Protein 7YXM (pdb70)

Nearest PDB structures (foldseek):
  7pyt-assembly1_A  TM=9.995E-01  e=8.364E-24  Geobacter metallireducens GS-15
  6esq-assembly1_H  TM=8.486E-01  e=2.104E-08  Methanothermococcus thermolithotrophicus
  8cwo-assembly1_L  TM=6.822E-01  e=3.129E-03  Cutibacterium acnes
  8rdw-assembly1_L6  TM=6.693E-01  e=9.195E-03  Psychrobacter urativorans
  8ced-assembly1_L  TM=6.348E-01  e=5.364E-03  Bacillus subtilis subsp. subtilis str. 168

Solvent-accessible surface area: 36795 Å² total; per-residue (Å²): 187,208,144,97,26,71,69,61,20,63,84,57,17,1,48,68,31,213,133,67,34,129,26,42,0,20,0,33,80,2,119,149,55,32,45,22,13,28,85,33,133,23,3,14,82,24,24,16,128,118,42,71,85,29,78,8,31,95,107,4,99,0,25,0,17,1,4,0,66,63,23,31,174,55,23,92,70,72,23,4,0,0,20,0,26,5,102,56,83,2,21,6,13,0,11,8,63,55,128,36,116,65,16,149,7,56,14,77,0,62,14,23,60,7,71,4,30,82,9,123,52,115,95,56,0,60,0,2,26,0,75,66,76,137,34,159,44,97,69,73,0,19,0,0,2,19,0,1,1,132,7,5,146,41,128,61,15,2,18,43,1,0,28,63,0,0,24,67,0,1,83,45,0,79,13,134,148,43,98,37,1,73,3,0,9,0,0,1,3,38,4,19,34,3,0,0,1,4,0,0,29,10,4,43,22,16,3,48,97,4,37,0,3,1,1,7,0,5,16,0,0,0,3,0,0,0,6,13,0,0,14,1,0,3,11,38,37,6,54,1,0,0,0,0,0,0,0,0,4,52,86,50,199,45,103,41,75,52,68,65,39,55,70,101,10,55,16,16,8,0,0,14,31,109,20,0,40,23,0,0,9,0,16,25,2,36,90,88,41,47,4,57,23,81,16,0,0,69,0,0,25,12,0,20,118,2,0,51,121,0,72,52,5,75,99,84,10,109,22,72,39,118,95,0,27,116,26,157,51,12,0,76,0,0,0,97,62,0,22,29,39,87,0,0,0,0,0,0,0,0,0,0,1,132,93,24,8,168,157,15,51,22,90,82,16,0,64,0,17,2,0,4,9,1,0,1,31,48,30,26,111,44,38,65,4,2,3,3,38,0,0,68,57,0,2,87,67,0,19,109,49,23,65,23,19,30,129,95,1,55,0,0,0,0,8,0,7,10,0,0,0,0,0,0,0,0,16,10,1,27,1,18,159,121,39,58,0,15,128,10,17,142,78,24,62,1,34,81,80,25,63,0,6,0,0,1,1,0,0,0,5,0,0,4,18,0,10,0,0,0,0,0,0,1,0,0,1,1,0,25,1,1,28,39,110,4,58,62,14,44,7,50,127,66,3,114,19,0,0,2,0,0,1,2,34,36,40,5,12,13,32,4,6,0,0,1,0,1,0,0,23,66,29,45,62,184,250,172,113,44,80,67,60,25,67,78,59,15,2,52,64,23,211,131,62,27,115,34,40,2,20,0,21,88,2,120,142,52,39,50,32,16,26,100,38,104,7,3,24,95,57,50,16,107,96,55,66,83,22,74,6,33,101,101,6,105,0,23,0,9,0,2,0,61,42,4,14,104,80,28,93,64,78,26,5,0,0,15,0,25,7,102,54,80,4,22,5,13,0,11,8,61,50,125,38,113,66,18,144,6,56,15,61,0,51,18,26,60,5,70,10,54,101,6,104,69,117,93,57,6,58,0,2,24,0,85,79,60,160,36,148,28,82,78,77,0,10,0,0,2,15,0,2,1,124,8,7,145,45,115,68,32,19,30,47,1,0,57,84,0,0,34,61,0,0,92,46,0,89,2,97,123,21,110,28,8,70,1,0,9,0,0,1,4,104,33,48,32,13,0,0,8,8,0,0,55,18,1,24,10,13,6,47,117,5,36,0,2,0,1,8,0,2,17,0,0,0,3,0,0,0,7,14,0,0,14,1,0,3,11,40,43,11,56,3,0,0,0,0,0,0,0,2,6,32,103,104,74,131,88,62,8,12,41,41,7,13,179,37,7,66,10,18,47,0,0,0,0,42,15,0,15,13,0,0,1,0,11,26,18,35,89,90,83,58,8,60,27,80,15,0,0,57,0,0,42,15,0,14,89,1,0,53,122,0,72,47,6,66,71,83,12,110,27,70,32,111,99,0,24,120,23,141,60,7,0,64,0,0,0,68,44,0,17,23,14,40,0,0,0,0,0,0,0,0,0,0,2,63,119,19,2,138,168,14,54,25,87,72,8,0,67,2,21,3,0,5,9,2,0,1,31,47,29,26,117,49,40,73,1,21,12,3,42,0,0,75,54,0,2,86,67,0,19,109,72,22,62,24,21,29,124,94,0,53,0,0,0,0,6,0,5,10,0,0,0,0,2,7,0,0,43,16,1,30,0,16,161,171,64,47,1,21,120,10,10,141,78,22,66,0,23,88,80,27,56,0,6,0,0,0,1,0,0,0,1,0,0,0,11,0,6,0,0,0,0,0,0,1,0,0,0,1,0,23,1,3,22,38,104,2,60,62,14,47,7,52,123,52,4,100,19,0,0,2,1,0,0,1,15,6,5,9,13,8,22,4,0,0,0,1,0,1,0,0,22,69,20,43,72,166

Sequence (1051 aa):
EKEPDITFFHPDILEVPKDGGLPYLKGYRCKKCGQLDFKTTEMCTNCWSEEFEMVPLSRRGKVYSFSDIYIGQQGLATPYIFAYVDLPENLRVFAQLEGEVDTYRCDEEVELTLGPIRMNNDNLPIISYKFKKIAMKLLQREVYIAGVGETKFGKHTVDFDVLGREEAALQAMMNGSNIDDRPDMMIQSAYVGNGMNDMTTGQAVFRGLGMCGPNLPIINVQSACSAGAMAVFCAIKDVATGVTDLSIGVGTENHTMHRQSGAAFSAARSDIETMHGAVMTGKYAMRATRYMHETGATIEDLAMMITVKNRKHATHNPYAWFKGAITVEEVVNSRMVAYPMTLQQCCGIADGAAAVVVGSKEMMKKLGIAKKPVKVAGVVVESGPYHNRPRDITGDDITETTSSEKLYEESGIGPKEVNILELHDAFTIAELLYYECMGLCKKGDGLKFLRDGQSTYGGQCVVSPRGGLLSYGHPIGASGAAQIAQNVKQLRGECGGYQVGPTPKVAMSHVTGGGLSGTEHAACTMHMLVKGWGSKEPDITFFHPDILEVPKDGGLPYLKGYRCKKCGQLDFKTEMMCTNCWSEEFEMVPLSRRRGKVYSFSDIYIGQQGLATPYIFAYVDLPENLRVFAQLEGEVDTYRCDEEVELTLGPIRMNNDNLPIISYKFKKIAMKLQREVYIAGVGETKFGKHTVDFDVLGREAALQAMNNGSNIDRPDMIQSAYVGNGMNDMTTGQAVFRGLGMCGPNLPIINVQSACSAGAMAVFCAIKDVATGVTDLSIGVGTENHTMMHRQSGAAFSAARSDIETMHGAVMTGKYAMRATRYMHETGATIEDLAMITVKNRKHATHNPYAWFKGAITVEEVVNSRMVAYPMTLQQCCGIADGAAAVVVGSKEMMKKLGIAKPVKVAGVVVESGPYHNRPRDITGDDITETTSSEKLYEESGIGPKEVNILELHDAFTIAELLYYECMGLCKKGDGLKFLRDGQSTYGGQCVVSPRGGLLSYGHPIGASGAAQIAQNVKQLRGECGGYQVGPTPKVAMSHVTGGGLSGTEHAACTMHMLVKGWGS

B-factor: mean 40.81, std 16.47, range [21.39, 157.94]

Organism: Geobacter metallireducens (strain ATCC 53774 / DSM 7210 / GS-15) (NCBI:txid269799)

Radius of gyration: 28.87 Å; Cα contacts (8 Å, |Δi|>4): 2932; chains: 4; bounding box: 86×63×68 Å

Secondary structure (DSSP, 8-state):
--SPPP-B--TTTEE--TT-PPPEEEEEEETTT--EESS-SS-TTT----EEEEE--SEEEEEEEEEESS-STTS-SSEEEEEEEETTTEEEEEEB-S-TT---TT-EEEEEEEEEEE-TTS-EEEEEEEEE--/---SS--EEEEEEE---B--SS-HHHHHHHHHHHHHHTTT-SSGGG---EEEE-SSS-S-HHHHHHHTTT--BTTB-EEEEEBTBTHHHHHHHHHHHHHHHTS-SEEEEEEEE--TTS---SSTTS--TTSHHHHTT--HHHHHHHHHHHHHHHH---HHHHHHHHHHHHHHTTT-TT-SS-S---HHHHHTSPEEETTEEGGGB----BEEEEEEEE-HHHHHHHT-SSPEEEEEEEEEE-----S---TTS-HHHHHHHHHHHHHHS--GGG--EEE---SBHHHHHHHHHHTTSS-TT-HHHHHHTTTTSTTSS-EESTT-HHHHH---TTTHHHHHHHHHHHHHTT--GGG--SSPPSEEEEEE-----TT-S-SEEEEEEEEE----/--PPPSB--TTTEE--TT-PPPEEEEEEETTT--EES--SS-TTT----EEEEEPPSEEEEEEEEEESS-STT--S-EEEEEEE-TTS-EEEEEE-S-TT---TT-EEEEEEEEEEE-TTS-EEEEEEEEE--/---SS--EEEEEEE---B--SS-HHHHHHHHHHHHHHHTT--STT---EEEEE-SSS-TTHHHHHHHTTT--BTTB-EEEEEBTBTHHHHHHHHHHHHHHHTS-SEEEEEEEE--GGGS-SSS--BS-TT-HHHHTT-BHHHHHHHHHHHHHHHH---HHHHHHHHHHHHHHHTT-TT-SS-S---HHHHHHSPEEETTEEGGGB----BEEEEEEEE-HHHHHHTT-SSPEEEEEEEEEE-----S---TTS-HHHHHHHHHHHHHHT--GGG--EEE---SBHHHHHHHHHHTTSS-TT-HHHHHHTTTTSTTSS-EESTT--HHHH---TTTHHHHHHHHHHHHHTT--GGG--SSPPSEEEEEE-----TT-S-SEEEEEEEEE-S--

InterPro domains:
  IPR002878 ChsH2, C-terminal OB-fold domain [PF01796] (66-123)
  IPR012340 Nucleic acid-binding, OB-fold [SSF50249] (37-129)
  IPR022002 ChsH2, rubredoxin-like zinc ribbon domain [PF12172] (35-64)
  IPR052513 Thioester Dehydratase-Related Protein [PTHR34075] (37-144)

Structure (mmCIF, N/CA/C/O backbone):
data_7YXM
#
_entry.id   7YXM
#
_cell.length_a   117.340
_cell.length_b   117.340
_cell.length_c   228.000
_cell.angle_alpha   90.000
_cell.angle_beta   90.000
_cell.angle_gamma   90.000
#
_symmetry.space_group_name_H-M   'P 43 21 2'
#
loop_
_entity.id
_entity.type
_entity.pdbx_description
1 polymer 'Benzoylsuccinyl-CoA thiolase subunit'
2 polymer 'Benzoylsuccinyl-CoA thiolase subunit'
3 non-polymer 'ZINC ION'
4 non-polymer 3,6,9,12,15,18,21-HEPTAOXATRICOSANE-1,23-DIOL
5 non-polymer 'PHOSPHATE ION'
6 non-polymer 'MAGNESIUM ION'
7 non-polymer 'COENZYME A'
8 non-polymer 'CHLORIDE ION'
9 non-polymer '4-(2-HYDROXYETHYL)-1-PIPERAZINE ETHANESULFONIC ACID'
10 water water
#
loop_
_atom_site.group_PDB
_atom_site.id
_atom_site.type_symbol
_atom_site.label_atom_id
_atom_site.label_alt_id
_atom_site.label_comp_id
_atom_site.label_asym_id
_atom_site.label_entity_id
_atom_site.label_seq_id
_atom_site.pdbx_PDB_ins_code
_atom_site.Cartn_x
_atom_site.Cartn_y
_atom_site.Cartn_z
_atom_site.occupancy
_atom_site.B_iso_or_equiv
_atom_site.auth_seq_id
_atom_site.auth_comp_id
_atom_site.auth_asym_id
_atom_site.auth_atom_id
_atom_site.pdbx_PDB_model_num
ATOM 1 N N . GLU A 1 13 ? -44.203 14.179 -36.117 1.00 91.97 13 GLU A N 1
ATOM 2 C CA . GLU A 1 13 ? -43.998 13.621 -37.453 1.00 93.21 13 GLU A CA 1
ATOM 3 C C . GLU A 1 13 ? -44.795 14.441 -38.463 1.00 99.60 13 GLU A C 1
ATOM 4 O O . GLU A 1 13 ? -45.950 14.782 -38.204 1.00 120.23 13 GLU A O 1
ATOM 10 N N . LYS A 1 14 ? -44.193 14.778 -39.602 1.00 103.10 14 LYS A N 1
ATOM 11 C CA . LYS A 1 14 ? -44.931 15.542 -40.599 1.00 108.78 14 LYS A CA 1
ATOM 12 C C . LYS A 1 14 ? -45.758 14.651 -41.521 1.00 100.15 14 LYS A C 1
ATOM 13 O O . LYS A 1 14 ? -46.489 15.179 -42.363 1.00 100.50 14 LYS A O 1
ATOM 19 N N . GLU A 1 15 ? -45.658 13.321 -41.382 1.00 79.74 15 GLU A N 1
ATOM 20 C CA . GLU A 1 15 ? -46.710 12.420 -41.854 1.00 57.65 15 GLU A CA 1
ATOM 21 C C . GLU A 1 15 ? -47.823 12.377 -40.800 1.00 51.20 15 GLU A C 1
ATOM 22 O O . GLU A 1 15 ? -47.548 12.061 -39.635 1.00 49.65 15 GLU A O 1
ATOM 28 N N . PRO A 1 16 ? -49.064 12.728 -41.137 1.00 56.77 16 PRO A N 1
ATOM 29 C CA . PRO A 1 16 ? -50.056 12.988 -40.079 1.00 52.78 16 PRO A CA 1
ATOM 30 C C . PRO A 1 16 ? -50.528 11.749 -39.336 1.00 57.90 16 PRO A C 1
ATOM 31 O O . PRO A 1 16 ? -50.644 10.656 -39.901 1.00 51.64 16 PRO A O 1
ATOM 35 N N . ASP A 1 17 ? -50.839 11.953 -38.048 1.00 53.28 17 ASP A N 1
ATOM 36 C CA . ASP A 1 17 ? -51.573 10.981 -37.251 1.00 49.25 17 ASP A CA 1
ATOM 37 C C . ASP A 1 17 ? -53.021 10.897 -37.743 1.00 41.08 17 ASP A C 1
ATOM 38 O O . ASP A 1 17 ? -53.479 11.703 -38.545 1.00 41.87 17 ASP A O 1
ATOM 43 N N . ILE A 1 18 ? -53.748 9.895 -37.255 1.00 42.44 18 ILE A N 1
ATOM 44 C CA . ILE A 1 18 ? -55.104 9.694 -37.756 1.00 44.42 18 ILE A CA 1
ATOM 45 C C . ILE A 1 18 ? -56.006 10.850 -37.333 1.00 49.76 18 ILE A C 1
ATOM 46 O O . ILE A 1 18 ? -55.795 11.490 -36.295 1.00 44.42 18 ILE A O 1
ATOM 51 N N . THR A 1 19 ? -57.045 11.098 -38.130 1.00 49.23 19 THR A N 1
ATOM 52 C CA . THR A 1 19 ? -58.097 12.036 -37.774 1.00 52.50 19 THR A CA 1
ATOM 53 C C . THR A 1 19 ? -59.469 11.372 -37.742 1.00 49.36 19 THR A C 1
ATOM 54 O O . THR A 1 19 ? -60.472 12.050 -37.521 1.00 41.09 19 THR A O 1
ATOM 58 N N . PHE A 1 20 ? -59.546 10.066 -37.954 1.00 46.99 20 PHE A N 1
ATOM 59 C CA . PHE A 1 20 ? -60.823 9.373 -37.978 1.00 50.71 20 PHE A CA 1
ATOM 60 C C . PHE A 1 20 ? -60.631 7.993 -37.378 1.00 39.78 20 PHE A C 1
ATOM 61 O O . PHE A 1 20 ? -59.571 7.403 -37.554 1.00 45.01 20 PHE A O 1
ATOM 69 N N . PHE A 1 21 ? -61.648 7.487 -36.673 1.00 39.28 21 PHE A N 1
ATOM 70 C CA . PHE A 1 21 ? -61.654 6.116 -36.152 1.00 37.07 21 PHE A CA 1
ATOM 71 C C . PHE A 1 21 ? -63.062 5.569 -36.366 1.00 36.87 21 PHE A C 1
ATOM 72 O O . PHE A 1 21 ? -64.017 6.178 -35.862 1.00 37.04 21 PHE A O 1
ATOM 80 N N . HIS A 1 22 ? -63.248 4.469 -37.126 1.00 38.94 22 HIS A N 1
ATOM 81 C CA . HIS A 1 22 ? -62.253 3.628 -37.845 1.00 40.21 22 HIS A CA 1
ATOM 82 C C . HIS A 1 22 ? -62.984 3.164 -39.122 1.00 36.56 22 HIS A C 1
ATOM 83 O O . HIS A 1 22 ? -64.176 2.894 -39.074 1.00 37.85 22 HIS A O 1
ATOM 90 N N . PRO A 1 23 ? -62.325 3.140 -40.276 1.00 37.90 23 PRO A N 1
ATOM 91 C CA . PRO A 1 23 ? -63.080 2.863 -41.515 1.00 40.79 23 PRO A CA 1
ATOM 92 C C . PRO A 1 23 ? -63.778 1.504 -41.539 1.00 40.41 23 PRO A C 1
ATOM 93 O O . PRO A 1 23 ? -64.710 1.317 -42.338 1.00 40.23 23 PRO A O 1
ATOM 97 N N . ASP A 1 24 ? -63.357 0.538 -40.719 1.00 34.85 24 ASP A N 1
ATOM 98 C CA . ASP A 1 24 ? -63.961 -0.793 -40.771 1.00 37.23 24 ASP A CA 1
ATOM 99 C C . ASP A 1 24 ? -65.091 -0.959 -39.762 1.00 43.24 24 ASP A C 1
ATOM 100 O O . ASP A 1 24 ? -65.745 -2.007 -39.737 1.00 41.34 24 ASP A O 1
ATOM 105 N N . ILE A 1 25 ? -65.318 0.058 -38.931 1.00 38.64 25 ILE A N 1
ATOM 106 C CA . ILE A 1 25 ? -66.375 0.050 -37.937 1.00 36.20 25 ILE A CA 1
ATOM 107 C C . ILE A 1 25 ? -67.430 1.104 -38.233 1.00 35.54 25 ILE A C 1
ATOM 108 O O . ILE A 1 25 ? -68.623 0.843 -38.079 1.00 37.03 25 ILE A O 1
ATOM 113 N N . LEU A 1 26 ? -67.010 2.309 -38.614 1.00 40.01 26 LEU A N 1
ATOM 114 C CA . LEU A 1 26 ? -67.933 3.413 -38.866 1.00 38.65 26 LEU A CA 1
ATOM 115 C C . LEU A 1 26 ? -67.876 3.769 -40.342 1.00 39.15 26 LEU A C 1
ATOM 116 O O . LEU A 1 26 ? -66.865 4.301 -40.827 1.00 36.98 26 LEU A O 1
ATOM 121 N N . GLU A 1 27 ? -68.965 3.479 -41.039 1.00 39.07 27 GLU A N 1
ATOM 122 C CA . GLU A 1 27 ? -69.068 3.703 -42.474 1.00 43.28 27 GLU A CA 1
ATOM 123 C C . GLU A 1 27 ? -69.611 5.111 -42.709 1.00 41.81 27 GLU A C 1
ATOM 124 O O . GLU A 1 27 ? -70.696 5.435 -42.222 1.00 43.13 27 GLU A O 1
ATOM 130 N N . VAL A 1 28 ? -68.837 5.946 -43.408 1.00 48.69 28 VAL A N 1
ATOM 131 C CA . VAL A 1 28 ? -69.214 7.313 -43.774 1.00 46.83 28 VAL A CA 1
ATOM 132 C C . VAL A 1 28 ? -69.390 7.328 -45.291 1.00 52.38 28 VAL A C 1
ATOM 133 O O . VAL A 1 28 ? -68.390 7.450 -46.008 1.00 45.02 28 VAL A O 1
ATOM 137 N N . PRO A 1 29 ? -70.609 7.188 -45.825 1.00 49.04 29 PRO A N 1
ATOM 138 C CA . PRO A 1 29 ? -70.761 7.044 -47.282 1.00 46.77 29 PRO A CA 1
ATOM 139 C C . PRO A 1 29 ? -70.235 8.260 -48.018 1.00 54.16 29 PRO A C 1
ATOM 140 O O . PRO A 1 29 ? -70.420 9.399 -47.588 1.00 51.39 29 PRO A O 1
ATOM 144 N N . LYS A 1 30 ? -69.579 8.010 -49.147 1.00 52.62 30 LYS A N 1
ATOM 145 C CA . LYS A 1 30 ? -68.946 9.105 -49.869 1.00 53.40 30 LYS A CA 1
ATOM 146 C C . LYS A 1 30 ? -69.958 10.017 -50.540 1.00 58.72 30 LYS A C 1
ATOM 147 O O . LYS A 1 30 ? -69.605 11.151 -50.875 1.00 62.90 30 LYS A O 1
ATOM 153 N N . ASP A 1 31 ? -71.192 9.553 -50.759 1.00 77.37 31 ASP A N 1
ATOM 154 C CA . ASP A 1 31 ? -72.229 10.372 -51.384 1.00 83.29 31 ASP A CA 1
ATOM 155 C C . ASP A 1 31 ? -72.986 11.224 -50.375 1.00 70.10 31 ASP A C 1
ATOM 156 O O . ASP A 1 31 ? -74.003 11.822 -50.724 1.00 84.53 31 ASP A O 1
ATOM 161 N N . GLY A 1 32 ? -72.549 11.231 -49.115 1.00 62.83 32 GLY A N 1
ATOM 162 C CA . GLY A 1 32 ? -73.164 12.031 -48.079 1.00 62.86 32 GLY A CA 1
ATOM 163 C C . GLY A 1 32 ? -74.264 11.347 -47.288 1.00 63.62 32 GLY A C 1
ATOM 164 O O . GLY A 1 32 ? -74.853 11.985 -46.405 1.00 64.71 32 GLY A O 1
ATOM 165 N N . GLY A 1 33 ? -74.572 10.086 -47.584 1.00 61.35 33 GLY A N 1
ATOM 166 C CA . GLY A 1 33 ? -75.563 9.370 -46.812 1.00 54.60 33 GLY A CA 1
ATOM 167 C C . GLY A 1 33 ? -75.205 9.309 -45.341 1.00 51.62 33 GLY A C 1
ATOM 168 O O . GLY A 1 33 ? -74.051 9.502 -44.945 1.00 49.82 33 GLY A O 1
ATOM 169 N N . LEU A 1 34 ? -76.225 9.032 -44.527 1.00 55.01 34 LEU A N 1
ATOM 170 C CA . LEU A 1 34 ? -76.058 9.014 -43.079 1.00 57.94 34 LEU A CA 1
ATOM 171 C C . LEU A 1 34 ? -75.065 7.933 -42.665 1.00 56.88 34 LEU A C 1
ATOM 172 O O . LEU A 1 34 ? -75.202 6.777 -43.092 1.00 51.74 34 LEU A O 1
ATOM 177 N N . PRO A 1 35 ? -74.082 8.249 -41.819 1.00 47.69 35 PRO A N 1
ATOM 178 C CA . PRO A 1 35 ? -73.140 7.214 -41.389 1.00 46.90 35 PRO A CA 1
ATOM 179 C C . PRO A 1 35 ? -73.832 6.129 -40.582 1.00 42.60 35 PRO A C 1
ATOM 180 O O . PRO A 1 35 ? -74.914 6.322 -40.020 1.00 44.39 35 PRO A O 1
ATOM 184 N N . TYR A 1 36 ? -73.192 4.966 -40.556 1.00 43.65 36 TYR A N 1
ATOM 185 C CA . TYR A 1 36 ? -73.682 3.862 -39.753 1.00 52.16 36 TYR A CA 1
ATOM 186 C C . TYR A 1 36 ? -72.536 2.976 -39.294 1.00 39.21 36 TYR A C 1
ATOM 187 O O . TYR A 1 36 ? -71.507 2.825 -39.971 1.00 39.40 36 TYR A O 1
ATOM 196 N N . LEU A 1 37 ? -72.738 2.370 -38.136 1.00 41.81 37 LEU A N 1
ATOM 197 C CA . LEU A 1 37 ? -71.828 1.327 -37.698 1.00 38.89 37 LEU A CA 1
ATOM 198 C C . LEU A 1 37 ? -72.057 0.068 -38.528 1.00 46.63 37 LEU A C 1
ATOM 199 O O . LEU A 1 37 ? -73.175 -0.208 -38.979 1.00 43.04 37 LEU A O 1
ATOM 204 N N . LYS A 1 38 ? -70.995 -0.709 -38.720 1.00 36.61 38 LYS A N 1
ATOM 205 C CA . LYS A 1 38 ? -71.127 -1.968 -39.440 1.00 45.01 38 LYS A CA 1
ATOM 206 C C . LYS A 1 38 ? -70.433 -3.098 -38.699 1.00 48.20 38 LYS A C 1
ATOM 207 O O . LYS A 1 38 ? -69.427 -2.889 -38.013 1.00 37.45 38 LYS A O 1
ATOM 213 N N . GLY A 1 39 ? -71.018 -4.291 -38.807 1.00 40.56 39 GLY A N 1
ATOM 214 C CA . GLY A 1 39 ? -70.391 -5.512 -38.366 1.00 36.85 39 GLY A CA 1
ATOM 215 C C . GLY A 1 39 ? -70.094 -6.434 -39.537 1.00 33.77 39 GLY A C 1
ATOM 216 O O . GLY A 1 39 ? -70.398 -6.166 -40.698 1.00 36.16 39 GLY A O 1
ATOM 217 N N . TYR A 1 40 ? -69.529 -7.579 -39.200 1.00 38.95 40 TYR A N 1
ATOM 218 C CA . TYR A 1 40 ? -69.213 -8.579 -40.205 1.00 42.02 40 TYR A CA 1
ATOM 219 C C . TYR A 1 40 ? -69.605 -9.940 -39.661 1.00 46.60 40 TYR A C 1
ATOM 220 O O . TYR A 1 40 ? -69.151 -10.325 -38.576 1.00 40.47 40 TYR A O 1
ATOM 229 N N . ARG A 1 41 ? -70.432 -10.658 -40.420 1.00 40.95 41 ARG A N 1
ATOM 230 C CA . ARG A 1 41 ? -70.938 -11.966 -40.017 1.00 39.17 41 ARG A CA 1
ATOM 231 C C . ARG A 1 41 ? -70.131 -13.077 -40.677 1.00 39.70 41 ARG A C 1
ATOM 232 O O . ARG A 1 41 ? -70.018 -13.128 -41.910 1.00 37.82 41 ARG A O 1
ATOM 240 N N . CYS A 1 42 ? -69.631 -13.996 -39.852 1.00 36.84 42 CYS A N 1
ATOM 241 C CA . CYS A 1 42 ? -68.949 -15.185 -40.347 1.00 36.62 42 CYS A CA 1
ATOM 242 C C . CYS A 1 42 ? -69.878 -16.030 -41.207 1.00 39.95 42 CYS A C 1
ATOM 243 O O . CYS A 1 42 ? -70.968 -16.409 -40.779 1.00 40.40 42 CYS A O 1
ATOM 246 N N . LYS A 1 43 ? -69.440 -16.304 -42.437 1.00 39.50 43 LYS A N 1
ATOM 247 C CA . LYS A 1 43 ? -70.247 -17.083 -43.372 1.00 42.23 43 LYS A CA 1
ATOM 248 C C . LYS A 1 43 ? -70.271 -18.566 -43.048 1.00 51.66 43 LYS A C 1
ATOM 249 O O . LYS A 1 43 ? -71.112 -19.288 -43.588 1.00 43.97 43 LYS A O 1
ATOM 255 N N . LYS A 1 44 ? -69.381 -19.032 -42.178 1.00 40.34 44 LYS A N 1
ATOM 256 C CA . LYS A 1 44 ? -69.336 -20.439 -41.829 1.00 42.64 44 LYS A CA 1
ATOM 257 C C . LYS A 1 44 ? -70.188 -20.762 -40.598 1.00 45.73 44 LYS A C 1
ATOM 258 O O . LYS A 1 44 ? -70.915 -21.753 -40.586 1.00 45.03 44 LYS A O 1
ATOM 264 N N . CYS A 1 45 ? -70.073 -19.978 -39.545 1.00 40.94 45 CYS A N 1
ATOM 265 C CA . CYS A 1 45 ? -70.737 -20.284 -38.287 1.00 38.39 45 CYS A CA 1
ATOM 266 C C . CYS A 1 45 ? -71.795 -19.265 -37.929 1.00 44.54 45 CYS A C 1
ATOM 267 O O . CYS A 1 45 ? -72.650 -19.544 -37.074 1.00 41.38 45 CYS A O 1
ATOM 270 N N . GLY A 1 46 ? -71.825 -18.135 -38.621 1.00 38.65 46 GLY A N 1
ATOM 271 C CA . GLY A 1 46 ? -72.890 -17.189 -38.396 1.00 42.13 46 GLY A CA 1
ATOM 272 C C . GLY A 1 46 ? -72.605 -16.179 -37.301 1.00 47.08 46 GLY A C 1
ATOM 273 O O . GLY A 1 46 ? -73.443 -15.306 -37.065 1.00 38.66 46 GLY A O 1
ATOM 274 N N . GLN A 1 47 ? -71.433 -16.231 -36.651 1.00 38.76 47 GLN A N 1
ATOM 275 C CA . GLN A 1 47 ? -71.151 -15.263 -35.583 1.00 33.60 47 GLN A CA 1
ATOM 276 C C . GLN A 1 47 ? -71.066 -13.835 -36.109 1.00 33.82 47 GLN A C 1
ATOM 277 O O . GLN A 1 47 ? -70.231 -13.531 -36.978 1.00 34.30 47 GLN A O 1
ATOM 283 N N . LEU A 1 48 ? -71.832 -12.916 -35.521 1.00 35.74 48 LEU A N 1
ATOM 284 C CA . LEU A 1 48 ? -71.655 -11.492 -35.842 1.00 40.39 48 LEU A CA 1
ATOM 285 C C . LEU A 1 48 ? -70.621 -10.840 -34.925 1.00 36.43 48 LEU A C 1
ATOM 286 O O . LEU A 1 48 ? -70.633 -11.060 -33.714 1.00 36.51 48 LEU A O 1
ATOM 291 N N . ASP A 1 49 ? -69.775 -9.980 -35.492 1.00 36.76 49 ASP A N 1
ATOM 292 C CA . ASP A 1 49 ? -68.740 -9.304 -34.702 1.00 37.61 49 ASP A CA 1
ATOM 293 C C . ASP A 1 49 ? -68.314 -8.045 -35.449 1.00 43.17 49 ASP A C 1
ATOM 294 O O . ASP A 1 49 ? -68.629 -7.851 -36.633 1.00 38.66 49 ASP A O 1
ATOM 299 N N . PHE A 1 50 ? -67.629 -7.160 -34.742 1.00 34.15 50 PHE A N 1
ATOM 300 C CA . PHE A 1 50 ? -66.950 -6.120 -35.488 1.00 37.25 50 PHE A CA 1
ATOM 301 C C . PHE A 1 50 ? -65.835 -6.743 -36.329 1.00 38.60 50 PHE A C 1
ATOM 302 O O . PHE A 1 50 ? -65.521 -7.926 -36.207 1.00 36.29 50 PHE A O 1
ATOM 310 N N . LYS A 1 51 ? -65.296 -5.947 -37.243 1.00 37.62 51 LYS A N 1
ATOM 311 C CA . LYS A 1 51 ? -64.339 -6.460 -38.214 1.00 33.77 51 LYS A CA 1
ATOM 312 C C . LYS A 1 51 ? -63.142 -7.112 -37.522 1.00 36.47 51 LYS A C 1
ATOM 313 O O . LYS A 1 51 ? -62.524 -6.523 -36.630 1.00 35.69 51 LYS A O 1
ATOM 319 N N A THR A 1 52 ? -62.820 -8.329 -37.946 0.50 36.18 52 THR A N 1
ATOM 320 N N B THR A 1 52 ? -62.839 -8.343 -37.935 0.50 36.05 52 THR A N 1
ATOM 321 C CA A THR A 1 52 ? -61.676 -9.059 -37.431 0.50 44.85 52 THR A CA 1
ATOM 322 C CA B THR A 1 52 ? -61.713 -9.117 -37.434 0.50 45.12 52 THR A CA 1
ATOM 323 C C A THR A 1 52 ? -61.081 -9.877 -38.564 0.50 40.25 52 THR A C 1
ATOM 324 C C B THR A 1 52 ? -61.066 -9.843 -38.599 0.50 40.68 52 THR A C 1
ATOM 325 O O A THR A 1 52 ? -61.767 -10.208 -39.537 0.50 42.56 52 THR A O 1
ATOM 326 O O B THR A 1 52 ? -61.701 -10.076 -39.632 0.50 41.90 52 THR A O 1
ATOM 333 N N . GLU A 1 53 ? -59.792 -10.215 -38.439 1.00 37.47 53 GLU A N 1
ATOM 334 C CA . GLU A 1 53 ? -59.145 -10.958 -39.528 1.00 43.37 53 GLU A CA 1
ATOM 335 C C . GLU A 1 53 ? -59.689 -12.380 -39.612 1.00 37.27 53 GLU A C 1
ATOM 336 O O . GLU A 1 53 ? -59.806 -12.943 -40.702 1.00 40.69 53 GLU A O 1
ATOM 342 N N . MET A 1 54 ? -60.017 -12.972 -38.481 1.00 35.25 54 MET A N 1
ATOM 343 C CA . MET A 1 54 ? -60.588 -14.324 -38.529 1.00 37.81 54 MET A CA 1
ATOM 344 C C . MET A 1 54 ? -61.671 -14.441 -37.463 1.00 38.81 54 MET A C 1
ATOM 345 O O . MET A 1 54 ? -61.580 -13.777 -36.460 1.00 36.45 54 MET A O 1
ATOM 350 N N . CYS A 1 55 ? -62.699 -15.225 -37.732 1.00 34.76 55 CYS A N 1
ATOM 351 C CA . CYS A 1 55 ? -63.771 -15.444 -36.775 1.00 31.61 55 CYS A CA 1
ATOM 352 C C . CYS A 1 55 ? -63.224 -16.032 -35.470 1.00 37.73 55 CYS A C 1
ATOM 353 O O . CYS A 1 55 ? -62.521 -17.044 -35.489 1.00 32.58 55 CYS A O 1
ATOM 356 N N . THR A 1 56 ? -63.549 -15.399 -34.336 1.00 33.53 56 THR A N 1
ATOM 357 C CA . THR A 1 56 ? -62.981 -15.880 -33.086 1.00 31.36 56 THR A CA 1
ATOM 358 C C . THR A 1 56 ? -63.671 -17.148 -32.615 1.00 31.38 56 THR A C 1
ATOM 359 O O . THR A 1 56 ? -63.163 -17.817 -31.706 1.00 35.05 56 THR A O 1
ATOM 363 N N . ASN A 1 57 ? -64.798 -17.512 -33.220 1.00 35.16 57 ASN A N 1
ATOM 364 C CA . ASN A 1 57 ? -65.460 -18.755 -32.868 1.00 38.59 57 ASN A CA 1
ATOM 365 C C . ASN A 1 57 ? -64.962 -19.938 -33.690 1.00 38.09 57 ASN A C 1
ATOM 366 O O . ASN A 1 57 ? -64.780 -21.017 -33.135 1.00 38.52 57 ASN A O 1
ATOM 371 N N . CYS A 1 58 ? -64.778 -19.783 -35.022 1.00 35.97 58 CYS A N 1
ATOM 372 C CA . CYS A 1 58 ? -64.547 -20.930 -35.890 1.00 34.82 58 CYS A CA 1
ATOM 373 C C . CYS A 1 58 ? -63.325 -20.769 -36.789 1.00 36.89 58 CYS A C 1
ATOM 374 O O . CYS A 1 58 ? -62.970 -21.720 -37.492 1.00 37.45 58 CYS A O 1
ATOM 377 N N . TRP A 1 59 ? -62.675 -19.600 -36.760 1.00 33.54 59 TRP A N 1
ATOM 378 C CA . TRP A 1 59 ? -61.443 -19.235 -37.455 1.00 36.13 59 TRP A CA 1
ATOM 379 C C . TRP A 1 59 ? -61.633 -19.078 -38.961 1.00 37.71 59 TRP A C 1
ATOM 380 O O . TRP A 1 59 ? -60.661 -18.839 -39.691 1.00 37.51 59 TRP A O 1
ATOM 391 N N . SER A 1 60 ? -62.860 -19.133 -39.432 1.00 36.91 60 SER A N 1
ATOM 392 C CA . SER A 1 60 ? -63.121 -18.747 -40.815 1.00 38.15 60 SER A CA 1
ATOM 393 C C . SER A 1 60 ? -62.686 -17.308 -41.087 1.00 40.08 60 SER A C 1
ATOM 394 O O . SER A 1 60 ? -62.705 -16.431 -40.213 1.00 36.55 60 SER A O 1
ATOM 397 N N . GLU A 1 61 ? -62.301 -17.063 -42.332 1.00 41.82 61 GLU A N 1
ATOM 398 C CA . GLU A 1 61 ? -61.946 -15.731 -42.782 1.00 37.47 61 GLU A CA 1
ATOM 399 C C . GLU A 1 61 ? -62.935 -15.197 -43.799 1.00 39.96 61 GLU A C 1
ATOM 400 O O . GLU A 1 61 ? -62.635 -14.203 -44.486 1.00 51.67 61 GLU A O 1
ATOM 406 N N . GLU A 1 62 ? -64.081 -15.827 -43.932 1.00 35.57 62 GLU A N 1
ATOM 407 C CA . GLU A 1 62 ? -65.060 -15.458 -44.953 1.00 41.13 62 GLU A CA 1
ATOM 408 C C . GLU A 1 62 ? -66.237 -14.766 -44.277 1.00 43.96 62 GLU A C 1
ATOM 409 O O . GLU A 1 62 ? -66.892 -15.364 -43.419 1.00 40.44 62 GLU A O 1
ATOM 415 N N . PHE A 1 63 ? -66.503 -13.518 -44.662 1.00 42.90 63 PHE A N 1
ATOM 416 C CA . PHE A 1 63 ? -67.512 -12.707 -43.977 1.00 39.28 63 PHE A CA 1
ATOM 417 C C . PHE A 1 63 ? -68.475 -12.023 -44.938 1.00 40.42 63 PHE A C 1
ATOM 418 O O . PHE A 1 63 ? -68.199 -11.852 -46.129 1.00 37.07 63 PHE A O 1
ATOM 426 N N . GLU A 1 64 ? -69.607 -11.592 -44.375 1.00 36.56 64 GLU A N 1
ATOM 427 C CA . GLU A 1 64 ? -70.500 -10.654 -45.028 1.00 39.79 64 GLU A CA 1
ATOM 428 C C . GLU A 1 64 ? -70.672 -9.410 -44.163 1.00 37.20 64 GLU A C 1
ATOM 429 O O . GLU A 1 64 ? -70.807 -9.492 -42.928 1.00 37.15 64 GLU A O 1
ATOM 435 N N . MET A 1 65 ? -70.648 -8.263 -44.824 1.00 40.18 65 MET A N 1
ATOM 436 C CA . MET A 1 65 ? -70.821 -6.986 -44.161 1.00 40.94 65 MET A CA 1
ATOM 437 C C . MET A 1 65 ? -72.284 -6.787 -43.800 1.00 44.31 65 MET A C 1
ATOM 438 O O . MET A 1 65 ? -73.181 -6.936 -44.647 1.00 46.50 65 MET A O 1
ATOM 443 N N . VAL A 1 66 ? -72.502 -6.423 -42.544 1.00 44.84 66 VAL A N 1
ATOM 444 C CA . VAL A 1 66 ? -73.826 -6.201 -41.982 1.00 43.80 66 VAL A CA 1
ATOM 445 C C . VAL A 1 66 ? -73.951 -4.770 -41.476 1.00 35.11 66 VAL A C 1
ATOM 446 O O . VAL A 1 66 ? -73.429 -4.460 -40.387 1.00 38.63 66 VAL A O 1
ATOM 450 N N . PRO A 1 67 ? -74.670 -3.896 -42.168 1.00 43.52 67 PRO A N 1
ATOM 451 C CA . PRO A 1 67 ? -74.965 -2.591 -41.554 1.00 47.18 67 PRO A CA 1
ATOM 452 C C . PRO A 1 67 ? -75.734 -2.759 -40.239 1.00 46.05 67 PRO A C 1
ATOM 453 O O . PRO A 1 67 ? -76.665 -3.563 -40.149 1.00 47.75 67 PRO A O 1
ATOM 457 N N . LEU A 1 68 ? -75.360 -1.961 -39.233 1.00 43.46 68 LEU A N 1
ATOM 458 C CA . LEU A 1 68 ? -75.955 -2.044 -37.908 1.00 41.42 68 LEU A CA 1
ATOM 459 C C . LEU A 1 68 ? -76.928 -0.896 -37.652 1.00 45.64 68 LEU A C 1
ATOM 460 O O . LEU A 1 68 ? -76.829 0.185 -38.238 1.00 49.16 68 LEU A O 1
ATOM 465 N N . SER A 1 69 ? -77.859 -1.146 -36.731 1.00 46.17 69 SER A N 1
ATOM 466 C CA . SER A 1 69 ? -78.835 -0.147 -36.330 1.00 47.18 69 SER A CA 1
ATOM 467 C C . SER A 1 69 ? -78.165 1.110 -35.792 1.00 38.03 69 SER A C 1
ATOM 468 O O . SER A 1 69 ? -77.202 1.037 -35.031 1.00 38.60 69 SER A O 1
ATOM 471 N N . ARG A 1 70 ? -78.733 2.269 -36.147 1.00 43.45 70 ARG A N 1
ATOM 472 C CA . ARG A 1 70 ? -78.247 3.527 -35.596 1.00 49.13 70 ARG A CA 1
ATOM 473 C C . ARG A 1 70 ? -78.838 3.832 -34.218 1.00 54.57 70 ARG A C 1
ATOM 474 O O . ARG A 1 70 ? -78.252 4.630 -33.472 1.00 50.83 70 ARG A O 1
ATOM 482 N N . ARG A 1 71 ? -79.943 3.178 -33.852 1.00 51.04 71 ARG A N 1
ATOM 483 C CA . ARG A 1 71 ? -80.513 3.260 -32.511 1.00 41.04 71 ARG A CA 1
ATOM 484 C C . ARG A 1 71 ? -79.929 2.173 -31.601 1.00 45.04 71 ARG A C 1
ATOM 485 O O . ARG A 1 71 ? -79.838 0.998 -31.976 1.00 48.64 71 ARG A O 1
ATOM 493 N N . GLY A 1 72 ? -79.494 2.584 -30.420 1.00 43.57 72 GLY A N 1
ATOM 494 C CA . GLY A 1 72 ? -79.105 1.619 -29.412 1.00 39.81 72 GLY A CA 1
ATOM 495 C C . GLY A 1 72 ? -79.668 1.925 -28.036 1.00 42.43 72 GLY A C 1
ATOM 496 O O . GLY A 1 72 ? -80.533 2.779 -27.896 1.00 45.98 72 GLY A O 1
ATOM 497 N N . LYS A 1 73 ? -79.156 1.255 -26.996 1.00 41.27 73 LYS A N 1
ATOM 498 C CA . LYS A 1 73 ? -79.701 1.425 -25.656 1.00 44.81 73 LYS A CA 1
ATOM 499 C C . LYS A 1 73 ? -78.536 1.431 -24.678 1.00 40.38 73 LYS A C 1
ATOM 500 O O . LYS A 1 73 ? -77.621 0.609 -24.789 1.00 39.44 73 LYS A O 1
ATOM 506 N N . VAL A 1 74 ? -78.501 2.449 -23.827 1.00 39.03 74 VAL A N 1
ATOM 507 C CA . VAL A 1 74 ? -77.459 2.552 -22.805 1.00 35.04 74 VAL A CA 1
ATOM 508 C C . VAL A 1 74 ? -77.645 1.388 -21.833 1.00 38.98 74 VAL A C 1
ATOM 509 O O . VAL A 1 74 ? -78.664 1.302 -21.145 1.00 44.83 74 VAL A O 1
ATOM 513 N N . TYR A 1 75 ? -76.678 0.472 -21.781 1.00 37.43 75 TYR A N 1
ATOM 514 C CA . TYR A 1 75 ? -76.755 -0.600 -20.795 1.00 39.72 75 TYR A CA 1
ATOM 515 C C . TYR A 1 75 ? -76.220 -0.107 -19.455 1.00 34.78 75 TYR A C 1
ATOM 516 O O . TYR A 1 75 ? -76.853 -0.304 -18.412 1.00 36.32 75 TYR A O 1
ATOM 525 N N . SER A 1 76 ? -75.096 0.599 -19.500 1.00 36.24 76 SER A N 1
ATOM 526 C CA . SER A 1 76 ? -74.580 1.318 -18.351 1.00 38.38 76 SER A CA 1
ATOM 527 C C . SER A 1 76 ? -73.657 2.426 -18.837 1.00 39.99 76 SER A C 1
ATOM 528 O O . SER A 1 76 ? -73.283 2.492 -20.014 1.00 34.27 76 SER A O 1
ATOM 531 N N . PHE A 1 77 ? -73.292 3.314 -17.923 1.00 32.16 77 PHE A N 1
ATOM 532 C CA . PHE A 1 77 ? -72.525 4.494 -18.276 1.00 33.95 77 PHE A CA 1
ATOM 533 C C . PHE A 1 77 ? -71.879 5.002 -16.999 1.00 38.15 77 PHE A C 1
ATOM 534 O O . PHE A 1 77 ? -72.224 4.578 -15.889 1.00 37.92 77 PHE A O 1
ATOM 542 N N . SER A 1 78 ? -70.932 5.914 -17.170 1.00 35.57 78 SER A N 1
ATOM 543 C CA . SER A 1 78 ? -70.369 6.614 -16.034 1.00 40.06 78 SER A CA 1
ATOM 544 C C . SER A 1 78 ? -69.955 8.019 -16.446 1.00 39.02 78 SER A C 1
ATOM 545 O O . SER A 1 78 ? -69.442 8.224 -17.551 1.00 38.93 78 SER A O 1
ATOM 548 N N . ASP A 1 79 ? -70.231 8.980 -15.561 1.00 39.54 79 ASP A N 1
ATOM 549 C CA . ASP A 1 79 ? -69.730 10.348 -15.662 1.00 51.51 79 ASP A CA 1
ATOM 550 C C . ASP A 1 79 ? -68.279 10.398 -15.168 1.00 41.39 79 ASP A C 1
ATOM 551 O O . ASP A 1 79 ? -68.003 10.145 -13.985 1.00 38.75 79 ASP A O 1
ATOM 556 N N . ILE A 1 80 ? -67.362 10.752 -16.057 1.00 34.25 80 ILE A N 1
ATOM 557 C CA . ILE A 1 80 ? -65.931 10.707 -15.791 1.00 39.59 80 ILE A CA 1
ATOM 558 C C . ILE A 1 80 ? -65.438 12.085 -15.378 1.00 42.40 80 ILE A C 1
ATOM 559 O O . ILE A 1 80 ? -65.448 13.021 -16.181 1.00 40.55 80 ILE A O 1
ATOM 564 N N . TYR A 1 81 ? -64.937 12.199 -14.141 1.00 37.85 81 TYR A N 1
ATOM 565 C CA . TYR A 1 81 ? -64.425 13.475 -13.638 1.00 41.83 81 TYR A CA 1
ATOM 566 C C . TYR A 1 81 ? -62.910 13.507 -13.632 1.00 39.50 81 TYR A C 1
ATOM 567 O O . TYR A 1 81 ? -62.319 14.577 -13.767 1.00 44.57 81 TYR A O 1
ATOM 576 N N . ILE A 1 82 ? -62.285 12.346 -13.493 1.00 42.68 82 ILE A N 1
ATOM 577 C CA . ILE A 1 82 ? -60.844 12.196 -13.599 1.00 37.83 82 ILE A CA 1
ATOM 578 C C . ILE A 1 82 ? -60.642 11.092 -14.625 1.00 43.26 82 ILE A C 1
ATOM 579 O O . ILE A 1 82 ? -60.916 9.923 -14.345 1.00 40.46 82 ILE A O 1
ATOM 584 N N . GLY A 1 83 ? -60.210 11.466 -15.820 1.00 48.90 83 GLY A N 1
ATOM 585 C CA . GLY A 1 83 ? -60.128 10.521 -16.901 1.00 39.83 83 GLY A CA 1
ATOM 586 C C . GLY A 1 83 ? -58.759 10.457 -17.527 1.00 44.14 83 GLY A C 1
ATOM 587 O O . GLY A 1 83 ? -57.731 10.657 -16.868 1.00 39.10 83 GLY A O 1
ATOM 588 N N . GLN A 1 84 ? -58.740 10.164 -18.824 1.00 41.03 84 GLN A N 1
ATOM 589 C CA . GLN A 1 84 ? -57.482 10.000 -19.517 1.00 41.71 84 GLN A CA 1
ATOM 590 C C . GLN A 1 84 ? -56.802 11.338 -19.694 1.00 49.57 84 GLN A C 1
ATOM 591 O O . GLN A 1 84 ? -57.458 12.373 -19.845 1.00 47.34 84 GLN A O 1
ATOM 597 N N . GLN A 1 85 ? -55.472 11.310 -19.666 1.00 67.06 85 GLN A N 1
ATOM 598 C CA . GLN A 1 85 ? -54.696 12.512 -19.929 1.00 69.90 85 GLN A CA 1
ATOM 599 C C . GLN A 1 85 ? -55.083 13.083 -21.291 1.00 60.61 85 GLN A C 1
ATOM 600 O O . GLN A 1 85 ? -55.221 12.354 -22.278 1.00 60.98 85 GLN A O 1
ATOM 606 N N . GLY A 1 86 ? -55.324 14.382 -21.327 1.00 61.57 86 GLY A N 1
ATOM 607 C CA . GLY A 1 86 ? -55.524 15.080 -22.577 1.00 62.87 86 GLY A CA 1
ATOM 608 C C . GLY A 1 86 ? -56.955 15.179 -23.033 1.00 71.29 86 GLY A C 1
ATOM 609 O O . GLY A 1 86 ? -57.224 15.843 -24.037 1.00 87.76 86 GLY A O 1
ATOM 610 N N . LEU A 1 87 ? -57.882 14.534 -22.343 1.00 74.27 87 LEU A N 1
ATOM 611 C CA . LEU A 1 87 ? -59.291 14.667 -22.668 1.00 71.23 87 LEU A CA 1
ATOM 612 C C . LEU A 1 87 ? -59.960 15.636 -21.702 1.00 71.82 87 LEU A C 1
ATOM 613 O O . LEU A 1 87 ? -59.725 15.592 -20.487 1.00 67.49 87 LEU A O 1
ATOM 618 N N . ALA A 1 88 ? -60.814 16.489 -22.250 1.00 66.80 88 ALA A N 1
ATOM 619 C CA . ALA A 1 88 ? -61.518 17.473 -21.444 1.00 68.54 88 ALA A CA 1
ATOM 620 C C . ALA A 1 88 ? -62.518 16.777 -20.532 1.00 63.45 88 ALA A C 1
ATOM 621 O O . ALA A 1 88 ? -63.292 15.924 -20.980 1.00 56.85 88 ALA A O 1
ATOM 623 N N . THR A 1 89 ? -62.479 17.128 -19.237 1.00 56.09 89 THR A N 1
ATOM 624 C CA . THR A 1 89 ? -63.370 16.562 -18.240 1.00 49.70 89 THR A CA 1
ATOM 625 C C . THR A 1 89 ? -64.382 17.610 -17.780 1.00 51.40 89 THR A C 1
ATOM 626 O O . THR A 1 89 ? -64.111 18.815 -17.797 1.00 51.80 89 THR A O 1
ATOM 630 N N . PRO A 1 90 ? -65.569 17.188 -17.361 1.00 46.33 90 PRO A N 1
ATOM 631 C CA . PRO A 1 90 ? -66.008 15.801 -17.384 1.00 50.50 90 PRO A CA 1
ATOM 632 C C . PRO A 1 90 ? -66.392 15.360 -18.787 1.00 43.69 90 PRO A C 1
ATOM 633 O O . PRO A 1 90 ? -66.689 16.182 -19.643 1.00 42.35 90 PRO A O 1
ATOM 637 N N . TYR A 1 91 ? -66.301 14.058 -19.017 1.00 46.45 91 TYR A N 1
ATOM 638 C CA . TYR A 1 91 ? -66.894 13.404 -20.174 1.00 44.46 91 TYR A CA 1
ATOM 639 C C . TYR A 1 91 ? -67.641 12.168 -19.686 1.00 44.40 91 TYR A C 1
ATOM 640 O O . TYR A 1 91 ? -67.653 11.853 -18.484 1.00 42.34 91 TYR A O 1
ATOM 649 N N . ILE A 1 92 ? -68.308 11.485 -20.618 1.00 38.56 92 ILE A N 1
ATOM 650 C CA . ILE A 1 92 ? -69.208 10.386 -20.304 1.00 38.80 92 ILE A CA 1
ATOM 651 C C . ILE A 1 92 ? -68.930 9.243 -21.266 1.00 35.59 92 ILE A C 1
ATOM 652 O O . ILE A 1 92 ? -68.819 9.470 -22.475 1.00 40.22 92 ILE A O 1
ATOM 657 N N . PHE A 1 93 ? -68.827 8.010 -20.750 1.00 36.62 93 PHE A N 1
ATOM 658 C CA . PHE A 1 93 ? -68.810 6.868 -21.655 1.00 38.02 93 PHE A CA 1
ATOM 659 C C . PHE A 1 93 ? -69.765 5.786 -21.170 1.00 38.76 93 PHE A C 1
ATOM 660 O O . PHE A 1 93 ? -70.322 5.855 -20.069 1.00 39.27 93 PHE A O 1
ATOM 668 N N . ALA A 1 94 ? -70.036 4.823 -22.049 1.00 37.94 94 ALA A N 1
ATOM 669 C CA . ALA A 1 94 ? -71.125 3.889 -21.812 1.00 36.87 94 ALA A CA 1
ATOM 670 C C . ALA A 1 94 ? -70.914 2.618 -22.618 1.00 37.73 94 ALA A C 1
ATOM 671 O O . ALA A 1 94 ? -70.218 2.617 -23.634 1.00 33.61 94 ALA A O 1
ATOM 673 N N . TYR A 1 95 ? -71.582 1.553 -22.186 1.00 33.98 95 TYR A N 1
ATOM 674 C CA . TYR A 1 95 ? -71.828 0.387 -23.024 1.00 33.93 95 TYR A CA 1
ATOM 675 C C . TYR A 1 95 ? -73.170 0.626 -23.701 1.00 39.28 95 TYR A C 1
ATOM 676 O O . TYR A 1 95 ? -74.172 0.821 -23.012 1.00 37.65 95 TYR A O 1
ATOM 685 N N . VAL A 1 96 ? -73.190 0.630 -25.029 1.00 32.55 96 VAL A N 1
ATOM 686 C CA . VAL A 1 96 ? -74.419 0.843 -25.808 1.00 33.50 96 VAL A CA 1
ATOM 687 C C . VAL A 1 96 ? -74.712 -0.458 -26.537 1.00 39.24 96 VAL A C 1
ATOM 688 O O . VAL A 1 96 ? -73.880 -0.931 -27.319 1.00 36.09 96 VAL A O 1
ATOM 692 N N . ASP A 1 97 ? -75.869 -1.067 -26.256 1.00 34.19 97 ASP A N 1
ATOM 693 C CA . ASP A 1 97 ? -76.220 -2.330 -26.882 1.00 39.61 97 ASP A CA 1
ATOM 694 C C . ASP A 1 97 ? -77.067 -2.040 -28.108 1.00 41.64 97 ASP A C 1
ATOM 695 O O . ASP A 1 97 ? -77.957 -1.182 -28.051 1.00 41.91 97 ASP A O 1
ATOM 700 N N . LEU A 1 98 ? -76.757 -2.735 -29.227 1.00 38.22 98 LEU A N 1
ATOM 701 C CA . LEU A 1 98 ? -77.492 -2.676 -30.477 1.00 39.94 98 LEU A CA 1
ATOM 702 C C . LEU A 1 98 ? -78.423 -3.871 -30.584 1.00 40.48 98 LEU A C 1
ATOM 703 O O . LEU A 1 98 ? -78.154 -4.927 -29.993 1.00 39.26 98 LEU A O 1
ATOM 708 N N . PRO A 1 99 ? -79.509 -3.747 -31.348 1.00 38.03 99 PRO A N 1
ATOM 709 C CA . PRO A 1 99 ? -80.465 -4.862 -31.453 1.00 41.92 99 PRO A CA 1
ATOM 710 C C . PRO A 1 99 ? -79.927 -6.078 -32.164 1.00 39.70 99 PRO A C 1
ATOM 711 O O . PRO A 1 99 ? -80.522 -7.156 -32.054 1.00 47.20 99 PRO A O 1
ATOM 715 N N . GLU A 1 100 ? -78.838 -5.946 -32.902 1.00 43.27 100 GLU A N 1
ATOM 716 C CA . GLU A 1 100 ? -78.188 -7.106 -33.477 1.00 40.72 100 GLU A CA 1
ATOM 717 C C . GLU A 1 100 ? -77.447 -7.931 -32.423 1.00 43.33 100 GLU A C 1
ATOM 718 O O . GLU A 1 100 ? -76.809 -8.928 -32.768 1.00 53.83 100 GLU A O 1
ATOM 724 N N . ASN A 1 101 ? -77.511 -7.541 -31.145 1.00 40.08 101 ASN A N 1
ATOM 725 C CA . ASN A 1 101 ? -76.868 -8.211 -29.980 1.00 40.15 101 ASN A CA 1
ATOM 726 C C . ASN A 1 101 ? -75.346 -8.018 -30.062 1.00 39.19 101 ASN A C 1
ATOM 727 O O . ASN A 1 101 ? -74.635 -8.988 -29.942 1.00 40.44 101 ASN A O 1
ATOM 732 N N . LEU A 1 102 ? -74.899 -6.794 -30.320 1.00 34.60 102 LEU A N 1
ATOM 733 C CA . LEU A 1 102 ? -73.503 -6.388 -30.237 1.00 37.23 102 LEU A CA 1
ATOM 734 C C . LEU A 1 102 ? -73.455 -5.229 -29.267 1.00 37.40 102 LEU A C 1
ATOM 735 O O . LEU A 1 102 ? -74.366 -4.387 -29.264 1.00 40.16 102 LEU A O 1
ATOM 740 N N . ARG A 1 103 ? -72.397 -5.184 -28.467 1.00 33.96 103 ARG A N 1
ATOM 741 C CA . ARG A 1 103 ? -72.163 -4.118 -27.523 1.00 30.23 103 ARG A CA 1
ATOM 742 C C . ARG A 1 103 ? -71.030 -3.241 -27.998 1.00 35.49 103 ARG A C 1
ATOM 743 O O . ARG A 1 103 ? -69.926 -3.745 -28.282 1.00 34.51 103 ARG A O 1
ATOM 751 N N . VAL A 1 104 ? -71.297 -1.929 -28.035 1.00 34.40 104 VAL A N 1
ATOM 752 C CA . VAL A 1 104 ? -70.335 -0.904 -28.444 1.00 38.53 104 VAL A CA 1
ATOM 753 C C . VAL A 1 104 ? -70.005 -0.007 -27.258 1.00 37.72 104 VAL A C 1
ATOM 754 O O . VAL A 1 104 ? -70.914 0.561 -26.636 1.00 37.31 104 VAL A O 1
ATOM 758 N N . PHE A 1 105 ? -68.695 0.177 -26.990 1.00 32.61 105 PHE A N 1
ATOM 759 C CA . PHE A 1 105 ? -68.222 1.166 -26.025 1.00 32.04 105 PHE A CA 1
ATOM 760 C C . PHE A 1 105 ? -68.074 2.535 -26.692 1.00 36.76 105 PHE A C 1
ATOM 761 O O . PHE A 1 105 ? -67.453 2.659 -27.757 1.00 34.48 105 PHE A O 1
ATOM 769 N N . ALA A 1 106 ? -68.708 3.551 -26.113 1.00 34.31 106 ALA A N 1
ATOM 770 C CA . ALA A 1 106 ? -68.656 4.847 -26.754 1.00 34.96 106 ALA A CA 1
ATOM 771 C C . ALA A 1 106 ? -68.880 5.960 -25.755 1.00 36.32 106 ALA A C 1
ATOM 772 O O . ALA A 1 106 ? -69.481 5.775 -24.700 1.00 39.41 106 ALA A O 1
ATOM 774 N N . GLN A 1 107 ? -68.385 7.123 -26.119 1.00 35.84 107 GLN A N 1
ATOM 775 C CA . GLN A 1 107 ? -68.713 8.331 -25.390 1.00 35.96 107 GLN A CA 1
ATOM 776 C C . GLN A 1 107 ? -70.174 8.677 -25.627 1.00 44.46 107 GLN A C 1
ATOM 777 O O . GLN A 1 107 ? -70.733 8.422 -26.705 1.00 41.92 107 GLN A O 1
ATOM 783 N N . LEU A 1 108 ? -70.790 9.279 -24.617 1.00 37.13 108 LEU A N 1
ATOM 784 C CA . LEU A 1 108 ? -72.125 9.857 -24.756 1.00 37.38 108 LEU A CA 1
ATOM 785 C C . LEU A 1 108 ? -72.019 11.374 -24.786 1.00 43.42 108 LEU A C 1
ATOM 786 O O . LEU A 1 108 ? -71.304 11.969 -23.976 1.00 41.58 108 LEU A O 1
ATOM 791 N N . GLU A 1 109 ? -72.737 11.992 -25.717 1.00 41.88 109 GLU A N 1
ATOM 792 C CA . GLU A 1 109 ? -72.839 13.443 -25.761 1.00 42.58 109 GLU A CA 1
ATOM 793 C C . GLU A 1 109 ? -73.807 13.908 -24.696 1.00 49.22 109 GLU A C 1
ATOM 794 O O . GLU A 1 109 ? -74.852 13.285 -24.485 1.00 50.65 109 GLU A O 1
ATOM 800 N N . GLY A 1 110 ? -73.473 15.017 -24.041 1.00 48.11 110 GLY A N 1
ATOM 801 C CA . GLY A 1 110 ? -74.415 15.643 -23.134 1.00 57.25 110 GLY A CA 1
ATOM 802 C C . GLY A 1 110 ? -73.760 16.007 -21.817 1.00 56.69 110 GLY A C 1
ATOM 803 O O . GLY A 1 110 ? -72.531 16.058 -21.710 1.00 53.56 110 GLY A O 1
ATOM 804 N N . GLU A 1 111 ? -74.589 16.216 -20.801 1.00 56.38 111 GLU A N 1
ATOM 805 C CA . GLU A 1 111 ? -74.141 16.693 -19.502 1.00 55.98 111 GLU A CA 1
ATOM 806 C C . GLU A 1 111 ? -74.100 15.569 -18.471 1.00 53.73 111 GLU A C 1
ATOM 807 O O . GLU A 1 111 ? -74.824 14.575 -18.565 1.00 45.17 111 GLU A O 1
ATOM 813 N N . VAL A 1 112 ? -73.228 15.735 -17.478 1.00 48.61 112 VAL A N 1
ATOM 814 C CA . VAL A 1 112 ? -73.230 14.793 -16.373 1.00 50.63 112 VAL A CA 1
ATOM 815 C C . VAL A 1 112 ? -74.572 14.870 -15.645 1.00 46.45 112 VAL A C 1
ATOM 816 O O . VAL A 1 112 ? -75.300 15.875 -15.709 1.00 48.51 112 VAL A O 1
ATOM 820 N N . ASP A 1 113 ? -74.905 13.778 -14.963 1.00 47.80 113 ASP A N 1
ATOM 821 C CA . ASP A 1 113 ? -76.111 13.665 -14.153 1.00 50.80 113 ASP A CA 1
ATOM 822 C C . ASP A 1 113 ? -77.381 13.738 -14.994 1.00 53.47 113 ASP A C 1
ATOM 823 O O . ASP A 1 113 ? -78.403 14.210 -14.502 1.00 51.95 113 ASP A O 1
ATOM 828 N N . THR A 1 114 ? -77.342 13.277 -16.256 1.00 47.08 114 THR A N 1
ATOM 829 C CA . THR A 1 114 ? -78.563 13.247 -17.077 1.00 50.16 114 THR A CA 1
ATOM 830 C C . THR A 1 114 ? -78.890 11.903 -17.731 1.00 51.18 114 THR A C 1
ATOM 831 O O . THR A 1 114 ? -80.027 11.738 -18.203 1.00 51.22 114 THR A O 1
ATOM 835 N N . TYR A 1 115 ? -77.951 10.965 -17.817 1.00 44.94 115 TYR A N 1
ATOM 836 C CA . TYR A 1 115 ? -78.234 9.667 -18.413 1.00 51.48 115 TYR A CA 1
ATOM 837 C C . TYR A 1 115 ? -78.740 8.686 -17.353 1.00 50.37 115 TYR A C 1
ATOM 838 O O . TYR A 1 115 ? -78.528 8.854 -16.145 1.00 46.44 115 TYR A O 1
ATOM 847 N N . ARG A 1 116 ? -79.447 7.665 -17.833 1.00 43.16 116 ARG A N 1
ATOM 848 C CA . ARG A 1 116 ? -79.911 6.567 -16.995 1.00 44.49 116 ARG A CA 1
ATOM 849 C C . ARG A 1 116 ? -79.701 5.264 -17.759 1.00 46.77 116 ARG A C 1
ATOM 850 O O . ARG A 1 116 ? -79.631 5.236 -19.002 1.00 43.67 116 ARG A O 1
ATOM 858 N N . CYS A 1 117 ? -79.582 4.181 -17.003 1.00 42.50 117 CYS A N 1
ATOM 859 C CA . CYS A 1 117 ? -79.506 2.865 -17.614 1.00 44.55 117 CYS A CA 1
ATOM 860 C C . CYS A 1 117 ? -80.777 2.590 -18.408 1.00 46.07 117 CYS A C 1
ATOM 861 O O . CYS A 1 117 ? -81.883 2.961 -18.007 1.00 46.50 117 CYS A O 1
ATOM 864 N N . ASP A 1 118 ? -80.603 1.887 -19.520 1.00 40.62 118 ASP A N 1
ATOM 865 C CA . ASP A 1 118 ? -81.674 1.438 -20.410 1.00 45.97 118 ASP A CA 1
ATOM 866 C C . ASP A 1 118 ? -82.284 2.575 -21.231 1.00 44.71 118 ASP A C 1
ATOM 867 O O . ASP A 1 118 ? -83.335 2.360 -21.866 1.00 44.62 118 ASP A O 1
ATOM 872 N N . GLU A 1 119 ? -81.675 3.763 -21.216 1.00 54.08 119 GLU A N 1
ATOM 873 C CA . GLU A 1 119 ? -82.104 4.893 -22.032 1.00 58.99 119 GLU A CA 1
ATOM 874 C C . GLU A 1 119 ? -81.791 4.643 -23.501 1.00 49.31 119 GLU A C 1
ATOM 875 O O . GLU A 1 119 ? -80.735 4.101 -23.840 1.00 42.19 119 GLU A O 1
ATOM 881 N N . GLU A 1 120 ? -82.710 5.036 -24.376 1.00 48.92 120 GLU A N 1
ATOM 882 C CA . GLU A 1 120 ? -82.480 4.886 -25.809 1.00 52.12 120 GLU A CA 1
ATOM 883 C C . GLU A 1 120 ? -81.595 6.016 -26.317 1.00 49.76 120 GLU A C 1
ATOM 884 O O . GLU A 1 120 ? -81.726 7.165 -25.887 1.00 49.07 120 GLU A O 1
ATOM 890 N N . VAL A 1 121 ? -80.675 5.685 -27.226 1.00 45.24 121 VAL A N 1
ATOM 891 C CA . VAL A 1 121 ? -79.707 6.654 -27.734 1.00 44.19 121 VAL A CA 1
ATOM 892 C C . VAL A 1 121 ? -79.485 6.385 -29.221 1.00 46.35 121 VAL A C 1
ATOM 893 O O . VAL A 1 121 ? -79.851 5.332 -29.746 1.00 45.70 121 VAL A O 1
ATOM 897 N N . GLU A 1 122 ? -78.937 7.386 -29.911 1.00 44.60 122 GLU A N 1
ATOM 898 C CA . GLU A 1 122 ? -78.794 7.363 -31.357 1.00 45.61 122 GLU A CA 1
ATOM 899 C C . GLU A 1 122 ? -77.365 7.732 -31.719 1.00 46.51 122 GLU A C 1
ATOM 900 O O . GLU A 1 122 ? -76.718 8.535 -31.038 1.00 44.48 122 GLU A O 1
ATOM 906 N N . LEU A 1 123 ? -76.872 7.102 -32.790 1.00 43.90 123 LEU A N 1
ATOM 907 C CA . LEU A 1 123 ? -75.498 7.298 -33.261 1.00 42.37 123 LEU A CA 1
ATOM 908 C C . LEU A 1 123 ? -75.288 8.728 -33.732 1.00 42.33 123 LEU A C 1
ATOM 909 O O . LEU A 1 123 ? -76.186 9.348 -34.295 1.00 45.75 123 LEU A O 1
ATOM 914 N N . THR A 1 124 ? -74.099 9.258 -33.480 1.00 43.62 124 THR A N 1
ATOM 915 C CA . THR A 1 124 ? -73.738 10.589 -33.966 1.00 49.77 124 THR A CA 1
ATOM 916 C C . THR A 1 124 ? -72.221 10.584 -34.067 1.00 46.52 124 THR A C 1
ATOM 917 O O . THR A 1 124 ? -71.555 9.649 -33.610 1.00 44.48 124 THR A O 1
ATOM 921 N N . LEU A 1 125 ? -71.680 11.595 -34.731 1.00 45.44 125 LEU A N 1
ATOM 922 C CA . LEU A 1 125 ? -70.246 11.709 -34.909 1.00 47.68 125 LEU A CA 1
ATOM 923 C C . LEU A 1 125 ? -69.710 12.942 -34.191 1.00 43.64 125 LEU A C 1
ATOM 924 O O . LEU A 1 125 ? -70.347 13.993 -34.189 1.00 46.51 125 LEU A O 1
ATOM 929 N N . GLY A 1 126 ? -68.512 12.811 -33.628 1.00 47.98 126 GLY A N 1
ATOM 930 C CA . GLY A 1 126 ? -67.875 13.919 -32.964 1.00 45.67 126 GLY A CA 1
ATOM 931 C C . GLY A 1 126 ? -66.463 13.611 -32.532 1.00 40.41 126 GLY A C 1
ATOM 932 O O . GLY A 1 126 ? -65.984 12.475 -32.656 1.00 40.81 126 GLY A O 1
ATOM 933 N N . PRO A 1 127 ? -65.758 14.615 -32.006 1.00 40.71 127 PRO A N 1
ATOM 934 C CA . PRO A 1 127 ? -64.364 14.392 -31.594 1.00 44.06 127 PRO A CA 1
ATOM 935 C C . PRO A 1 127 ? -64.305 13.590 -30.306 1.00 46.97 127 PRO A C 1
ATOM 936 O O . PRO A 1 127 ? -64.902 13.980 -29.300 1.00 41.52 127 PRO A O 1
ATOM 940 N N . ILE A 1 128 ? -63.559 12.481 -30.332 1.00 43.33 128 ILE A N 1
ATOM 941 C CA . ILE A 1 128 ? -63.382 11.662 -29.133 1.00 41.55 128 ILE A CA 1
ATOM 942 C C . ILE A 1 128 ? -62.072 11.944 -28.397 1.00 40.95 128 ILE A C 1
ATOM 943 O O . ILE A 1 128 ? -61.973 11.629 -27.201 1.00 39.89 128 ILE A O 1
ATOM 948 N N . ARG A 1 129 ? -61.095 12.567 -29.051 1.00 41.21 129 ARG A N 1
ATOM 949 C CA . ARG A 1 129 ? -59.816 12.905 -28.442 1.00 42.61 129 ARG A CA 1
ATOM 950 C C . ARG A 1 129 ? -59.024 13.719 -29.457 1.00 42.71 129 ARG A C 1
ATOM 951 O O . ARG A 1 129 ? -59.381 13.785 -30.638 1.00 42.86 129 ARG A O 1
ATOM 959 N N . MET A 1 130 ? -57.913 14.285 -28.998 1.00 46.26 130 MET A N 1
ATOM 960 C CA . MET A 1 130 ? -56.945 14.932 -29.872 1.00 49.25 130 MET A CA 1
ATOM 961 C C . MET A 1 130 ? -55.842 13.955 -30.283 1.00 58.73 130 MET A C 1
ATOM 962 O O . MET A 1 130 ? -55.432 13.098 -29.499 1.00 55.29 130 MET A O 1
ATOM 967 N N . ASN A 1 131 ? -55.356 14.087 -31.521 1.00 55.36 131 ASN A N 1
ATOM 968 C CA . ASN A 1 131 ? -54.335 13.166 -32.005 1.00 47.76 131 ASN A CA 1
ATOM 969 C C . ASN A 1 131 ? -52.947 13.727 -31.717 1.00 51.52 131 ASN A C 1
ATOM 970 O O . ASN A 1 131 ? -52.809 14.782 -31.100 1.00 48.44 131 ASN A O 1
ATOM 975 N N . ASN A 1 132 ? -51.896 12.998 -32.149 1.00 51.24 132 ASN A N 1
ATOM 976 C CA . ASN A 1 132 ? -50.511 13.404 -31.880 1.00 55.06 132 ASN A CA 1
ATOM 977 C C . ASN A 1 132 ? -50.150 14.742 -32.508 1.00 54.86 132 ASN A C 1
ATOM 978 O O . ASN A 1 132 ? -49.131 15.338 -32.148 1.00 63.71 132 ASN A O 1
ATOM 983 N N . ASP A 1 133 ? -50.932 15.212 -33.470 1.00 54.73 133 ASP A N 1
ATOM 984 C CA . ASP A 1 133 ? -50.755 16.525 -34.045 1.00 51.53 133 ASP A CA 1
ATOM 985 C C . ASP A 1 133 ? -51.659 17.571 -33.392 1.00 60.25 133 ASP A C 1
ATOM 986 O O . ASP A 1 133 ? -51.779 18.679 -33.915 1.00 61.07 133 ASP A O 1
ATOM 991 N N . ASN A 1 134 ? -52.317 17.231 -32.283 1.00 65.81 134 ASN A N 1
ATOM 992 C CA . ASN A 1 134 ? -53.270 18.128 -31.614 1.00 55.07 134 ASN A CA 1
ATOM 993 C C . ASN A 1 134 ? -54.408 18.559 -32.542 1.00 49.06 134 ASN A C 1
ATOM 994 O O . ASN A 1 134 ? -54.819 19.720 -32.561 1.00 53.17 134 ASN A O 1
ATOM 999 N N . LEU A 1 135 ? -54.910 17.621 -33.327 1.00 51.20 135 LEU A N 1
ATOM 1000 C CA . LEU A 1 135 ? -56.083 17.787 -34.164 1.00 48.05 135 LEU A CA 1
ATOM 1001 C C . LEU A 1 135 ? -57.099 16.733 -33.757 1.00 44.52 135 LEU A C 1
ATOM 1002 O O . LEU A 1 135 ? -56.713 15.653 -33.303 1.00 46.77 135 LEU A O 1
ATOM 1007 N N . PRO A 1 136 ? -58.397 17.023 -33.852 1.00 54.14 136 PRO A N 1
ATOM 1008 C CA . PRO A 1 136 ? -59.388 16.070 -33.330 1.00 51.88 136 PRO A CA 1
ATOM 1009 C C . PRO A 1 136 ? -59.459 14.789 -34.148 1.00 50.64 136 PRO A C 1
ATOM 1010 O O . PRO A 1 136 ? -59.330 14.788 -35.376 1.00 45.85 136 PRO A O 1
ATOM 1014 N N . ILE A 1 137 ? -59.615 13.674 -33.436 1.00 38.90 137 ILE A N 1
ATOM 1015 C CA . ILE A 1 137 ? -60.031 12.425 -34.037 1.00 42.37 137 ILE A CA 1
ATOM 1016 C C . ILE A 1 137 ? -61.550 12.349 -33.995 1.00 46.03 137 ILE A C 1
ATOM 1017 O O . ILE A 1 137 ? -62.148 12.337 -32.912 1.00 40.99 137 ILE A O 1
ATOM 1022 N N . ILE A 1 138 ? -62.157 12.213 -35.148 1.00 39.07 138 ILE A N 1
ATOM 1023 C CA . ILE A 1 138 ? -63.603 12.111 -35.241 1.00 38.25 138 ILE A CA 1
ATOM 1024 C C . ILE A 1 138 ? -63.976 10.643 -35.219 1.00 42.30 138 ILE A C 1
ATOM 1025 O O . ILE A 1 138 ? -63.366 9.831 -35.938 1.00 39.88 138 ILE A O 1
ATOM 1030 N N . SER A 1 139 ? -64.998 10.301 -34.436 1.00 38.65 139 SER A N 1
ATOM 1031 C CA . SER A 1 139 ? -65.442 8.919 -34.349 1.00 37.32 139 SER A CA 1
ATOM 1032 C C . SER A 1 139 ? -66.916 8.879 -33.958 1.00 41.51 139 SER A C 1
ATOM 1033 O O . SER A 1 139 ? -67.617 9.896 -33.985 1.00 41.64 139 SER A O 1
ATOM 1036 N N . TYR A 1 140 ? -67.410 7.674 -33.653 1.00 39.07 140 TYR A N 1
ATOM 1037 C CA . TYR A 1 140 ? -68.808 7.506 -33.285 1.00 36.09 140 TYR A CA 1
ATOM 1038 C C . TYR A 1 140 ? -68.984 7.803 -31.796 1.00 41.95 140 TYR A C 1
ATOM 1039 O O . TYR A 1 140 ? -68.095 7.524 -30.975 1.00 38.87 140 TYR A O 1
ATOM 1048 N N . LYS A 1 141 ? -70.143 8.357 -31.478 1.00 39.26 141 LYS A N 1
ATOM 1049 C CA . LYS A 1 141 ? -70.652 8.560 -30.143 1.00 35.72 141 LYS A CA 1
ATOM 1050 C C . LYS A 1 141 ? -72.148 8.289 -30.188 1.00 45.94 141 LYS A C 1
ATOM 1051 O O . LYS A 1 141 ? -72.734 8.089 -31.259 1.00 40.71 141 LYS A O 1
ATOM 1057 N N . PHE A 1 142 ? -72.794 8.349 -29.035 1.00 38.58 142 PHE A N 1
ATOM 1058 C CA . PHE A 1 142 ? -74.242 8.248 -28.987 1.00 43.78 142 PHE A CA 1
ATOM 1059 C C . PHE A 1 142 ? -74.807 9.434 -28.221 1.00 46.67 142 PHE A C 1
ATOM 1060 O O . PHE A 1 142 ? -74.130 10.022 -27.370 1.00 39.80 142 PHE A O 1
ATOM 1068 N N . LYS A 1 143 ? -76.047 9.805 -28.565 1.00 46.06 143 LYS A N 1
ATOM 1069 C CA . LYS A 1 143 ? -76.693 10.957 -27.963 1.00 53.85 143 LYS A CA 1
ATOM 1070 C C . LYS A 1 143 ? -78.150 10.656 -27.634 1.00 49.35 143 LYS A C 1
ATOM 1071 O O . LYS A 1 143 ? -78.762 9.720 -28.156 1.00 46.42 143 LYS A O 1
ATOM 1077 N N . LYS A 1 144 ? -78.716 11.498 -26.779 1.00 49.34 144 LYS A N 1
ATOM 1078 C CA . LYS A 1 144 ? -80.111 11.356 -26.426 1.00 52.42 144 LYS A CA 1
ATOM 1079 C C . LYS A 1 144 ? -80.991 11.598 -27.654 1.00 62.53 144 LYS A C 1
ATOM 1080 O O . LYS A 1 144 ? -80.662 12.396 -28.529 1.00 56.89 144 LYS A O 1
ATOM 1086 N N . ILE A 1 145 ? -82.105 10.876 -27.726 1.00 57.17 145 ILE A N 1
ATOM 1087 C CA . ILE A 1 145 ? -83.061 11.065 -28.819 1.00 64.79 145 ILE A CA 1
ATOM 1088 C C . ILE A 1 145 ? -84.050 12.169 -28.500 1.00 82.46 145 ILE A C 1
ATOM 1089 O O . ILE A 1 145 ? -84.402 12.964 -29.374 1.00 89.67 145 ILE A O 1
ATOM 1094 N N . ALA A 1 146 ? -84.497 12.239 -27.255 1.00 95.93 146 ALA A N 1
ATOM 1095 C CA . ALA A 1 146 ? -85.378 13.311 -26.812 1.00 117.95 146 ALA A CA 1
ATOM 1096 C C . ALA A 1 146 ? -85.400 13.306 -25.279 1.00 115.97 146 ALA A C 1
ATOM 1097 O O . ALA A 1 146 ? -86.466 13.242 -24.660 1.00 110.07 146 ALA A O 1
ATOM 1100 N N . MET B 2 1 ? -56.341 -26.544 -11.699 1.00 31.18 1 MET B N 1
ATOM 1101 C CA . MET B 2 1 ? -55.416 -27.678 -12.017 1.00 33.44 1 MET B CA 1
ATOM 1102 C C . MET B 2 1 ? -55.535 -28.784 -10.977 1.00 28.68 1 MET B C 1
ATOM 1103 O O . MET B 2 1 ? -55.304 -28.502 -9.793 1.00 33.94 1 MET B O 1
ATOM 1108 N N . LYS B 2 2 ? -55.855 -29.994 -11.385 1.00 32.76 2 LYS B N 1
ATOM 1109 C CA . LYS B 2 2 ? -55.860 -31.107 -10.445 1.00 37.16 2 LYS B CA 1
ATOM 1110 C C . LYS B 2 2 ? -54.438 -31.341 -9.947 1.00 30.60 2 LYS B C 1
ATOM 1111 O O . LYS B 2 2 ? -53.478 -31.257 -10.713 1.00 34.14 2 LYS B O 1
ATOM 1117 N N A LEU B 2 3 ? -54.313 -31.598 -8.646 0.50 33.56 3 LEU B N 1
ATOM 1118 N N B LEU B 2 3 ? -54.304 -31.582 -8.644 0.50 33.44 3 LEU B N 1
ATOM 1119 C CA A LEU B 2 3 ? -53.027 -31.833 -8.003 0.50 32.53 3 LEU B CA 1
ATOM 1120 C CA B LEU B 2 3 ? -53.006 -31.811 -8.020 0.50 32.21 3 LEU B CA 1
ATOM 1121 C C A LEU B 2 3 ? -52.741 -33.330 -8.008 0.50 34.09 3 LEU B C 1
ATOM 1122 C C B LEU B 2 3 ? -52.730 -33.312 -7.998 0.50 34.14 3 LEU B C 1
ATOM 1123 O O A LEU B 2 3 ? -53.551 -34.121 -7.514 0.50 36.17 3 LEU B O 1
ATOM 1124 O O B LEU B 2 3 ? -53.537 -34.088 -7.479 0.50 36.27 3 LEU B O 1
ATOM 1133 N N . GLN B 2 4 ? -51.609 -33.713 -8.605 1.00 33.52 4 GLN B N 1
ATOM 1134 C CA . GLN B 2 4 ? -51.286 -35.121 -8.759 1.00 32.62 4 GLN B CA 1
ATOM 1135 C C . GLN B 2 4 ? -50.902 -35.731 -7.429 1.00 32.07 4 GLN B C 1
ATOM 1136 O O . GLN B 2 4 ? -51.094 -36.920 -7.221 1.00 36.52 4 GLN B O 1
ATOM 1142 N N . ARG B 2 5 ? -50.414 -34.924 -6.503 1.00 35.35 5 ARG B N 1
ATOM 1143 C CA . ARG B 2 5 ? -50.224 -35.404 -5.149 1.00 38.92 5 ARG B CA 1
ATOM 1144 C C . ARG B 2 5 ? -50.500 -34.219 -4.246 1.00 31.64 5 ARG B C 1
ATOM 1145 O O . ARG B 2 5 ? -50.526 -33.085 -4.696 1.00 33.81 5 ARG B O 1
ATOM 1153 N N . GLU B 2 6 ? -50.695 -34.475 -2.959 1.00 34.81 6 GLU B N 1
ATOM 1154 C CA . GLU B 2 6 ? -50.901 -33.360 -2.033 1.00 36.51 6 GLU B CA 1
ATOM 1155 C C . GLU B 2 6 ? -49.734 -32.379 -1.977 1.00 35.29 6 GLU B C 1
ATOM 1156 O O . GLU B 2 6 ? -48.542 -32.735 -2.069 1.00 32.31 6 GLU B O 1
ATOM 1162 N N . VAL B 2 7 ? -50.099 -31.103 -1.850 1.00 31.54 7 VAL B N 1
ATOM 1163 C CA . VAL B 2 7 ? -49.165 -29.996 -1.693 1.00 31.65 7 VAL B CA 1
ATOM 1164 C C . VAL B 2 7 ? -49.623 -29.211 -0.480 1.00 31.00 7 VAL B C 1
ATOM 1165 O O . VAL B 2 7 ? -50.831 -29.025 -0.274 1.00 30.24 7 VAL B O 1
ATOM 1169 N N . TYR B 2 8 ? -48.648 -28.815 0.344 1.00 28.77 8 TYR B N 1
ATOM 1170 C CA . TYR B 2 8 ? -48.853 -28.066 1.566 1.00 26.94 8 TYR B CA 1
ATOM 1171 C C . TYR B 2 8 ? -47.978 -26.828 1.603 1.00 29.30 8 TYR B C 1
ATOM 1172 O O . TYR B 2 8 ? -46.849 -26.803 1.090 1.00 28.88 8 TYR B O 1
ATOM 1181 N N . ILE B 2 9 ? -48.428 -25.828 2.326 1.00 28.35 9 ILE B N 1
ATOM 1182 C CA . ILE B 2 9 ? -47.674 -24.579 2.537 1.00 25.28 9 ILE B CA 1
ATOM 1183 C C . ILE B 2 9 ? -46.975 -24.720 3.890 1.00 32.33 9 ILE B C 1
ATOM 1184 O O . ILE B 2 9 ? -47.638 -25.089 4.837 1.00 29.58 9 ILE B O 1
ATOM 1189 N N . ALA B 2 10 ? -45.689 -24.418 3.961 1.00 29.45 10 ALA B N 1
ATOM 1190 C CA . ALA B 2 10 ? -44.926 -24.454 5.211 1.00 30.61 10 ALA B CA 1
ATOM 1191 C C . ALA B 2 10 ? -44.846 -23.000 5.696 1.00 30.27 10 ALA B C 1
ATOM 1192 O O . ALA B 2 10 ? -45.874 -22.488 6.066 1.00 28.85 10 ALA B O 1
ATOM 1194 N N . GLY B 2 11 ? -43.747 -22.292 5.504 1.00 28.30 11 GLY B N 1
ATOM 1195 C CA . GLY B 2 11 ? -43.616 -20.951 6.055 1.00 27.62 11 GLY B CA 1
ATOM 1196 C C . GLY B 2 11 ? -44.092 -19.928 5.044 1.00 25.60 11 GLY B C 1
ATOM 1197 O O . GLY B 2 11 ? -44.078 -20.218 3.884 1.00 25.19 11 GLY B O 1
ATOM 1198 N N . VAL B 2 12 ? -44.555 -18.788 5.510 1.00 26.25 12 VAL B N 1
ATOM 1199 C CA . VAL B 2 12 ? -44.925 -17.660 4.655 1.00 24.25 12 VAL B CA 1
ATOM 1200 C C . VAL B 2 12 ? -44.208 -16.428 5.153 1.00 29.73 12 VAL B C 1
ATOM 1201 O O . VAL B 2 12 ? -43.684 -16.395 6.279 1.00 28.96 12 VAL B O 1
ATOM 1205 N N . GLY B 2 13 ? -44.166 -15.424 4.277 1.00 29.56 13 GLY B N 1
ATOM 1206 C CA . GLY B 2 13 ? -43.505 -14.167 4.571 1.00 28.02 13 GLY B CA 1
ATOM 1207 C C . GLY B 2 13 ? -44.326 -13.013 4.048 1.00 29.63 13 GLY B C 1
ATOM 1208 O O . GLY B 2 13 ? -45.088 -13.156 3.090 1.00 25.79 13 GLY B O 1
ATOM 1209 N N . GLU B 2 14 ? -44.155 -11.841 4.684 1.00 29.20 14 GLU B N 1
ATOM 1210 C CA . GLU B 2 14 ? -44.970 -10.665 4.369 1.00 25.49 14 GLU B CA 1
ATOM 1211 C C . GLU B 2 14 ? -44.280 -9.421 4.893 1.00 28.44 14 GLU B C 1
ATOM 1212 O O . GLU B 2 14 ? -43.914 -9.378 6.072 1.00 28.97 14 GLU B O 1
ATOM 1218 N N . THR B 2 15 ? -44.091 -8.422 4.042 1.00 27.45 15 THR B N 1
ATOM 1219 C CA . THR B 2 15 ? -43.555 -7.139 4.493 1.00 28.72 15 THR B CA 1
ATOM 1220 C C . THR B 2 15 ? -44.723 -6.243 4.888 1.00 31.04 15 THR B C 1
ATOM 1221 O O . THR B 2 15 ? -45.880 -6.521 4.547 1.00 27.30 15 THR B O 1
ATOM 1225 N N . LYS B 2 16 ? -44.398 -5.115 5.487 1.00 27.27 16 LYS B N 1
ATOM 1226 C CA . LYS B 2 16 ? -45.400 -4.060 5.695 1.00 27.22 16 LYS B CA 1
ATOM 1227 C C . LYS B 2 16 ? -45.738 -3.527 4.306 1.00 29.18 16 LYS B C 1
ATOM 1228 O O . LYS B 2 16 ? -45.005 -3.628 3.399 1.00 26.89 16 LYS B O 1
ATOM 1234 N N . PHE B 2 17 ? -46.932 -3.129 4.035 1.00 28.66 17 PHE B N 1
ATOM 1235 C CA . PHE B 2 17 ? -47.302 -2.533 2.742 1.00 29.71 17 PHE B CA 1
ATOM 1236 C C . PHE B 2 17 ? -47.455 -1.021 2.905 1.00 29.33 17 PHE B C 1
ATOM 1237 O O . PHE B 2 17 ? -47.990 -0.551 3.921 1.00 34.70 17 PHE B O 1
ATOM 1245 N N . GLY B 2 18 ? -47.012 -0.260 1.918 1.00 28.63 18 GLY B N 1
ATOM 1246 C CA . GLY B 2 18 ? -47.247 1.178 1.932 1.00 35.10 18 GLY B CA 1
ATOM 1247 C C . GLY B 2 18 ? -46.216 1.834 1.034 1.00 35.22 18 GLY B C 1
ATOM 1248 O O . GLY B 2 18 ? -45.853 1.259 0.009 1.00 31.76 18 GLY B O 1
ATOM 1249 N N . LYS B 2 19 ? -45.700 2.990 1.431 1.00 31.19 19 LYS B N 1
ATOM 1250 C CA . LYS B 2 19 ? -44.642 3.659 0.677 1.00 33.16 19 LYS B CA 1
ATOM 1251 C C . LYS B 2 19 ? -43.301 3.222 1.243 1.00 36.05 19 LYS B C 1
ATOM 1252 O O . LYS B 2 19 ? -42.979 3.534 2.391 1.00 39.77 19 LYS B O 1
ATOM 1258 N N . HIS B 2 20 ? -42.542 2.462 0.481 1.00 30.67 20 HIS B N 1
ATOM 1259 C CA . HIS B 2 20 ? -41.237 1.992 0.915 1.00 27.22 20 HIS B CA 1
ATOM 1260 C C . HIS B 2 20 ? -40.155 2.756 0.179 1.00 35.80 20 HIS B C 1
ATOM 1261 O O . HIS B 2 20 ? -40.303 3.074 -1.007 1.00 33.26 20 HIS B O 1
ATOM 1268 N N . THR B 2 21 ? -39.067 3.034 0.878 1.00 34.38 21 THR B N 1
ATOM 1269 C CA . THR B 2 21 ? -37.879 3.573 0.254 1.00 33.16 21 THR B CA 1
ATOM 1270 C C . THR B 2 21 ? -36.830 2.513 -0.037 1.00 32.40 21 THR B C 1
ATOM 1271 O O . THR B 2 21 ? -35.743 2.867 -0.494 1.00 39.97 21 THR B O 1
ATOM 1275 N N . VAL B 2 22 ? -37.104 1.227 0.262 1.00 30.60 22 VAL B N 1
ATOM 1276 C CA . VAL B 2 22 ? -36.308 0.122 -0.241 1.00 29.02 22 VAL B CA 1
ATOM 1277 C C . VAL B 2 22 ? -37.083 -0.485 -1.402 1.00 31.10 22 VAL B C 1
ATOM 1278 O O . VAL B 2 22 ? -38.328 -0.485 -1.454 1.00 27.72 22 VAL B O 1
ATOM 1282 N N . ASP B 2 23 ? -36.350 -1.001 -2.350 1.00 28.47 23 ASP B N 1
ATOM 1283 C CA . ASP B 2 23 ? -36.948 -1.432 -3.611 1.00 28.59 23 ASP B CA 1
ATOM 1284 C C . ASP B 2 23 ? -37.475 -2.857 -3.540 1.00 27.83 23 ASP B C 1
ATOM 1285 O O . ASP B 2 23 ? -37.409 -3.553 -2.512 1.00 27.55 23 ASP B O 1
ATOM 1290 N N . PHE B 2 24 ? -37.997 -3.314 -4.697 1.00 26.10 24 PHE B N 1
ATOM 1291 C CA . PHE B 2 24 ? -38.698 -4.577 -4.798 1.00 26.32 24 PHE B CA 1
ATOM 1292 C C . PHE B 2 24 ? -37.798 -5.744 -4.414 1.00 23.86 24 PHE B C 1
ATOM 1293 O O . PHE B 2 24 ? -38.275 -6.792 -3.981 1.00 27.23 24 PHE B O 1
ATOM 1301 N N . ASP B 2 25 ? -36.494 -5.613 -4.637 1.00 27.23 25 ASP B N 1
ATOM 1302 C CA . ASP B 2 25 ? -35.636 -6.754 -4.375 1.00 26.84 25 ASP B CA 1
ATOM 1303 C C . ASP B 2 25 ? -35.432 -6.925 -2.875 1.00 27.42 25 ASP B C 1
ATOM 1304 O O . ASP B 2 25 ? -35.359 -8.055 -2.377 1.00 27.66 25 ASP B O 1
ATOM 1309 N N . VAL B 2 26 ? -35.285 -5.820 -2.154 1.00 27.20 26 VAL B N 1
ATOM 1310 C CA . VAL B 2 26 ? -35.116 -5.863 -0.711 1.00 27.80 26 VAL B CA 1
ATOM 1311 C C . VAL B 2 26 ? -36.383 -6.397 -0.068 1.00 27.35 26 VAL B C 1
ATOM 1312 O O . VAL B 2 26 ? -36.343 -7.217 0.853 1.00 27.44 26 VAL B O 1
ATOM 1316 N N . LEU B 2 27 ? -37.532 -5.888 -0.514 1.00 26.96 27 LEU B N 1
ATOM 1317 C CA . LEU B 2 27 ? -38.800 -6.340 0.035 1.00 26.79 27 LEU B CA 1
ATOM 1318 C C . LEU B 2 27 ? -39.015 -7.817 -0.230 1.00 26.49 27 LEU B C 1
ATOM 1319 O O . LEU B 2 27 ? -39.424 -8.578 0.665 1.00 26.29 27 LEU B O 1
ATOM 1324 N N . GLY B 2 28 ? -38.751 -8.239 -1.455 1.00 25.82 28 GLY B N 1
ATOM 1325 C CA . GLY B 2 28 ? -38.982 -9.631 -1.817 1.00 24.74 28 GLY B CA 1
ATOM 1326 C C . GLY B 2 28 ? -38.081 -10.563 -1.025 1.00 24.35 28 GLY B C 1
ATOM 1327 O O . GLY B 2 28 ? -38.485 -11.647 -0.600 1.00 25.15 28 GLY B O 1
ATOM 1328 N N . ARG B 2 29 ? -36.867 -10.124 -0.783 1.00 25.99 29 ARG B N 1
ATOM 1329 C CA . ARG B 2 29 ? -35.903 -10.911 -0.038 1.00 28.48 29 ARG B CA 1
ATOM 1330 C C . ARG B 2 29 ? -36.309 -11.034 1.406 1.00 26.92 29 ARG B C 1
ATOM 1331 O O . ARG B 2 29 ? -36.164 -12.104 2.006 1.00 27.15 29 ARG B O 1
ATOM 1339 N N A GLU B 2 30 ? -36.808 -9.939 1.997 0.50 26.81 30 GLU B N 1
ATOM 1340 N N B GLU B 2 30 ? -36.807 -9.943 2.002 0.50 26.84 30 GLU B N 1
ATOM 1341 C CA A GLU B 2 30 ? -37.335 -9.996 3.356 0.50 27.26 30 GLU B CA 1
ATOM 1342 C CA B GLU B 2 30 ? -37.325 -10.018 3.362 0.50 27.17 30 GLU B CA 1
ATOM 1343 C C A GLU B 2 30 ? -38.467 -11.008 3.465 0.50 27.67 30 GLU B C 1
ATOM 1344 C C B GLU B 2 30 ? -38.463 -11.027 3.460 0.50 27.11 30 GLU B C 1
ATOM 1345 O O A GLU B 2 30 ? -38.535 -11.767 4.433 0.50 27.42 30 GLU B O 1
ATOM 1346 O O B GLU B 2 30 ? -38.533 -11.800 4.416 0.50 27.58 30 GLU B O 1
ATOM 1357 N N . ALA B 2 31 ? -39.392 -10.996 2.510 1.00 27.32 31 ALA B N 1
ATOM 1358 C CA . ALA B 2 31 ? -40.498 -11.933 2.560 1.00 26.29 31 ALA B CA 1
ATOM 1359 C C . ALA B 2 31 ? -40.011 -13.349 2.326 1.00 27.04 31 ALA B C 1
ATOM 1360 O O . ALA B 2 31 ? -40.436 -14.259 3.032 1.00 26.91 31 ALA B O 1
ATOM 1362 N N . ALA B 2 32 ? -39.079 -13.554 1.379 1.00 26.53 32 ALA B N 1
ATOM 1363 C CA . ALA B 2 32 ? -38.573 -14.904 1.135 1.00 25.75 32 ALA B CA 1
ATOM 1364 C C . ALA B 2 32 ? -37.852 -15.447 2.360 1.00 25.99 32 ALA B C 1
ATOM 1365 O O . ALA B 2 32 ? -38.036 -16.610 2.737 1.00 26.90 32 ALA B O 1
ATOM 1367 N N . LEU B 2 33 ? -37.019 -14.621 2.995 1.00 24.34 33 LEU B N 1
ATOM 1368 C CA . LEU B 2 33 ? -36.290 -15.071 4.169 1.00 28.10 33 LEU B CA 1
ATOM 1369 C C . LEU B 2 33 ? -37.245 -15.483 5.277 1.00 27.85 33 LEU B C 1
ATOM 1370 O O . LEU B 2 33 ? -37.068 -16.537 5.917 1.00 28.78 33 LEU B O 1
ATOM 1375 N N . GLN B 2 34 ? -38.257 -14.656 5.532 1.00 28.21 34 GLN B N 1
ATOM 1376 C CA . GLN B 2 34 ? -39.262 -15.032 6.525 1.00 28.53 34 GLN B CA 1
ATOM 1377 C C . GLN B 2 34 ? -39.903 -16.374 6.192 1.00 29.28 34 GLN B C 1
ATOM 1378 O O . GLN B 2 34 ? -40.121 -17.204 7.085 1.00 30.13 34 GLN B O 1
ATOM 1384 N N . ALA B 2 35 ? -40.283 -16.586 4.932 1.00 28.48 35 ALA B N 1
ATOM 1385 C CA . ALA B 2 35 ? -40.974 -17.838 4.592 1.00 26.20 35 ALA B CA 1
ATOM 1386 C C . ALA B 2 35 ? -40.043 -19.038 4.756 1.00 28.24 35 ALA B C 1
ATOM 1387 O O . ALA B 2 35 ? -40.470 -20.102 5.211 1.00 29.94 35 ALA B O 1
ATOM 1389 N N A MET B 2 36 ? -38.767 -18.881 4.387 0.50 27.09 36 MET B N 1
ATOM 1390 N N B MET B 2 36 ? -38.770 -18.885 4.380 0.50 26.98 36 MET B N 1
ATOM 1391 C CA A MET B 2 36 ? -37.824 -19.987 4.541 0.50 25.99 36 MET B CA 1
ATOM 1392 C CA B MET B 2 36 ? -37.836 -19.994 4.548 0.50 25.88 36 MET B CA 1
ATOM 1393 C C A MET B 2 36 ? -37.551 -20.275 6.008 0.50 29.37 36 MET B C 1
ATOM 1394 C C B MET B 2 36 ? -37.580 -20.277 6.017 0.50 29.03 36 MET B C 1
ATOM 1395 O O A MET B 2 36 ? -37.466 -21.441 6.406 0.50 30.95 36 MET B O 1
ATOM 1396 O O B MET B 2 36 ? -37.532 -21.440 6.425 0.50 31.27 36 MET B O 1
ATOM 1405 N N . ASN B 2 37 ? -37.372 -19.231 6.822 1.00 31.44 37 ASN B N 1
ATOM 1406 C CA . ASN B 2 37 ? -37.158 -19.433 8.242 1.00 33.54 37 ASN B CA 1
ATOM 1407 C C . ASN B 2 37 ? -38.399 -20.055 8.888 1.00 28.44 37 ASN B C 1
ATOM 1408 O O . ASN B 2 37 ? -38.289 -20.948 9.738 1.00 31.82 37 ASN B O 1
ATOM 1413 N N . GLY B 2 38 ? -39.587 -19.650 8.435 1.00 29.23 38 GLY B N 1
ATOM 1414 C CA . GLY B 2 38 ? -40.819 -20.228 8.941 1.00 30.70 38 GLY B CA 1
ATOM 1415 C C . GLY B 2 38 ? -41.067 -21.662 8.500 1.00 32.27 38 GLY B C 1
ATOM 1416 O O . GLY B 2 38 ? -41.998 -22.292 9.015 1.00 33.91 38 GLY B O 1
ATOM 1417 N N . SER B 2 39 ? -40.284 -22.159 7.541 1.00 30.21 39 SER B N 1
ATOM 1418 C CA . SER B 2 39 ? -40.296 -23.547 7.074 1.00 30.51 39 SER B CA 1
ATOM 1419 C C . SER B 2 39 ? -39.200 -24.370 7.740 1.00 34.31 39 SER B C 1
ATOM 1420 O O . SER B 2 39 ? -39.028 -25.547 7.404 1.00 31.12 39 SER B O 1
ATOM 1423 N N . ASN B 2 40 ? -38.429 -23.793 8.674 1.00 29.49 40 ASN B N 1
ATOM 1424 C CA . ASN B 2 40 ? -37.407 -24.568 9.388 1.00 29.37 40 ASN B CA 1
ATOM 1425 C C . ASN B 2 40 ? -36.334 -25.116 8.428 1.00 30.43 40 ASN B C 1
ATOM 1426 O O . ASN B 2 40 ? -35.788 -26.183 8.652 1.00 34.00 40 ASN B O 1
ATOM 1431 N N . ILE B 2 41 ? -36.088 -24.388 7.353 1.00 30.95 41 ILE B N 1
ATOM 1432 C CA . ILE B 2 41 ? -35.081 -24.753 6.365 1.00 39.02 41 ILE B CA 1
ATOM 1433 C C . ILE B 2 41 ? -33.693 -24.414 6.908 1.00 36.95 41 ILE B C 1
ATOM 1434 O O . ILE B 2 41 ? -33.357 -23.240 7.148 1.00 36.65 41 ILE B O 1
ATOM 1439 N N A ASP B 2 42 ? -32.882 -25.434 7.091 0.50 31.61 42 ASP B N 1
ATOM 1440 N N B ASP B 2 42 ? -32.885 -25.444 7.083 0.50 31.65 42 ASP B N 1
ATOM 1441 C CA A ASP B 2 42 ? -31.490 -25.270 7.486 0.50 40.53 42 ASP B CA 1
ATOM 1442 C CA B ASP B 2 42 ? -31.516 -25.308 7.554 0.50 39.93 42 ASP B CA 1
ATOM 1443 C C A ASP B 2 42 ? -30.534 -25.249 6.294 0.50 33.87 42 ASP B C 1
ATOM 1444 C C B ASP B 2 42 ? -30.542 -25.325 6.382 0.50 35.90 42 ASP B C 1
ATOM 1445 O O A ASP B 2 42 ? -29.403 -24.787 6.442 0.50 39.83 42 ASP B O 1
ATOM 1446 O O B ASP B 2 42 ? -29.435 -24.824 6.502 0.50 39.43 42 ASP B O 1
ATOM 1455 N N A ARG B 2 43 ? -30.964 -25.752 5.139 1.00 34.55 43 ARG B N 1
ATOM 1456 C CA A ARG B 2 43 ? -30.155 -25.871 3.923 1.00 34.91 43 ARG B CA 1
ATOM 1457 C C A ARG B 2 43 ? -30.938 -25.159 2.841 1.00 32.78 43 ARG B C 1
ATOM 1458 O O A ARG B 2 43 ? -31.883 -25.744 2.272 1.00 29.96 43 ARG B O 1
ATOM 1466 N N A PRO B 2 44 ? -30.650 -23.874 2.565 1.00 29.37 44 PRO B N 1
ATOM 1467 C CA A PRO B 2 44 ? -31.466 -23.141 1.591 1.00 30.74 44 PRO B CA 1
ATOM 1468 C C A PRO B 2 44 ? -31.598 -23.833 0.254 1.00 31.25 44 PRO B C 1
ATOM 1469 O O A PRO B 2 44 ? -32.596 -23.612 -0.448 1.00 28.06 44 PRO B O 1
ATOM 1473 N N A ASP B 2 45 ? -30.587 -24.599 -0.173 1.00 29.21 45 ASP B N 1
ATOM 1474 C CA A ASP B 2 45 ? -30.687 -25.226 -1.490 1.00 29.47 45 ASP B CA 1
ATOM 1475 C C A ASP B 2 45 ? -31.603 -26.456 -1.484 1.00 32.11 45 ASP B C 1
ATOM 1476 O O A ASP B 2 45 ? -31.784 -27.074 -2.536 1.00 31.15 45 ASP B O 1
ATOM 1481 N N A MET B 2 46 ? -32.283 -26.727 -0.365 0.50 28.99 46 MET B N 1
ATOM 1482 N N B MET B 2 46 ? -32.319 -26.659 -0.196 0.50 27.50 46 MET B N 1
ATOM 1483 C CA A MET B 2 46 ? -33.427 -27.631 -0.401 0.50 32.51 46 MET B CA 1
ATOM 1484 C CA B MET B 2 46 ? -33.381 -27.625 -0.428 0.50 32.41 46 MET B CA 1
ATOM 1485 C C A MET B 2 46 ? -34.552 -27.072 -1.270 0.50 31.79 46 MET B C 1
ATOM 1486 C C B MET B 2 46 ? -34.522 -26.995 -1.226 0.50 31.73 46 MET B C 1
ATOM 1487 O O A MET B 2 46 ? -35.386 -27.836 -1.774 0.50 31.90 46 MET B O 1
ATOM 1488 O O B MET B 2 46 ? -35.491 -27.675 -1.555 0.50 28.66 46 MET B O 1
ATOM 1497 N N A ILE B 2 47 ? -34.631 -25.743 -1.379 1.00 27.72 47 ILE B N 1
ATOM 1498 C CA A ILE B 2 47 ? -35.582 -25.062 -2.254 1.00 30.01 47 ILE B CA 1
ATOM 1499 C C A ILE B 2 47 ? -35.134 -25.330 -3.683 1.00 27.87 47 ILE B C 1
ATOM 1500 O O A ILE B 2 47 ? -34.058 -24.886 -4.092 1.00 30.27 47 ILE B O 1
ATOM 1505 N N . GLN B 2 48 ? -35.962 -26.061 -4.436 1.00 30.05 48 GLN B N 1
ATOM 1506 C CA . GLN B 2 48 ? -35.567 -26.576 -5.738 1.00 28.85 48 GLN B CA 1
ATOM 1507 C C . GLN B 2 48 ? -36.064 -25.724 -6.895 1.00 25.82 48 GLN B C 1
ATOM 1508 O O . GLN B 2 48 ? -35.599 -25.914 -8.028 1.00 28.85 48 GLN B O 1
ATOM 1514 N N . SER B 2 49 ? -36.942 -24.759 -6.666 1.00 25.34 49 SER B N 1
ATOM 1515 C CA . SER B 2 49 ? -37.324 -23.872 -7.762 1.00 24.49 49 SER B CA 1
ATOM 1516 C C . SER B 2 49 ? -37.975 -22.671 -7.117 1.00 24.52 49 SER B C 1
ATOM 1517 O O . SER B 2 49 ? -38.485 -22.770 -5.981 1.00 24.43 49 SER B O 1
ATOM 1520 N N . ALA B 2 50 ? -37.904 -21.531 -7.808 1.00 23.92 50 ALA B N 1
ATOM 1521 C CA . ALA B 2 50 ? -38.486 -20.308 -7.303 1.00 24.60 50 ALA B CA 1
ATOM 1522 C C . ALA B 2 50 ? -39.184 -19.594 -8.449 1.00 26.57 50 ALA B C 1
ATOM 1523 O O . ALA B 2 50 ? -38.688 -19.576 -9.588 1.00 25.73 50 ALA B O 1
ATOM 1525 N N . TYR B 2 51 ? -40.362 -19.079 -8.147 1.00 21.39 51 TYR B N 1
ATOM 1526 C CA . TYR B 2 51 ? -41.124 -18.261 -9.075 1.00 23.36 51 TYR B CA 1
ATOM 1527 C C . TYR B 2 51 ? -41.420 -16.928 -8.416 1.00 26.99 51 TYR B C 1
ATOM 1528 O O . TYR B 2 51 ? -41.863 -16.881 -7.266 1.00 25.14 51 TYR B O 1
ATOM 1537 N N . VAL B 2 52 ? -41.249 -15.838 -9.171 1.00 25.40 52 VAL B N 1
ATOM 1538 C CA . VAL B 2 52 ? -41.450 -14.509 -8.615 1.00 22.97 52 VAL B CA 1
ATOM 1539 C C . VAL B 2 52 ? -42.356 -13.689 -9.532 1.00 23.61 52 VAL B C 1
ATOM 1540 O O . VAL B 2 52 ? -42.080 -13.541 -10.731 1.00 23.39 52 VAL B O 1
ATOM 1544 N N . GLY B 2 53 ? -43.400 -13.116 -8.950 1.00 23.54 53 GLY B N 1
ATOM 1545 C CA . GLY B 2 53 ? -44.357 -12.299 -9.681 1.00 23.61 53 GLY B CA 1
ATOM 1546 C C . GLY B 2 53 ? -44.052 -10.829 -9.527 1.00 26.81 53 GLY B C 1
ATOM 1547 O O . GLY B 2 53 ? -43.660 -10.356 -8.449 1.00 23.81 53 GLY B O 1
ATOM 1548 N N . ASN B 2 54 ? -44.220 -10.095 -10.627 1.00 22.34 54 ASN B N 1
ATOM 1549 C CA . ASN B 2 54 ? -43.945 -8.671 -10.652 1.00 27.61 54 ASN B CA 1
ATOM 1550 C C . ASN B 2 54 ? -44.722 -8.100 -11.823 1.00 27.04 54 ASN B C 1
ATOM 1551 O O . ASN B 2 54 ? -45.117 -8.810 -12.746 1.00 25.93 54 ASN B O 1
ATOM 1556 N N . GLY B 2 55 ? -44.965 -6.807 -11.753 1.00 24.83 55 GLY B N 1
ATOM 1557 C CA . GLY B 2 55 ? -45.673 -6.153 -12.834 1.00 24.82 55 GLY B CA 1
ATOM 1558 C C . GLY B 2 55 ? -44.805 -5.234 -13.673 1.00 26.78 55 GLY B C 1
ATOM 1559 O O . GLY B 2 55 ? -44.863 -5.257 -14.920 1.00 27.32 55 GLY B O 1
ATOM 1560 N N . MET B 2 56 ? -44.082 -4.313 -13.085 1.00 25.54 56 MET B N 1
ATOM 1561 C CA . MET B 2 56 ? -43.336 -3.334 -13.904 1.00 27.05 56 MET B CA 1
ATOM 1562 C C . MET B 2 56 ? -41.998 -2.916 -13.306 1.00 27.42 56 MET B C 1
ATOM 1563 O O . MET B 2 56 ? -41.511 -1.907 -13.760 1.00 30.70 56 MET B O 1
ATOM 1568 N N . ASN B 2 57 ? -41.403 -3.644 -12.370 1.00 26.99 57 ASN B N 1
ATOM 1569 C CA . ASN B 2 57 ? -40.110 -3.210 -11.860 1.00 25.44 57 ASN B CA 1
ATOM 1570 C C . ASN B 2 57 ? -38.974 -3.538 -12.817 1.00 29.38 57 ASN B C 1
ATOM 1571 O O . ASN B 2 57 ? -38.103 -2.713 -13.029 1.00 28.49 57 ASN B O 1
ATOM 1576 N N . ASP B 2 58 ? -38.931 -4.745 -13.374 1.00 26.31 58 ASP B N 1
ATOM 1577 C CA . ASP B 2 58 ? -37.729 -5.176 -14.078 1.00 30.06 58 ASP B CA 1
ATOM 1578 C C . ASP B 2 58 ? -37.996 -6.551 -14.660 1.00 27.48 58 ASP B C 1
ATOM 1579 O O . ASP B 2 58 ? -38.980 -7.203 -14.324 1.00 28.02 58 ASP B O 1
ATOM 1584 N N . MET B 2 59 ? -37.052 -7.032 -15.469 1.00 25.97 59 MET B N 1
ATOM 1585 C CA . MET B 2 59 ? -37.266 -8.303 -16.173 1.00 26.01 59 MET B CA 1
ATOM 1586 C C . MET B 2 59 ? -36.637 -9.510 -15.485 1.00 27.06 59 MET B C 1
ATOM 1587 O O . MET B 2 59 ? -36.794 -10.646 -15.972 1.00 27.51 59 MET B O 1
ATOM 1592 N N . THR B 2 60 ? -35.868 -9.276 -14.419 1.00 24.54 60 THR B N 1
ATOM 1593 C CA . THR B 2 60 ? -35.133 -10.270 -13.689 1.00 25.68 60 THR B CA 1
ATOM 1594 C C . THR B 2 60 ? -35.380 -10.086 -12.206 1.00 26.74 60 THR B C 1
ATOM 1595 O O . THR B 2 60 ? -34.466 -10.221 -11.373 1.00 25.41 60 THR B O 1
ATOM 1599 N N . THR B 2 61 ? -36.637 -9.868 -11.827 1.00 25.40 61 THR B N 1
ATOM 1600 C CA . THR B 2 61 ? -36.905 -9.527 -10.429 1.00 24.66 61 THR B CA 1
ATOM 1601 C C . THR B 2 61 ? -36.578 -10.676 -9.477 1.00 23.84 61 THR B C 1
ATOM 1602 O O . THR B 2 61 ? -36.035 -10.441 -8.387 1.00 23.27 61 THR B O 1
ATOM 1606 N N . GLY B 2 62 ? -36.943 -11.923 -9.828 1.00 25.23 62 GLY B N 1
ATOM 1607 C CA . GLY B 2 62 ? -36.660 -13.036 -8.914 1.00 26.35 62 GLY B CA 1
ATOM 1608 C C . GLY B 2 62 ? -35.170 -13.280 -8.687 1.00 24.16 62 GLY B C 1
ATOM 1609 O O . GLY B 2 62 ? -34.743 -13.568 -7.567 1.00 24.99 62 GLY B O 1
ATOM 1610 N N . GLN B 2 63 ? -34.357 -13.150 -9.733 1.00 21.65 63 GLN B N 1
ATOM 1611 C CA . GLN B 2 63 ? -32.914 -13.248 -9.542 1.00 24.71 63 GLN B CA 1
ATOM 1612 C C . GLN B 2 63 ? -32.389 -12.101 -8.683 1.00 27.63 63 GLN B C 1
ATOM 1613 O O . GLN B 2 63 ? -31.468 -12.291 -7.876 1.00 24.75 63 GLN B O 1
ATOM 1619 N N . ALA B 2 64 ? -32.927 -10.899 -8.861 1.00 27.37 64 ALA B N 1
ATOM 1620 C CA . ALA B 2 64 ? -32.527 -9.784 -8.002 1.00 24.64 64 ALA B CA 1
ATOM 1621 C C . ALA B 2 64 ? -32.934 -10.028 -6.556 1.00 23.66 64 ALA B C 1
ATOM 1622 O O . ALA B 2 64 ? -32.205 -9.655 -5.630 1.00 26.88 64 ALA B O 1
ATOM 1624 N N . VAL B 2 65 ? -34.092 -10.654 -6.330 1.00 24.24 65 VAL B N 1
ATOM 1625 C CA . VAL B 2 65 ? -34.487 -11.021 -4.959 1.00 27.02 65 VAL B CA 1
ATOM 1626 C C . VAL B 2 65 ? -33.522 -12.039 -4.352 1.00 31.28 65 VAL B C 1
ATOM 1627 O O . VAL B 2 65 ? -32.974 -11.823 -3.267 1.00 28.62 65 VAL B O 1
ATOM 1631 N N . PHE B 2 66 ? -33.320 -13.179 -5.025 1.00 25.52 66 PHE B N 1
ATOM 1632 C CA . PHE B 2 66 ? -32.563 -14.278 -4.430 1.00 25.43 66 PHE B CA 1
ATOM 1633 C C . PHE B 2 66 ? -31.063 -14.057 -4.430 1.00 29.47 66 PHE B C 1
ATOM 1634 O O . PHE B 2 66 ? -30.366 -14.709 -3.650 1.00 27.35 66 PHE B O 1
ATOM 1642 N N . ARG B 2 67 ? -30.532 -13.129 -5.240 1.00 26.83 67 ARG B N 1
ATOM 1643 C CA . ARG B 2 67 ? -29.084 -13.003 -5.287 1.00 25.73 67 ARG B CA 1
ATOM 1644 C C . ARG B 2 67 ? -28.552 -12.573 -3.922 1.00 26.40 67 ARG B C 1
ATOM 1645 O O . ARG B 2 67 ? -27.491 -13.032 -3.499 1.00 28.61 67 ARG B O 1
ATOM 1653 N N . GLY B 2 68 ? -29.288 -11.733 -3.193 1.00 27.40 68 GLY B N 1
ATOM 1654 C CA . GLY B 2 68 ? -28.841 -11.263 -1.886 1.00 29.36 68 GLY B CA 1
ATOM 1655 C C . GLY B 2 68 ? -28.983 -12.281 -0.766 1.00 31.56 68 GLY B C 1
ATOM 1656 O O . GLY B 2 68 ? -28.550 -12.005 0.362 1.00 30.75 68 GLY B O 1
ATOM 1657 N N . LEU B 2 69 ? -29.574 -13.440 -1.056 1.00 26.25 69 LEU B N 1
ATOM 1658 C CA . LEU B 2 69 ? -29.589 -14.572 -0.142 1.00 26.45 69 LEU B CA 1
ATOM 1659 C C . LEU B 2 69 ? -28.527 -15.591 -0.498 1.00 27.06 69 LEU B C 1
ATOM 1660 O O . LEU B 2 69 ? -28.443 -16.636 0.153 1.00 26.75 69 LEU B O 1
ATOM 1665 N N . GLY B 2 70 ? -27.713 -15.316 -1.517 1.00 25.89 70 GLY B N 1
ATOM 1666 C CA . GLY B 2 70 ? -26.668 -16.254 -1.872 1.00 26.80 70 GLY B CA 1
ATOM 1667 C C . GLY B 2 70 ? -27.216 -17.491 -2.553 1.00 25.96 70 GLY B C 1
ATOM 1668 O O . GLY B 2 70 ? -26.493 -18.485 -2.661 1.00 30.54 70 GLY B O 1
ATOM 1669 N N . MET B 2 71 ? -28.445 -17.443 -3.025 1.00 27.46 71 MET B N 1
ATOM 1670 C CA . MET B 2 71 ? -29.151 -18.626 -3.505 1.00 30.98 71 MET B CA 1
ATOM 1671 C C . MET B 2 71 ? -29.181 -18.787 -5.024 1.00 30.62 71 MET B C 1
ATOM 1672 O O . MET B 2 71 ? -29.550 -19.869 -5.495 1.00 28.26 71 MET B O 1
ATOM 1677 N N . CYS B 2 72 ? -28.815 -17.768 -5.804 1.00 26.64 72 CYS B N 1
ATOM 1678 C CA . CYS B 2 72 ? -28.722 -17.929 -7.242 1.00 27.90 72 CYS B CA 1
ATOM 1679 C C . CYS B 2 72 ? -27.588 -18.849 -7.654 1.00 29.03 72 CYS B C 1
ATOM 1680 O O . CYS B 2 72 ? -26.509 -18.878 -7.054 1.00 28.16 72 CYS B O 1
ATOM 1683 N N . GLY B 2 73 ? -27.847 -19.609 -8.715 1.00 26.10 73 GLY B N 1
ATOM 1684 C CA . GLY B 2 73 ? -26.886 -20.549 -9.191 1.00 24.46 73 GLY B CA 1
ATOM 1685 C C . GLY B 2 73 ? -27.496 -21.750 -9.856 1.00 24.48 73 GLY B C 1
ATOM 1686 O O . GLY B 2 73 ? -28.680 -21.795 -10.159 1.00 28.88 73 GLY B O 1
ATOM 1687 N N . PRO B 2 74 ? -26.667 -22.733 -10.128 1.00 27.20 74 PRO B N 1
ATOM 1688 C CA . PRO B 2 74 ? -27.137 -23.900 -10.892 1.00 29.23 74 PRO B CA 1
ATOM 1689 C C . PRO B 2 74 ? -28.196 -24.706 -10.152 1.00 35.60 74 PRO B C 1
ATOM 1690 O O . PRO B 2 74 ? -28.906 -25.491 -10.786 1.00 32.08 74 PRO B O 1
ATOM 1694 N N . ASN B 2 75 ? -28.333 -24.533 -8.835 1.00 28.34 75 ASN B N 1
ATOM 1695 C CA . ASN B 2 75 ? -29.322 -25.301 -8.094 1.00 31.15 75 ASN B CA 1
ATOM 1696 C C . ASN B 2 75 ? -30.579 -24.522 -7.781 1.00 27.95 75 ASN B C 1
ATOM 1697 O O . ASN B 2 75 ? -31.449 -25.036 -7.072 1.00 30.67 75 ASN B O 1
ATOM 1702 N N . LEU B 2 76 ? -30.809 -23.396 -8.462 1.00 27.08 76 LEU B N 1
ATOM 1703 C CA . LEU B 2 76 ? -32.051 -22.664 -8.282 1.00 25.87 76 LEU B CA 1
ATOM 1704 C C . LEU B 2 76 ? -32.546 -22.077 -9.591 1.00 27.11 76 LEU B C 1
ATOM 1705 O O . LEU B 2 76 ? -32.211 -20.942 -9.949 1.00 27.25 76 LEU B O 1
ATOM 1710 N N . PRO B 2 77 ? -33.343 -22.833 -10.325 1.00 27.24 77 PRO B N 1
ATOM 1711 C CA . PRO B 2 77 ? -34.011 -22.300 -11.514 1.00 25.84 77 PRO B CA 1
ATOM 1712 C C . PRO B 2 77 ? -35.052 -21.286 -11.073 1.00 26.91 77 PRO B C 1
ATOM 1713 O O . PRO B 2 77 ? -35.917 -21.577 -10.258 1.00 26.34 77 PRO B O 1
ATOM 1717 N N . ILE B 2 78 ? -34.921 -20.075 -11.577 1.00 24.34 78 ILE B N 1
ATOM 1718 C CA . ILE B 2 78 ? -35.821 -18.985 -11.236 1.00 23.06 78 ILE B CA 1
ATOM 1719 C C . ILE B 2 78 ? -36.532 -18.544 -12.510 1.00 23.00 78 ILE B C 1
ATOM 1720 O O . ILE B 2 78 ? -35.891 -18.322 -13.543 1.00 24.34 78 ILE B O 1
ATOM 1725 N N . ILE B 2 79 ? -37.854 -18.481 -12.447 1.00 24.55 79 ILE B N 1
ATOM 1726 C CA . ILE B 2 79 ? -38.650 -17.947 -13.533 1.00 24.49 79 ILE B CA 1
ATOM 1727 C C . ILE B 2 79 ? -39.533 -16.862 -12.952 1.00 26.64 79 ILE B C 1
ATOM 1728 O O . ILE B 2 79 ? -40.208 -17.065 -11.927 1.00 23.62 79 ILE B O 1
ATOM 1733 N N . ASN B 2 80 ? -39.558 -15.730 -13.620 1.00 24.40 80 ASN B N 1
ATOM 1734 C CA . ASN B 2 80 ? -40.444 -14.673 -13.208 1.00 21.73 80 ASN B CA 1
ATOM 1735 C C . ASN B 2 80 ? -41.735 -14.721 -14.014 1.00 23.16 80 ASN B C 1
ATOM 1736 O O . ASN B 2 80 ? -41.726 -15.030 -15.209 1.00 23.26 80 ASN B O 1
ATOM 1741 N N . VAL B 2 81 ? -42.827 -14.345 -13.355 1.00 24.52 81 VAL B N 1
ATOM 1742 C CA . VAL B 2 81 ? -44.121 -14.432 -13.980 1.00 25.37 81 VAL B CA 1
ATOM 1743 C C . VAL B 2 81 ? -44.856 -13.085 -13.917 1.00 24.68 81 VAL B C 1
ATOM 1744 O O . VAL B 2 81 ? -44.635 -12.235 -13.043 1.00 24.17 81 VAL B O 1
ATOM 1748 N N . GLN B 2 82 ? -45.778 -12.918 -14.877 1.00 26.31 82 GLN B N 1
ATOM 1749 C CA . GLN B 2 82 ? -46.619 -11.721 -15.083 1.00 26.02 82 GLN B CA 1
ATOM 1750 C C . GLN B 2 82 ? -48.023 -12.104 -15.588 1.00 28.18 82 GLN B C 1
ATOM 1751 O O . GLN B 2 82 ? -48.115 -13.089 -16.245 1.00 27.69 82 GLN B O 1
ATOM 1757 N N . SER B 2 83 ? -49.070 -11.497 -15.051 1.00 27.85 83 SER B N 1
ATOM 1758 C CA . SER B 2 83 ? -50.462 -11.449 -15.579 1.00 29.18 83 SER B CA 1
ATOM 1759 C C . SER B 2 83 ? -51.147 -10.289 -14.856 1.00 27.99 83 SER B C 1
ATOM 1760 O O . SER B 2 83 ? -52.127 -10.488 -14.198 1.00 26.41 83 SER B O 1
ATOM 1763 N N . ALA B 2 84 ? -50.509 -9.136 -14.934 1.00 26.84 84 ALA B N 1
ATOM 1764 C CA . ALA B 2 84 ? -50.818 -7.895 -14.204 1.00 26.78 84 ALA B CA 1
ATOM 1765 C C . ALA B 2 84 ? -51.037 -8.268 -12.708 1.00 24.28 84 ALA B C 1
ATOM 1766 O O . ALA B 2 84 ? -50.149 -8.913 -12.174 1.00 24.69 84 ALA B O 1
ATOM 1768 N N . CYS B 2 85 ? -52.214 -8.134 -12.081 1.00 24.25 85 CYS B N 1
ATOM 1769 C CA . CYS B 2 85 ? -52.450 -8.396 -10.665 1.00 25.23 85 CYS B CA 1
ATOM 1770 C C . CYS B 2 85 ? -52.462 -9.881 -10.299 1.00 29.47 85 CYS B C 1
ATOM 1771 O O . CYS B 2 85 ? -52.375 -10.229 -9.106 1.00 27.10 85 CYS B O 1
ATOM 1774 N N . SER B 2 86 ? -52.496 -10.759 -11.288 1.00 25.39 86 SER B N 1
ATOM 1775 C CA . SER B 2 86 ? -52.457 -12.211 -11.020 1.00 25.28 86 SER B CA 1
ATOM 1776 C C . SER B 2 86 ? -51.047 -12.674 -10.689 1.00 28.21 86 SER B C 1
ATOM 1777 O O . SER B 2 86 ? -50.944 -13.753 -10.149 1.00 25.36 86 SER B O 1
ATOM 1780 N N . ALA B 2 87 ? -50.035 -11.860 -10.952 1.00 26.36 87 ALA B N 1
ATOM 1781 C CA . ALA B 2 87 ? -48.673 -12.408 -10.943 1.00 24.51 87 ALA B CA 1
ATOM 1782 C C . ALA B 2 87 ? -48.286 -13.057 -9.610 1.00 23.64 87 ALA B C 1
ATOM 1783 O O . ALA B 2 87 ? -47.650 -14.103 -9.597 1.00 23.83 87 ALA B O 1
ATOM 1785 N N . GLY B 2 88 ? -48.581 -12.435 -8.473 1.00 25.20 88 GLY B N 1
ATOM 1786 C CA . GLY B 2 88 ? -48.076 -13.009 -7.221 1.00 26.77 88 GLY B CA 1
ATOM 1787 C C . GLY B 2 88 ? -48.747 -14.328 -6.903 1.00 27.69 88 GLY B C 1
ATOM 1788 O O . GLY B 2 88 ? -48.145 -15.230 -6.310 1.00 24.53 88 GLY B O 1
ATOM 1789 N N . ALA B 2 89 ? -50.004 -14.456 -7.304 1.00 24.50 89 ALA B N 1
ATOM 1790 C CA . ALA B 2 89 ? -50.705 -15.707 -7.090 1.00 22.57 89 ALA B CA 1
ATOM 1791 C C . ALA B 2 89 ? -50.211 -16.744 -8.075 1.00 25.08 89 ALA B C 1
ATOM 1792 O O . ALA B 2 89 ? -50.141 -17.931 -7.765 1.00 24.00 89 ALA B O 1
ATOM 1794 N N . MET B 2 90 ? -49.907 -16.317 -9.297 1.00 25.01 90 MET B N 1
ATOM 1795 C CA . MET B 2 90 ? -49.375 -17.270 -10.273 1.00 23.35 90 MET B CA 1
ATOM 1796 C C . MET B 2 90 ? -48.000 -17.786 -9.851 1.00 23.40 90 MET B C 1
ATOM 1797 O O . MET B 2 90 ? -47.648 -18.922 -10.158 1.00 23.77 90 MET B O 1
ATOM 1802 N N . ALA B 2 91 ? -47.199 -16.951 -9.180 1.00 23.96 91 ALA B N 1
ATOM 1803 C CA . ALA B 2 91 ? -45.907 -17.415 -8.708 1.00 25.42 91 ALA B CA 1
ATOM 1804 C C . ALA B 2 91 ? -46.086 -18.572 -7.737 1.00 27.60 91 ALA B C 1
ATOM 1805 O O . ALA B 2 91 ? -45.371 -19.582 -7.816 1.00 25.91 91 ALA B O 1
ATOM 1807 N N . VAL B 2 92 ? -47.036 -18.428 -6.800 1.00 24.11 92 VAL B N 1
ATOM 1808 C CA . VAL B 2 92 ? -47.309 -19.509 -5.851 1.00 24.01 92 VAL B CA 1
ATOM 1809 C C . VAL B 2 92 ? -47.864 -20.714 -6.597 1.00 26.57 92 VAL B C 1
ATOM 1810 O O . VAL B 2 92 ? -47.462 -21.857 -6.355 1.00 24.87 92 VAL B O 1
ATOM 1814 N N . PHE B 2 93 ? -48.760 -20.472 -7.568 1.00 24.12 93 PHE B N 1
ATOM 1815 C CA . PHE B 2 93 ? -49.308 -21.566 -8.372 1.00 24.52 93 PHE B CA 1
ATOM 1816 C C . PHE B 2 93 ? -48.210 -22.373 -9.071 1.00 25.78 93 PHE B C 1
ATOM 1817 O O . PHE B 2 93 ? -48.252 -23.610 -9.088 1.00 26.80 93 PHE B O 1
ATOM 1825 N N . CYS B 2 94 ? -47.236 -21.691 -9.700 1.00 24.93 94 CYS B N 1
ATOM 1826 C CA . CYS B 2 94 ? -46.129 -22.384 -10.362 1.00 25.02 94 CYS B CA 1
ATOM 1827 C C . CYS B 2 94 ? -45.325 -23.238 -9.385 1.00 26.42 94 CYS B C 1
ATOM 1828 O O . CYS B 2 94 ? -44.863 -24.334 -9.722 1.00 25.93 94 CYS B O 1
ATOM 1831 N N . ALA B 2 95 ? -45.065 -22.698 -8.204 1.00 24.23 95 ALA B N 1
ATOM 1832 C CA . ALA B 2 95 ? -44.377 -23.483 -7.193 1.00 25.60 95 ALA B CA 1
ATOM 1833 C C . ALA B 2 95 ? -45.194 -24.723 -6.812 1.00 26.90 95 ALA B C 1
ATOM 1834 O O . ALA B 2 95 ? -44.632 -25.822 -6.703 1.00 27.86 95 ALA B O 1
ATOM 1836 N N . ILE B 2 96 ? -46.515 -24.567 -6.586 1.00 25.70 96 ILE B N 1
ATOM 1837 C CA . ILE B 2 96 ? -47.405 -25.705 -6.269 1.00 25.88 96 ILE B CA 1
ATOM 1838 C C . ILE B 2 96 ? -47.370 -26.737 -7.382 1.00 25.98 96 ILE B C 1
ATOM 1839 O O . ILE B 2 96 ? -47.281 -27.950 -7.131 1.00 26.76 96 ILE B O 1
ATOM 1844 N N . LYS B 2 97 ? -47.409 -26.283 -8.632 1.00 26.15 97 LYS B N 1
ATOM 1845 C CA . LYS B 2 97 ? -47.370 -27.241 -9.735 1.00 25.88 97 LYS B CA 1
ATOM 1846 C C . LYS B 2 97 ? -46.063 -28.030 -9.724 1.00 25.92 97 LYS B C 1
ATOM 1847 O O . LYS B 2 97 ? -46.059 -29.226 -9.966 1.00 25.33 97 LYS B O 1
ATOM 1853 N N . ASP B 2 98 ? -44.944 -27.378 -9.445 1.00 24.71 98 ASP B N 1
ATOM 1854 C CA . ASP B 2 98 ? -43.675 -28.104 -9.422 1.00 24.65 98 ASP B CA 1
ATOM 1855 C C . ASP B 2 98 ? -43.728 -29.239 -8.395 1.00 26.95 98 ASP B C 1
ATOM 1856 O O . ASP B 2 98 ? -43.321 -30.372 -8.672 1.00 28.60 98 ASP B O 1
ATOM 1861 N N . VAL B 2 99 ? -44.257 -28.953 -7.210 1.00 29.59 99 VAL B N 1
ATOM 1862 C CA . VAL B 2 99 ? -44.363 -29.953 -6.145 1.00 28.30 99 VAL B CA 1
ATOM 1863 C C . VAL B 2 99 ? -45.399 -31.007 -6.488 1.00 26.26 99 VAL B C 1
ATOM 1864 O O . VAL B 2 99 ? -45.148 -32.206 -6.356 1.00 29.25 99 VAL B O 1
ATOM 1868 N N . ALA B 2 100 ? -46.585 -30.583 -6.941 1.00 27.54 100 ALA B N 1
ATOM 1869 C CA . ALA B 2 100 ? -47.666 -31.539 -7.204 1.00 28.51 100 ALA B CA 1
ATOM 1870 C C . ALA B 2 100 ? -47.291 -32.575 -8.248 1.00 28.40 100 ALA B C 1
ATOM 1871 O O . ALA B 2 100 ? -47.761 -33.731 -8.199 1.00 30.40 100 ALA B O 1
ATOM 1873 N N . THR B 2 101 ? -46.502 -32.153 -9.237 1.00 28.60 101 THR B N 1
ATOM 1874 C CA . THR B 2 101 ? -46.100 -33.008 -10.342 1.00 28.89 101 THR B CA 1
ATOM 1875 C C . THR B 2 101 ? -44.838 -33.795 -10.035 1.00 31.04 101 THR B C 1
ATOM 1876 O O . THR B 2 101 ? -44.479 -34.690 -10.818 1.00 31.51 101 THR B O 1
ATOM 1880 N N . GLY B 2 102 ? -44.186 -33.496 -8.918 1.00 32.00 102 GLY B N 1
ATOM 1881 C CA . GLY B 2 102 ? -42.993 -34.232 -8.556 1.00 34.89 102 GLY B CA 1
ATOM 1882 C C . GLY B 2 102 ? -41.756 -33.702 -9.223 1.00 33.56 102 GLY B C 1
ATOM 1883 O O . GLY B 2 102 ? -40.702 -34.331 -9.137 1.00 34.00 102 GLY B O 1
ATOM 1884 N N . VAL B 2 103 ? -41.867 -32.583 -9.936 1.00 31.70 103 VAL B N 1
ATOM 1885 C CA . VAL B 2 103 ? -40.662 -31.948 -10.447 1.00 35.65 103 VAL B CA 1
ATOM 1886 C C . VAL B 2 103 ? -39.770 -31.543 -9.290 1.00 40.62 103 VAL B C 1
ATOM 1887 O O . VAL B 2 103 ? -38.538 -31.620 -9.375 1.00 29.74 103 VAL B O 1
ATOM 1891 N N . THR B 2 104 ? -40.388 -31.125 -8.205 1.00 28.37 104 THR B N 1
ATOM 1892 C CA . THR B 2 104 ? -39.690 -30.727 -6.971 1.00 30.48 104 THR B CA 1
ATOM 1893 C C . THR B 2 104 ? -40.436 -31.273 -5.767 1.00 32.02 104 THR B C 1
ATOM 1894 O O . THR B 2 104 ? -41.550 -31.694 -5.917 1.00 31.39 104 THR B O 1
ATOM 1898 N N . ASP B 2 105 ? -39.791 -31.282 -4.619 1.00 27.73 105 ASP B N 1
ATOM 1899 C CA . ASP B 2 105 ? -40.479 -31.551 -3.375 1.00 27.12 105 ASP B CA 1
ATOM 1900 C C . ASP B 2 105 ? -40.644 -30.322 -2.498 1.00 29.08 105 ASP B C 1
ATOM 1901 O O . ASP B 2 105 ? -41.403 -30.373 -1.518 1.00 32.09 105 ASP B O 1
ATOM 1906 N N . LEU B 2 106 ? -39.929 -29.248 -2.804 1.00 29.58 106 LEU B N 1
ATOM 1907 C CA . LEU B 2 106 ? -39.977 -27.998 -2.044 1.00 27.01 106 LEU B CA 1
ATOM 1908 C C . LEU B 2 106 ? -39.672 -26.864 -3.000 1.00 26.59 106 LEU B C 1
ATOM 1909 O O . LEU B 2 106 ? -38.639 -26.903 -3.675 1.00 28.99 106 LEU B O 1
ATOM 1914 N N . SER B 2 107 ? -40.551 -25.861 -3.035 1.00 25.37 107 SER B N 1
ATOM 1915 C CA . SER B 2 107 ? -40.475 -24.741 -3.956 1.00 28.55 107 SER B CA 1
ATOM 1916 C C . SER B 2 107 ? -40.974 -23.491 -3.241 1.00 26.91 107 SER B C 1
ATOM 1917 O O . SER B 2 107 ? -41.560 -23.567 -2.169 1.00 25.59 107 SER B O 1
ATOM 1920 N N . ILE B 2 108 ? -40.717 -22.324 -3.841 1.00 23.70 108 ILE B N 1
ATOM 1921 C CA . ILE B 2 108 ? -41.127 -21.056 -3.238 1.00 25.58 108 ILE B CA 1
ATOM 1922 C C . ILE B 2 108 ? -41.719 -20.164 -4.306 1.00 23.95 108 ILE B C 1
ATOM 1923 O O . ILE B 2 108 ? -41.231 -20.135 -5.442 1.00 23.13 108 ILE B O 1
ATOM 1928 N N . GLY B 2 109 ? -42.770 -19.434 -3.914 1.00 24.53 109 GLY B N 1
ATOM 1929 C CA . GLY B 2 109 ? -43.372 -18.381 -4.726 1.00 26.06 109 GLY B CA 1
ATOM 1930 C C . GLY B 2 109 ? -43.256 -17.069 -3.987 1.00 25.43 109 GLY B C 1
ATOM 1931 O O . GLY B 2 109 ? -43.525 -17.009 -2.794 1.00 25.64 109 GLY B O 1
ATOM 1932 N N . VAL B 2 110 ? -42.820 -16.021 -4.680 1.00 25.05 110 VAL B N 1
ATOM 1933 C CA . VAL B 2 110 ? -42.701 -14.687 -4.107 1.00 23.48 110 VAL B CA 1
ATOM 1934 C C . VAL B 2 110 ? -43.481 -13.726 -5.011 1.00 24.62 110 VAL B C 1
ATOM 1935 O O . VAL B 2 110 ? -43.447 -13.865 -6.247 1.00 23.63 110 VAL B O 1
ATOM 1939 N N . GLY B 2 111 ? -44.168 -12.765 -4.414 1.00 24.71 111 GLY B N 1
ATOM 1940 C CA . GLY B 2 111 ? -44.726 -11.648 -5.188 1.00 25.96 111 GLY B CA 1
ATOM 1941 C C . GLY B 2 111 ? -44.180 -10.375 -4.602 1.00 24.49 111 GLY B C 1
ATOM 1942 O O . GLY B 2 111 ? -44.188 -10.203 -3.370 1.00 24.14 111 GLY B O 1
ATOM 1943 N N . THR B 2 112 ? -43.669 -9.488 -5.454 1.00 22.64 112 THR B N 1
ATOM 1944 C CA . THR B 2 112 ? -43.047 -8.289 -4.935 1.00 23.85 112 THR B CA 1
ATOM 1945 C C . THR B 2 112 ? -43.231 -7.136 -5.905 1.00 25.10 112 THR B C 1
ATOM 1946 O O . THR B 2 112 ? -43.317 -7.324 -7.120 1.00 25.23 112 THR B O 1
ATOM 1950 N N . GLU B 2 113 ? -43.303 -5.931 -5.360 1.00 24.88 113 GLU B N 1
ATOM 1951 C CA . GLU B 2 113 ? -43.358 -4.757 -6.211 1.00 24.90 113 GLU B CA 1
ATOM 1952 C C . GLU B 2 113 ? -43.013 -3.541 -5.384 1.00 26.14 113 GLU B C 1
ATOM 1953 O O . GLU B 2 113 ? -43.451 -3.399 -4.235 1.00 27.61 113 GLU B O 1
ATOM 1959 N N . ASN B 2 114 ? -42.232 -2.654 -5.977 1.00 24.01 114 ASN B N 1
ATOM 1960 C CA . ASN B 2 114 ? -42.175 -1.300 -5.478 1.00 24.87 114 ASN B CA 1
ATOM 1961 C C . ASN B 2 114 ? -42.534 -0.361 -6.621 1.00 26.13 114 ASN B C 1
ATOM 1962 O O . ASN B 2 114 ? -41.836 -0.330 -7.640 1.00 26.91 114 ASN B O 1
ATOM 1967 N N . HIS B 2 115 ? -43.646 0.371 -6.441 1.00 28.46 115 HIS B N 1
ATOM 1968 C CA . HIS B 2 115 ? -44.109 1.373 -7.392 1.00 33.70 115 HIS B CA 1
ATOM 1969 C C . HIS B 2 115 ? -43.631 2.765 -7.034 1.00 30.78 115 HIS B C 1
ATOM 1970 O O . HIS B 2 115 ? -43.280 3.546 -7.927 1.00 31.32 115 HIS B O 1
ATOM 1977 N N . THR B 2 116 ? -43.687 3.114 -5.739 1.00 30.81 116 THR B N 1
ATOM 1978 C CA . THR B 2 116 ? -43.663 4.540 -5.379 1.00 34.11 116 THR B CA 1
ATOM 1979 C C . THR B 2 116 ? -42.276 5.121 -5.487 1.00 33.44 116 THR B C 1
ATOM 1980 O O . THR B 2 116 ? -42.130 6.362 -5.509 1.00 39.62 116 THR B O 1
ATOM 1984 N N . MET B 2 117 ? -41.243 4.276 -5.545 1.00 37.25 117 MET B N 1
ATOM 1985 C CA . MET B 2 117 ? -39.885 4.774 -5.733 1.00 37.51 117 MET B CA 1
ATOM 1986 C C . MET B 2 117 ? -39.569 5.112 -7.175 1.00 39.57 117 MET B C 1
ATOM 1987 O O . MET B 2 117 ? -38.505 5.697 -7.439 1.00 44.29 117 MET B O 1
ATOM 1992 N N . HIS B 2 118 ? -40.473 4.816 -8.082 1.00 33.89 118 HIS B N 1
ATOM 1993 C CA . HIS B 2 118 ? -40.191 4.829 -9.508 1.00 46.53 118 HIS B CA 1
ATOM 1994 C C . HIS B 2 118 ? -41.178 5.740 -10.226 1.00 41.33 118 HIS B C 1
ATOM 1995 O O . HIS B 2 118 ? -42.344 5.815 -9.868 1.00 40.73 118 HIS B O 1
ATOM 2002 N N . ARG B 2 119 ? -40.687 6.428 -11.235 1.00 43.99 119 ARG B N 1
ATOM 2003 C CA . ARG B 2 119 ? -41.547 7.271 -12.058 1.00 50.63 119 ARG B CA 1
ATOM 2004 C C . ARG B 2 119 ? -42.267 6.365 -13.047 1.00 48.64 119 ARG B C 1
ATOM 2005 O O . ARG B 2 119 ? -41.645 5.808 -13.957 1.00 58.72 119 ARG B O 1
ATOM 2013 N N . GLN B 2 120 ? -43.565 6.133 -12.843 1.00 46.85 120 GLN B N 1
ATOM 2014 C CA . GLN B 2 120 ? -44.399 5.312 -13.736 1.00 57.77 120 GLN B CA 1
ATOM 2015 C C . GLN B 2 120 ? -45.403 6.312 -14.338 1.00 79.71 120 GLN B C 1
ATOM 2016 O O . GLN B 2 120 ? -46.242 6.813 -13.600 1.00 71.52 120 GLN B O 1
ATOM 2022 N N . SER B 2 121 ? -45.370 6.523 -15.655 1.00 97.32 121 SER B N 1
ATOM 2023 C CA . SER B 2 121 ? -46.043 7.640 -16.361 1.00 104.83 121 SER B CA 1
ATOM 2024 C C . SER B 2 121 ? -47.549 7.711 -16.125 1.00 131.04 121 SER B C 1
ATOM 2025 O O . SER B 2 121 ? -48.065 8.841 -16.064 1.00 145.72 121 SER B O 1
ATOM 2028 N N . GLY B 2 122 ? -48.227 6.570 -16.061 1.00 121.72 122 GLY B N 1
ATOM 2029 C CA . GLY B 2 122 ? -49.695 6.504 -15.969 1.00 103.85 122 GLY B CA 1
ATOM 2030 C C . GLY B 2 122 ? -50.181 5.705 -17.155 1.00 110.57 122 GLY B C 1
ATOM 2031 O O . GLY B 2 122 ? -51.196 5.030 -17.035 1.00 111.75 122 GLY B O 1
ATOM 2032 N N . ALA B 2 123 ? -49.467 5.827 -18.275 1.00 121.67 123 ALA B N 1
ATOM 2033 C CA . ALA B 2 123 ? -49.681 5.024 -19.475 1.00 102.19 123 ALA B CA 1
ATOM 2034 C C . ALA B 2 123 ? -49.222 3.588 -19.272 1.00 87.04 123 ALA B C 1
ATOM 2035 O O . ALA B 2 123 ? -49.684 2.694 -19.988 1.00 88.43 123 ALA B O 1
ATOM 2037 N N . ALA B 2 124 ? -48.317 3.355 -18.315 1.00 92.31 124 ALA B N 1
ATOM 2038 C CA . ALA B 2 124 ? -47.871 2.001 -18.004 1.00 88.18 124 ALA B CA 1
ATOM 2039 C C . ALA B 2 124 ? -48.969 1.199 -17.308 1.00 104.00 124 ALA B C 1
ATOM 2040 O O . ALA B 2 124 ? -49.039 -0.027 -17.466 1.00 98.01 124 ALA B O 1
ATOM 2042 N N . PHE B 2 125 ? -49.849 1.875 -16.566 1.00 118.23 125 PHE B N 1
ATOM 2043 C CA . PHE B 2 125 ? -50.980 1.235 -15.905 1.00 107.33 125 PHE B CA 1
ATOM 2044 C C . PHE B 2 125 ? -52.187 1.068 -16.821 1.00 115.14 125 PHE B C 1
ATOM 2045 O O . PHE B 2 125 ? -53.200 0.513 -16.382 1.00 121.45 125 PHE B O 1
ATOM 2053 N N . SER B 2 126 ? -52.115 1.549 -18.061 1.00 112.77 126 SER B N 1
ATOM 2054 C CA . SER B 2 126 ? -53.221 1.473 -19.004 1.00 96.43 126 SER B CA 1
ATOM 2055 C C . SER B 2 126 ? -52.746 0.824 -20.300 1.00 98.02 126 SER B C 1
ATOM 2056 O O . SER B 2 126 ? -51.547 0.704 -20.564 1.00 96.41 126 SER B O 1
ATOM 2059 N N . ALA B 2 127 ? -53.710 0.397 -21.107 1.00 86.93 127 ALA B N 1
ATOM 2060 C CA . ALA B 2 127 ? -53.409 -0.125 -22.426 1.00 79.33 127 ALA B CA 1
ATOM 2061 C C . ALA B 2 127 ? -53.137 1.026 -23.400 1.00 78.03 127 ALA B C 1
ATOM 2062 O O . ALA B 2 127 ? -53.329 2.206 -23.093 1.00 59.54 127 ALA B O 1
ATOM 2064 N N . ALA B 2 128 ? -52.671 0.667 -24.591 1.00 68.19 128 ALA B N 1
ATOM 2065 C CA . ALA B 2 128 ? -52.313 1.649 -25.598 1.00 53.01 128 ALA B CA 1
ATOM 2066 C C . ALA B 2 128 ? -53.560 2.155 -26.323 1.00 53.53 128 ALA B C 1
ATOM 2067 O O . ALA B 2 128 ? -54.638 1.564 -26.247 1.00 46.80 128 ALA B O 1
ATOM 2069 N N . ARG B 2 129 ? -53.401 3.281 -27.024 1.00 47.69 129 ARG B N 1
ATOM 2070 C CA . ARG B 2 129 ? -54.494 3.797 -27.836 1.00 53.21 129 ARG B CA 1
ATOM 2071 C C . ARG B 2 129 ? -55.024 2.738 -28.792 1.00 53.43 129 ARG B C 1
ATOM 2072 O O . ARG B 2 129 ? -56.195 2.796 -29.182 1.00 51.81 129 ARG B O 1
ATOM 2080 N N . SER B 2 130 ? -54.166 1.790 -29.202 1.00 68.37 130 SER B N 1
ATOM 2081 C CA . SER B 2 130 ? -54.579 0.652 -30.034 1.00 60.93 130 SER B CA 1
ATOM 2082 C C . SER B 2 130 ? -55.822 -0.060 -29.491 1.00 48.00 130 SER B C 1
ATOM 2083 O O . SER B 2 130 ? -56.598 -0.626 -30.267 1.00 60.15 130 SER B O 1
ATOM 2086 N N . ASP B 2 131 ? -56.031 -0.059 -28.181 1.00 40.17 131 ASP B N 1
ATOM 2087 C CA . ASP B 2 131 ? -57.163 -0.765 -27.588 1.00 38.34 131 ASP B CA 1
ATOM 2088 C C . ASP B 2 131 ? -58.421 0.072 -27.774 1.00 41.95 131 ASP B C 1
ATOM 2089 O O . ASP B 2 131 ? -58.436 1.253 -27.407 1.00 37.56 131 ASP B O 1
ATOM 2094 N N . ILE B 2 132 ? -59.485 -0.529 -28.336 1.00 34.55 132 ILE B N 1
ATOM 2095 C CA . ILE B 2 132 ? -60.591 0.291 -28.830 1.00 34.33 132 ILE B CA 1
ATOM 2096 C C . ILE B 2 132 ? -61.235 1.114 -27.708 1.00 35.77 132 ILE B C 1
ATOM 2097 O O . ILE B 2 132 ? -61.536 2.299 -27.910 1.00 35.79 132 ILE B O 1
ATOM 2102 N N . GLU B 2 133 ? -61.444 0.531 -26.521 1.00 32.90 133 GLU B N 1
ATOM 2103 C CA . GLU B 2 133 ? -62.056 1.289 -25.433 1.00 33.76 133 GLU B CA 1
ATOM 2104 C C . GLU B 2 133 ? -61.135 2.414 -24.955 1.00 34.26 133 GLU B C 1
ATOM 2105 O O . GLU B 2 133 ? -61.598 3.525 -24.646 1.00 35.00 133 GLU B O 1
ATOM 2111 N N . THR B 2 134 ? -59.826 2.158 -24.924 1.00 34.36 134 THR B N 1
ATOM 2112 C CA . THR B 2 134 ? -58.864 3.206 -24.580 1.00 33.53 134 THR B CA 1
ATOM 2113 C C . THR B 2 134 ? -58.868 4.349 -25.612 1.00 37.05 134 THR B C 1
ATOM 2114 O O . THR B 2 134 ? -58.848 5.510 -25.228 1.00 37.68 134 THR B O 1
ATOM 2118 N N . MET B 2 135 ? -58.982 4.017 -26.884 1.00 33.82 135 MET B N 1
ATOM 2119 C CA . MET B 2 135 ? -59.070 5.023 -27.962 1.00 35.19 135 MET B CA 1
ATOM 2120 C C . MET B 2 135 ? -60.245 5.944 -27.641 1.00 38.08 135 MET B C 1
ATOM 2121 O O . MET B 2 135 ? -60.074 7.132 -27.747 1.00 38.94 135 MET B O 1
ATOM 2126 N N . HIS B 2 136 ? -61.321 5.403 -27.091 1.00 34.94 136 HIS B N 1
ATOM 2127 C CA . HIS B 2 136 ? -62.529 6.170 -26.786 1.00 36.68 136 HIS B CA 1
ATOM 2128 C C . HIS B 2 136 ? -62.557 6.707 -25.350 1.00 33.86 136 HIS B C 1
ATOM 2129 O O . HIS B 2 136 ? -63.581 7.285 -24.952 1.00 40.55 136 HIS B O 1
ATOM 2136 N N . GLY B 2 137 ? -61.453 6.641 -24.631 1.00 34.44 137 GLY B N 1
ATOM 2137 C CA . GLY B 2 137 ? -61.346 7.355 -23.375 1.00 48.95 137 GLY B CA 1
ATOM 2138 C C . GLY B 2 137 ? -61.527 6.526 -22.122 1.00 44.71 137 GLY B C 1
ATOM 2139 O O . GLY B 2 137 ? -61.562 7.106 -21.024 1.00 34.51 137 GLY B O 1
ATOM 2140 N N . ALA B 2 138 ? -61.612 5.199 -22.245 1.00 35.51 138 ALA B N 1
ATOM 2141 C CA . ALA B 2 138 ? -61.803 4.343 -21.073 1.00 32.51 138 ALA B CA 1
ATOM 2142 C C . ALA B 2 138 ? -60.716 4.575 -20.026 1.00 40.75 138 ALA B C 1
ATOM 2143 O O . ALA B 2 138 ? -59.541 4.778 -20.361 1.00 33.56 138 ALA B O 1
ATOM 2145 N N . VAL B 2 139 ? -61.125 4.542 -18.758 1.00 34.02 139 VAL B N 1
ATOM 2146 C CA . VAL B 2 139 ? -60.228 4.444 -17.616 1.00 33.98 139 VAL B CA 1
ATOM 2147 C C . VAL B 2 139 ? -60.812 3.373 -16.708 1.00 34.53 139 VAL B C 1
ATOM 2148 O O . VAL B 2 139 ? -62.031 3.186 -16.644 1.00 33.07 139 VAL B O 1
ATOM 2152 N N . MET B 2 140 ? -59.943 2.665 -16.011 1.00 31.08 140 MET B N 1
ATOM 2153 C CA . MET B 2 140 ? -60.343 1.513 -15.188 1.00 29.76 140 MET B CA 1
ATOM 2154 C C . MET B 2 140 ? -61.427 1.905 -14.189 1.00 30.53 140 MET B C 1
ATOM 2155 O O . MET B 2 140 ? -62.354 1.157 -14.051 1.00 32.83 140 MET B O 1
ATOM 2160 N N . THR B 2 141 ? -61.329 3.058 -13.547 1.00 30.92 141 THR B N 1
ATOM 2161 C CA . THR B 2 141 ? -62.302 3.393 -12.510 1.00 28.58 141 THR B CA 1
ATOM 2162 C C . THR B 2 141 ? -63.675 3.553 -13.139 1.00 29.34 141 THR B C 1
ATOM 2163 O O . THR B 2 141 ? -64.683 3.186 -12.546 1.00 33.75 141 THR B O 1
ATOM 2167 N N . GLY B 2 142 ? -63.722 4.082 -14.360 1.00 29.72 142 GLY B N 1
ATOM 2168 C CA . GLY B 2 142 ? -64.997 4.206 -15.043 1.00 35.55 142 GLY B CA 1
ATOM 2169 C C . GLY B 2 142 ? -65.549 2.869 -15.489 1.00 37.19 142 GLY B C 1
ATOM 2170 O O . GLY B 2 142 ? -66.770 2.667 -15.500 1.00 34.40 142 GLY B O 1
ATOM 2171 N N . LYS B 2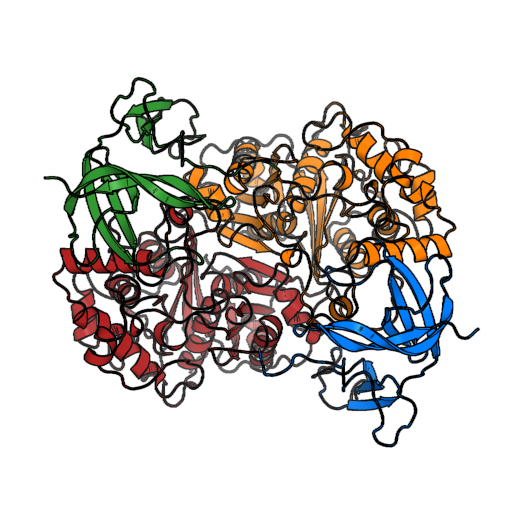 143 ? -64.673 1.933 -15.866 1.00 30.51 143 LYS B N 1
ATOM 2172 C CA . LYS B 2 143 ? -65.169 0.602 -16.205 1.00 33.34 143 LYS B CA 1
ATOM 2173 C C . LYS B 2 143 ? -65.840 -0.039 -14.988 1.00 32.27 143 LYS B C 1
ATOM 2174 O O . LYS B 2 143 ? -66.944 -0.584 -15.087 1.00 33.70 143 LYS B O 1
ATOM 2180 N N . TYR B 2 144 ? -65.233 0.077 -13.821 1.00 30.63 144 TYR B N 1
ATOM 2181 C CA . TYR B 2 144 ? -65.865 -0.534 -12.653 1.00 30.95 144 TYR B CA 1
ATOM 2182 C C . TYR B 2 144 ? -67.048 0.293 -12.197 1.00 31.81 144 TYR B C 1
ATOM 2183 O O . TYR B 2 144 ? -68.047 -0.268 -11.733 1.00 33.27 144 TYR B O 1
ATOM 2192 N N . ALA B 2 145 ? -66.983 1.620 -12.400 1.00 31.01 145 ALA B N 1
ATOM 2193 C CA . ALA B 2 145 ? -68.124 2.466 -12.065 1.00 35.70 145 ALA B CA 1
ATOM 2194 C C . ALA B 2 145 ? -69.350 2.047 -12.861 1.00 37.02 145 ALA B C 1
ATOM 2195 O O . ALA B 2 145 ? -70.479 2.066 -12.348 1.00 33.20 145 ALA B O 1
ATOM 2197 N N . MET B 2 146 ? -69.153 1.657 -14.123 1.00 31.87 146 MET B N 1
ATOM 2198 C CA . MET B 2 146 ? -70.290 1.211 -14.905 1.00 33.62 146 MET B CA 1
ATOM 2199 C C . MET B 2 146 ? -70.893 -0.043 -14.289 1.00 34.19 146 MET B C 1
ATOM 2200 O O . MET B 2 146 ? -72.120 -0.213 -14.300 1.00 34.48 146 MET B O 1
ATOM 2205 N N . ARG B 2 147 ? -70.052 -0.905 -13.709 1.00 32.34 147 ARG B N 1
ATOM 2206 C CA . ARG B 2 147 ? -70.561 -2.100 -13.047 1.00 32.33 147 ARG B CA 1
ATOM 2207 C C . ARG B 2 147 ? -71.386 -1.713 -11.830 1.00 31.99 147 ARG B C 1
ATOM 2208 O O . ARG B 2 147 ? -72.478 -2.250 -11.623 1.00 33.44 147 ARG B O 1
ATOM 2216 N N . ALA B 2 148 ? -70.924 -0.719 -11.077 1.00 36.81 148 ALA B N 1
ATOM 2217 C CA . ALA B 2 148 ? -71.675 -0.216 -9.924 1.00 34.81 148 ALA B CA 1
ATOM 2218 C C . ALA B 2 148 ? -72.979 0.435 -10.336 1.00 36.22 148 ALA B C 1
ATOM 2219 O O . ALA B 2 148 ? -74.031 0.196 -9.718 1.00 38.14 148 ALA B O 1
ATOM 2221 N N . THR B 2 149 ? -72.941 1.320 -11.331 1.00 32.96 149 THR B N 1
ATOM 2222 C CA . THR B 2 149 ? -74.200 1.904 -11.789 1.00 32.63 149 THR B CA 1
ATOM 2223 C C . THR B 2 149 ? -75.205 0.825 -12.194 1.00 36.25 149 THR B C 1
ATOM 2224 O O . THR B 2 149 ? -76.399 0.912 -11.862 1.00 35.67 149 THR B O 1
ATOM 2228 N N . ARG B 2 150 ? -74.763 -0.203 -12.909 1.00 34.85 150 ARG B N 1
ATOM 2229 C CA . ARG B 2 150 ? -75.723 -1.213 -13.338 1.00 34.08 150 ARG B CA 1
ATOM 2230 C C . ARG B 2 150 ? -76.261 -1.958 -12.127 1.00 37.97 150 ARG B C 1
ATOM 2231 O O . ARG B 2 150 ? -77.447 -2.275 -12.058 1.00 37.73 150 ARG B O 1
ATOM 2239 N N . TYR B 2 151 ? -75.410 -2.194 -11.137 1.00 34.78 151 TYR B N 1
ATOM 2240 C CA . TYR B 2 151 ? -75.861 -2.891 -9.944 1.00 31.37 151 TYR B CA 1
ATOM 2241 C C . TYR B 2 151 ? -76.858 -2.058 -9.155 1.00 33.60 151 TYR B C 1
ATOM 2242 O O . TYR B 2 151 ? -77.867 -2.603 -8.670 1.00 35.86 151 TYR B O 1
ATOM 2251 N N . MET B 2 152 ? -76.603 -0.743 -9.001 1.00 36.92 152 MET B N 1
ATOM 2252 C CA . MET B 2 152 ? -77.583 0.135 -8.362 1.00 39.32 152 MET B CA 1
ATOM 2253 C C . MET B 2 152 ? -78.916 0.127 -9.120 1.00 40.98 152 MET B C 1
ATOM 2254 O O . MET B 2 152 ? -79.994 0.067 -8.506 1.00 42.02 152 MET B O 1
ATOM 2259 N N . HIS B 2 153 ? -78.856 0.189 -10.450 1.00 37.13 153 HIS B N 1
ATOM 2260 C CA . HIS B 2 153 ? -80.064 0.123 -11.272 1.00 41.09 153 HIS B CA 1
ATOM 2261 C C . HIS B 2 153 ? -80.867 -1.146 -10.980 1.00 39.83 153 HIS B C 1
ATOM 2262 O O . HIS B 2 153 ? -82.099 -1.099 -10.863 1.00 41.01 153 HIS B O 1
ATOM 2269 N N . GLU B 2 154 ? -80.196 -2.279 -10.824 1.00 41.23 154 GLU B N 1
ATOM 2270 C CA . GLU B 2 154 ? -80.916 -3.538 -10.699 1.00 40.09 154 GLU B CA 1
ATOM 2271 C C . GLU B 2 154 ? -81.346 -3.842 -9.270 1.00 41.02 154 GLU B C 1
ATOM 2272 O O . GLU B 2 154 ? -82.358 -4.522 -9.073 1.00 42.54 154 GLU B O 1
ATOM 2278 N N . THR B 2 155 ? -80.588 -3.390 -8.281 1.00 38.14 155 THR B N 1
ATOM 2279 C CA . THR B 2 155 ? -80.828 -3.821 -6.913 1.00 45.99 155 THR B CA 1
ATOM 2280 C C . THR B 2 155 ? -81.318 -2.711 -5.991 1.00 45.98 155 THR B C 1
ATOM 2281 O O . THR B 2 155 ? -81.811 -3.020 -4.902 1.00 41.66 155 THR B O 1
ATOM 2285 N N . GLY B 2 156 ? -81.165 -1.440 -6.376 1.00 43.14 156 GLY B N 1
ATOM 2286 C CA . GLY B 2 156 ? -81.435 -0.333 -5.474 1.00 44.47 156 GLY B CA 1
ATOM 2287 C C . GLY B 2 156 ? -80.296 -0.016 -4.518 1.00 44.93 156 GLY B C 1
ATOM 2288 O O . GLY B 2 156 ? -80.465 0.828 -3.632 1.00 45.29 156 GLY B O 1
ATOM 2289 N N . ALA B 2 157 ? -79.144 -0.664 -4.662 1.00 44.00 157 ALA B N 1
ATOM 2290 C CA . ALA B 2 157 ? -77.967 -0.265 -3.903 1.00 40.33 157 ALA B CA 1
ATOM 2291 C C . ALA B 2 157 ? -77.691 1.230 -4.074 1.00 48.49 157 ALA B C 1
ATOM 2292 O O . ALA B 2 157 ? -77.876 1.802 -5.155 1.00 38.34 157 ALA B O 1
ATOM 2294 N N . THR B 2 158 ? -77.269 1.866 -2.988 1.00 40.53 158 THR B N 1
ATOM 2295 C CA . THR B 2 158 ? -76.920 3.281 -2.981 1.00 45.37 158 THR B CA 1
ATOM 2296 C C . THR B 2 158 ? -75.404 3.446 -2.904 1.00 41.59 158 THR B C 1
ATOM 2297 O O . THR B 2 158 ? -74.664 2.515 -2.582 1.00 36.60 158 THR B O 1
ATOM 2301 N N . ILE B 2 159 ? -74.940 4.676 -3.139 1.00 36.04 159 ILE B N 1
ATOM 2302 C CA . ILE B 2 159 ? -73.509 4.939 -2.976 1.00 37.52 159 ILE B CA 1
ATOM 2303 C C . ILE B 2 159 ? -73.059 4.647 -1.551 1.00 40.86 159 ILE B C 1
ATOM 2304 O O . ILE B 2 159 ? -71.916 4.207 -1.329 1.00 38.37 159 ILE B O 1
ATOM 2309 N N . GLU B 2 160 ? -73.954 4.819 -0.573 1.00 42.82 160 GLU B N 1
ATOM 2310 C CA . GLU B 2 160 ? -73.621 4.516 0.819 1.00 48.29 160 GLU B CA 1
ATOM 2311 C C . GLU B 2 160 ? -73.408 3.024 1.038 1.00 37.72 160 GLU B C 1
ATOM 2312 O O . GLU B 2 160 ? -72.500 2.625 1.772 1.00 37.80 160 GLU B O 1
ATOM 2318 N N . ASP B 2 161 ? -74.212 2.178 0.392 1.00 36.10 161 ASP B N 1
ATOM 2319 C CA . ASP B 2 161 ? -73.941 0.743 0.412 1.00 35.32 161 ASP B CA 1
ATOM 2320 C C . ASP B 2 161 ? -72.547 0.422 -0.127 1.00 36.37 161 ASP B C 1
ATOM 2321 O O . ASP B 2 161 ? -71.822 -0.397 0.445 1.00 36.44 161 ASP B O 1
ATOM 2326 N N . LEU B 2 162 ? -72.192 0.968 -1.291 1.00 33.07 162 LEU B N 1
ATOM 2327 C CA . LEU B 2 162 ? -70.863 0.711 -1.839 1.00 31.96 162 LEU B CA 1
ATOM 2328 C C . LEU B 2 162 ? -69.776 1.161 -0.867 1.00 31.67 162 LEU B C 1
ATOM 2329 O O . LEU B 2 162 ? -68.754 0.483 -0.714 1.00 31.68 162 LEU B O 1
ATOM 2334 N N . ALA B 2 163 ? -69.943 2.328 -0.259 1.00 36.05 163 ALA B N 1
ATOM 2335 C CA . ALA B 2 163 ? -68.908 2.851 0.618 1.00 31.43 163 ALA B CA 1
ATOM 2336 C C . ALA B 2 163 ? -68.694 1.950 1.823 1.00 34.63 163 ALA B C 1
ATOM 2337 O O . ALA B 2 163 ? -67.580 1.907 2.366 1.00 35.03 163 ALA B O 1
ATOM 2339 N N A MET B 2 164 ? -69.722 1.201 2.237 0.50 36.79 164 MET B N 1
ATOM 2340 N N B MET B 2 164 ? -69.731 1.206 2.234 0.50 36.76 164 MET B N 1
ATOM 2341 C CA A MET B 2 164 ? -69.570 0.296 3.374 0.50 38.48 164 MET B CA 1
ATOM 2342 C CA B MET B 2 164 ? -69.614 0.269 3.351 0.50 38.25 164 MET B CA 1
ATOM 2343 C C A MET B 2 164 ? -68.523 -0.789 3.126 0.50 34.47 164 MET B C 1
ATOM 2344 C C B MET B 2 164 ? -68.533 -0.786 3.123 0.50 34.61 164 MET B C 1
ATOM 2345 O O A MET B 2 164 ? -68.019 -1.368 4.090 0.50 33.62 164 MET B O 1
ATOM 2346 O O B MET B 2 164 ? -68.019 -1.341 4.095 0.50 33.38 164 MET B O 1
ATOM 2355 N N . ILE B 2 165 ? -68.188 -1.082 1.870 1.00 31.66 165 ILE B N 1
ATOM 2356 C CA . ILE B 2 165 ? -67.098 -2.013 1.601 1.00 32.65 165 ILE B CA 1
ATOM 2357 C C . ILE B 2 165 ? -65.767 -1.415 2.078 1.00 34.48 165 ILE B C 1
ATOM 2358 O O . ILE B 2 165 ? -64.975 -2.072 2.777 1.00 30.49 165 ILE B O 1
ATOM 2363 N N . THR B 2 166 ? -65.513 -0.141 1.770 1.00 33.14 166 THR B N 1
ATOM 2364 C CA . THR B 2 166 ? -64.306 0.473 2.323 1.00 34.02 166 THR B CA 1
ATOM 2365 C C . THR B 2 166 ? -64.350 0.492 3.852 1.00 35.12 166 THR B C 1
ATOM 2366 O O . THR B 2 166 ? -63.345 0.220 4.531 1.00 32.61 166 THR B O 1
ATOM 2370 N N . VAL B 2 167 ? -65.500 0.828 4.411 1.00 32.34 167 VAL B N 1
ATOM 2371 C CA . VAL B 2 167 ? -65.600 0.925 5.862 1.00 32.34 167 VAL B CA 1
ATOM 2372 C C . VAL B 2 167 ? -65.278 -0.426 6.496 1.00 36.76 167 VAL B C 1
ATOM 2373 O O . VAL B 2 167 ? -64.433 -0.527 7.390 1.00 33.48 167 VAL B O 1
ATOM 2377 N N . LYS B 2 168 ? -65.931 -1.490 6.002 1.00 32.07 168 LYS B N 1
ATOM 2378 C CA . LYS B 2 168 ? -65.689 -2.835 6.501 1.00 38.72 168 LYS B CA 1
ATOM 2379 C C . LYS B 2 168 ? -64.222 -3.215 6.383 1.00 32.47 168 LYS B C 1
ATOM 2380 O O . LYS B 2 168 ? -63.613 -3.685 7.357 1.00 32.31 168 LYS B O 1
ATOM 2386 N N . ASN B 2 169 ? -63.623 -3.035 5.198 1.00 31.27 169 ASN B N 1
ATOM 2387 C CA . ASN B 2 169 ? -62.270 -3.529 4.978 1.00 31.01 169 ASN B CA 1
ATOM 2388 C C . ASN B 2 169 ? -61.269 -2.771 5.831 1.00 30.18 169 ASN B C 1
ATOM 2389 O O . ASN B 2 169 ? -60.406 -3.392 6.456 1.00 29.93 169 ASN B O 1
ATOM 2394 N N . ARG B 2 170 ? -61.417 -1.447 5.949 1.00 32.98 170 ARG B N 1
ATOM 2395 C CA . ARG B 2 170 ? -60.534 -0.704 6.849 1.00 32.67 170 ARG B CA 1
ATOM 2396 C C . ARG B 2 170 ? -60.772 -1.111 8.296 1.00 33.00 170 ARG B C 1
ATOM 2397 O O . ARG B 2 170 ? -59.828 -1.154 9.102 1.00 32.16 170 ARG B O 1
ATOM 2405 N N . LYS B 2 171 ? -62.020 -1.436 8.659 1.00 34.07 171 LYS B N 1
ATOM 2406 C CA . LYS B 2 171 ? -62.269 -1.896 10.017 1.00 34.46 171 LYS B CA 1
ATOM 2407 C C . LYS B 2 171 ? -61.509 -3.180 10.300 1.00 32.46 171 LYS B C 1
ATOM 2408 O O . LYS B 2 171 ? -60.905 -3.339 11.368 1.00 32.60 171 LYS B O 1
ATOM 2414 N N . HIS B 2 172 ? -61.588 -4.134 9.374 1.00 31.43 172 HIS B N 1
ATOM 2415 C CA . HIS B 2 172 ? -60.883 -5.404 9.508 1.00 31.67 172 HIS B CA 1
ATOM 2416 C C . HIS B 2 172 ? -59.391 -5.195 9.708 1.00 32.18 172 HIS B C 1
ATOM 2417 O O . HIS B 2 172 ? -58.751 -5.912 10.489 1.00 32.98 172 HIS B O 1
ATOM 2424 N N . ALA B 2 173 ? -58.830 -4.197 9.031 1.00 30.91 173 ALA B N 1
ATOM 2425 C CA . ALA B 2 173 ? -57.397 -3.949 9.088 1.00 32.12 173 ALA B CA 1
ATOM 2426 C C . ALA B 2 173 ? -56.937 -3.193 10.338 1.00 34.02 173 ALA B C 1
ATOM 2427 O O . ALA B 2 173 ? -55.715 -3.026 10.516 1.00 34.07 173 ALA B O 1
ATOM 2429 N N . THR B 2 174 ? -57.860 -2.734 11.201 1.00 30.18 174 THR B N 1
ATOM 2430 C CA . THR B 2 174 ? -57.526 -1.807 12.295 1.00 29.30 174 THR B CA 1
ATOM 2431 C C . THR B 2 174 ? -56.235 -2.189 13.003 1.00 37.51 174 THR B C 1
ATOM 2432 O O . THR B 2 174 ? -55.358 -1.341 13.220 1.00 36.41 174 THR B O 1
ATOM 2436 N N . HIS B 2 175 ? -56.110 -3.462 13.402 1.00 35.58 175 HIS B N 1
ATOM 2437 C CA . HIS B 2 175 ? -54.982 -3.911 14.222 1.00 34.18 175 HIS B CA 1
ATOM 2438 C C . HIS B 2 175 ? -53.960 -4.689 13.413 1.00 35.29 175 HIS B C 1
ATOM 2439 O O . HIS B 2 175 ? -53.080 -5.346 13.991 1.00 32.55 175 HIS B O 1
ATOM 2446 N N . ASN B 2 176 ? -54.039 -4.599 12.106 1.00 32.76 176 ASN B N 1
ATOM 2447 C CA . ASN B 2 176 ? -53.113 -5.307 11.231 1.00 27.55 176 ASN B CA 1
ATOM 2448 C C . ASN B 2 176 ? -51.916 -4.417 10.913 1.00 30.50 176 ASN B C 1
ATOM 2449 O O . ASN B 2 176 ? -52.066 -3.446 10.152 1.00 32.42 176 ASN B O 1
ATOM 2454 N N . PRO B 2 177 ? -50.713 -4.710 11.432 1.00 29.90 177 PRO B N 1
ATOM 2455 C CA . PRO B 2 177 ? -49.580 -3.798 11.189 1.00 30.39 177 PRO B CA 1
ATOM 2456 C C . PRO B 2 177 ? -49.118 -3.779 9.762 1.00 35.10 177 PRO B C 1
ATOM 2457 O O . PRO B 2 177 ? -48.407 -2.837 9.384 1.00 35.87 177 PRO B O 1
ATOM 2461 N N . TYR B 2 178 ? -49.423 -4.812 8.972 1.00 32.20 178 TYR B N 1
ATOM 2462 C CA . TYR B 2 178 ? -48.980 -4.856 7.578 1.00 32.51 178 TYR B CA 1
ATOM 2463 C C . TYR B 2 178 ? -49.799 -3.935 6.698 1.00 34.70 178 TYR B C 1
ATOM 2464 O O . TYR B 2 178 ? -49.308 -3.491 5.666 1.00 32.45 178 TYR B O 1
ATOM 2473 N N . ALA B 2 179 ? -51.058 -3.704 7.046 1.00 31.79 179 ALA B N 1
ATOM 2474 C CA . ALA B 2 179 ? -51.920 -2.892 6.210 1.00 31.25 179 ALA B CA 1
ATOM 2475 C C . ALA B 2 179 ? -51.452 -1.449 6.252 1.00 29.42 179 ALA B C 1
ATOM 2476 O O . ALA B 2 179 ? -50.774 -1.020 7.188 1.00 31.87 179 ALA B O 1
ATOM 2478 N N . TRP B 2 180 ? -51.853 -0.681 5.240 1.00 33.36 180 TRP B N 1
ATOM 2479 C CA . TRP B 2 180 ? -51.404 0.719 5.138 1.00 35.66 180 TRP B CA 1
ATOM 2480 C C . TRP B 2 180 ? -52.416 1.696 5.709 1.00 34.38 180 TRP B C 1
ATOM 2481 O O . TRP B 2 180 ? -52.102 2.505 6.580 1.00 36.36 180 TRP B O 1
ATOM 2492 N N . PHE B 2 181 ? -53.637 1.673 5.176 1.00 33.16 181 PHE B N 1
ATOM 2493 C CA . PHE B 2 181 ? -54.748 2.423 5.724 1.00 37.85 181 PHE B CA 1
ATOM 2494 C C . PHE B 2 181 ? -55.595 1.491 6.565 1.00 33.30 181 PHE B C 1
ATOM 2495 O O . PHE B 2 181 ? -55.856 0.351 6.172 1.00 34.13 181 PHE B O 1
ATOM 2503 N N . LYS B 2 182 ? -56.010 1.971 7.730 1.00 33.08 182 LYS B N 1
ATOM 2504 C CA . LYS B 2 182 ? -56.759 1.106 8.629 1.00 35.39 182 LYS B CA 1
ATOM 2505 C C . LYS B 2 182 ? -57.529 1.862 9.700 1.00 33.64 182 LYS B C 1
ATOM 2506 O O . LYS B 2 182 ? -57.174 2.975 10.117 1.00 36.03 182 LYS B O 1
ATOM 2512 N N . GLY B 2 183 ? -58.523 1.172 10.232 1.00 32.71 183 GLY B N 1
ATOM 2513 C CA . GLY B 2 183 ? -59.301 1.686 11.338 1.00 34.91 183 GLY B CA 1
ATOM 2514 C C . GLY B 2 183 ? -60.608 2.261 10.848 1.00 36.05 183 GLY B C 1
ATOM 2515 O O . GLY B 2 183 ? -61.012 2.099 9.688 1.00 37.40 183 GLY B O 1
ATOM 2516 N N . ALA B 2 184 ? -61.260 2.964 11.760 1.00 35.66 184 ALA B N 1
ATOM 2517 C CA . ALA B 2 184 ? -62.559 3.558 11.481 1.00 45.94 184 ALA B CA 1
ATOM 2518 C C . ALA B 2 184 ? -62.469 4.663 10.438 1.00 37.21 184 ALA B C 1
ATOM 2519 O O . ALA B 2 184 ? -61.672 5.598 10.555 1.00 42.45 184 ALA B O 1
ATOM 2521 N N . ILE B 2 185 ? -63.298 4.555 9.417 1.00 39.14 185 ILE B N 1
ATOM 2522 C CA . ILE B 2 185 ? -63.594 5.651 8.505 1.00 39.64 185 ILE B CA 1
ATOM 2523 C C . ILE B 2 185 ? -65.103 5.658 8.326 1.00 41.34 185 ILE B C 1
ATOM 2524 O O . ILE B 2 185 ? -65.721 4.591 8.257 1.00 38.02 185 ILE B O 1
ATOM 2529 N N . THR B 2 186 ? -65.707 6.847 8.313 1.00 36.45 186 THR B N 1
ATOM 2530 C CA . THR B 2 186 ? -67.158 6.906 8.273 1.00 41.40 186 THR B CA 1
ATOM 2531 C C . THR B 2 186 ? -67.640 6.794 6.827 1.00 36.58 186 THR B C 1
ATOM 2532 O O . THR B 2 186 ? -66.909 7.063 5.871 1.00 33.63 186 THR B O 1
ATOM 2536 N N . VAL B 2 187 ? -68.895 6.378 6.668 1.00 41.64 187 VAL B N 1
ATOM 2537 C CA . VAL B 2 187 ? -69.467 6.316 5.329 1.00 43.00 187 VAL B CA 1
ATOM 2538 C C . VAL B 2 187 ? -69.417 7.692 4.663 1.00 42.45 187 VAL B C 1
ATOM 2539 O O . VAL B 2 187 ? -69.061 7.818 3.481 1.00 40.46 187 VAL B O 1
ATOM 2543 N N . GLU B 2 188 ? -69.755 8.748 5.409 1.00 44.01 188 GLU B N 1
ATOM 2544 C CA . GLU B 2 188 ? -69.764 10.076 4.797 1.00 41.26 188 GLU B CA 1
ATOM 2545 C C . GLU B 2 188 ? -68.361 10.483 4.340 1.00 46.03 188 GLU B C 1
ATOM 2546 O O . GLU B 2 188 ? -68.214 11.043 3.253 1.00 43.27 188 GLU B O 1
ATOM 2552 N N . GLU B 2 189 ? -67.310 10.132 5.088 1.00 39.28 189 GLU B N 1
ATOM 2553 C CA . GLU B 2 189 ? -65.960 10.418 4.603 1.00 37.03 189 GLU B CA 1
ATOM 2554 C C . GLU B 2 189 ? -65.672 9.713 3.281 1.00 42.52 189 GLU B C 1
ATOM 2555 O O . GLU B 2 189 ? -65.008 10.281 2.403 1.00 44.70 189 GLU B O 1
ATOM 2561 N N . VAL B 2 190 ? -66.058 8.438 3.163 1.00 34.78 190 VAL B N 1
ATOM 2562 C CA . VAL B 2 190 ? -65.856 7.711 1.910 1.00 32.12 190 VAL B CA 1
ATOM 2563 C C . VAL B 2 190 ? -66.681 8.348 0.785 1.00 35.90 190 VAL B C 1
ATOM 2564 O O . VAL B 2 190 ? -66.181 8.578 -0.322 1.00 37.84 190 VAL B O 1
ATOM 2568 N N . VAL B 2 191 ? -67.962 8.605 1.033 1.00 40.04 191 VAL B N 1
ATOM 2569 C CA . VAL B 2 191 ? -68.825 9.110 -0.032 1.00 45.36 191 VAL B CA 1
ATOM 2570 C C . VAL B 2 191 ? -68.428 10.522 -0.450 1.00 46.57 191 VAL B C 1
ATOM 2571 O O . VAL B 2 191 ? -68.618 10.916 -1.613 1.00 42.95 191 VAL B O 1
ATOM 2575 N N . ASN B 2 192 ? -67.927 11.318 0.478 1.00 41.10 192 ASN B N 1
ATOM 2576 C CA . ASN B 2 192 ? -67.617 12.716 0.202 1.00 41.48 192 ASN B CA 1
ATOM 2577 C C . ASN B 2 192 ? -66.201 12.906 -0.342 1.00 44.79 192 ASN B C 1
ATOM 2578 O O . ASN B 2 192 ? -65.818 14.047 -0.627 1.00 46.18 192 ASN B O 1
ATOM 2583 N N . SER B 2 193 ? -65.419 11.828 -0.476 1.00 38.11 193 SER B N 1
ATOM 2584 C CA . SER B 2 193 ? -64.090 11.902 -1.085 1.00 39.46 193 SER B CA 1
ATOM 2585 C C . SER B 2 193 ? -64.252 12.188 -2.581 1.00 41.66 193 SER B C 1
ATOM 2586 O O . SER B 2 193 ? -65.350 12.138 -3.128 1.00 39.29 193 SER B O 1
ATOM 2589 N N . ARG B 2 194 ? -63.173 12.620 -3.204 1.00 40.98 194 ARG B N 1
ATOM 2590 C CA . ARG B 2 194 ? -63.296 13.178 -4.544 1.00 42.87 194 ARG B CA 1
ATOM 2591 C C . ARG B 2 194 ? -63.894 12.154 -5.490 1.00 35.98 194 ARG B C 1
ATOM 2592 O O . ARG B 2 194 ? -63.484 10.989 -5.483 1.00 34.17 194 ARG B O 1
ATOM 2600 N N . MET B 2 195 ? -64.832 12.601 -6.335 1.00 40.12 195 MET B N 1
ATOM 2601 C CA . MET B 2 195 ? -65.453 11.713 -7.313 1.00 40.82 195 MET B CA 1
ATOM 2602 C C . MET B 2 195 ? -64.501 11.477 -8.481 1.00 37.40 195 MET B C 1
ATOM 2603 O O . MET B 2 195 ? -63.976 12.430 -9.072 1.00 37.46 195 MET B O 1
ATOM 2608 N N . VAL B 2 196 ? -64.277 10.213 -8.811 1.00 36.49 196 VAL B N 1
ATOM 2609 C CA . VAL B 2 196 ? -63.394 9.858 -9.920 1.00 41.60 196 VAL B CA 1
ATOM 2610 C C . VAL B 2 196 ? -64.229 9.575 -11.163 1.00 36.22 196 VAL B C 1
ATOM 2611 O O . VAL B 2 196 ? -64.079 10.236 -12.203 1.00 37.67 196 VAL B O 1
ATOM 2615 N N . ALA B 2 197 ? -65.114 8.594 -11.062 1.00 36.89 197 ALA B N 1
ATOM 2616 C CA . ALA B 2 197 ? -66.089 8.303 -12.121 1.00 39.66 197 ALA B CA 1
ATOM 2617 C C . ALA B 2 197 ? -67.336 7.809 -11.410 1.00 35.38 197 ALA B C 1
ATOM 2618 O O . ALA B 2 197 ? -67.250 6.772 -10.737 1.00 37.90 197 ALA B O 1
ATOM 2620 N N . TYR B 2 198 ? -68.452 8.514 -11.544 1.00 37.57 198 TYR B N 1
ATOM 2621 C CA . TYR B 2 198 ? -69.611 8.238 -10.692 1.00 38.10 198 TYR B CA 1
ATOM 2622 C C . TYR B 2 198 ? -70.005 6.765 -10.843 1.00 36.46 198 TYR B C 1
ATOM 2623 O O . TYR B 2 198 ? -70.101 6.278 -11.982 1.00 37.03 198 TYR B O 1
ATOM 2632 N N . PRO B 2 199 ? -70.264 6.032 -9.754 1.00 36.48 199 PRO B N 1
ATOM 2633 C CA . PRO B 2 199 ? -70.287 6.458 -8.339 1.00 39.21 199 PRO B CA 1
ATOM 2634 C C . PRO B 2 199 ? -69.029 6.147 -7.542 1.00 40.33 199 PRO B C 1
ATOM 2635 O O . PRO B 2 199 ? -69.048 6.124 -6.308 1.00 36.71 199 PRO B O 1
ATOM 2639 N N . MET B 2 200 ? -67.923 5.902 -8.213 1.00 34.44 200 MET B N 1
ATOM 2640 C CA . MET B 2 200 ? -66.657 5.572 -7.532 1.00 31.40 200 MET B CA 1
ATOM 2641 C C . MET B 2 200 ? -65.944 6.842 -7.039 1.00 42.54 200 MET B C 1
ATOM 2642 O O . MET B 2 200 ? -65.507 7.607 -7.868 1.00 36.98 200 MET B O 1
ATOM 2647 N N . THR B 2 201 ? -65.855 7.067 -5.731 1.00 39.47 201 THR B N 1
ATOM 2648 C CA . THR B 2 201 ? -65.067 8.144 -5.158 1.00 35.73 201 THR B CA 1
ATOM 2649 C C . THR B 2 201 ? -63.674 7.612 -4.818 1.00 34.36 201 THR B C 1
ATOM 2650 O O . THR B 2 201 ? -63.441 6.406 -4.767 1.00 32.33 201 THR B O 1
ATOM 2654 N N . LEU B 2 202 ? -62.754 8.529 -4.521 1.00 36.14 202 LEU B N 1
ATOM 2655 C CA . LEU B 2 202 ? -61.359 8.141 -4.307 1.00 32.41 202 LEU B CA 1
ATOM 2656 C C . LEU B 2 202 ? -61.212 7.080 -3.217 1.00 30.72 202 LEU B C 1
ATOM 2657 O O . LEU B 2 202 ? -60.386 6.164 -3.335 1.00 31.45 202 LEU B O 1
ATOM 2662 N N . GLN B 2 203 ? -61.965 7.198 -2.130 1.00 33.26 203 GLN B N 1
ATOM 2663 C CA . GLN B 2 203 ? -61.786 6.243 -1.049 1.00 34.99 203 GLN B CA 1
ATOM 2664 C C . GLN B 2 203 ? -62.409 4.892 -1.357 1.00 36.09 203 GLN B C 1
ATOM 2665 O O . GLN B 2 203 ? -62.266 3.962 -0.551 1.00 35.98 203 GLN B O 1
ATOM 2671 N N . GLN B 2 204 ? -63.089 4.757 -2.491 1.00 32.36 204 GLN B N 1
ATOM 2672 C CA . GLN B 2 204 ? -63.622 3.479 -2.906 1.00 31.77 204 GLN B CA 1
ATOM 2673 C C . GLN B 2 204 ? -62.688 2.785 -3.871 1.00 33.15 204 GLN B C 1
ATOM 2674 O O . GLN B 2 204 ? -63.039 1.716 -4.384 1.00 30.77 204 GLN B O 1
ATOM 2680 N N . CYS B 2 205 ? -61.521 3.363 -4.135 1.00 31.87 205 CYS B N 1
ATOM 2681 C CA . CYS B 2 205 ? -60.543 2.801 -5.066 1.00 30.63 205 CYS B CA 1
ATOM 2682 C C . CYS B 2 205 ? -59.289 2.400 -4.294 1.00 33.29 205 CYS B C 1
ATOM 2683 O O . CYS B 2 205 ? -58.823 3.154 -3.441 1.00 30.48 205 CYS B O 1
ATOM 2686 N N . CYS B 2 206 ? -58.732 1.228 -4.589 1.00 32.14 206 CYS B N 1
ATOM 2687 C CA . CYS B 2 206 ? -57.476 0.883 -3.943 1.00 35.68 206 CYS B CA 1
ATOM 2688 C C . CYS B 2 206 ? -56.392 1.782 -4.508 1.00 31.64 206 CYS B C 1
ATOM 2689 O O . CYS B 2 206 ? -56.479 2.269 -5.641 1.00 31.95 206 CYS B O 1
ATOM 2692 N N . GLY B 2 207 ? -55.373 2.028 -3.732 1.00 36.74 207 GLY B N 1
ATOM 2693 C CA . GLY B 2 207 ? -54.251 2.817 -4.204 1.00 38.38 207 GLY B CA 1
ATOM 2694 C C . GLY B 2 207 ? -53.007 1.986 -4.514 1.00 35.05 207 GLY B C 1
ATOM 2695 O O . GLY B 2 207 ? -52.928 0.797 -4.221 1.00 31.90 207 GLY B O 1
ATOM 2696 N N . ILE B 2 208 ? -52.040 2.663 -5.150 1.00 33.22 208 ILE B N 1
ATOM 2697 C CA . ILE B 2 208 ? -50.724 2.109 -5.426 1.00 34.88 208 ILE B CA 1
ATOM 2698 C C . ILE B 2 208 ? -49.949 1.967 -4.124 1.00 31.75 208 ILE B C 1
ATOM 2699 O O . ILE B 2 208 ? -49.965 2.859 -3.283 1.00 34.85 208 ILE B O 1
ATOM 2704 N N . ALA B 2 209 ? -49.255 0.847 -3.949 1.00 30.20 209 ALA B N 1
ATOM 2705 C CA . ALA B 2 209 ? -48.450 0.644 -2.756 1.00 27.98 209 ALA B CA 1
ATOM 2706 C C . ALA B 2 209 ? -47.257 -0.240 -3.099 1.00 26.45 209 ALA B C 1
ATOM 2707 O O . ALA B 2 209 ? -47.173 -0.785 -4.194 1.00 27.77 209 ALA B O 1
ATOM 2709 N N . ASP B 2 210 ? -46.334 -0.377 -2.138 1.00 28.39 210 ASP B N 1
ATOM 2710 C CA . ASP B 2 210 ? -45.111 -1.179 -2.262 1.00 26.84 210 ASP B CA 1
ATOM 2711 C C . ASP B 2 210 ? -45.174 -2.302 -1.225 1.00 27.12 210 ASP B C 1
ATOM 2712 O O . ASP B 2 210 ? -45.587 -2.072 -0.083 1.00 26.32 210 ASP B O 1
ATOM 2717 N N . GLY B 2 211 ? -44.759 -3.514 -1.577 1.00 24.89 211 GLY B N 1
ATOM 2718 C CA . GLY B 2 211 ? -44.806 -4.592 -0.591 1.00 27.03 211 GLY B CA 1
ATOM 2719 C C . GLY B 2 211 ? -44.381 -5.913 -1.217 1.00 28.23 211 GLY B C 1
ATOM 2720 O O . GLY B 2 211 ? -44.173 -6.003 -2.431 1.00 26.05 211 GLY B O 1
ATOM 2721 N N . ALA B 2 212 ? -44.263 -6.946 -0.378 1.00 26.28 212 ALA B N 1
ATOM 2722 C CA . ALA B 2 212 ? -43.959 -8.278 -0.897 1.00 25.28 212 ALA B CA 1
ATOM 2723 C C . ALA B 2 212 ? -44.470 -9.350 0.051 1.00 24.35 212 ALA B C 1
ATOM 2724 O O . ALA B 2 212 ? -44.684 -9.105 1.237 1.00 23.94 212 ALA B O 1
ATOM 2726 N N . ALA B 2 213 ? -44.659 -10.553 -0.496 1.00 23.23 213 ALA B N 1
ATOM 2727 C CA . ALA B 2 213 ? -45.020 -11.717 0.308 1.00 23.70 213 ALA B CA 1
ATOM 2728 C C . ALA B 2 213 ? -44.420 -12.937 -0.376 1.00 24.04 213 ALA B C 1
ATOM 2729 O O . ALA B 2 213 ? -44.048 -12.910 -1.561 1.00 23.94 213 ALA B O 1
ATOM 2731 N N . ALA B 2 214 ? -44.350 -14.032 0.375 1.00 24.42 214 ALA B N 1
ATOM 2732 C CA . ALA B 2 214 ? -43.718 -15.259 -0.121 1.00 25.21 214 ALA B CA 1
ATOM 2733 C C . ALA B 2 214 ? -44.372 -16.458 0.561 1.00 25.91 214 ALA B C 1
ATOM 2734 O O . ALA B 2 214 ? -44.849 -16.370 1.701 1.00 25.77 214 ALA B O 1
ATOM 2736 N N . VAL B 2 215 ? -44.369 -17.589 -0.149 1.00 25.52 215 VAL B N 1
ATOM 2737 C CA . VAL B 2 215 ? -45.007 -18.835 0.277 1.00 27.41 215 VAL B CA 1
ATOM 2738 C C . VAL B 2 215 ? -44.097 -20.002 -0.113 1.00 26.01 215 VAL B C 1
ATOM 2739 O O . VAL B 2 215 ? -43.816 -20.205 -1.302 1.00 23.73 215 VAL B O 1
ATOM 2743 N N . VAL B 2 216 ? -43.674 -20.801 0.875 1.00 25.69 216 VAL B N 1
ATOM 2744 C CA . VAL B 2 216 ? -42.964 -22.058 0.618 1.00 22.99 216 VAL B CA 1
ATOM 2745 C C . VAL B 2 216 ? -43.976 -23.193 0.565 1.00 29.39 216 VAL B C 1
ATOM 2746 O O . VAL B 2 216 ? -44.820 -23.304 1.452 1.00 25.84 216 VAL B O 1
ATOM 2750 N N . VAL B 2 217 ? -43.887 -24.046 -0.456 1.00 27.02 217 VAL B N 1
ATOM 2751 C CA . VAL B 2 217 ? -44.778 -25.192 -0.595 1.00 24.50 217 VAL B CA 1
ATOM 2752 C C . VAL B 2 217 ? -43.961 -26.468 -0.730 1.00 27.38 217 VAL B C 1
ATOM 2753 O O . VAL B 2 217 ? -42.829 -26.459 -1.236 1.00 27.57 217 VAL B O 1
ATOM 2757 N N . GLY B 2 218 ? -44.513 -27.598 -0.261 1.00 25.51 218 GLY B N 1
ATOM 2758 C CA . GLY B 2 218 ? -43.730 -28.823 -0.330 1.00 26.56 218 GLY B CA 1
ATOM 2759 C C . GLY B 2 218 ? -44.645 -30.021 -0.234 1.00 26.75 218 GLY B C 1
ATOM 2760 O O . GLY B 2 218 ? -45.845 -29.878 -0.003 1.00 30.73 218 GLY B O 1
ATOM 2761 N N . SER B 2 219 ? -44.071 -31.198 -0.425 1.00 27.73 219 SER B N 1
ATOM 2762 C CA . SER B 2 219 ? -44.845 -32.429 -0.362 1.00 29.02 219 SER B CA 1
ATOM 2763 C C . SER B 2 219 ? -45.203 -32.779 1.083 1.00 33.27 219 SER B C 1
ATOM 2764 O O . SER B 2 219 ? -44.691 -32.193 2.034 1.00 30.63 219 SER B O 1
ATOM 2767 N N . LYS B 2 220 ? -46.088 -33.760 1.245 1.00 32.48 220 LYS B N 1
ATOM 2768 C CA . LYS B 2 220 ? -46.413 -34.223 2.597 1.00 30.80 220 LYS B CA 1
ATOM 2769 C C . LYS B 2 220 ? -45.153 -34.686 3.309 1.00 35.57 220 LYS B C 1
ATOM 2770 O O . LYS B 2 220 ? -44.924 -34.347 4.469 1.00 38.99 220 LYS B O 1
ATOM 2776 N N . GLU B 2 221 ? -44.313 -35.468 2.623 1.00 37.47 221 GLU B N 1
ATOM 2777 C CA . GLU B 2 221 ? -43.095 -35.970 3.260 1.00 40.03 221 GLU B CA 1
ATOM 2778 C C . GLU B 2 221 ? -42.163 -34.825 3.642 1.00 34.67 221 GLU B C 1
ATOM 2779 O O . GLU B 2 221 ? -41.501 -34.867 4.689 1.00 35.35 221 GLU B O 1
ATOM 2785 N N . MET B 2 222 ? -42.063 -33.807 2.793 1.00 32.84 222 MET B N 1
ATOM 2786 C CA . MET B 2 222 ? -41.242 -32.659 3.147 1.00 35.47 222 MET B CA 1
ATOM 2787 C C . MET B 2 222 ? -41.785 -31.918 4.374 1.00 38.17 222 MET B C 1
ATOM 2788 O O . MET B 2 222 ? -40.999 -31.358 5.144 1.00 33.33 222 MET B O 1
ATOM 2793 N N . MET B 2 223 ? -43.126 -31.828 4.548 1.00 30.98 223 MET B N 1
ATOM 2794 C CA . MET B 2 223 ? -43.654 -31.213 5.770 1.00 35.80 223 MET B CA 1
ATOM 2795 C C . MET B 2 223 ? -43.225 -31.981 7.010 1.00 37.14 223 MET B C 1
ATOM 2796 O O . MET B 2 223 ? -42.913 -31.380 8.051 1.00 34.37 223 MET B O 1
ATOM 2801 N N . LYS B 2 224 ? -43.197 -33.318 6.930 1.00 33.50 224 LYS B N 1
ATOM 2802 C CA . LYS B 2 224 ? -42.770 -34.110 8.069 1.00 36.70 224 LYS B CA 1
ATOM 2803 C C . LYS B 2 224 ? -41.276 -33.944 8.316 1.00 40.57 224 LYS B C 1
ATOM 2804 O O . LYS B 2 224 ? -40.846 -33.794 9.456 1.00 38.21 224 LYS B O 1
ATOM 2810 N N . LYS B 2 225 ? -40.475 -33.922 7.264 1.00 35.08 225 LYS B N 1
ATOM 2811 C CA . LYS B 2 225 ? -39.045 -33.774 7.444 1.00 39.14 225 LYS B CA 1
ATOM 2812 C C . LYS B 2 225 ? -38.647 -32.400 7.979 1.00 35.47 225 LYS B C 1
ATOM 2813 O O . LYS B 2 225 ? -37.662 -32.311 8.737 1.00 38.45 225 LYS B O 1
ATOM 2819 N N . LEU B 2 226 ? -39.366 -31.340 7.591 1.00 34.83 226 LEU B N 1
ATOM 2820 C CA . LEU B 2 226 ? -39.133 -29.993 8.108 1.00 36.45 226 LEU B CA 1
ATOM 2821 C C . LEU B 2 226 ? -39.792 -29.754 9.479 1.00 38.52 226 LEU B C 1
ATOM 2822 O O . LEU B 2 226 ? -39.560 -28.704 10.072 1.00 38.67 226 LEU B O 1
ATOM 2827 N N . GLY B 2 227 ? -40.593 -30.684 9.990 1.00 39.82 227 GLY B N 1
ATOM 2828 C CA . GLY B 2 227 ? -41.177 -30.504 11.308 1.00 37.89 227 GLY B CA 1
ATOM 2829 C C . GLY B 2 227 ? -42.206 -29.385 11.311 1.00 37.49 227 GLY B C 1
ATOM 2830 O O . GLY B 2 227 ? -42.341 -28.669 12.306 1.00 37.82 227 GLY B O 1
ATOM 2831 N N . ILE B 2 228 ? -42.941 -29.214 10.218 1.00 34.10 228 ILE B N 1
ATOM 2832 C CA . ILE B 2 228 ? -43.927 -28.147 10.129 1.00 31.49 228 ILE B CA 1
ATOM 2833 C C . ILE B 2 228 ? -45.139 -28.484 10.996 1.00 38.97 228 ILE B C 1
ATOM 2834 O O . ILE B 2 228 ? -45.801 -29.500 10.775 1.00 38.99 228 ILE B O 1
ATOM 2839 N N . ALA B 2 229 ? -45.500 -27.575 11.926 1.00 37.00 229 ALA B N 1
ATOM 2840 C CA . ALA B 2 229 ? -46.516 -27.906 12.919 1.00 43.77 229 ALA B CA 1
ATOM 2841 C C . ALA B 2 229 ? -47.939 -27.783 12.356 1.00 34.63 229 ALA B C 1
ATOM 2842 O O . ALA B 2 229 ? -48.813 -28.589 12.698 1.00 35.91 229 ALA B O 1
ATOM 2844 N N . LYS B 2 230 ? -48.179 -26.796 11.512 1.00 32.22 230 LYS B N 1
ATOM 2845 C CA A LYS B 2 230 ? -49.516 -26.507 10.992 0.50 34.66 230 LYS B CA 1
ATOM 2846 C CA B LYS B 2 230 ? -49.512 -26.499 10.991 0.50 34.68 230 LYS B CA 1
ATOM 2847 C C . LYS B 2 230 ? -49.458 -26.360 9.457 1.00 28.86 230 LYS B C 1
ATOM 2848 O O . LYS B 2 230 ? -49.724 -25.301 8.911 1.00 28.92 230 LYS B O 1
ATOM 2859 N N . PRO B 2 231 ? -49.088 -27.439 8.774 1.00 32.18 231 PRO B N 1
ATOM 2860 C CA . PRO B 2 231 ? -49.046 -27.329 7.302 1.00 27.22 231 PRO B CA 1
ATOM 2861 C C . PRO B 2 231 ? -50.451 -27.062 6.790 1.00 32.65 231 PRO B C 1
ATOM 2862 O O . PRO B 2 231 ? -51.427 -27.675 7.232 1.00 34.13 231 PRO B O 1
ATOM 2866 N N . VAL B 2 232 ? -50.543 -26.138 5.861 1.00 27.73 232 VAL B N 1
ATOM 2867 C CA . VAL B 2 232 ? -51.797 -25.735 5.254 1.00 26.91 232 VAL B CA 1
ATOM 2868 C C . VAL B 2 232 ? -51.913 -26.466 3.931 1.00 29.39 232 VAL B C 1
ATOM 2869 O O . VAL B 2 232 ? -51.050 -26.332 3.054 1.00 31.19 232 VAL B O 1
ATOM 2873 N N . LYS B 2 233 ? -52.978 -27.252 3.774 1.00 29.52 233 LYS B N 1
ATOM 2874 C CA . LYS B 2 233 ? -53.152 -28.002 2.538 1.00 29.16 233 LYS B CA 1
ATOM 2875 C C . LYS B 2 233 ? -53.674 -27.111 1.419 1.00 27.53 233 LYS B C 1
ATOM 2876 O O . LYS B 2 233 ? -54.602 -26.312 1.617 1.00 31.43 233 LYS B O 1
ATOM 2882 N N . VAL B 2 234 ? -53.063 -27.242 0.243 1.00 29.90 234 VAL B N 1
ATOM 2883 C CA . VAL B 2 234 ? -53.609 -26.677 -0.997 1.00 27.09 234 VAL B CA 1
ATOM 2884 C C . VAL B 2 234 ? -54.719 -27.606 -1.477 1.00 28.04 234 VAL B C 1
ATOM 2885 O O . VAL B 2 234 ? -54.473 -28.664 -2.067 1.00 31.47 234 VAL B O 1
ATOM 2889 N N . ALA B 2 235 ? -55.965 -27.239 -1.164 1.00 29.37 235 ALA B N 1
ATOM 2890 C CA . ALA B 2 235 ? -57.101 -28.048 -1.567 1.00 29.38 235 ALA B CA 1
ATOM 2891 C C . ALA B 2 235 ? -57.374 -27.881 -3.052 1.00 30.79 235 ALA B C 1
ATOM 2892 O O . ALA B 2 235 ? -57.837 -28.805 -3.710 1.00 30.74 235 ALA B O 1
ATOM 2894 N N . GLY B 2 236 ? -57.084 -26.719 -3.581 1.00 30.03 236 GLY B N 1
ATOM 2895 C CA . GLY B 2 236 ? -57.157 -26.550 -5.019 1.00 29.16 236 GLY B CA 1
ATOM 2896 C C . GLY B 2 236 ? -56.584 -25.240 -5.467 1.00 28.97 236 GLY B C 1
ATOM 2897 O O . GLY B 2 236 ? -56.337 -24.318 -4.670 1.00 25.83 236 GLY B O 1
ATOM 2898 N N . VAL B 2 237 ? -56.298 -25.167 -6.766 1.00 26.67 237 VAL B N 1
ATOM 2899 C CA . VAL B 2 237 ? -55.826 -23.896 -7.324 1.00 25.93 237 VAL B CA 1
ATOM 2900 C C . VAL B 2 237 ? -56.150 -23.898 -8.813 1.00 29.46 237 VAL B C 1
ATOM 2901 O O . VAL B 2 237 ? -56.000 -24.916 -9.482 1.00 28.01 237 VAL B O 1
ATOM 2905 N N . VAL B 2 238 ? -56.593 -22.738 -9.337 1.00 26.00 238 VAL B N 1
ATOM 2906 C CA . VAL B 2 238 ? -57.075 -22.646 -10.720 1.00 25.69 238 VAL B CA 1
ATOM 2907 C C . VAL B 2 238 ? -56.576 -21.330 -11.318 1.00 28.27 238 VAL B C 1
ATOM 2908 O O . VAL B 2 238 ? -56.630 -20.276 -10.678 1.00 26.56 238 VAL B O 1
ATOM 2912 N N . VAL B 2 239 ? -56.086 -21.413 -12.554 1.00 27.22 239 VAL B N 1
ATOM 2913 C CA . VAL B 2 239 ? -55.745 -20.270 -13.401 1.00 25.50 239 VAL B CA 1
ATOM 2914 C C . VAL B 2 239 ? -56.617 -20.315 -14.656 1.00 27.23 239 VAL B C 1
ATOM 2915 O O . VAL B 2 239 ? -56.750 -21.366 -15.295 1.00 25.56 239 VAL B O 1
ATOM 2919 N N . GLU B 2 240 ? -57.221 -19.179 -15.008 1.00 23.76 240 GLU B N 1
ATOM 2920 C CA . GLU B 2 240 ? -57.983 -19.036 -16.260 1.00 24.56 240 GLU B CA 1
ATOM 2921 C C . GLU B 2 240 ? -57.564 -17.752 -16.959 1.00 21.45 240 GLU B C 1
ATOM 2922 O O . GLU B 2 240 ? -56.956 -16.861 -16.357 1.00 25.29 240 GLU B O 1
ATOM 2928 N N . SER B 2 241 ? -57.887 -17.691 -18.251 1.00 25.43 241 SER B N 1
ATOM 2929 C CA . SER B 2 241 ? -57.816 -16.456 -19.030 1.00 25.04 241 SER B CA 1
ATOM 2930 C C . SER B 2 241 ? -59.251 -16.059 -19.373 1.00 25.37 241 SER B C 1
ATOM 2931 O O . SER B 2 241 ? -60.152 -16.893 -19.373 1.00 29.91 241 SER B O 1
ATOM 2934 N N . GLY B 2 242 ? -59.455 -14.777 -19.622 1.00 27.59 242 GLY B N 1
ATOM 2935 C CA . GLY B 2 242 ? -60.785 -14.223 -19.780 1.00 27.88 242 GLY B CA 1
ATOM 2936 C C . GLY B 2 242 ? -61.294 -14.314 -21.194 1.00 28.52 242 GLY B C 1
ATOM 2937 O O . GLY B 2 242 ? -60.597 -13.944 -22.144 1.00 31.68 242 GLY B O 1
ATOM 2938 N N . PRO B 2 243 ? -62.529 -14.822 -21.364 1.00 27.20 243 PRO B N 1
ATOM 2939 C CA . PRO B 2 243 ? -63.120 -14.910 -22.699 1.00 25.54 243 PRO B CA 1
ATOM 2940 C C . PRO B 2 243 ? -63.303 -13.532 -23.333 1.00 27.61 243 PRO B C 1
ATOM 2941 O O . PRO B 2 243 ? -63.532 -12.526 -22.645 1.00 30.39 243 PRO B O 1
ATOM 2945 N N . TYR B 2 244 ? -63.083 -13.504 -24.632 1.00 30.40 244 TYR B N 1
ATOM 2946 C CA . TYR B 2 244 ? -63.241 -12.329 -25.475 1.00 32.87 244 TYR B CA 1
ATOM 2947 C C . TYR B 2 244 ? -64.465 -12.482 -26.366 1.00 29.60 244 TYR B C 1
ATOM 2948 O O . TYR B 2 244 ? -64.628 -13.485 -27.103 1.00 28.71 244 TYR B O 1
ATOM 2957 N N . HIS B 2 245 ? -65.345 -11.487 -26.288 1.00 30.09 245 HIS B N 1
ATOM 2958 C CA . HIS B 2 245 ? -66.425 -11.322 -27.260 1.00 31.25 245 HIS B CA 1
ATOM 2959 C C . HIS B 2 245 ? -67.047 -9.946 -27.089 1.00 30.02 245 HIS B C 1
ATOM 2960 O O . HIS B 2 245 ? -66.821 -9.251 -26.100 1.00 33.47 245 HIS B O 1
ATOM 2967 N N . ASN B 2 246 ? -67.934 -9.607 -28.026 1.00 32.75 246 ASN B N 1
ATOM 2968 C CA . ASN B 2 246 ? -68.525 -8.284 -28.081 1.00 33.97 246 ASN B CA 1
ATOM 2969 C C . ASN B 2 246 ? -70.046 -8.336 -27.970 1.00 33.64 246 ASN B C 1
ATOM 2970 O O . ASN B 2 246 ? -70.738 -7.445 -28.469 1.00 36.38 246 ASN B O 1
ATOM 2975 N N . ARG B 2 247 ? -70.564 -9.402 -27.364 1.00 35.86 247 ARG B N 1
ATOM 2976 C CA . ARG B 2 247 ? -71.981 -9.526 -27.094 1.00 33.92 247 ARG B CA 1
ATOM 2977 C C . ARG B 2 247 ? -72.279 -8.842 -25.772 1.00 34.42 247 ARG B C 1
ATOM 2978 O O . ARG B 2 247 ? -71.379 -8.608 -24.958 1.00 34.73 247 ARG B O 1
ATOM 2986 N N . PRO B 2 248 ? -73.524 -8.465 -25.559 1.00 34.99 248 PRO B N 1
ATOM 2987 C CA . PRO B 2 248 ? -73.903 -7.897 -24.272 1.00 35.59 248 PRO B CA 1
ATOM 2988 C C . PRO B 2 248 ? -73.589 -8.910 -23.185 1.00 43.86 248 PRO B C 1
ATOM 2989 O O . PRO B 2 248 ? -73.802 -10.108 -23.355 1.00 42.44 248 PRO B O 1
ATOM 2993 N N . ARG B 2 249 ? -72.919 -8.464 -22.145 1.00 32.47 249 ARG B N 1
ATOM 2994 C CA . ARG B 2 249 ? -72.724 -9.228 -20.908 1.00 32.20 249 ARG B CA 1
ATOM 2995 C C . ARG B 2 249 ? -73.480 -8.587 -19.741 1.00 38.74 249 ARG B C 1
ATOM 2996 O O . ARG B 2 249 ? -73.705 -7.402 -19.745 1.00 33.37 249 ARG B O 1
ATOM 3004 N N . ASP B 2 250 ? -73.835 -9.393 -18.764 1.00 34.39 250 ASP B N 1
ATOM 3005 C CA . ASP B 2 250 ? -74.308 -8.913 -17.469 1.00 34.59 250 ASP B CA 1
ATOM 3006 C C . ASP B 2 250 ? -73.066 -8.584 -16.654 1.00 31.73 250 ASP B C 1
ATOM 3007 O O . ASP B 2 250 ? -72.352 -9.468 -16.145 1.00 32.90 250 ASP B O 1
ATOM 3012 N N . ILE B 2 251 ? -72.765 -7.290 -16.565 1.00 30.60 251 ILE B N 1
ATOM 3013 C CA . ILE B 2 251 ? -71.536 -6.885 -15.902 1.00 28.72 251 ILE B CA 1
ATOM 3014 C C . ILE B 2 251 ? -71.685 -6.867 -14.392 1.00 29.04 251 ILE B C 1
ATOM 3015 O O . ILE B 2 251 ? -70.725 -6.522 -13.700 1.00 32.92 251 ILE B O 1
ATOM 3020 N N . THR B 2 252 ? -72.861 -7.194 -13.853 1.00 31.51 252 THR B N 1
ATOM 3021 C CA . THR B 2 252 ? -72.913 -7.458 -12.424 1.00 35.09 252 THR B CA 1
ATOM 3022 C C . THR B 2 252 ? -72.451 -8.873 -12.133 1.00 36.21 252 THR B C 1
ATOM 3023 O O . THR B 2 252 ? -72.197 -9.214 -10.968 1.00 33.56 252 THR B O 1
ATOM 3027 N N . GLY B 2 253 ? -72.381 -9.707 -13.170 1.00 31.80 253 GLY B N 1
ATOM 3028 C CA . GLY B 2 253 ? -71.620 -10.934 -13.124 1.00 33.59 253 GLY B CA 1
ATOM 3029 C C . GLY B 2 253 ? -70.193 -10.691 -13.585 1.00 31.68 253 GLY B C 1
ATOM 3030 O O . GLY B 2 253 ? -69.763 -9.563 -13.811 1.00 33.44 253 GLY B O 1
ATOM 3031 N N . ASP B 2 254 ? -69.462 -11.790 -13.746 1.00 31.63 254 ASP B N 1
ATOM 3032 C CA . ASP B 2 254 ? -68.029 -11.757 -14.015 1.00 29.63 254 ASP B CA 1
ATOM 3033 C C . ASP B 2 254 ? -67.702 -13.132 -14.598 1.00 32.31 254 ASP B C 1
ATOM 3034 O O . ASP B 2 254 ? -67.602 -14.109 -13.848 1.00 30.41 254 ASP B O 1
ATOM 3039 N N . ASP B 2 255 ? -67.604 -13.211 -15.927 1.00 28.15 255 ASP B N 1
ATOM 3040 C CA . ASP B 2 255 ? -67.539 -14.538 -16.538 1.00 29.34 255 ASP B CA 1
ATOM 3041 C C . ASP B 2 255 ? -66.382 -15.358 -15.972 1.00 28.76 255 ASP B C 1
ATOM 3042 O O . ASP B 2 255 ? -66.561 -16.499 -15.535 1.00 30.57 255 ASP B O 1
ATOM 3047 N N . ILE B 2 256 ? -65.192 -14.799 -15.946 1.00 27.45 256 ILE B N 1
ATOM 3048 C CA . ILE B 2 256 ? -64.036 -15.592 -15.554 1.00 28.17 256 ILE B CA 1
ATOM 3049 C C . ILE B 2 256 ? -64.026 -15.842 -14.053 1.00 31.55 256 ILE B C 1
ATOM 3050 O O . ILE B 2 256 ? -63.585 -16.923 -13.612 1.00 28.67 256 ILE B O 1
ATOM 3055 N N . THR B 2 257 ? -64.512 -14.915 -13.232 1.00 27.99 257 THR B N 1
ATOM 3056 C CA . THR B 2 257 ? -64.534 -15.233 -11.786 1.00 28.94 257 THR B CA 1
ATOM 3057 C C . THR B 2 257 ? -65.526 -16.357 -11.527 1.00 31.03 257 THR B C 1
ATOM 3058 O O . THR B 2 257 ? -65.260 -17.269 -10.715 1.00 28.34 257 THR B O 1
ATOM 3062 N N . GLU B 2 258 ? -66.676 -16.310 -12.215 1.00 27.10 258 GLU B N 1
ATOM 3063 C CA . GLU B 2 258 ? -67.669 -17.373 -12.065 1.00 29.44 258 GLU B CA 1
ATOM 3064 C C . GLU B 2 258 ? -67.082 -18.731 -12.436 1.00 29.47 258 GLU B C 1
ATOM 3065 O O . GLU B 2 258 ? -67.264 -19.719 -11.700 1.00 31.18 258 GLU B O 1
ATOM 3071 N N . THR B 2 259 ? -66.432 -18.828 -13.613 1.00 27.67 259 THR B N 1
ATOM 3072 C CA . THR B 2 259 ? -65.967 -20.139 -14.062 1.00 28.13 259 THR B CA 1
ATOM 3073 C C . THR B 2 259 ? -64.759 -20.588 -13.240 1.00 26.66 259 THR B C 1
ATOM 3074 O O . THR B 2 259 ? -64.650 -21.770 -12.898 1.00 28.50 259 THR B O 1
ATOM 3078 N N . THR B 2 260 ? -63.874 -19.664 -12.866 1.00 24.54 260 THR B N 1
ATOM 3079 C CA . THR B 2 260 ? -62.700 -20.048 -12.087 1.00 24.92 260 THR B CA 1
ATOM 3080 C C . THR B 2 260 ? -63.120 -20.588 -10.720 1.00 30.52 260 THR B C 1
ATOM 3081 O O . THR B 2 260 ? -62.614 -21.633 -10.251 1.00 27.58 260 THR B O 1
ATOM 3085 N N A SER B 2 261 ? -64.052 -19.906 -10.055 0.50 29.18 261 SER B N 1
ATOM 3086 N N B SER B 2 261 ? -64.025 -19.873 -10.046 0.50 29.66 261 SER B N 1
ATOM 3087 C CA A SER B 2 261 ? -64.479 -20.339 -8.722 0.50 28.19 261 SER B CA 1
ATOM 3088 C CA B SER B 2 261 ? -64.526 -20.309 -8.743 0.50 28.99 261 SER B CA 1
ATOM 3089 C C A SER B 2 261 ? -65.242 -21.654 -8.796 0.50 32.81 261 SER B C 1
ATOM 3090 C C B SER B 2 261 ? -65.177 -21.673 -8.849 0.50 32.85 261 SER B C 1
ATOM 3091 O O A SER B 2 261 ? -65.064 -22.531 -7.941 0.50 29.14 261 SER B O 1
ATOM 3092 O O B SER B 2 261 ? -64.893 -22.579 -8.055 0.50 30.34 261 SER B O 1
ATOM 3097 N N . GLU B 2 262 ? -66.067 -21.833 -9.832 1.00 28.24 262 GLU B N 1
ATOM 3098 C CA . GLU B 2 262 ? -66.779 -23.091 -9.965 1.00 27.21 262 GLU B CA 1
ATOM 3099 C C . GLU B 2 262 ? -65.789 -24.231 -10.174 1.00 27.38 262 GLU B C 1
ATOM 3100 O O . GLU B 2 262 ? -65.942 -25.302 -9.591 1.00 29.92 262 GLU B O 1
ATOM 3106 N N . LYS B 2 263 ? -64.746 -24.001 -10.984 1.00 30.08 263 LYS B N 1
ATOM 3107 C CA . LYS B 2 263 ? -63.767 -25.058 -11.230 1.00 31.87 263 LYS B CA 1
ATOM 3108 C C . LYS B 2 263 ? -62.981 -25.374 -9.954 1.00 29.54 263 LYS B C 1
ATOM 3109 O O . LYS B 2 263 ? -62.671 -26.539 -9.683 1.00 30.21 263 LYS B O 1
ATOM 3115 N N . LEU B 2 264 ? -62.662 -24.335 -9.178 1.00 28.37 264 LEU B N 1
ATOM 3116 C CA . LEU B 2 264 ? -62.019 -24.490 -7.880 1.00 28.38 264 LEU B CA 1
ATOM 3117 C C . LEU B 2 264 ? -62.871 -25.312 -6.924 1.00 28.75 264 LEU B C 1
ATOM 3118 O O . LEU B 2 264 ? -62.357 -26.199 -6.227 1.00 29.86 264 LEU B O 1
ATOM 3123 N N . TYR B 2 265 ? -64.181 -25.053 -6.877 1.00 30.34 265 TYR B N 1
ATOM 3124 C CA . TYR B 2 265 ? -65.034 -25.873 -6.009 1.00 29.72 265 TYR B CA 1
ATOM 3125 C C . TYR B 2 265 ? -65.073 -27.309 -6.484 1.00 32.74 265 TYR B C 1
ATOM 3126 O O . TYR B 2 265 ? -65.082 -28.242 -5.671 1.00 34.52 265 TYR B O 1
ATOM 3135 N N . GLU B 2 266 ? -65.175 -27.515 -7.805 1.00 34.35 266 GLU B N 1
ATOM 3136 C CA . GLU B 2 266 ? -65.266 -28.869 -8.326 1.00 35.18 266 GLU B CA 1
ATOM 3137 C C . GLU B 2 266 ? -63.991 -29.654 -8.061 1.00 30.69 266 GLU B C 1
ATOM 3138 O O . GLU B 2 266 ? -64.057 -30.811 -7.655 1.00 35.66 266 GLU B O 1
ATOM 3144 N N . GLU B 2 267 ? -62.827 -29.042 -8.277 1.00 29.48 267 GLU B N 1
ATOM 3145 C CA . GLU B 2 267 ? -61.568 -29.764 -8.136 1.00 30.45 267 GLU B CA 1
ATOM 3146 C C . GLU B 2 267 ? -61.265 -30.013 -6.673 1.00 32.53 267 GLU B C 1
ATOM 3147 O O . GLU B 2 267 ? -60.778 -31.085 -6.305 1.00 32.61 267 GLU B O 1
ATOM 3153 N N . SER B 2 268 ? -61.534 -29.041 -5.831 1.00 28.77 268 SER B N 1
ATOM 3154 C CA . SER B 2 268 ? -61.193 -29.200 -4.423 1.00 29.95 268 SER B CA 1
ATOM 3155 C C . SER B 2 268 ? -62.230 -29.992 -3.662 1.00 36.67 268 SER B C 1
ATOM 3156 O O . SER B 2 268 ? -61.910 -30.531 -2.597 1.00 34.44 268 SER B O 1
ATOM 3159 N N . GLY B 2 269 ? -63.449 -30.112 -4.193 1.00 36.92 269 GLY B N 1
ATOM 3160 C CA . GLY B 2 269 ? -64.525 -30.767 -3.462 1.00 36.31 269 GLY B CA 1
ATOM 3161 C C . GLY B 2 269 ? -65.102 -29.954 -2.318 1.00 35.04 269 GLY B C 1
ATOM 3162 O O . GLY B 2 269 ? -65.867 -30.503 -1.499 1.00 39.37 269 GLY B O 1
ATOM 3163 N N . ILE B 2 270 ? -64.781 -28.674 -2.262 1.00 32.14 270 ILE B N 1
ATOM 3164 C CA . ILE B 2 270 ? -65.205 -27.724 -1.244 1.00 32.50 270 ILE B CA 1
ATOM 3165 C C . ILE B 2 270 ? -66.084 -26.676 -1.909 1.00 33.90 270 ILE B C 1
ATOM 3166 O O . ILE B 2 270 ? -65.663 -26.036 -2.876 1.00 34.45 270 ILE B O 1
ATOM 3171 N N . GLY B 2 271 ? -67.306 -26.525 -1.419 1.00 33.71 271 GLY B N 1
ATOM 3172 C CA . GLY B 2 271 ? -68.197 -25.545 -2.002 1.00 34.53 271 GLY B CA 1
ATOM 3173 C C . GLY B 2 271 ? -68.088 -24.177 -1.369 1.00 36.41 271 GLY B C 1
ATOM 3174 O O . GLY B 2 271 ? -67.508 -24.002 -0.287 1.00 35.52 271 GLY B O 1
ATOM 3175 N N . PRO B 2 272 ? -68.716 -23.191 -2.017 1.00 34.84 272 PRO B N 1
ATOM 3176 C CA . PRO B 2 272 ? -68.564 -21.798 -1.587 1.00 29.50 272 PRO B CA 1
ATOM 3177 C C . PRO B 2 272 ? -69.116 -21.539 -0.190 1.00 34.37 272 PRO B C 1
ATOM 3178 O O . PRO B 2 272 ? -68.552 -20.692 0.519 1.00 35.80 272 PRO B O 1
ATOM 3182 N N . LYS B 2 273 ? -70.172 -22.247 0.227 1.00 33.23 273 LYS B N 1
ATOM 3183 C CA . LYS B 2 273 ? -70.756 -22.038 1.552 1.00 31.79 273 LYS B CA 1
ATOM 3184 C C . LYS B 2 273 ? -69.867 -22.576 2.656 1.00 30.57 273 LYS B C 1
ATOM 3185 O O . LYS B 2 273 ? -70.126 -22.298 3.828 1.00 35.65 273 LYS B O 1
ATOM 3191 N N . GLU B 2 274 ? -68.788 -23.271 2.299 1.00 35.02 274 GLU B N 1
ATOM 3192 C CA . GLU B 2 274 ? -67.866 -23.816 3.292 1.00 42.87 274 GLU B CA 1
ATOM 3193 C C . GLU B 2 274 ? -66.679 -22.925 3.527 1.00 33.08 274 GLU B C 1
ATOM 3194 O O . GLU B 2 274 ? -65.863 -23.213 4.419 1.00 35.20 274 GLU B O 1
ATOM 3200 N N . VAL B 2 275 ? -66.534 -21.879 2.716 1.00 28.42 275 VAL B N 1
ATOM 3201 C CA . VAL B 2 275 ? -65.413 -20.969 2.822 1.00 30.64 275 VAL B CA 1
ATOM 3202 C C . VAL B 2 275 ? -65.619 -20.033 4.011 1.00 37.19 275 VAL B C 1
ATOM 3203 O O . VAL B 2 275 ? -66.628 -19.327 4.098 1.00 33.15 275 VAL B O 1
ATOM 3207 N N . ASN B 2 276 ? -64.632 -19.989 4.914 1.00 32.67 276 ASN B N 1
ATOM 3208 C CA . ASN B 2 276 ? -64.748 -19.222 6.153 1.00 31.17 276 ASN B CA 1
ATOM 3209 C C . ASN B 2 276 ? -64.145 -17.818 6.042 1.00 29.38 276 ASN B C 1
ATOM 3210 O O . ASN B 2 276 ? -64.547 -16.896 6.766 1.00 31.71 276 ASN B O 1
ATOM 3215 N N . ILE B 2 277 ? -63.094 -17.675 5.259 1.00 28.56 277 ILE B N 1
ATOM 3216 C CA . ILE B 2 277 ? -62.499 -16.385 4.958 1.00 27.27 277 ILE B CA 1
ATOM 3217 C C . ILE B 2 277 ? -62.173 -16.328 3.484 1.00 30.79 277 ILE B C 1
ATOM 3218 O O . ILE B 2 277 ? -61.828 -17.333 2.838 1.00 29.85 277 ILE B O 1
ATOM 3223 N N . LEU B 2 278 ? -62.154 -15.114 2.978 1.00 24.82 278 LEU B N 1
ATOM 3224 C CA . LEU B 2 278 ? -61.932 -14.896 1.546 1.00 27.54 278 LEU B CA 1
ATOM 3225 C C . LEU B 2 278 ? -61.160 -13.607 1.360 1.00 26.81 278 LEU B C 1
ATOM 3226 O O . LEU B 2 278 ? -61.587 -12.570 1.852 1.00 28.27 278 LEU B O 1
ATOM 3231 N N . GLU B 2 279 ? -60.047 -13.646 0.628 1.00 27.87 279 GLU B N 1
ATOM 3232 C CA . GLU B 2 279 ? -59.363 -12.454 0.155 1.00 25.70 279 GLU B CA 1
ATOM 3233 C C . GLU B 2 279 ? -59.631 -12.340 -1.328 1.00 26.78 279 GLU B C 1
ATOM 3234 O O . GLU B 2 279 ? -59.422 -13.318 -2.055 1.00 26.92 279 GLU B O 1
ATOM 3240 N N . LEU B 2 280 ? -60.054 -11.175 -1.802 1.00 25.79 280 LEU B N 1
ATOM 3241 C CA . LEU B 2 280 ? -60.394 -11.099 -3.221 1.00 26.20 280 LEU B CA 1
ATOM 3242 C C . LEU B 2 280 ? -59.937 -9.785 -3.815 1.00 27.58 280 LEU B C 1
ATOM 3243 O O . LEU B 2 280 ? -59.217 -9.010 -3.193 1.00 26.30 280 LEU B O 1
ATOM 3248 N N . HIS B 2 281 ? -60.253 -9.589 -5.087 1.00 27.47 281 HIS B N 1
ATOM 3249 C CA . HIS B 2 281 ? -59.636 -8.485 -5.817 1.00 26.34 281 HIS B CA 1
ATOM 3250 C C . HIS B 2 281 ? -60.485 -7.226 -5.617 1.00 28.79 281 HIS B C 1
ATOM 3251 O O . HIS B 2 281 ? -61.176 -6.762 -6.532 1.00 27.33 281 HIS B O 1
ATOM 3258 N N . ASP B 2 282 ? -60.417 -6.659 -4.401 1.00 27.98 282 ASP B N 1
ATOM 3259 C CA . ASP B 2 282 ? -61.202 -5.458 -4.070 1.00 25.66 282 ASP B CA 1
ATOM 3260 C C . ASP B 2 282 ? -60.469 -4.188 -4.532 1.00 29.04 282 ASP B C 1
ATOM 3261 O O . ASP B 2 282 ? -60.145 -3.301 -3.762 1.00 28.71 282 ASP B O 1
ATOM 3266 N N . ALA B 2 283 ? -60.226 -4.104 -5.856 1.00 27.48 283 ALA B N 1
ATOM 3267 C CA . ALA B 2 283 ? -59.601 -2.918 -6.421 1.00 27.76 283 ALA B CA 1
ATOM 3268 C C . ALA B 2 283 ? -60.546 -1.738 -6.313 1.00 27.95 283 ALA B C 1
ATOM 3269 O O . ALA B 2 283 ? -60.105 -0.586 -6.278 1.00 29.14 283 ALA B O 1
ATOM 3271 N N . PHE B 2 284 ? -61.840 -2.016 -6.259 1.00 28.24 284 PHE B N 1
ATOM 3272 C CA . PHE B 2 284 ? -62.876 -1.021 -6.074 1.00 30.09 284 PHE B CA 1
ATOM 3273 C C . PHE B 2 284 ? -63.942 -1.655 -5.194 1.00 28.48 284 PHE B C 1
ATOM 3274 O O . PHE B 2 284 ? -64.130 -2.861 -5.238 1.00 28.12 284 PHE B O 1
ATOM 3282 N N . THR B 2 285 ? -64.676 -0.840 -4.430 1.00 29.79 285 THR B N 1
ATOM 3283 C CA . THR B 2 285 ? -65.712 -1.383 -3.547 1.00 30.68 285 THR B CA 1
ATOM 3284 C C . THR B 2 285 ? -66.690 -2.281 -4.288 1.00 30.65 285 THR B C 1
ATOM 3285 O O . THR B 2 285 ? -67.074 -3.356 -3.799 1.00 29.19 285 THR B O 1
ATOM 3289 N N . ILE B 2 286 ? -67.149 -1.825 -5.457 1.00 30.11 286 ILE B N 1
ATOM 3290 C CA . ILE B 2 286 ? -68.152 -2.591 -6.180 1.00 32.16 286 ILE B CA 1
ATOM 3291 C C . ILE B 2 286 ? -67.638 -3.974 -6.530 1.00 29.13 286 ILE B C 1
ATOM 3292 O O . ILE B 2 286 ? -68.418 -4.916 -6.603 1.00 30.57 286 ILE B O 1
ATOM 3297 N N . ALA B 2 287 ? -66.336 -4.146 -6.744 1.00 28.10 287 ALA B N 1
ATOM 3298 C CA . ALA B 2 287 ? -65.885 -5.483 -7.130 1.00 29.91 287 ALA B CA 1
ATOM 3299 C C . ALA B 2 287 ? -66.169 -6.501 -6.021 1.00 28.47 287 ALA B C 1
ATOM 3300 O O . ALA B 2 287 ? -66.687 -7.589 -6.282 1.00 28.05 287 ALA B O 1
ATOM 3302 N N . GLU B 2 288 ? -65.831 -6.176 -4.770 1.00 27.86 288 GLU B N 1
ATOM 3303 C CA . GLU B 2 288 ? -66.071 -7.149 -3.697 1.00 29.48 288 GLU B CA 1
ATOM 3304 C C . GLU B 2 288 ? -67.561 -7.480 -3.624 1.00 30.06 288 GLU B C 1
ATOM 3305 O O . GLU B 2 288 ? -67.951 -8.645 -3.519 1.00 31.90 288 GLU B O 1
ATOM 3311 N N . LEU B 2 289 ? -68.415 -6.467 -3.746 1.00 31.99 289 LEU B N 1
ATOM 3312 C CA . LEU B 2 289 ? -69.843 -6.694 -3.635 1.00 32.65 289 LEU B CA 1
ATOM 3313 C C . LEU B 2 289 ? -70.344 -7.649 -4.716 1.00 34.15 289 LEU B C 1
ATOM 3314 O O . LEU B 2 289 ? -71.107 -8.585 -4.431 1.00 33.36 289 LEU B O 1
ATOM 3319 N N . LEU B 2 290 ? -69.962 -7.404 -5.970 1.00 31.29 290 LEU B N 1
ATOM 3320 C CA . LEU B 2 290 ? -70.361 -8.302 -7.044 1.00 30.26 290 LEU B CA 1
ATOM 3321 C C . LEU B 2 290 ? -69.814 -9.703 -6.843 1.00 30.24 290 LEU B C 1
ATOM 3322 O O . LEU B 2 290 ? -70.511 -10.681 -7.150 1.00 31.03 290 LEU B O 1
ATOM 3327 N N . TYR B 2 291 ? -68.588 -9.832 -6.328 1.00 28.66 291 TYR B N 1
ATOM 3328 C CA . TYR B 2 291 ? -67.949 -11.162 -6.268 1.00 29.64 291 TYR B CA 1
ATOM 3329 C C . TYR B 2 291 ? -68.612 -12.047 -5.219 1.00 29.80 291 TYR B C 1
ATOM 3330 O O . TYR B 2 291 ? -68.516 -13.280 -5.313 1.00 31.44 291 TYR B O 1
ATOM 3339 N N . TYR B 2 292 ? -69.340 -11.464 -4.251 1.00 29.67 292 TYR B N 1
ATOM 3340 C CA . TYR B 2 292 ? -70.165 -12.302 -3.371 1.00 31.18 292 TYR B CA 1
ATOM 3341 C C . TYR B 2 292 ? -71.071 -13.200 -4.201 1.00 36.56 292 TYR B C 1
ATOM 3342 O O . TYR B 2 292 ? -71.294 -14.366 -3.869 1.00 31.94 292 TYR B O 1
ATOM 3351 N N . GLU B 2 293 ? -71.741 -12.611 -5.191 1.00 31.22 293 GLU B N 1
ATOM 3352 C CA . GLU B 2 293 ? -72.578 -13.368 -6.106 1.00 32.29 293 GLU B CA 1
ATOM 3353 C C . GLU B 2 293 ? -71.739 -14.189 -7.076 1.00 30.76 293 GLU B C 1
ATOM 3354 O O . GLU B 2 293 ? -72.023 -15.365 -7.299 1.00 33.15 293 GLU B O 1
ATOM 3360 N N . CYS B 2 294 ? -70.701 -13.566 -7.674 1.00 29.90 294 CYS B N 1
ATOM 3361 C CA . CYS B 2 294 ? -69.987 -14.254 -8.746 1.00 28.55 294 CYS B CA 1
ATOM 3362 C C . CYS B 2 294 ? -69.339 -15.527 -8.235 1.00 34.84 294 CYS B C 1
ATOM 3363 O O . CYS B 2 294 ? -69.269 -16.518 -8.960 1.00 33.85 294 CYS B O 1
ATOM 3366 N N . MET B 2 295 ? -68.911 -15.535 -6.970 1.00 29.63 295 MET B N 1
ATOM 3367 C CA . MET B 2 295 ? -68.297 -16.712 -6.350 1.00 28.88 295 MET B CA 1
ATOM 3368 C C . MET B 2 295 ? -69.294 -17.651 -5.698 1.00 32.20 295 MET B C 1
ATOM 3369 O O . MET B 2 295 ? -68.888 -18.725 -5.210 1.00 32.49 295 MET B O 1
ATOM 3374 N N . GLY B 2 296 ? -70.587 -17.316 -5.690 1.00 33.39 296 GLY B N 1
ATOM 3375 C CA . GLY B 2 296 ? -71.580 -18.225 -5.171 1.00 36.26 296 GLY B CA 1
ATOM 3376 C C . GLY B 2 296 ? -71.686 -18.196 -3.668 1.00 32.93 296 GLY B C 1
ATOM 3377 O O . GLY B 2 296 ? -72.254 -19.119 -3.085 1.00 31.45 296 GLY B O 1
ATOM 3378 N N . LEU B 2 297 ? -71.137 -17.164 -3.015 1.00 33.59 297 LEU B N 1
ATOM 3379 C CA . LEU B 2 297 ? -71.384 -17.024 -1.573 1.00 33.55 297 LEU B CA 1
ATOM 3380 C C . LEU B 2 297 ? -72.868 -16.789 -1.311 1.00 33.72 297 LEU B C 1
ATOM 3381 O O . LEU B 2 297 ? -73.407 -17.178 -0.259 1.00 33.14 297 LEU B O 1
ATOM 3386 N N . CYS B 2 298 ? -73.544 -16.139 -2.251 1.00 32.02 298 CYS B N 1
ATOM 3387 C CA . CYS B 2 298 ? -74.966 -15.907 -2.194 1.00 34.61 298 CYS B CA 1
ATOM 3388 C C . CYS B 2 298 ? -75.491 -15.994 -3.612 1.00 37.13 298 CYS B C 1
ATOM 3389 O O . CYS B 2 298 ? -74.715 -16.050 -4.575 1.00 36.88 298 CYS B O 1
ATOM 3392 N N . LYS B 2 299 ? -76.805 -15.916 -3.751 1.00 35.54 299 LYS B N 1
ATOM 3393 C CA . LYS B 2 299 ? -77.427 -16.014 -5.062 1.00 37.41 299 LYS B CA 1
ATOM 3394 C C . LYS B 2 299 ? -77.302 -14.712 -5.852 1.00 40.03 299 LYS B C 1
ATOM 3395 O O . LYS B 2 299 ? -77.056 -13.645 -5.295 1.00 37.96 299 LYS B O 1
ATOM 3401 N N . LYS B 2 300 ? -77.504 -14.822 -7.171 1.00 44.56 300 LYS B N 1
ATOM 3402 C CA . LYS B 2 300 ? -77.627 -13.668 -8.057 1.00 41.98 300 LYS B CA 1
ATOM 3403 C C . LYS B 2 300 ? -78.589 -12.636 -7.486 1.00 42.62 300 LYS B C 1
ATOM 3404 O O . LYS B 2 300 ? -79.688 -12.973 -7.065 1.00 40.97 300 LYS B O 1
ATOM 3410 N N . GLY B 2 301 ? -78.178 -11.374 -7.487 1.00 39.59 301 GLY B N 1
ATOM 3411 C CA . GLY B 2 301 ? -78.994 -10.309 -6.950 1.00 43.67 301 GLY B CA 1
ATOM 3412 C C . GLY B 2 301 ? -78.966 -10.143 -5.440 1.00 50.99 301 GLY B C 1
ATOM 3413 O O . GLY B 2 301 ? -79.534 -9.162 -4.938 1.00 40.62 301 GLY B O 1
ATOM 3414 N N . ASP B 2 302 ? -78.356 -11.064 -4.695 1.00 47.54 302 ASP B N 1
ATOM 3415 C CA . ASP B 2 302 ? -78.436 -11.040 -3.237 1.00 41.44 302 ASP B CA 1
ATOM 3416 C C . ASP B 2 302 ? -77.200 -10.455 -2.575 1.00 35.94 302 ASP B C 1
ATOM 3417 O O . ASP B 2 302 ? -77.121 -10.452 -1.341 1.00 38.00 302 ASP B O 1
ATOM 3422 N N . GLY B 2 303 ? -76.234 -9.963 -3.356 1.00 33.57 303 GLY B N 1
ATOM 3423 C CA . GLY B 2 303 ? -75.005 -9.458 -2.764 1.00 35.88 303 GLY B CA 1
ATOM 3424 C C . GLY B 2 303 ? -75.242 -8.277 -1.842 1.00 38.11 303 GLY B C 1
ATOM 3425 O O . GLY B 2 303 ? -74.595 -8.152 -0.790 1.00 36.17 303 GLY B O 1
ATOM 3426 N N . LEU B 2 304 ? -76.190 -7.410 -2.204 1.00 35.92 304 LEU B N 1
ATOM 3427 C CA . LEU B 2 304 ? -76.495 -6.262 -1.367 1.00 33.73 304 LEU B CA 1
ATOM 3428 C C . LEU B 2 304 ? -77.046 -6.698 -0.006 1.00 38.23 304 LEU B C 1
ATOM 3429 O O . LEU B 2 304 ? -76.649 -6.154 1.035 1.00 37.64 304 LEU B O 1
ATOM 3434 N N . LYS B 2 305 ? -77.921 -7.687 -0.003 1.00 36.57 305 LYS B N 1
ATOM 3435 C CA . LYS B 2 305 ? -78.506 -8.232 1.241 1.00 38.42 305 LYS B CA 1
ATOM 3436 C C . LYS B 2 305 ? -77.394 -8.903 2.051 1.00 42.44 305 LYS B C 1
ATOM 3437 O O . LYS B 2 305 ? -77.354 -8.705 3.234 1.00 41.07 305 LYS B O 1
ATOM 3443 N N . PHE B 2 306 ? -76.515 -9.655 1.401 1.00 40.40 306 PHE B N 1
ATOM 3444 C CA . PHE B 2 306 ? -75.393 -10.332 2.057 1.00 36.63 306 PHE B CA 1
ATOM 3445 C C . PHE B 2 306 ? -74.546 -9.328 2.820 1.00 40.95 306 PHE B C 1
ATOM 3446 O O . PHE B 2 306 ? -74.225 -9.524 4.001 1.00 38.98 306 PHE B O 1
ATOM 3454 N N . LEU B 2 307 ? -74.222 -8.218 2.154 1.00 33.03 307 LEU B N 1
ATOM 3455 C CA . LEU B 2 307 ? -73.448 -7.153 2.764 1.00 34.86 307 LEU B CA 1
ATOM 3456 C C . LEU B 2 307 ? -74.194 -6.543 3.931 1.00 40.65 307 LEU B C 1
ATOM 3457 O O . LEU B 2 307 ? -73.662 -6.449 5.048 1.00 35.81 307 LEU B O 1
ATOM 3462 N N . ARG B 2 308 ? -75.448 -6.159 3.705 1.00 36.74 308 ARG B N 1
ATOM 3463 C CA . ARG B 2 308 ? -76.169 -5.445 4.744 1.00 37.48 308 ARG B CA 1
ATOM 3464 C C . ARG B 2 308 ? -76.449 -6.340 5.929 1.00 38.70 308 ARG B C 1
ATOM 3465 O O . ARG B 2 308 ? -76.589 -5.846 7.059 1.00 40.87 308 ARG B O 1
ATOM 3473 N N . ASP B 2 309 ? -76.588 -7.640 5.696 1.00 37.59 309 ASP B N 1
ATOM 3474 C CA . ASP B 2 309 ? -76.902 -8.554 6.787 1.00 42.47 309 ASP B CA 1
ATOM 3475 C C . ASP B 2 309 ? -75.660 -8.870 7.611 1.00 42.00 309 ASP B C 1
ATOM 3476 O O . ASP B 2 309 ? -75.761 -9.628 8.572 1.00 42.24 309 ASP B O 1
ATOM 3481 N N . GLY B 2 310 ? -74.505 -8.347 7.226 1.00 37.16 310 GLY B N 1
ATOM 3482 C CA . GLY B 2 310 ? -73.281 -8.642 7.939 1.00 35.17 310 GLY B CA 1
ATOM 3483 C C . GLY B 2 310 ? -72.674 -9.986 7.615 1.00 39.80 310 GLY B C 1
ATOM 3484 O O . GLY B 2 310 ? -71.860 -10.493 8.395 1.00 37.02 310 GLY B O 1
ATOM 3485 N N . GLN B 2 311 ? -73.043 -10.585 6.481 1.00 37.69 311 GLN B N 1
ATOM 3486 C CA . GLN B 2 311 ? -72.561 -11.924 6.183 1.00 34.15 311 GLN B CA 1
ATOM 3487 C C . GLN B 2 311 ? -71.129 -11.972 5.705 1.00 31.28 311 GLN B C 1
ATOM 3488 O O . GLN B 2 311 ? -70.584 -13.083 5.580 1.00 34.95 311 GLN B O 1
ATOM 3494 N N . SER B 2 312 ? -70.514 -10.815 5.392 1.00 29.41 312 SER B N 1
ATOM 3495 C CA . SER B 2 312 ? -69.147 -10.743 4.916 1.00 28.65 312 SER B CA 1
ATOM 3496 C C . SER B 2 312 ? -68.210 -10.115 5.953 1.00 31.45 312 SER B C 1
ATOM 3497 O O . SER B 2 312 ? -67.053 -9.829 5.632 1.00 30.54 312 SER B O 1
ATOM 3500 N N . THR B 2 313 ? -68.625 -10.046 7.217 1.00 34.49 313 THR B N 1
ATOM 3501 C CA . THR B 2 313 ? -67.729 -9.581 8.273 1.00 31.83 313 THR B CA 1
ATOM 3502 C C . THR B 2 313 ? -67.756 -10.578 9.427 1.00 34.02 313 THR B C 1
ATOM 3503 O O . THR B 2 313 ? -68.373 -11.646 9.318 1.00 34.50 313 THR B O 1
ATOM 3507 N N . TYR B 2 314 ? -67.116 -10.257 10.549 1.00 33.15 314 TYR B N 1
ATOM 3508 C CA . TYR B 2 314 ? -67.073 -11.191 11.667 1.00 31.25 314 TYR B CA 1
ATOM 3509 C C . TYR B 2 314 ? -68.461 -11.675 12.056 1.00 34.00 314 TYR B C 1
ATOM 3510 O O . TYR B 2 314 ? -69.413 -10.888 12.148 1.00 34.56 314 TYR B O 1
ATOM 3519 N N . GLY B 2 315 ? -68.567 -12.979 12.339 1.00 36.84 315 GLY B N 1
ATOM 3520 C CA . GLY B 2 315 ? -69.817 -13.597 12.701 1.00 36.04 315 GLY B CA 1
ATOM 3521 C C . GLY B 2 315 ? -70.643 -14.079 11.516 1.00 32.35 315 GLY B C 1
ATOM 3522 O O . GLY B 2 315 ? -71.582 -14.838 11.716 1.00 37.76 315 GLY B O 1
ATOM 3523 N N . GLY B 2 316 ? -70.328 -13.650 10.319 1.00 33.37 316 GLY B N 1
ATOM 3524 C CA . GLY B 2 316 ? -71.135 -13.967 9.159 1.00 36.92 316 GLY B CA 1
ATOM 3525 C C . GLY B 2 316 ? -70.691 -15.248 8.467 1.00 38.88 316 GLY B C 1
ATOM 3526 O O . GLY B 2 316 ? -69.770 -15.951 8.888 1.00 36.68 316 GLY B O 1
ATOM 3527 N N . GLN B 2 317 ? -71.386 -15.553 7.369 1.00 37.19 317 GLN B N 1
ATOM 3528 C CA . GLN B 2 317 ? -71.083 -16.758 6.620 1.00 41.81 317 GLN B CA 1
ATOM 3529 C C . GLN B 2 317 ? -69.621 -16.816 6.201 1.00 36.19 317 GLN B C 1
ATOM 3530 O O . GLN B 2 317 ? -69.031 -17.891 6.174 1.00 34.84 317 GLN B O 1
ATOM 3536 N N . CYS B 2 318 ? -69.036 -15.688 5.820 1.00 31.68 318 CYS B N 1
ATOM 3537 C CA . CYS B 2 318 ? -67.663 -15.696 5.321 1.00 28.85 318 CYS B CA 1
ATOM 3538 C C . CYS B 2 318 ? -67.061 -14.328 5.587 1.00 34.08 318 CYS B C 1
ATOM 3539 O O . CYS B 2 318 ? -67.565 -13.337 5.065 1.00 34.27 318 CYS B O 1
ATOM 3542 N N . VAL B 2 319 ? -65.986 -14.264 6.363 1.00 31.79 319 VAL B N 1
ATOM 3543 C CA . VAL B 2 319 ? -65.335 -12.982 6.586 1.00 29.47 319 VAL B CA 1
ATOM 3544 C C . VAL B 2 319 ? -64.531 -12.656 5.329 1.00 31.29 319 VAL B C 1
ATOM 3545 O O . VAL B 2 319 ? -63.517 -13.303 5.043 1.00 30.76 319 VAL B O 1
ATOM 3549 N N . VAL B 2 320 ? -64.977 -11.641 4.593 1.00 30.57 320 VAL B N 1
ATOM 3550 C CA . VAL B 2 320 ? -64.348 -11.219 3.349 1.00 27.92 320 VAL B CA 1
ATOM 3551 C C . VAL B 2 320 ? -63.393 -10.074 3.634 1.00 27.93 320 VAL B C 1
ATOM 3552 O O . VAL B 2 320 ? -63.693 -9.145 4.413 1.00 27.70 320 VAL B O 1
ATOM 3556 N N . SER B 2 321 ? -62.212 -10.205 3.110 1.00 29.19 321 SER B N 1
ATOM 3557 C CA . SER B 2 321 ? -61.125 -9.239 3.287 1.00 27.06 321 SER B CA 1
ATOM 3558 C C . SER B 2 321 ? -60.717 -9.083 4.758 1.00 31.44 321 SER B C 1
ATOM 3559 O O . SER B 2 321 ? -60.533 -7.945 5.237 1.00 30.41 321 SER B O 1
ATOM 3562 N N . PRO B 2 322 ? -60.504 -10.182 5.493 1.00 31.45 322 PRO B N 1
ATOM 3563 C CA . PRO B 2 322 ? -60.138 -10.025 6.921 1.00 34.15 322 PRO B CA 1
ATOM 3564 C C . PRO B 2 322 ? -58.803 -9.313 7.129 1.00 27.04 322 PRO B C 1
ATOM 3565 O O . PRO B 2 322 ? -58.578 -8.716 8.188 1.00 29.91 322 PRO B O 1
ATOM 3569 N N . ARG B 2 323 ? -57.875 -9.381 6.189 1.00 25.81 323 ARG B N 1
ATOM 3570 C CA . ARG B 2 323 ? -56.604 -8.640 6.367 1.00 27.74 323 ARG B CA 1
ATOM 3571 C C . ARG B 2 323 ? -56.823 -7.149 6.081 1.00 29.18 323 ARG B C 1
ATOM 3572 O O . ARG B 2 323 ? -55.976 -6.390 6.459 1.00 30.62 323 ARG B O 1
ATOM 3580 N N . GLY B 2 324 ? -57.944 -6.772 5.468 1.00 27.61 324 GLY B N 1
ATOM 3581 C CA . GLY B 2 324 ? -58.225 -5.421 5.031 1.00 28.83 324 GLY B CA 1
ATOM 3582 C C . GLY B 2 324 ? -58.349 -5.249 3.537 1.00 31.93 324 GLY B C 1
ATOM 3583 O O . GLY B 2 324 ? -58.776 -4.157 3.086 1.00 27.92 324 GLY B O 1
ATOM 3584 N N . GLY B 2 325 ? -57.978 -6.244 2.735 1.00 29.64 325 GLY B N 1
ATOM 3585 C CA . GLY B 2 325 ? -58.107 -6.154 1.278 1.00 26.44 325 GLY B CA 1
ATOM 3586 C C . GLY B 2 325 ? -57.109 -5.198 0.663 1.00 26.71 325 GLY B C 1
ATOM 3587 O O . GLY B 2 325 ? -56.307 -4.537 1.337 1.00 28.56 325 GLY B O 1
ATOM 3588 N N . LEU B 2 326 ? -57.173 -5.121 -0.677 1.00 26.98 326 LEU B N 1
ATOM 3589 C CA . LEU B 2 326 ? -56.485 -4.046 -1.386 1.00 26.06 326 LEU B CA 1
ATOM 3590 C C . LEU B 2 326 ? -56.925 -2.667 -0.897 1.00 26.14 326 LEU B C 1
ATOM 3591 O O . LEU B 2 326 ? -56.130 -1.724 -0.936 1.00 27.91 326 LEU B O 1
ATOM 3596 N N . LEU B 2 327 ? -58.174 -2.511 -0.440 1.00 29.64 327 LEU B N 1
ATOM 3597 C CA . LEU B 2 327 ? -58.606 -1.202 0.023 1.00 28.05 327 LEU B CA 1
ATOM 3598 C C . LEU B 2 327 ? -57.851 -0.754 1.282 1.00 29.90 327 LEU B C 1
ATOM 3599 O O . LEU B 2 327 ? -57.846 0.433 1.571 1.00 31.90 327 LEU B O 1
ATOM 3604 N N . SER B 2 328 ? -57.194 -1.659 2.030 1.00 29.72 328 SER B N 1
ATOM 3605 C CA . SER B 2 328 ? -56.382 -1.260 3.191 1.00 28.90 328 SER B CA 1
ATOM 3606 C C . SER B 2 328 ? -54.882 -1.408 2.953 1.00 30.15 328 SER B C 1
ATOM 3607 O O . SER B 2 328 ? -54.085 -0.576 3.424 1.00 28.56 328 SER B O 1
ATOM 3610 N N . TYR B 2 329 ? -54.457 -2.423 2.224 1.00 27.04 329 TYR B N 1
ATOM 3611 C CA . TYR B 2 329 ? -53.033 -2.608 1.936 1.00 26.47 329 TYR B CA 1
ATOM 3612 C C . TYR B 2 329 ? -52.513 -1.694 0.835 1.00 28.14 329 TYR B C 1
ATOM 3613 O O . TYR B 2 329 ? -51.311 -1.406 0.802 1.00 28.77 329 TYR B O 1
ATOM 3622 N N . GLY B 2 330 ? -53.380 -1.242 -0.059 1.00 27.92 330 GLY B N 1
ATOM 3623 C CA . GLY B 2 330 ? -52.940 -0.806 -1.367 1.00 27.66 330 GLY B CA 1
ATOM 3624 C C . GLY B 2 330 ? -52.554 -2.019 -2.186 1.00 28.75 330 GLY B C 1
ATOM 3625 O O . GLY B 2 330 ? -52.673 -3.160 -1.760 1.00 28.53 330 GLY B O 1
ATOM 3626 N N . HIS B 2 331 ? -52.070 -1.768 -3.390 1.00 27.43 331 HIS B N 1
ATOM 3627 C CA . HIS B 2 331 ? -51.930 -2.832 -4.371 1.00 26.92 331 HIS B CA 1
ATOM 3628 C C . HIS B 2 331 ? -50.599 -2.706 -5.112 1.00 28.83 331 HIS B C 1
ATOM 3629 O O . HIS B 2 331 ? -50.511 -2.063 -6.156 1.00 30.92 331 HIS B O 1
ATOM 3636 N N . PRO B 2 332 ? -49.538 -3.316 -4.582 1.00 27.19 332 PRO B N 1
ATOM 3637 C CA . PRO B 2 332 ? -48.301 -3.521 -5.357 1.00 25.03 332 PRO B CA 1
ATOM 3638 C C . PRO B 2 332 ? -48.586 -4.668 -6.308 1.00 24.83 332 PRO B C 1
ATOM 3639 O O . PRO B 2 332 ? -48.886 -5.799 -5.882 1.00 26.27 332 PRO B O 1
ATOM 3643 N N . ILE B 2 333 ? -48.563 -4.378 -7.602 1.00 25.77 333 ILE B N 1
ATOM 3644 C CA . ILE B 2 333 ? -49.154 -5.318 -8.570 1.00 27.86 333 ILE B CA 1
ATOM 3645 C C . ILE B 2 333 ? -48.651 -6.755 -8.374 1.00 26.37 333 ILE B C 1
ATOM 3646 O O . ILE B 2 333 ? -49.446 -7.692 -8.286 1.00 25.15 333 ILE B O 1
ATOM 3651 N N . GLY B 2 334 ? -47.335 -6.955 -8.301 1.00 24.43 334 GLY B N 1
ATOM 3652 C CA . GLY B 2 334 ? -46.808 -8.317 -8.225 1.00 25.65 334 GLY B CA 1
ATOM 3653 C C . GLY B 2 334 ? -46.970 -8.972 -6.877 1.00 24.60 334 GLY B C 1
ATOM 3654 O O . GLY B 2 334 ? -46.846 -10.191 -6.773 1.00 25.51 334 GLY B O 1
ATOM 3655 N N . ALA B 2 335 ? -47.279 -8.195 -5.850 1.00 24.24 335 ALA B N 1
ATOM 3656 C CA . ALA B 2 335 ? -47.296 -8.703 -4.496 1.00 26.27 335 ALA B CA 1
ATOM 3657 C C . ALA B 2 335 ? -48.655 -9.216 -4.052 1.00 26.51 335 ALA B C 1
ATOM 3658 O O . ALA B 2 335 ? -48.714 -10.191 -3.289 1.00 26.02 335 ALA B O 1
ATOM 3660 N N . SER B 2 336 ? -49.751 -8.552 -4.450 1.00 24.88 336 SER B N 1
ATOM 3661 C CA . SER B 2 336 ? -51.025 -8.797 -3.784 1.00 25.80 336 SER B CA 1
ATOM 3662 C C . SER B 2 336 ? -51.439 -10.260 -3.824 1.00 27.44 336 SER B C 1
ATOM 3663 O O . SER B 2 336 ? -51.997 -10.770 -2.857 1.00 26.78 336 SER B O 1
ATOM 3666 N N . GLY B 2 337 ? -51.271 -10.926 -4.951 1.00 23.38 337 GLY B N 1
ATOM 3667 C CA . GLY B 2 337 ? -51.762 -12.285 -5.039 1.00 25.73 337 GLY B CA 1
ATOM 3668 C C . GLY B 2 337 ? -51.015 -13.219 -4.097 1.00 28.00 337 GLY B C 1
ATOM 3669 O O . GLY B 2 337 ? -51.572 -14.223 -3.657 1.00 26.36 337 GLY B O 1
ATOM 3670 N N . ALA B 2 338 ? -49.736 -12.939 -3.816 1.00 25.03 338 ALA B N 1
ATOM 3671 C CA . ALA B 2 338 ? -48.994 -13.779 -2.864 1.00 24.18 338 ALA B CA 1
ATOM 3672 C C . ALA B 2 338 ? -49.352 -13.388 -1.445 1.00 24.73 338 ALA B C 1
ATOM 3673 O O . ALA B 2 338 ? -49.461 -14.230 -0.542 1.00 25.43 338 ALA B O 1
ATOM 3675 N N . ALA B 2 339 ? -49.556 -12.093 -1.255 1.00 23.69 339 ALA B N 1
ATOM 3676 C CA . ALA B 2 339 ? -49.866 -11.578 0.082 1.00 25.97 339 ALA B CA 1
ATOM 3677 C C . ALA B 2 339 ? -51.205 -12.106 0.590 1.00 28.90 339 ALA B C 1
ATOM 3678 O O . ALA B 2 339 ? -51.359 -12.359 1.791 1.00 26.17 339 ALA B O 1
ATOM 3680 N N . GLN B 2 340 ? -52.222 -12.198 -0.288 1.00 25.30 340 GLN B N 1
ATOM 3681 C CA . GLN B 2 340 ? -53.480 -12.788 0.145 1.00 26.35 340 GLN B CA 1
ATOM 3682 C C . GLN B 2 340 ? -53.253 -14.155 0.763 1.00 27.34 340 GLN B C 1
ATOM 3683 O O . GLN B 2 340 ? -53.900 -14.520 1.753 1.00 25.03 340 GLN B O 1
ATOM 3689 N N . ILE B 2 341 ? -52.402 -14.958 0.122 1.00 28.10 341 ILE B N 1
ATOM 3690 C CA . ILE B 2 341 ? -52.175 -16.336 0.558 1.00 24.68 341 ILE B CA 1
ATOM 3691 C C . ILE B 2 341 ? -51.430 -16.338 1.884 1.00 24.17 341 ILE B C 1
ATOM 3692 O O . ILE B 2 341 ? -51.768 -17.083 2.801 1.00 25.22 341 ILE B O 1
ATOM 3697 N N . ALA B 2 342 ? -50.423 -15.487 2.019 1.00 24.93 342 ALA B N 1
ATOM 3698 C CA . ALA B 2 342 ? -49.699 -15.411 3.279 1.00 25.14 342 ALA B CA 1
ATOM 3699 C C . ALA B 2 342 ? -50.617 -15.100 4.447 1.00 25.90 342 ALA B C 1
ATOM 3700 O O . ALA B 2 342 ? -50.488 -15.692 5.535 1.00 27.32 342 ALA B O 1
ATOM 3702 N N . GLN B 2 343 ? -51.509 -14.117 4.274 1.00 24.38 343 GLN B N 1
ATOM 3703 C CA . GLN B 2 343 ? -52.403 -13.760 5.376 1.00 27.28 343 GLN B CA 1
ATOM 3704 C C . GLN B 2 343 ? -53.457 -14.835 5.601 1.00 27.81 343 GLN B C 1
ATOM 3705 O O . GLN B 2 343 ? -53.812 -15.122 6.746 1.00 29.03 343 GLN B O 1
ATOM 3711 N N . ASN B 2 344 ? -53.969 -15.464 4.544 1.00 27.16 344 ASN B N 1
ATOM 3712 C CA . ASN B 2 344 ? -54.915 -16.541 4.797 1.00 26.99 344 ASN B CA 1
ATOM 3713 C C . ASN B 2 344 ? -54.270 -17.673 5.591 1.00 29.41 344 ASN B C 1
ATOM 3714 O O . ASN B 2 344 ? -54.926 -18.332 6.405 1.00 27.42 344 ASN B O 1
ATOM 3719 N N . VAL B 2 345 ? -53.006 -17.977 5.306 1.00 26.50 345 VAL B N 1
ATOM 3720 C CA . VAL B 2 345 ? -52.321 -19.005 6.077 1.00 27.64 345 VAL B CA 1
ATOM 3721 C C . VAL B 2 345 ? -52.210 -18.596 7.524 1.00 26.71 345 VAL B C 1
ATOM 3722 O O . VAL B 2 345 ? -52.393 -19.411 8.437 1.00 29.29 345 VAL B O 1
ATOM 3726 N N . LYS B 2 346 ? -51.864 -17.341 7.771 1.00 27.78 346 LYS B N 1
ATOM 3727 C CA . LYS B 2 346 ? -51.747 -16.908 9.166 1.00 29.58 346 LYS B CA 1
ATOM 3728 C C . LYS B 2 346 ? -53.090 -17.021 9.885 1.00 29.18 346 LYS B C 1
ATOM 3729 O O . LYS B 2 346 ? -53.147 -17.428 11.054 1.00 29.16 346 LYS B O 1
ATOM 3735 N N . GLN B 2 347 ? -54.187 -16.677 9.203 1.00 28.81 347 GLN B N 1
ATOM 3736 C CA . GLN B 2 347 ? -55.512 -16.794 9.826 1.00 30.93 347 GLN B CA 1
ATOM 3737 C C . GLN B 2 347 ? -55.852 -18.240 10.158 1.00 30.07 347 GLN B C 1
ATOM 3738 O O . GLN B 2 347 ? -56.405 -18.532 11.223 1.00 30.93 347 GLN B O 1
ATOM 3744 N N . LEU B 2 348 ? -55.607 -19.152 9.211 1.00 29.44 348 LEU B N 1
ATOM 3745 C CA . LEU B 2 348 ? -55.863 -20.570 9.445 1.00 29.22 348 LEU B CA 1
ATOM 3746 C C . LEU B 2 348 ? -55.081 -21.074 10.638 1.00 30.09 348 LEU B C 1
ATOM 3747 O O . LEU B 2 348 ? -55.560 -21.949 11.390 1.00 29.09 348 LEU B O 1
ATOM 3752 N N . ARG B 2 349 ? -53.875 -20.544 10.828 1.00 29.09 349 ARG B N 1
ATOM 3753 C CA . ARG B 2 349 ? -53.027 -20.930 11.960 1.00 33.81 349 ARG B CA 1
ATOM 3754 C C . ARG B 2 349 ? -53.283 -20.148 13.237 1.00 36.58 349 ARG B C 1
ATOM 3755 O O . ARG B 2 349 ? -52.606 -20.404 14.246 1.00 34.51 349 ARG B O 1
ATOM 3763 N N . GLY B 2 350 ? -54.223 -19.192 13.226 1.00 31.94 350 GLY B N 1
ATOM 3764 C CA . GLY B 2 350 ? -54.626 -18.536 14.467 1.00 35.17 350 GLY B CA 1
ATOM 3765 C C . GLY B 2 350 ? -53.649 -17.479 14.910 1.00 38.98 350 GLY B C 1
ATOM 3766 O O . GLY B 2 350 ? -53.581 -17.165 16.107 1.00 35.72 350 GLY B O 1
ATOM 3767 N N . GLU B 2 351 ? -52.854 -16.945 13.981 1.00 35.16 351 GLU B N 1
ATOM 3768 C CA . GLU B 2 351 ? -51.691 -16.138 14.334 1.00 33.02 351 GLU B CA 1
ATOM 3769 C C . GLU B 2 351 ? -51.894 -14.623 14.219 1.00 47.04 351 GLU B C 1
ATOM 3770 O O . GLU B 2 351 ? -50.931 -13.878 14.484 1.00 41.81 351 GLU B O 1
ATOM 3776 N N . CYS B 2 352 ? -53.103 -14.134 13.905 1.00 35.17 352 CYS B N 1
ATOM 3777 C CA . CYS B 2 352 ? -53.290 -12.741 13.505 1.00 34.83 352 CYS B CA 1
ATOM 3778 C C . CYS B 2 352 ? -53.716 -11.832 14.634 1.00 38.31 352 CYS B C 1
ATOM 3779 O O . CYS B 2 352 ? -54.256 -10.758 14.384 1.00 37.94 352 CYS B O 1
ATOM 3782 N N . GLY B 2 353 ? -53.536 -12.252 15.874 1.00 42.37 353 GLY B N 1
ATOM 3783 C CA . GLY B 2 353 ? -53.819 -11.372 16.995 1.00 47.61 353 GLY B CA 1
ATOM 3784 C C . GLY B 2 353 ? -55.082 -10.550 16.913 1.00 40.77 353 GLY B C 1
ATOM 3785 O O . GLY B 2 353 ? -56.193 -11.081 16.806 1.00 41.89 353 GLY B O 1
ATOM 3786 N N . GLY B 2 354 ? -54.930 -9.223 16.961 1.00 41.77 354 GLY B N 1
ATOM 3787 C CA . GLY B 2 354 ? -56.103 -8.380 17.077 1.00 35.69 354 GLY B CA 1
ATOM 3788 C C . GLY B 2 354 ? -57.003 -8.398 15.858 1.00 39.54 354 GLY B C 1
ATOM 3789 O O . GLY B 2 354 ? -58.132 -7.905 15.943 1.00 43.56 354 GLY B O 1
ATOM 3790 N N . TYR B 2 355 ? -56.525 -8.891 14.708 1.00 33.87 355 TYR B N 1
ATOM 3791 C CA . TYR B 2 355 ? -57.387 -9.014 13.527 1.00 30.57 355 TYR B CA 1
ATOM 3792 C C . TYR B 2 355 ? -57.664 -10.492 13.193 1.00 32.95 355 TYR B C 1
ATOM 3793 O O . TYR B 2 355 ? -58.141 -10.807 12.093 1.00 32.92 355 TYR B O 1
ATOM 3802 N N . GLN B 2 356 ? -57.352 -11.397 14.112 1.00 34.51 356 GLN B N 1
ATOM 3803 C CA . GLN B 2 356 ? -57.622 -12.816 13.919 1.00 30.22 356 GLN B CA 1
ATOM 3804 C C . GLN B 2 356 ? -59.127 -13.069 13.887 1.00 33.26 356 GLN B C 1
ATOM 3805 O O . GLN B 2 356 ? -59.875 -12.608 14.755 1.00 34.86 356 GLN B O 1
ATOM 3811 N N . VAL B 2 357 ? -59.565 -13.830 12.899 1.00 30.02 357 VAL B N 1
ATOM 3812 C CA . VAL B 2 357 ? -60.961 -14.235 12.811 1.00 30.76 357 VAL B CA 1
ATOM 3813 C C . VAL B 2 357 ? -61.245 -15.330 13.828 1.00 33.19 357 VAL B C 1
ATOM 3814 O O . VAL B 2 357 ? -60.476 -16.289 13.966 1.00 36.23 357 VAL B O 1
ATOM 3818 N N . GLY B 2 358 ? -62.352 -15.175 14.550 1.00 32.16 358 GLY B N 1
ATOM 3819 C CA . GLY B 2 358 ? -62.838 -16.163 15.478 1.00 32.98 358 GLY B CA 1
ATOM 3820 C C . GLY B 2 358 ? -64.265 -16.533 15.123 1.00 33.85 358 GLY B C 1
ATOM 3821 O O . GLY B 2 358 ? -65.038 -15.702 14.612 1.00 33.73 358 GLY B O 1
ATOM 3822 N N . PRO B 2 359 ? -64.623 -17.814 15.282 1.00 33.61 359 PRO B N 1
ATOM 3823 C CA . PRO B 2 359 ? -63.723 -18.942 15.594 1.00 34.22 359 PRO B CA 1
ATOM 3824 C C . PRO B 2 359 ? -62.710 -19.126 14.496 1.00 31.63 359 PRO B C 1
ATOM 3825 O O . PRO B 2 359 ? -62.871 -18.582 13.384 1.00 31.56 359 PRO B O 1
ATOM 3829 N N . THR B 2 360 ? -61.678 -19.904 14.762 1.00 30.99 360 THR B N 1
ATOM 3830 C CA . THR B 2 360 ? -60.588 -20.007 13.786 1.00 33.29 360 THR B CA 1
ATOM 3831 C C . THR B 2 360 ? -61.124 -20.503 12.441 1.00 29.89 360 THR B C 1
ATOM 3832 O O . THR B 2 360 ? -61.851 -21.501 12.397 1.00 33.74 360 THR B O 1
ATOM 3836 N N . PRO B 2 361 ? -60.745 -19.887 11.334 1.00 30.54 361 PRO B N 1
ATOM 3837 C CA . PRO B 2 361 ? -61.216 -20.413 10.049 1.00 29.78 361 PRO B CA 1
ATOM 3838 C C . PRO B 2 361 ? -60.522 -21.721 9.704 1.00 34.05 361 PRO B C 1
ATOM 3839 O O . PRO B 2 361 ? -59.373 -21.969 10.108 1.00 32.40 361 PRO B O 1
ATOM 3843 N N . LYS B 2 362 ? -61.253 -22.586 9.003 1.00 32.25 362 LYS B N 1
ATOM 3844 C CA . LYS B 2 362 ? -60.685 -23.836 8.506 1.00 28.83 362 LYS B CA 1
ATOM 3845 C C . LYS B 2 362 ? -60.515 -23.883 6.994 1.00 29.26 362 LYS B C 1
ATOM 3846 O O . LYS B 2 362 ? -59.746 -24.705 6.499 1.00 32.94 362 LYS B O 1
ATOM 3852 N N . VAL B 2 363 ? -61.227 -23.029 6.260 1.00 28.70 363 VAL B N 1
ATOM 3853 C CA . VAL B 2 363 ? -61.222 -22.991 4.794 1.00 27.16 363 VAL B CA 1
ATOM 3854 C C . VAL B 2 363 ? -61.003 -21.538 4.396 1.00 31.25 363 VAL B C 1
ATOM 3855 O O . VAL B 2 363 ? -61.762 -20.656 4.818 1.00 31.84 363 VAL B O 1
ATOM 3859 N N . ALA B 2 364 ? -59.980 -21.295 3.578 1.00 27.44 364 ALA B N 1
ATOM 3860 C CA . ALA B 2 364 ? -59.649 -19.956 3.142 1.00 27.52 364 ALA B CA 1
ATOM 3861 C C . ALA B 2 364 ? -59.482 -19.926 1.632 1.00 28.02 364 ALA B C 1
ATOM 3862 O O . ALA B 2 364 ? -58.708 -20.718 1.087 1.00 31.07 364 ALA B O 1
ATOM 3864 N N . MET B 2 365 ? -60.098 -18.954 0.968 1.00 27.99 365 MET B N 1
ATOM 3865 C CA . MET B 2 365 ? -60.058 -18.849 -0.495 1.00 25.89 365 MET B CA 1
ATOM 3866 C C . MET B 2 365 ? -59.434 -17.504 -0.857 1.00 25.66 365 MET B C 1
ATOM 3867 O O . MET B 2 365 ? -59.551 -16.584 -0.083 1.00 29.32 365 MET B O 1
ATOM 3872 N N . SER B 2 366 ? -58.754 -17.434 -1.988 1.00 24.31 366 SER B N 1
ATOM 3873 C CA . SER B 2 366 ? -58.114 -16.194 -2.417 1.00 22.80 366 SER B CA 1
ATOM 3874 C C . SER B 2 366 ? -58.351 -16.033 -3.917 1.00 25.77 366 SER B C 1
ATOM 3875 O O . SER B 2 366 ? -58.601 -17.003 -4.637 1.00 27.11 366 SER B O 1
ATOM 3878 N N . HIS B 2 367 ? -58.292 -14.779 -4.367 1.00 25.98 367 HIS B N 1
ATOM 3879 C CA . HIS B 2 367 ? -58.721 -14.410 -5.730 1.00 25.47 367 HIS B CA 1
ATOM 3880 C C . HIS B 2 367 ? -58.018 -13.131 -6.148 1.00 29.06 367 HIS B C 1
ATOM 3881 O O . HIS B 2 367 ? -58.132 -12.124 -5.449 1.00 25.15 367 HIS B O 1
ATOM 3888 N N . VAL B 2 368 ? -57.343 -13.148 -7.313 1.00 25.53 368 VAL B N 1
ATOM 3889 C CA . VAL B 2 368 ? -56.917 -11.921 -7.977 1.00 25.71 368 VAL B CA 1
ATOM 3890 C C . VAL B 2 368 ? -57.240 -12.094 -9.460 1.00 28.70 368 VAL B C 1
ATOM 3891 O O . VAL B 2 368 ? -57.269 -13.229 -9.975 1.00 24.59 368 VAL B O 1
ATOM 3895 N N . THR B 2 369 ? -57.436 -10.964 -10.175 1.00 26.82 369 THR B N 1
ATOM 3896 C CA . THR B 2 369 ? -57.717 -11.036 -11.617 1.00 26.21 369 THR B CA 1
ATOM 3897 C C . THR B 2 369 ? -56.501 -10.468 -12.368 1.00 28.14 369 THR B C 1
ATOM 3898 O O . THR B 2 369 ? -55.419 -11.067 -12.373 1.00 32.72 369 THR B O 1
ATOM 3902 N N . GLY B 2 370 ? -56.661 -9.327 -13.009 1.00 28.76 370 GLY B N 1
ATOM 3903 C CA . GLY B 2 370 ? -55.548 -8.685 -13.687 1.00 29.38 370 GLY B CA 1
ATOM 3904 C C . GLY B 2 370 ? -55.936 -8.450 -15.131 1.00 28.67 370 GLY B C 1
ATOM 3905 O O . GLY B 2 370 ? -56.418 -9.343 -15.838 1.00 27.45 370 GLY B O 1
ATOM 3906 N N . GLY B 2 371 ? -55.671 -7.219 -15.577 1.00 25.68 371 GLY B N 1
ATOM 3907 C CA . GLY B 2 371 ? -55.770 -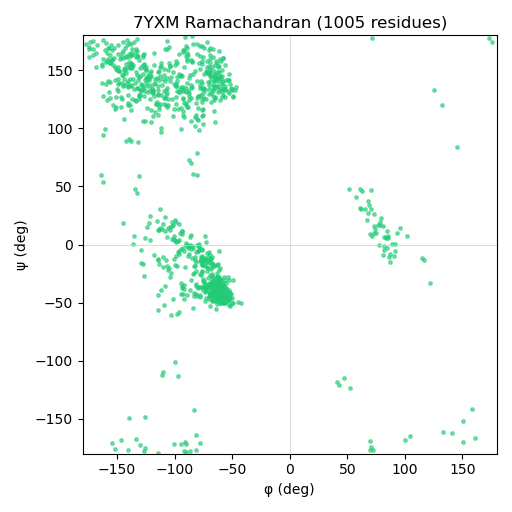6.838 -16.961 1.00 28.35 371 GLY B CA 1
ATOM 3908 C C . GLY B 2 371 ? -57.210 -6.809 -17.436 1.00 32.45 371 GLY B C 1
ATOM 3909 O O . GLY B 2 371 ? -58.171 -6.919 -16.664 1.00 31.27 371 GLY B O 1
ATOM 3910 N N . GLY B 2 372 ? -57.345 -6.693 -18.747 1.00 36.59 372 GLY B N 1
ATOM 3911 C CA . GLY B 2 372 ? -58.658 -6.688 -19.330 1.00 54.17 372 GLY B CA 1
ATOM 3912 C C . GLY B 2 372 ? -58.720 -5.771 -20.520 1.00 39.32 372 GLY B C 1
ATOM 3913 O O . GLY B 2 372 ? -59.136 -4.626 -20.417 1.00 41.22 372 GLY B O 1
ATOM 3914 N N . LEU B 2 373 ? -58.311 -6.272 -21.661 1.00 30.25 373 LEU B N 1
ATOM 3915 C CA . LEU B 2 373 ? -58.533 -5.533 -22.871 1.00 29.85 373 LEU B CA 1
ATOM 3916 C C . LEU B 2 373 ? -60.029 -5.521 -23.208 1.00 28.03 373 LEU B C 1
ATOM 3917 O O . LEU B 2 373 ? -60.836 -6.288 -22.665 1.00 31.47 373 LEU B O 1
ATOM 3922 N N . SER B 2 374 ? -60.373 -4.651 -24.145 1.00 28.82 374 SER B N 1
ATOM 3923 C CA . SER B 2 374 ? -61.728 -4.542 -24.678 1.00 27.41 374 SER B CA 1
ATOM 3924 C C . SER B 2 374 ? -62.294 -5.912 -25.016 1.00 34.21 374 SER B C 1
ATOM 3925 O O . SER B 2 374 ? -61.621 -6.743 -25.631 1.00 30.49 374 SER B O 1
ATOM 3928 N N . GLY B 2 375 ? -63.548 -6.131 -24.637 1.00 29.92 375 GLY B N 1
ATOM 3929 C CA . GLY B 2 375 ? -64.177 -7.385 -24.946 1.00 34.58 375 GLY B CA 1
ATOM 3930 C C . GLY B 2 375 ? -63.877 -8.475 -23.957 1.00 31.23 375 GLY B C 1
ATOM 3931 O O . GLY B 2 375 ? -64.418 -9.584 -24.106 1.00 29.57 375 GLY B O 1
ATOM 3932 N N . THR B 2 376 ? -63.041 -8.223 -22.968 1.00 28.15 376 THR B N 1
ATOM 3933 C CA . THR B 2 376 ? -62.830 -9.149 -21.862 1.00 26.86 376 THR B CA 1
ATOM 3934 C C . THR B 2 376 ? -63.260 -8.477 -20.566 1.00 27.07 376 THR B C 1
ATOM 3935 O O . THR B 2 376 ? -63.215 -7.249 -20.435 1.00 31.92 376 THR B O 1
ATOM 3939 N N . GLU B 2 377 ? -63.622 -9.291 -19.587 1.00 27.58 377 GLU B N 1
ATOM 3940 C CA . GLU B 2 377 ? -63.862 -8.783 -18.235 1.00 30.05 377 GLU B CA 1
ATOM 3941 C C . GLU B 2 377 ? -62.548 -8.599 -17.501 1.00 28.16 377 GLU B C 1
ATOM 3942 O O . GLU B 2 377 ? -62.337 -7.601 -16.786 1.00 29.07 377 GLU B O 1
ATOM 3948 N N . HIS B 2 378 ? -61.662 -9.587 -17.617 1.00 26.01 378 HIS B N 1
ATOM 3949 C CA . HIS B 2 378 ? -60.316 -9.541 -17.083 1.00 24.62 378 HIS B CA 1
ATOM 3950 C C . HIS B 2 378 ? -59.438 -10.350 -18.027 1.00 27.39 378 HIS B C 1
ATOM 3951 O O . HIS B 2 378 ? -59.920 -11.249 -18.722 1.00 29.94 378 HIS B O 1
ATOM 3958 N N . ALA B 2 379 ? -58.144 -10.112 -17.974 1.00 26.47 379 ALA B N 1
ATOM 3959 C CA . ALA B 2 379 ? -57.229 -10.959 -18.744 1.00 26.92 379 ALA B CA 1
ATOM 3960 C C . ALA B 2 379 ? -56.991 -12.306 -18.067 1.00 26.54 379 ALA B C 1
ATOM 3961 O O . ALA B 2 379 ? -56.915 -13.343 -18.751 1.00 27.47 379 ALA B O 1
ATOM 3963 N N . ALA B 2 380 ? -56.930 -12.331 -16.737 1.00 25.58 380 ALA B N 1
ATOM 3964 C CA . ALA B 2 380 ? -56.517 -13.527 -15.996 1.00 24.62 380 ALA B CA 1
ATOM 3965 C C . ALA B 2 380 ? -57.310 -13.605 -14.709 1.00 25.89 380 ALA B C 1
ATOM 3966 O O . ALA B 2 380 ? -57.795 -12.595 -14.206 1.00 25.32 380 ALA B O 1
ATOM 3968 N N . CYS B 2 381 ? -57.358 -14.805 -14.136 1.00 24.08 381 CYS B N 1
ATOM 3969 C CA . CYS B 2 381 ? -57.894 -14.972 -12.792 1.00 23.94 381 CYS B CA 1
ATOM 3970 C C . CYS B 2 381 ? -57.148 -16.142 -12.177 1.00 26.46 381 CYS B C 1
ATOM 3971 O O . CYS B 2 381 ? -57.029 -17.187 -12.819 1.00 26.68 381 CYS B O 1
ATOM 3974 N N . THR B 2 382 ? -56.663 -15.972 -10.951 1.00 24.74 382 THR B N 1
ATOM 3975 C CA . THR B 2 382 ? -56.014 -17.042 -10.226 1.00 25.42 382 THR B CA 1
ATOM 3976 C C . THR B 2 382 ? -56.691 -17.169 -8.879 1.00 26.84 382 THR B C 1
ATOM 3977 O O . THR B 2 382 ? -56.835 -16.178 -8.170 1.00 24.33 382 THR B O 1
ATOM 3981 N N . MET B 2 383 ? -57.133 -18.373 -8.519 1.00 25.11 383 MET B N 1
ATOM 3982 C CA . MET B 2 383 ? -57.776 -18.576 -7.220 1.00 23.11 383 MET B CA 1
ATOM 3983 C C . MET B 2 383 ? -57.171 -19.780 -6.523 1.00 26.84 383 MET B C 1
ATOM 3984 O O . MET B 2 383 ? -56.922 -20.806 -7.161 1.00 29.16 383 MET B O 1
ATOM 3989 N N . HIS B 2 384 ? -57.006 -19.677 -5.199 1.00 25.34 384 HIS B N 1
ATOM 3990 C CA . HIS B 2 384 ? -56.501 -20.758 -4.387 1.00 24.33 384 HIS B CA 1
ATOM 3991 C C . HIS B 2 384 ? -57.521 -21.100 -3.305 1.00 26.93 384 HIS B C 1
ATOM 3992 O O . HIS B 2 384 ? -58.143 -20.193 -2.727 1.00 26.72 384 HIS B O 1
ATOM 3999 N N . MET B 2 385 ? -57.663 -22.388 -3.025 1.00 27.03 385 MET B N 1
ATOM 4000 C CA . MET B 2 385 ? -58.479 -22.888 -1.911 1.00 28.11 385 MET B CA 1
ATOM 4001 C C . MET B 2 385 ? -57.543 -23.584 -0.946 1.00 28.78 385 MET B C 1
ATOM 4002 O O . MET B 2 385 ? -56.936 -24.596 -1.311 1.00 27.99 385 MET B O 1
ATOM 4007 N N . LEU B 2 386 ? -57.500 -23.115 0.297 1.00 30.04 386 LEU B N 1
ATOM 4008 C CA . LEU B 2 386 ? -56.564 -23.629 1.307 1.00 28.20 386 LEU B CA 1
ATOM 4009 C C . LEU B 2 386 ? -57.355 -24.122 2.503 1.00 32.25 386 LEU B C 1
ATOM 4010 O O . LEU B 2 386 ? -58.367 -23.513 2.871 1.00 32.28 386 LEU B O 1
ATOM 4015 N N . VAL B 2 387 ? -56.887 -25.199 3.124 1.00 29.38 387 VAL B N 1
ATOM 4016 C CA . VAL B 2 387 ? -57.597 -25.766 4.257 1.00 27.41 387 VAL B CA 1
ATOM 4017 C C . VAL B 2 387 ? -56.574 -26.172 5.303 1.00 31.59 387 VAL B C 1
ATOM 4018 O O . VAL B 2 387 ? -55.414 -26.485 4.991 1.00 30.35 387 VAL B O 1
ATOM 4022 N N . LYS B 2 388 ? -57.016 -26.153 6.552 1.00 35.80 388 LYS B N 1
ATOM 4023 C CA . LYS B 2 388 ? -56.231 -26.721 7.633 1.00 37.91 388 LYS B CA 1
ATOM 4024 C C . LYS B 2 388 ? -55.757 -28.122 7.274 1.00 39.92 388 LYS B C 1
ATOM 4025 O O . LYS B 2 388 ? -56.564 -28.984 6.943 1.00 37.94 388 LYS B O 1
ATOM 4031 N N . GLY B 2 389 ? -54.438 -28.379 7.397 1.00 37.68 389 GLY B N 1
ATOM 4032 C CA . GLY B 2 389 ? -53.897 -29.694 7.085 1.00 40.43 389 GLY B CA 1
ATOM 4033 C C . GLY B 2 389 ? -53.316 -30.452 8.255 1.00 38.12 389 GLY B C 1
ATOM 4034 O O . GLY B 2 389 ? -52.570 -31.420 8.068 1.00 47.79 389 GLY B O 1
ATOM 4035 N N . TRP B 2 390 ? -53.560 -30.001 9.464 1.00 41.42 390 TRP B N 1
ATOM 4036 C CA . TRP B 2 390 ? -53.019 -30.710 10.621 1.00 47.98 390 TRP B CA 1
ATOM 4037 C C . TRP B 2 390 ? -54.181 -31.309 11.394 1.00 66.85 390 TRP B C 1
ATOM 4038 O O . TRP B 2 390 ? -55.300 -30.797 11.347 1.00 56.40 390 TRP B O 1
ATOM 4049 N N . GLY B 2 391 ? -53.902 -32.395 12.103 1.00 80.09 391 GLY B N 1
ATOM 4050 C CA . GLY B 2 391 ? -54.916 -33.096 12.861 1.00 82.84 391 GLY B CA 1
ATOM 4051 C C . GLY B 2 391 ? -55.158 -32.475 14.217 1.00 100.04 391 GLY B C 1
ATOM 4052 O O . GLY B 2 391 ? -55.109 -31.251 14.391 1.00 120.95 391 GLY B O 1
ATOM 4053 N N . SER B 2 392 ? -55.400 -33.338 15.199 1.00 93.06 392 SER B N 1
ATOM 4054 C CA . SER B 2 392 ? -55.792 -32.904 16.527 1.00 97.83 392 SER B CA 1
ATOM 4055 C C . SER B 2 392 ? -54.871 -33.470 17.611 1.00 102.80 392 SER B C 1
ATOM 4056 O O . SER B 2 392 ? -54.348 -32.713 18.433 1.00 93.64 392 SER B O 1
ATOM 4060 N N . LYS C 1 14 ? -42.950 18.678 -3.086 1.00 105.66 14 LYS C N 1
ATOM 4061 C CA . LYS C 1 14 ? -41.964 18.597 -4.158 1.00 108.27 14 LYS C CA 1
ATOM 4062 C C . LYS C 1 14 ? -40.587 18.329 -3.566 1.00 113.94 14 LYS C C 1
ATOM 4063 O O . LYS C 1 14 ? -39.843 19.265 -3.274 1.00 117.70 14 LYS C O 1
ATOM 4069 N N . GLU C 1 15 ? -40.230 17.067 -3.393 1.00 112.07 15 GLU C N 1
ATOM 4070 C CA . GLU C 1 15 ? -39.035 16.889 -2.582 1.00 120.88 15 GLU C CA 1
ATOM 4071 C C . GLU C 1 15 ? -37.839 16.446 -3.416 1.00 112.00 15 GLU C C 1
ATOM 4072 O O . GLU C 1 15 ? -37.967 15.595 -4.303 1.00 105.10 15 GLU C O 1
ATOM 4078 N N . PRO C 1 16 ? -36.664 16.982 -3.107 1.00 108.88 16 PRO C N 1
ATOM 4079 C CA . PRO C 1 16 ? -35.574 17.015 -4.084 1.00 88.16 16 PRO C CA 1
ATOM 4080 C C . PRO C 1 16 ? -34.885 15.675 -4.266 1.00 73.22 16 PRO C C 1
ATOM 4081 O O . PRO C 1 16 ? -34.911 14.794 -3.403 1.00 72.41 16 PRO C O 1
ATOM 4085 N N . ASP C 1 17 ? -34.240 15.554 -5.426 1.00 71.29 17 ASP C N 1
ATOM 4086 C CA . ASP C 1 17 ? -33.541 14.349 -5.853 1.00 58.96 17 ASP C CA 1
ATOM 4087 C C . ASP C 1 17 ? -32.120 14.331 -5.293 1.00 49.25 17 ASP C C 1
ATOM 4088 O O . ASP C 1 17 ? -31.546 15.365 -4.929 1.00 57.24 17 ASP C O 1
ATOM 4093 N N . ILE C 1 18 ? -31.566 13.128 -5.204 1.00 50.56 18 ILE C N 1
ATOM 4094 C CA . ILE C 1 18 ? -30.240 12.968 -4.623 1.00 54.92 18 ILE C CA 1
ATOM 4095 C C . ILE C 1 18 ? -29.198 13.718 -5.452 1.00 63.14 18 ILE C C 1
ATOM 4096 O O . ILE C 1 18 ? -29.355 13.921 -6.668 1.00 50.52 18 ILE C O 1
ATOM 4101 N N . THR C 1 19 ? -28.118 14.125 -4.779 1.00 48.93 19 THR C N 1
ATOM 4102 C CA . THR C 1 19 ? -26.995 14.804 -5.415 1.00 44.81 19 THR C CA 1
ATOM 4103 C C . THR C 1 19 ? -25.696 14.082 -5.095 1.00 45.64 19 THR C C 1
ATOM 4104 O O . THR C 1 19 ? -24.619 14.600 -5.419 1.00 51.15 19 THR C O 1
ATOM 4108 N N . PHE C 1 20 ? -25.787 12.935 -4.424 1.00 39.38 20 PHE C N 1
ATOM 4109 C CA . PHE C 1 20 ? -24.662 12.142 -3.958 1.00 37.16 20 PHE C CA 1
ATOM 4110 C C . PHE C 1 20 ? -25.104 10.681 -3.971 1.00 43.24 20 PHE C C 1
ATOM 4111 O O . PHE C 1 20 ? -26.240 10.373 -3.600 1.00 49.13 20 PHE C O 1
ATOM 4119 N N . PHE C 1 21 ? -24.213 9.805 -4.425 1.00 34.58 21 PHE C N 1
ATOM 4120 C CA . PHE C 1 21 ? -24.433 8.352 -4.438 1.00 33.24 21 PHE C CA 1
ATOM 4121 C C . PHE C 1 21 ? -23.128 7.695 -3.975 1.00 41.57 21 PHE C C 1
ATOM 4122 O O . PHE C 1 21 ? -22.096 7.845 -4.652 1.00 34.87 21 PHE C O 1
ATOM 4130 N N . HIS C 1 22 ? -23.126 7.002 -2.824 1.00 34.01 22 HIS C N 1
ATOM 4131 C CA . HIS C 1 22 ? -24.248 6.669 -1.945 1.00 34.04 22 HIS C CA 1
ATOM 4132 C C . HIS C 1 22 ? -23.553 6.573 -0.570 1.00 31.83 22 HIS C C 1
ATOM 4133 O O . HIS C 1 22 ? -22.462 6.036 -0.492 1.00 35.68 22 HIS C O 1
ATOM 4140 N N . PRO C 1 23 ? -24.169 7.038 0.507 1.00 34.01 23 PRO C N 1
ATOM 4141 C CA . PRO C 1 23 ? -23.476 7.002 1.811 1.00 33.95 23 PRO C CA 1
ATOM 4142 C C . PRO C 1 23 ? -23.149 5.601 2.320 1.00 41.03 23 PRO C C 1
ATOM 4143 O O . PRO C 1 23 ? -22.346 5.479 3.267 1.00 40.50 23 PRO C O 1
ATOM 4147 N N . ASP C 1 24 ? -23.794 4.569 1.790 1.00 39.80 24 ASP C N 1
ATOM 4148 C CA . ASP C 1 24 ? -23.510 3.210 2.242 1.00 39.44 24 ASP C CA 1
ATOM 4149 C C . ASP C 1 24 ? -22.280 2.622 1.573 1.00 36.49 24 ASP C C 1
ATOM 4150 O O . ASP C 1 24 ? -21.780 1.591 2.030 1.00 35.47 24 ASP C O 1
ATOM 4155 N N . ILE C 1 25 ? -21.750 3.263 0.537 1.00 34.38 25 ILE C N 1
ATOM 4156 C CA . ILE C 1 25 ? -20.568 2.721 -0.111 1.00 33.77 25 ILE C CA 1
ATOM 4157 C C . ILE C 1 25 ? -19.450 3.739 -0.210 1.00 32.32 25 ILE C C 1
ATOM 4158 O O . ILE C 1 25 ? -18.280 3.367 -0.235 1.00 39.42 25 ILE C O 1
ATOM 4163 N N . LEU C 1 26 ? -19.775 5.032 -0.244 1.00 34.66 26 LEU C N 1
ATOM 4164 C CA . LEU C 1 26 ? -18.748 6.066 -0.357 1.00 37.11 26 LEU C CA 1
ATOM 4165 C C . LEU C 1 26 ? -18.772 6.948 0.886 1.00 41.78 26 LEU C C 1
ATOM 4166 O O . LEU C 1 26 ? -19.715 7.721 1.095 1.00 38.90 26 LEU C O 1
ATOM 4171 N N . GLU C 1 27 ? -17.711 6.898 1.668 1.00 36.77 27 GLU C N 1
ATOM 4172 C CA . GLU C 1 27 ? -17.589 7.737 2.860 1.00 42.43 27 GLU C CA 1
ATOM 4173 C C . GLU C 1 27 ? -16.854 9.031 2.535 1.00 43.12 27 GLU C C 1
ATOM 4174 O O . GLU C 1 27 ? -15.732 9.000 2.024 1.00 43.51 27 GLU C O 1
ATOM 4180 N N . VAL C 1 28 ? -17.471 10.170 2.854 1.00 50.10 28 VAL C N 1
ATOM 4181 C CA . VAL C 1 28 ? -16.789 11.457 2.733 1.00 54.56 28 VAL C CA 1
ATOM 4182 C C . VAL C 1 28 ? -16.576 12.012 4.137 1.00 62.41 28 VAL C C 1
ATOM 4183 O O . VAL C 1 28 ? -17.520 12.547 4.731 1.00 59.78 28 VAL C O 1
ATOM 4187 N N . PRO C 1 29 ? -15.376 11.890 4.710 1.00 62.91 29 PRO C N 1
ATOM 4188 C CA . PRO C 1 29 ? -15.156 12.407 6.068 1.00 70.27 29 PRO C CA 1
ATOM 4189 C C . PRO C 1 29 ? -15.500 13.887 6.148 1.00 70.12 29 PRO C C 1
ATOM 4190 O O . PRO C 1 29 ? -15.031 14.696 5.343 1.00 63.00 29 PRO C O 1
ATOM 4194 N N . LYS C 1 30 ? -16.358 14.228 7.113 1.00 78.81 30 LYS C N 1
ATOM 4195 C CA . LYS C 1 30 ? -16.731 15.627 7.318 1.00 84.82 30 LYS C CA 1
ATOM 4196 C C . LYS C 1 30 ? -15.537 16.461 7.765 1.00 79.45 30 LYS C C 1
ATOM 4197 O O . LYS C 1 30 ? -15.476 17.651 7.453 1.00 80.95 30 LYS C O 1
ATOM 4203 N N . ASP C 1 31 ? -14.570 15.847 8.464 1.00 100.20 31 ASP C N 1
ATOM 4204 C CA . ASP C 1 31 ? -13.295 16.484 8.801 1.00 95.48 31 ASP C CA 1
ATOM 4205 C C . ASP C 1 31 ? -12.486 16.871 7.570 1.00 90.00 31 ASP C C 1
ATOM 4206 O O . ASP C 1 31 ? -11.428 17.490 7.719 1.00 81.66 31 ASP C O 1
ATOM 4211 N N . GLY C 1 32 ? -12.938 16.512 6.370 1.00 101.25 32 GLY C N 1
ATOM 4212 C CA . GLY C 1 32 ? -12.186 16.768 5.161 1.00 84.45 32 GLY C CA 1
ATOM 4213 C C . GLY C 1 32 ? -11.149 15.722 4.813 1.00 73.95 32 GLY C C 1
ATOM 4214 O O . GLY C 1 32 ? -10.380 15.930 3.860 1.00 68.84 32 GLY C O 1
ATOM 4215 N N . GLY C 1 33 ? -11.093 14.614 5.563 1.00 65.79 33 GLY C N 1
ATOM 4216 C CA . GLY C 1 33 ? -10.217 13.511 5.214 1.00 67.43 33 GLY C CA 1
ATOM 4217 C C . GLY C 1 33 ? -10.513 12.963 3.834 1.00 57.34 33 GLY C C 1
ATOM 4218 O O . GLY C 1 33 ? -11.582 13.173 3.276 1.00 59.18 33 GLY C O 1
ATOM 4219 N N . LEU C 1 34 ? -9.537 12.260 3.276 1.00 62.28 34 LEU C N 1
ATOM 4220 C CA . LEU C 1 34 ? -9.705 11.665 1.952 1.00 61.02 34 LEU C CA 1
ATOM 4221 C C . LEU C 1 34 ? -10.896 10.713 1.918 1.00 57.77 34 LEU C C 1
ATOM 4222 O O . LEU C 1 34 ? -10.995 9.810 2.768 1.00 49.88 34 LEU C O 1
ATOM 4227 N N . PRO C 1 35 ? -11.802 10.862 0.955 1.00 55.66 35 PRO C N 1
ATOM 4228 C CA . PRO C 1 35 ? -12.909 9.916 0.831 1.00 50.06 35 PRO C CA 1
ATOM 4229 C C . PRO C 1 35 ? -12.401 8.496 0.606 1.00 43.73 35 PRO C C 1
ATOM 4230 O O . PRO C 1 35 ? -11.256 8.267 0.207 1.00 51.38 35 PRO C O 1
ATOM 4234 N N . TYR C 1 36 ? -13.258 7.534 0.931 1.00 37.97 36 TYR C N 1
ATOM 4235 C CA . TYR C 1 36 ? -12.966 6.133 0.652 1.00 40.49 36 TYR C CA 1
ATOM 4236 C C . TYR C 1 36 ? -14.221 5.325 0.446 1.00 37.20 36 TYR C C 1
ATOM 4237 O O . TYR C 1 36 ? -15.291 5.668 0.954 1.00 38.15 36 TYR C O 1
ATOM 4246 N N . LEU C 1 37 ? -14.076 4.254 -0.342 1.00 38.15 37 LEU C N 1
ATOM 4247 C CA . LEU C 1 37 ? -15.103 3.236 -0.451 1.00 34.54 37 LEU C CA 1
ATOM 4248 C C . LEU C 1 37 ? -15.104 2.391 0.815 1.00 33.73 37 LEU C C 1
ATOM 4249 O O . LEU C 1 37 ? -14.075 2.213 1.469 1.00 37.79 37 LEU C O 1
ATOM 4254 N N . LYS C 1 38 ? -16.295 1.939 1.185 1.00 33.80 38 LYS C N 1
ATOM 4255 C CA . LYS C 1 38 ? -16.534 1.175 2.400 1.00 42.36 38 LYS C CA 1
ATOM 4256 C C . LYS C 1 38 ? -16.924 -0.249 2.036 1.00 38.93 38 LYS C C 1
ATOM 4257 O O . LYS C 1 38 ? -17.827 -0.462 1.226 1.00 36.80 38 LYS C O 1
ATOM 4263 N N . GLY C 1 39 ? -16.244 -1.215 2.638 1.00 34.17 39 GLY C N 1
ATOM 4264 C CA . GLY C 1 39 ? -16.694 -2.588 2.665 1.00 35.09 39 GLY C CA 1
ATOM 4265 C C . GLY C 1 39 ? -17.213 -2.927 4.059 1.00 31.62 39 GLY C C 1
ATOM 4266 O O . GLY C 1 39 ? -17.097 -2.148 5.001 1.00 32.22 39 GLY C O 1
ATOM 4267 N N . TYR C 1 40 ? -17.759 -4.133 4.185 1.00 31.22 40 TYR C N 1
ATOM 4268 C CA . TYR C 1 40 ? -18.269 -4.607 5.460 1.00 32.78 40 TYR C CA 1
ATOM 4269 C C . TYR C 1 40 ? -17.836 -6.053 5.610 1.00 30.68 40 TYR C C 1
ATOM 4270 O O . TYR C 1 40 ? -17.929 -6.833 4.655 1.00 31.56 40 TYR C O 1
ATOM 4279 N N . ARG C 1 41 ? -17.375 -6.395 6.791 1.00 31.14 41 ARG C N 1
ATOM 4280 C CA . ARG C 1 41 ? -16.986 -7.767 7.063 1.00 30.87 41 ARG C CA 1
ATOM 4281 C C . ARG C 1 41 ? -17.999 -8.399 8.011 1.00 34.19 41 ARG C C 1
ATOM 4282 O O . ARG C 1 41 ? -18.264 -7.890 9.105 1.00 32.51 41 ARG C O 1
ATOM 4290 N N . CYS C 1 42 ? -18.528 -9.530 7.587 1.00 29.93 42 CYS C N 1
ATOM 4291 C CA . CYS C 1 42 ? -19.439 -10.306 8.430 1.00 32.12 42 CYS C CA 1
ATOM 4292 C C . CYS C 1 42 ? -18.727 -10.823 9.655 1.00 30.60 42 CYS C C 1
ATOM 4293 O O . CYS C 1 42 ? -17.681 -11.481 9.551 1.00 32.73 42 CYS C O 1
ATOM 4296 N N . LYS C 1 43 ? -19.278 -10.527 10.842 1.00 32.17 43 LYS C N 1
ATOM 4297 C CA . LYS C 1 43 ? -18.633 -10.943 12.085 1.00 37.76 43 LYS C CA 1
ATOM 4298 C C . LYS C 1 43 ? -18.694 -12.464 12.282 1.00 45.02 43 LYS C C 1
ATOM 4299 O O . LYS C 1 43 ? -17.810 -13.038 12.934 1.00 45.61 43 LYS C O 1
ATOM 4305 N N . LYS C 1 44 ? -19.694 -13.130 11.695 1.00 36.32 44 LYS C N 1
ATOM 4306 C CA . LYS C 1 44 ? -19.892 -14.559 11.934 1.00 39.89 44 LYS C CA 1
ATOM 4307 C C . LYS C 1 44 ? -18.998 -15.422 11.039 1.00 33.23 44 LYS C C 1
ATOM 4308 O O . LYS C 1 44 ? -18.398 -16.399 11.514 1.00 43.85 44 LYS C O 1
ATOM 4314 N N . CYS C 1 45 ? -18.866 -15.060 9.769 1.00 33.54 45 CYS C N 1
ATOM 4315 C CA . CYS C 1 45 ? -18.125 -15.869 8.811 1.00 35.85 45 CYS C CA 1
ATOM 4316 C C . CYS C 1 45 ? -16.915 -15.176 8.204 1.00 33.00 45 CYS C C 1
ATOM 4317 O O . CYS C 1 45 ? -16.154 -15.835 7.490 1.00 32.60 45 CYS C O 1
ATOM 4320 N N . GLY C 1 46 ? -16.726 -13.886 8.433 1.00 30.63 46 GLY C N 1
ATOM 4321 C CA . GLY C 1 46 ? -15.550 -13.194 7.942 1.00 32.70 46 GLY C CA 1
ATOM 4322 C C . GLY C 1 46 ? -15.617 -12.750 6.492 1.00 30.65 46 GLY C C 1
ATOM 4323 O O . GLY C 1 46 ? -14.646 -12.151 6.008 1.00 31.21 46 GLY C O 1
ATOM 4324 N N . GLN C 1 47 ? -16.693 -13.035 5.760 1.00 27.59 47 GLN C N 1
ATOM 4325 C CA . GLN C 1 47 ? -16.793 -12.620 4.376 1.00 25.55 47 GLN C CA 1
ATOM 4326 C C . GLN C 1 47 ? -16.826 -11.096 4.283 1.00 31.01 47 GLN C C 1
ATOM 4327 O O . GLN C 1 47 ? -17.544 -10.423 5.026 1.00 31.17 47 GLN C O 1
ATOM 4333 N N . LEU C 1 48 ? -16.050 -10.565 3.358 1.00 29.14 48 LEU C N 1
ATOM 4334 C CA . LEU C 1 48 ? -16.048 -9.134 3.052 1.00 29.52 48 LEU C CA 1
ATOM 4335 C C . LEU C 1 48 ? -16.897 -8.882 1.821 1.00 33.02 48 LEU C C 1
ATOM 4336 O O . LEU C 1 48 ? -16.807 -9.631 0.827 1.00 30.31 48 LEU C O 1
ATOM 4341 N N . ASP C 1 49 ? -17.719 -7.831 1.870 1.00 29.04 49 ASP C N 1
ATOM 4342 C CA . ASP C 1 49 ? -18.627 -7.504 0.759 1.00 29.22 49 ASP C CA 1
ATOM 4343 C C . ASP C 1 49 ? -18.929 -6.019 0.856 1.00 28.34 49 ASP C C 1
ATOM 4344 O O . ASP C 1 49 ? -18.611 -5.380 1.863 1.00 31.10 49 ASP C O 1
ATOM 4349 N N . PHE C 1 50 ? -19.607 -5.484 -0.163 1.00 29.14 50 PHE C N 1
ATOM 4350 C CA . PHE C 1 50 ? -20.183 -4.150 0.005 1.00 33.47 50 PHE C CA 1
ATOM 4351 C C . PHE C 1 50 ? -21.374 -4.228 0.960 1.00 36.32 50 PHE C C 1
ATOM 4352 O O . PHE C 1 50 ? -21.779 -5.315 1.410 1.00 33.31 50 PHE C O 1
ATOM 4360 N N . LYS C 1 51 ? -21.935 -3.072 1.314 1.00 34.51 51 LYS C N 1
ATOM 4361 C CA . LYS C 1 51 ? -22.950 -3.092 2.364 1.00 35.47 51 LYS C CA 1
ATOM 4362 C C . LYS C 1 51 ? -24.164 -3.924 1.952 1.00 33.30 51 LYS C C 1
ATOM 4363 O O . LYS C 1 51 ? -24.702 -3.792 0.845 1.00 33.80 51 LYS C O 1
ATOM 4369 N N . THR C 1 52 ? -24.622 -4.734 2.897 1.00 31.61 52 THR C N 1
ATOM 4370 C CA . THR C 1 52 ? -25.814 -5.539 2.742 1.00 33.22 52 THR C CA 1
ATOM 4371 C C . THR C 1 52 ? -26.611 -5.615 4.040 1.00 34.27 52 THR C C 1
ATOM 4372 O O . THR C 1 52 ? -26.094 -5.398 5.136 1.00 34.79 52 THR C O 1
ATOM 4376 N N . GLU C 1 53 ? -27.879 -5.992 3.914 1.00 34.91 53 GLU C N 1
ATOM 4377 C CA . GLU C 1 53 ? -28.717 -6.152 5.110 1.00 35.54 53 GLU C CA 1
ATOM 4378 C C . GLU C 1 53 ? -28.384 -7.465 5.810 1.00 40.34 53 GLU C C 1
ATOM 4379 O O . GLU C 1 53 ? -28.404 -7.546 7.048 1.00 38.16 53 GLU C O 1
ATOM 4385 N N A MET C 1 54 ? -28.064 -8.496 5.027 0.50 36.62 54 MET C N 1
ATOM 4386 N N B MET C 1 54 ? -28.051 -8.486 5.032 0.50 36.66 54 MET C N 1
ATOM 4387 C CA A MET C 1 54 ? -27.673 -9.795 5.533 0.50 35.45 54 MET C CA 1
ATOM 4388 C CA B MET C 1 54 ? -27.631 -9.765 5.553 0.50 34.63 54 MET C CA 1
ATOM 4389 C C A MET C 1 54 ? -26.555 -10.350 4.666 0.50 32.63 54 MET C C 1
ATOM 4390 C C B MET C 1 54 ? -26.499 -10.290 4.693 0.50 32.15 54 MET C C 1
ATOM 4391 O O A MET C 1 54 ? -26.484 -10.072 3.460 0.50 27.89 54 MET C O 1
ATOM 4392 O O B MET C 1 54 ? -26.393 -9.961 3.505 0.50 31.75 54 MET C O 1
ATOM 4401 N N . CYS C 1 55 ? -25.697 -11.155 5.306 1.00 27.69 55 CYS C N 1
ATOM 4402 C CA . CYS C 1 55 ? -24.529 -11.735 4.655 1.00 29.48 55 CYS C CA 1
ATOM 4403 C C . CYS C 1 55 ? -24.932 -12.769 3.616 1.00 33.91 55 CYS C C 1
ATOM 4404 O O . CYS C 1 55 ? -25.675 -13.689 3.933 1.00 30.80 55 CYS C O 1
ATOM 4407 N N . THR C 1 56 ? -24.417 -12.645 2.389 1.00 31.72 56 THR C N 1
ATOM 4408 C CA . THR C 1 56 ? -24.835 -13.585 1.346 1.00 27.68 56 THR C CA 1
ATOM 4409 C C . THR C 1 56 ? -24.308 -14.981 1.597 1.00 31.71 56 THR C C 1
ATOM 4410 O O . THR C 1 56 ? -24.812 -15.944 1.005 1.00 30.27 56 THR C O 1
ATOM 4414 N N . ASN C 1 57 ? -23.322 -15.111 2.483 1.00 30.97 57 ASN C N 1
ATOM 4415 C CA . ASN C 1 57 ? -22.709 -16.400 2.703 1.00 28.68 57 ASN C CA 1
ATOM 4416 C C . ASN C 1 57 ? -23.369 -17.139 3.852 1.00 28.80 57 ASN C C 1
ATOM 4417 O O . ASN C 1 57 ? -23.462 -18.353 3.811 1.00 32.34 57 ASN C O 1
ATOM 4422 N N . CYS C 1 58 ? -23.765 -16.423 4.909 1.00 30.94 58 CYS C N 1
ATOM 4423 C CA . CYS C 1 58 ? -24.252 -17.114 6.101 1.00 34.98 58 CYS C CA 1
ATOM 4424 C C . CYS C 1 58 ? -25.509 -16.477 6.687 1.00 30.05 58 CYS C C 1
ATOM 4425 O O . CYS C 1 58 ? -26.044 -16.998 7.686 1.00 32.36 58 CYS C O 1
ATOM 4428 N N . TRP C 1 59 ? -26.019 -15.403 6.083 1.00 29.82 59 TRP C N 1
ATOM 4429 C CA . TRP C 1 59 ? -27.254 -14.695 6.440 1.00 29.50 59 TRP C CA 1
ATOM 4430 C C . TRP C 1 59 ? -27.166 -13.928 7.753 1.00 33.89 59 TRP C C 1
ATOM 4431 O O . TRP C 1 59 ? -28.180 -13.360 8.216 1.00 34.33 59 TRP C O 1
ATOM 4442 N N . SER C 1 60 ? -25.985 -13.807 8.334 1.00 33.27 60 SER C N 1
ATOM 4443 C CA . SER C 1 60 ? -25.843 -12.965 9.507 1.00 34.04 60 SER C CA 1
ATOM 4444 C C . SER C 1 60 ? -26.112 -11.501 9.180 1.00 34.89 60 SER C C 1
ATOM 4445 O O . SER C 1 60 ? -25.911 -11.023 8.052 1.00 35.29 60 SER C O 1
ATOM 4448 N N . GLU C 1 61 ? -26.527 -10.768 10.211 1.00 35.34 61 GLU C N 1
ATOM 4449 C CA . GLU C 1 61 ? -26.834 -9.351 10.086 1.00 35.23 61 GLU C CA 1
ATOM 4450 C C . GLU C 1 61 ? -25.849 -8.482 10.869 1.00 42.87 61 GLU C C 1
ATOM 4451 O O . GLU C 1 61 ? -26.064 -7.275 10.994 1.00 38.38 61 GLU C O 1
ATOM 4457 N N . GLU C 1 62 ? -24.735 -9.044 11.323 1.00 35.26 62 GLU C N 1
ATOM 4458 C CA . GLU C 1 62 ? -23.804 -8.313 12.176 1.00 33.97 62 GLU C CA 1
ATOM 4459 C C . GLU C 1 62 ? -22.519 -8.087 11.409 1.00 38.67 62 GLU C C 1
ATOM 4460 O O . GLU C 1 62 ? -21.865 -9.050 10.998 1.00 38.00 62 GLU C O 1
ATOM 4466 N N . PHE C 1 63 ? -22.105 -6.844 11.214 1.00 36.78 63 PHE C N 1
ATOM 4467 C CA . PHE C 1 63 ? -20.925 -6.564 10.386 1.00 30.73 63 PHE C CA 1
ATOM 4468 C C . PHE C 1 63 ? -20.038 -5.514 11.027 1.00 32.22 63 PHE C C 1
ATOM 4469 O O . PHE C 1 63 ? -20.467 -4.809 11.907 1.00 34.58 63 PHE C O 1
ATOM 4477 N N . GLU C 1 64 ? -18.811 -5.453 10.557 1.00 32.33 64 GLU C N 1
ATOM 4478 C CA . GLU C 1 64 ? -17.917 -4.351 10.898 1.00 32.20 64 GLU C CA 1
ATOM 4479 C C . GLU C 1 64 ? -17.560 -3.612 9.626 1.00 32.12 64 GLU C C 1
ATOM 4480 O O . GLU C 1 64 ? -17.313 -4.227 8.591 1.00 31.97 64 GLU C O 1
ATOM 4486 N N . MET C 1 65 ? -17.538 -2.284 9.698 1.00 34.53 65 MET C N 1
ATOM 4487 C CA . MET C 1 65 ? -17.231 -1.487 8.508 1.00 38.80 65 MET C CA 1
ATOM 4488 C C . MET C 1 65 ? -15.726 -1.493 8.242 1.00 32.76 65 MET C C 1
ATOM 4489 O O . MET C 1 65 ? -14.928 -1.352 9.164 1.00 34.06 65 MET C O 1
ATOM 4494 N N . VAL C 1 66 ? -15.346 -1.641 6.981 1.00 31.64 66 VAL C N 1
ATOM 4495 C CA . VAL C 1 66 ? -13.943 -1.798 6.591 1.00 37.03 66 VAL C CA 1
ATOM 4496 C C . VAL C 1 66 ? -13.598 -0.743 5.544 1.00 32.63 66 VAL C C 1
ATOM 4497 O O . VAL C 1 66 ? -14.069 -0.856 4.396 1.00 35.38 66 VAL C O 1
ATOM 4501 N N . PRO C 1 67 ? -12.849 0.307 5.863 1.00 34.08 67 PRO C N 1
ATOM 4502 C CA . PRO C 1 67 ? -12.433 1.219 4.788 1.00 35.80 67 PRO C CA 1
ATOM 4503 C C . PRO C 1 67 ? -11.585 0.467 3.773 1.00 36.32 67 PRO C C 1
ATOM 4504 O O . PRO C 1 67 ? -10.668 -0.280 4.140 1.00 36.94 67 PRO C O 1
ATOM 4508 N N . LEU C 1 68 ? -11.905 0.657 2.492 1.00 36.39 68 LEU C N 1
ATOM 4509 C CA . LEU C 1 68 ? -11.216 -0.034 1.416 1.00 35.23 68 LEU C CA 1
ATOM 4510 C C . LEU C 1 68 ? -10.134 0.838 0.785 1.00 42.49 68 LEU C C 1
ATOM 4511 O O . LEU C 1 68 ? -10.196 2.069 0.811 1.00 42.43 68 LEU C O 1
ATOM 4516 N N . SER C 1 69 ? -9.162 0.164 0.169 1.00 35.78 69 SER C N 1
ATOM 4517 C CA . SER C 1 69 ? -8.082 0.819 -0.543 1.00 44.34 69 SER C CA 1
ATOM 4518 C C . SER C 1 69 ? -8.572 1.832 -1.569 1.00 39.56 69 SER C C 1
ATOM 4519 O O . SER C 1 69 ? -9.468 1.542 -2.356 1.00 38.12 69 SER C O 1
ATOM 4522 N N A ARG C 1 70 ? -7.951 3.012 -1.578 0.50 35.96 70 ARG C N 1
ATOM 4523 N N B ARG C 1 70 ? -7.946 3.011 -1.577 0.50 35.97 70 ARG C N 1
ATOM 4524 C CA A ARG C 1 70 ? -8.266 3.994 -2.603 0.50 40.17 70 ARG C CA 1
ATOM 4525 C CA B ARG C 1 70 ? -8.251 4.007 -2.594 0.50 40.28 70 ARG C CA 1
ATOM 4526 C C A ARG C 1 70 ? -7.647 3.632 -3.944 0.50 46.19 70 ARG C C 1
ATOM 4527 C C B ARG C 1 70 ? -7.624 3.657 -3.936 0.50 46.39 70 ARG C C 1
ATOM 4528 O O A ARG C 1 70 ? -8.082 4.153 -4.979 0.50 48.20 70 ARG C O 1
ATOM 4529 O O B ARG C 1 70 ? -8.027 4.216 -4.965 0.50 48.01 70 ARG C O 1
ATOM 4544 N N . ARG C 1 71 ? -6.646 2.760 -3.948 1.00 49.28 71 ARG C N 1
ATOM 4545 C CA . ARG C 1 71 ? -5.999 2.328 -5.177 1.00 41.98 71 ARG C CA 1
ATOM 4546 C C . ARG C 1 71 ? -6.577 0.995 -5.615 1.00 49.45 71 ARG C C 1
ATOM 4547 O O . ARG C 1 71 ? -6.865 0.136 -4.783 1.00 43.53 71 ARG C O 1
ATOM 4555 N N . GLY C 1 72 ? -6.690 0.810 -6.925 1.00 40.22 72 GLY C N 1
ATOM 4556 C CA . GLY C 1 72 ? -7.229 -0.386 -7.568 1.00 40.73 72 GLY C CA 1
ATOM 4557 C C . GLY C 1 72 ? -6.601 -0.564 -8.922 1.00 37.19 72 GLY C C 1
ATOM 4558 O O . GLY C 1 72 ? -5.757 0.213 -9.299 1.00 43.64 72 GLY C O 1
ATOM 4559 N N . LYS C 1 73 ? -7.056 -1.547 -9.652 1.00 37.93 73 LYS C N 1
ATOM 4560 C CA . LYS C 1 73 ? -6.534 -1.911 -10.967 1.00 43.65 73 LYS C CA 1
ATOM 4561 C C . LYS C 1 73 ? -7.710 -2.010 -11.934 1.00 36.54 73 LYS C C 1
ATOM 4562 O O . LYS C 1 73 ? -8.714 -2.579 -11.557 1.00 37.08 73 LYS C O 1
ATOM 4568 N N . VAL C 1 74 ? -7.617 -1.407 -13.100 1.00 35.84 74 VAL C N 1
ATOM 4569 C CA . VAL C 1 74 ? -8.620 -1.606 -14.141 1.00 34.53 74 VAL C CA 1
ATOM 4570 C C . VAL C 1 74 ? -8.578 -3.067 -14.599 1.00 37.88 74 VAL C C 1
ATOM 4571 O O . VAL C 1 74 ? -7.643 -3.494 -15.282 1.00 40.49 74 VAL C O 1
ATOM 4575 N N . TYR C 1 75 ? -9.567 -3.885 -14.202 1.00 35.39 75 TYR C N 1
ATOM 4576 C CA . TYR C 1 75 ? -9.624 -5.246 -14.734 1.00 38.38 75 TYR C CA 1
ATOM 4577 C C . TYR C 1 75 ? -10.087 -5.218 -16.188 1.00 35.22 75 TYR C C 1
ATOM 4578 O O . TYR C 1 75 ? -9.464 -5.820 -17.066 1.00 33.27 75 TYR C O 1
ATOM 4587 N N . SER C 1 76 ? -11.167 -4.495 -16.460 1.00 31.99 76 SER C N 1
ATOM 4588 C CA . SER C 1 76 ? -11.528 -4.203 -17.836 1.00 35.32 76 SER C CA 1
ATOM 4589 C C . SER C 1 76 ? -12.311 -2.904 -17.892 1.00 36.35 76 SER C C 1
ATOM 4590 O O . SER C 1 76 ? -12.695 -2.331 -16.871 1.00 35.48 76 SER C O 1
ATOM 4593 N N . PHE C 1 77 ? -12.497 -2.414 -19.109 1.00 35.39 77 PHE C N 1
ATOM 4594 C CA . PHE C 1 77 ? -13.156 -1.132 -19.299 1.00 38.07 77 PHE C CA 1
ATOM 4595 C C . PHE C 1 77 ? -13.727 -1.111 -20.713 1.00 38.43 77 PHE C C 1
ATOM 4596 O O . PHE C 1 77 ? -13.423 -1.971 -21.547 1.00 32.93 77 PHE C O 1
ATOM 4604 N N . SER C 1 78 ? -14.555 -0.116 -20.972 1.00 34.16 78 SER C N 1
ATOM 4605 C CA . SER C 1 78 ? -15.043 0.127 -22.322 1.00 43.06 78 SER C CA 1
ATOM 4606 C C . SER C 1 78 ? -15.272 1.619 -22.444 1.00 36.05 78 SER C C 1
ATOM 4607 O O . SER C 1 78 ? -15.697 2.255 -21.473 1.00 35.91 78 SER C O 1
ATOM 4610 N N . ASP C 1 79 ? -14.961 2.160 -23.625 1.00 36.61 79 ASP C N 1
ATOM 4611 C CA . ASP C 1 79 ? -15.238 3.545 -24.002 1.00 38.96 79 ASP C CA 1
ATOM 4612 C C . ASP C 1 79 ? -16.632 3.569 -24.632 1.00 35.10 79 ASP C C 1
ATOM 4613 O O . ASP C 1 79 ? -16.837 2.951 -25.694 1.00 34.33 79 ASP C O 1
ATOM 4618 N N . ILE C 1 80 ? -17.567 4.305 -24.027 1.00 37.19 80 ILE C N 1
ATOM 4619 C CA . ILE C 1 80 ? -18.988 4.252 -24.395 1.00 32.67 80 ILE C CA 1
ATOM 4620 C C . ILE C 1 80 ? -19.379 5.444 -25.283 1.00 33.33 80 ILE C C 1
ATOM 4621 O O . ILE C 1 80 ? -19.357 6.609 -24.847 1.00 35.02 80 ILE C O 1
ATOM 4626 N N . TYR C 1 81 ? -19.780 5.143 -26.522 1.00 32.69 81 TYR C N 1
ATOM 4627 C CA . TYR C 1 81 ? -20.148 6.189 -27.487 1.00 32.99 81 TYR C CA 1
ATOM 4628 C C . TYR C 1 81 ? -21.644 6.322 -27.664 1.00 40.50 81 TYR C C 1
ATOM 4629 O O . TYR C 1 81 ? -22.131 7.382 -28.058 1.00 38.79 81 TYR C O 1
ATOM 4638 N N . ILE C 1 82 ? -22.374 5.249 -27.390 1.00 38.34 82 ILE C N 1
ATOM 4639 C CA . ILE C 1 82 ? -23.827 5.247 -27.389 1.00 35.87 82 ILE C CA 1
ATOM 4640 C C . ILE C 1 82 ? -24.198 4.879 -25.956 1.00 34.98 82 ILE C C 1
ATOM 4641 O O . ILE C 1 82 ? -23.954 3.740 -25.511 1.00 36.12 82 ILE C O 1
ATOM 4646 N N . GLY C 1 83 ? -24.758 5.834 -25.214 1.00 33.34 83 GLY C N 1
ATOM 4647 C CA . GLY C 1 83 ? -24.986 5.669 -23.795 1.00 38.01 83 GLY C CA 1
ATOM 4648 C C . GLY C 1 83 ? -26.428 5.315 -23.470 1.00 30.57 83 GLY C C 1
ATOM 4649 O O . GLY C 1 83 ? -27.242 5.032 -24.348 1.00 31.84 83 GLY C O 1
ATOM 4650 N N . GLN C 1 84 ? -26.730 5.324 -22.175 1.00 31.76 84 GLN C N 1
ATOM 4651 C CA . GLN C 1 84 ? -28.103 5.317 -21.734 1.00 34.61 84 GLN C CA 1
ATOM 4652 C C . GLN C 1 84 ? -28.816 6.550 -22.220 1.00 43.64 84 GLN C C 1
ATOM 4653 O O . GLN C 1 84 ? -28.227 7.651 -22.320 1.00 38.03 84 GLN C O 1
ATOM 4659 N N . GLN C 1 85 ? -30.134 6.408 -22.369 1.00 40.04 85 GLN C N 1
ATOM 4660 C CA . GLN C 1 85 ? -30.961 7.566 -22.666 1.00 51.38 85 GLN C CA 1
ATOM 4661 C C . GLN C 1 85 ? -30.628 8.686 -21.695 1.00 47.30 85 GLN C C 1
ATOM 4662 O O . GLN C 1 85 ? -30.622 8.482 -20.480 1.00 44.29 85 GLN C O 1
ATOM 4668 N N . GLY C 1 86 ? -30.315 9.859 -22.245 1.00 48.40 86 GLY C N 1
ATOM 4669 C CA . GLY C 1 86 ? -30.114 11.055 -21.466 1.00 48.10 86 GLY C CA 1
ATOM 4670 C C . GLY C 1 86 ? -28.698 11.329 -20.989 1.00 53.72 86 GLY C C 1
ATOM 4671 O O . GLY C 1 86 ? -28.442 12.426 -20.478 1.00 64.21 86 GLY C O 1
ATOM 4672 N N . LEU C 1 87 ? -27.769 10.382 -21.139 1.00 40.25 87 LEU C N 1
ATOM 4673 C CA . LEU C 1 87 ? -26.403 10.586 -20.684 1.00 38.25 87 LEU C CA 1
ATOM 4674 C C . LEU C 1 87 ? -25.525 11.191 -21.781 1.00 41.67 87 LEU C C 1
ATOM 4675 O O . LEU C 1 87 ? -25.554 10.758 -22.935 1.00 41.93 87 LEU C O 1
ATOM 4680 N N . ALA C 1 88 ? -24.743 12.192 -21.407 1.00 43.55 88 ALA C N 1
ATOM 4681 C CA . ALA C 1 88 ? -23.790 12.775 -22.332 1.00 44.76 88 ALA C CA 1
ATOM 4682 C C . ALA C 1 88 ? -22.727 11.741 -22.698 1.00 40.74 88 ALA C C 1
ATOM 4683 O O . ALA C 1 88 ? -22.385 10.877 -21.901 1.00 48.99 88 ALA C O 1
ATOM 4685 N N . THR C 1 89 ? -22.232 11.802 -23.932 1.00 39.05 89 THR C N 1
ATOM 4686 C CA . THR C 1 89 ? -21.260 10.831 -24.410 1.00 42.73 89 THR C CA 1
ATOM 4687 C C . THR C 1 89 ? -20.090 11.545 -25.063 1.00 39.43 89 THR C C 1
ATOM 4688 O O . THR C 1 89 ? -20.198 12.700 -25.479 1.00 38.93 89 THR C O 1
ATOM 4692 N N . PRO C 1 90 ? -18.943 10.885 -25.162 1.00 34.88 90 PRO C N 1
ATOM 4693 C CA . PRO C 1 90 ? -18.614 9.582 -24.642 1.00 34.54 90 PRO C CA 1
ATOM 4694 C C . PRO C 1 90 ? -18.304 9.603 -23.155 1.00 36.54 90 PRO C C 1
ATOM 4695 O O . PRO C 1 90 ? -17.876 10.640 -22.612 1.00 39.08 90 PRO C O 1
ATOM 4699 N N . TYR C 1 91 ? -18.478 8.449 -22.532 1.00 37.54 91 TYR C N 1
ATOM 4700 C CA . TYR C 1 91 ? -17.969 8.221 -21.197 1.00 35.66 91 TYR C CA 1
ATOM 4701 C C . TYR C 1 91 ? -17.311 6.840 -21.155 1.00 41.27 91 TYR C C 1
ATOM 4702 O O . TYR C 1 91 ? -17.329 6.077 -22.132 1.00 37.71 91 TYR C O 1
ATOM 4711 N N . ILE C 1 92 ? -16.697 6.549 -20.015 1.00 35.01 92 ILE C N 1
ATOM 4712 C CA . ILE C 1 92 ? -15.908 5.335 -19.813 1.00 36.96 92 ILE C CA 1
ATOM 4713 C C . ILE C 1 92 ? -16.327 4.685 -18.520 1.00 35.78 92 ILE C C 1
ATOM 4714 O O . ILE C 1 92 ? -16.439 5.361 -17.494 1.00 33.88 92 ILE C O 1
ATOM 4719 N N . PHE C 1 93 ? -16.526 3.355 -18.539 1.00 32.44 93 PHE C N 1
ATOM 4720 C CA . PHE C 1 93 ? -16.703 2.657 -17.268 1.00 30.86 93 PHE C CA 1
ATOM 4721 C C . PHE C 1 93 ? -15.847 1.398 -17.235 1.00 37.89 93 PHE C C 1
ATOM 4722 O O . PHE C 1 93 ? -15.230 0.995 -18.228 1.00 32.96 93 PHE C O 1
ATOM 4730 N N . ALA C 1 94 ? -15.744 0.829 -16.042 1.00 34.80 94 ALA C N 1
ATOM 4731 C CA . ALA C 1 94 ? -14.783 -0.227 -15.825 1.00 32.51 94 ALA C CA 1
ATOM 4732 C C . ALA C 1 94 ? -15.211 -1.105 -14.671 1.00 35.53 94 ALA C C 1
ATOM 4733 O O . ALA C 1 94 ? -15.947 -0.677 -13.774 1.00 31.04 94 ALA C O 1
ATOM 4735 N N . TYR C 1 95 ? -14.681 -2.324 -14.686 1.00 34.67 95 TYR C N 1
ATOM 4736 C CA . TYR C 1 95 ? -14.538 -3.135 -13.472 1.00 29.42 95 TYR C CA 1
ATOM 4737 C C . TYR C 1 95 ? -13.183 -2.765 -12.874 1.00 32.26 95 TYR C C 1
ATOM 4738 O O . TYR C 1 95 ? -12.151 -2.926 -13.549 1.00 34.43 95 TYR C O 1
ATOM 4747 N N . VAL C 1 96 ? -13.181 -2.221 -11.654 1.00 33.35 96 VAL C N 1
ATOM 4748 C CA . VAL C 1 96 ? -11.957 -1.888 -10.929 1.00 37.51 96 VAL C CA 1
ATOM 4749 C C . VAL C 1 96 ? -11.828 -2.877 -9.777 1.00 39.13 96 VAL C C 1
ATOM 4750 O O . VAL C 1 96 ? -12.719 -2.942 -8.919 1.00 32.56 96 VAL C O 1
ATOM 4754 N N . ASP C 1 97 ? -10.729 -3.628 -9.747 1.00 32.29 97 ASP C N 1
ATOM 4755 C CA . ASP C 1 97 ? -10.515 -4.632 -8.717 1.00 31.10 97 ASP C CA 1
ATOM 4756 C C . ASP C 1 97 ? -9.651 -4.059 -7.599 1.00 30.64 97 ASP C C 1
ATOM 4757 O O . ASP C 1 97 ? -8.585 -3.467 -7.857 1.00 33.21 97 ASP C O 1
ATOM 4762 N N . LEU C 1 98 ? -10.102 -4.246 -6.354 1.00 30.81 98 LEU C N 1
ATOM 4763 C CA . LEU C 1 98 ? -9.397 -3.722 -5.187 1.00 33.20 98 LEU C CA 1
ATOM 4764 C C . LEU C 1 98 ? -8.552 -4.810 -4.524 1.00 35.61 98 LEU C C 1
ATOM 4765 O O . LEU C 1 98 ? -8.833 -6.008 -4.686 1.00 32.52 98 LEU C O 1
ATOM 4770 N N . PRO C 1 99 ? -7.522 -4.430 -3.757 1.00 33.21 99 PRO C N 1
ATOM 4771 C CA . PRO C 1 99 ? -6.695 -5.451 -3.087 1.00 35.70 99 PRO C CA 1
ATOM 4772 C C . PRO C 1 99 ? -7.488 -6.383 -2.190 1.00 36.17 99 PRO C C 1
ATOM 4773 O O . PRO C 1 99 ? -7.052 -7.518 -1.977 1.00 35.02 99 PRO C O 1
ATOM 4777 N N . GLU C 1 100 ? -8.608 -5.916 -1.641 1.00 32.84 100 GLU C N 1
ATOM 4778 C CA . GLU C 1 100 ? -9.472 -6.721 -0.768 1.00 31.85 100 GLU C CA 1
ATOM 4779 C C . GLU C 1 100 ? -10.293 -7.773 -1.525 1.00 35.31 100 GLU C C 1
ATOM 4780 O O . GLU C 1 100 ? -11.150 -8.442 -0.926 1.00 33.15 100 GLU C O 1
ATOM 4786 N N . ASN C 1 101 ? -10.037 -7.962 -2.823 1.00 32.59 101 ASN C N 1
ATOM 4787 C CA . ASN C 1 101 ? -10.668 -8.993 -3.640 1.00 31.99 101 ASN C CA 1
ATOM 4788 C C . ASN C 1 101 ? -12.131 -8.672 -3.893 1.00 29.79 101 ASN C C 1
ATOM 4789 O O . ASN C 1 101 ? -12.957 -9.569 -4.037 1.00 28.61 101 ASN C O 1
ATOM 4794 N N . LEU C 1 102 ? -12.442 -7.374 -3.945 1.00 28.51 102 LEU C N 1
ATOM 4795 C CA . LEU C 1 102 ? -13.752 -6.882 -4.338 1.00 28.99 102 LEU C CA 1
ATOM 4796 C C . LEU C 1 102 ? -13.622 -6.133 -5.652 1.00 31.92 102 LEU C C 1
ATOM 4797 O O . LEU C 1 102 ? -12.632 -5.424 -5.880 1.00 30.94 102 LEU C O 1
ATOM 4802 N N . ARG C 1 103 ? -14.626 -6.317 -6.490 1.00 29.59 103 ARG C N 1
ATOM 4803 C CA . ARG C 1 103 ? -14.772 -5.670 -7.795 1.00 27.96 103 ARG C CA 1
ATOM 4804 C C . ARG C 1 103 ? -15.848 -4.592 -7.731 1.00 29.92 103 ARG C C 1
ATOM 4805 O O . ARG C 1 103 ? -17.005 -4.879 -7.386 1.00 30.49 103 ARG C O 1
ATOM 4813 N N . VAL C 1 104 ? -15.469 -3.373 -8.122 1.00 30.60 104 VAL C N 1
ATOM 4814 C CA . VAL C 1 104 ? -16.334 -2.197 -8.154 1.00 31.76 104 VAL C CA 1
ATOM 4815 C C . VAL C 1 104 ? -16.628 -1.839 -9.604 1.00 29.20 104 VAL C C 1
ATOM 4816 O O . VAL C 1 104 ? -15.716 -1.740 -10.428 1.00 32.30 104 VAL C O 1
ATOM 4820 N N . PHE C 1 105 ? -17.881 -1.613 -9.919 1.00 29.34 105 PHE C N 1
ATOM 4821 C CA . PHE C 1 105 ? -18.228 -0.992 -11.189 1.00 29.67 105 PHE C CA 1
ATOM 4822 C C . PHE C 1 105 ? -18.207 0.523 -11.065 1.00 30.66 105 PHE C C 1
ATOM 4823 O O . PHE C 1 105 ? -18.897 1.080 -10.198 1.00 34.73 105 PHE C O 1
ATOM 4831 N N . ALA C 1 106 ? -17.474 1.206 -11.955 1.00 30.59 106 ALA C N 1
ATOM 4832 C CA . ALA C 1 106 ? -17.448 2.664 -11.849 1.00 28.92 106 ALA C CA 1
ATOM 4833 C C . ALA C 1 106 ? -17.028 3.308 -13.154 1.00 31.23 106 ALA C C 1
ATOM 4834 O O . ALA C 1 106 ? -16.399 2.680 -14.009 1.00 33.41 106 ALA C O 1
ATOM 4836 N N . GLN C 1 107 ? -17.424 4.570 -13.317 1.00 33.15 107 GLN C N 1
ATOM 4837 C CA . GLN C 1 107 ? -16.889 5.360 -14.408 1.00 30.97 107 GLN C CA 1
ATOM 4838 C C . GLN C 1 107 ? -15.409 5.664 -14.171 1.00 38.25 107 GLN C C 1
ATOM 4839 O O . GLN C 1 107 ? -14.950 5.743 -13.033 1.00 34.01 107 GLN C O 1
ATOM 4845 N N . LEU C 1 108 ? -14.669 5.807 -15.265 1.00 36.52 108 LEU C N 1
ATOM 4846 C CA . LEU C 1 108 ? -13.269 6.232 -15.250 1.00 40.28 108 LEU C CA 1
ATOM 4847 C C . LEU C 1 108 ? -13.175 7.653 -15.774 1.00 43.97 108 LEU C C 1
ATOM 4848 O O . LEU C 1 108 ? -13.728 7.963 -16.841 1.00 40.50 108 LEU C O 1
ATOM 4853 N N . GLU C 1 109 ? -12.436 8.502 -15.064 1.00 38.99 109 GLU C N 1
ATOM 4854 C CA . GLU C 1 109 ? -12.138 9.842 -15.564 1.00 40.67 109 GLU C CA 1
ATOM 4855 C C . GLU C 1 109 ? -11.068 9.779 -16.643 1.00 46.11 109 GLU C C 1
ATOM 4856 O O . GLU C 1 109 ? -10.051 9.106 -16.483 1.00 51.74 109 GLU C O 1
ATOM 4862 N N . GLY C 1 110 ? -11.277 10.494 -17.734 1.00 44.47 110 GLY C N 1
ATOM 4863 C CA . GLY C 1 110 ? -10.216 10.613 -18.702 1.00 47.47 110 GLY C CA 1
ATOM 4864 C C . GLY C 1 110 ? -10.793 10.549 -20.079 1.00 45.50 110 GLY C C 1
ATOM 4865 O O . GLY C 1 110 ? -11.986 10.750 -20.249 1.00 52.60 110 GLY C O 1
ATOM 4866 N N . GLU C 1 111 ? -9.933 10.274 -21.054 1.00 52.43 111 GLU C N 1
ATOM 4867 C CA . GLU C 1 111 ? -10.287 10.312 -22.460 1.00 44.69 111 GLU C CA 1
ATOM 4868 C C . GLU C 1 111 ? -10.412 8.894 -23.000 1.00 51.36 111 GLU C C 1
ATOM 4869 O O . GLU C 1 111 ? -9.790 7.952 -22.492 1.00 48.67 111 GLU C O 1
ATOM 4875 N N . VAL C 1 112 ? -11.282 8.746 -23.999 1.00 47.28 112 VAL C N 1
ATOM 4876 C CA . VAL C 1 112 ? -11.363 7.516 -24.764 1.00 56.53 112 VAL C CA 1
ATOM 4877 C C . VAL C 1 112 ? -9.995 7.206 -25.353 1.00 51.26 112 VAL C C 1
ATOM 4878 O O . VAL C 1 112 ? -9.172 8.094 -25.575 1.00 45.81 112 VAL C O 1
ATOM 4882 N N . ASP C 1 113 ? -9.754 5.920 -25.613 1.00 45.69 113 ASP C N 1
ATOM 4883 C CA . ASP C 1 113 ? -8.547 5.484 -26.309 1.00 47.65 113 ASP C CA 1
ATOM 4884 C C . ASP C 1 113 ? -7.290 5.702 -25.469 1.00 50.68 113 ASP C C 1
ATOM 4885 O O . ASP C 1 113 ? -6.207 5.886 -26.018 1.00 50.67 113 ASP C O 1
ATOM 4890 N N . THR C 1 114 ? -7.403 5.709 -24.133 1.00 49.09 114 THR C N 1
ATOM 4891 C CA . THR C 1 114 ? -6.226 5.900 -23.294 1.00 53.20 114 THR C CA 1
ATOM 4892 C C . THR C 1 114 ? -6.047 4.864 -22.185 1.00 50.68 114 THR C C 1
ATOM 4893 O O . THR C 1 114 ? -4.933 4.768 -21.645 1.00 53.51 114 THR C O 1
ATOM 4897 N N . TYR C 1 115 ? -7.066 4.088 -21.836 1.00 46.53 115 TYR C N 1
ATOM 4898 C CA . TYR C 1 115 ? -6.940 3.112 -20.757 1.00 47.96 115 TYR C CA 1
ATOM 4899 C C . TYR C 1 115 ? -6.435 1.757 -21.272 1.00 46.70 115 TYR C C 1
ATOM 4900 O O . TYR C 1 115 ? -6.429 1.468 -22.472 1.00 44.21 115 TYR C O 1
ATOM 4909 N N . ARG C 1 116 ? -5.953 0.942 -20.326 1.00 42.33 116 ARG C N 1
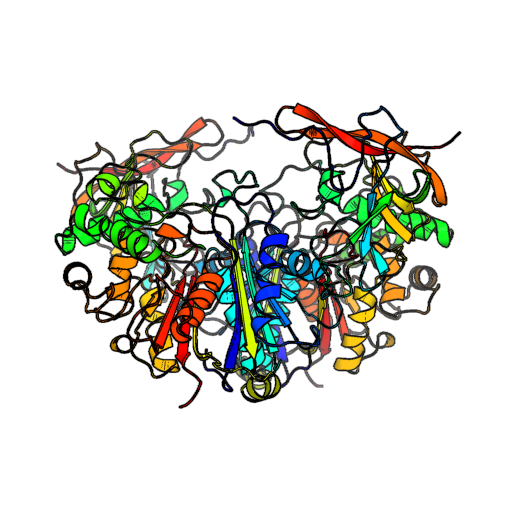ATOM 4910 C CA . ARG C 1 116 ? -5.420 -0.378 -20.607 1.00 41.13 116 ARG C CA 1
ATOM 4911 C C . ARG C 1 116 ? -5.808 -1.291 -19.453 1.00 41.32 116 ARG C C 1
ATOM 4912 O O . ARG C 1 116 ? -5.938 -0.839 -18.307 1.00 43.60 116 ARG C O 1
ATOM 4920 N N . CYS C 1 117 ? -5.994 -2.577 -19.755 1.00 46.45 117 CYS C N 1
ATOM 4921 C CA . CYS C 1 117 ? -6.233 -3.543 -18.680 1.00 41.89 117 CYS C CA 1
ATOM 4922 C C . CYS C 1 117 ? -5.035 -3.586 -17.748 1.00 37.79 117 CYS C C 1
ATOM 4923 O O . CYS C 1 117 ? -3.885 -3.493 -18.207 1.00 38.67 117 CYS C O 1
ATOM 4926 N N . ASP C 1 118 ? -5.315 -3.764 -16.453 1.00 38.75 118 ASP C N 1
ATOM 4927 C CA . ASP C 1 118 ? -4.321 -3.893 -15.383 1.00 43.54 118 ASP C CA 1
ATOM 4928 C C . ASP C 1 118 ? -3.673 -2.560 -15.019 1.00 50.29 118 ASP C C 1
ATOM 4929 O O . ASP C 1 118 ? -2.673 -2.536 -14.271 1.00 48.47 118 ASP C O 1
ATOM 4934 N N . GLU C 1 119 ? -4.202 -1.456 -15.546 1.00 43.81 119 GLU C N 1
ATOM 4935 C CA . GLU C 1 119 ? -3.730 -0.128 -15.203 1.00 50.19 119 GLU C CA 1
ATOM 4936 C C . GLU C 1 119 ? -4.122 0.228 -13.777 1.00 39.07 119 GLU C C 1
ATOM 4937 O O . GLU C 1 119 ? -5.274 0.056 -13.385 1.00 40.45 119 GLU C O 1
ATOM 4943 N N . GLU C 1 120 ? -3.168 0.772 -13.013 1.00 41.39 120 GLU C N 1
ATOM 4944 C CA . GLU C 1 120 ? -3.468 1.209 -11.657 1.00 47.54 120 GLU C CA 1
ATOM 4945 C C . GLU C 1 120 ? -4.237 2.528 -11.682 1.00 48.71 120 GLU C C 1
ATOM 4946 O O . GLU C 1 120 ? -3.917 3.440 -12.449 1.00 45.17 120 GLU C O 1
ATOM 4952 N N . VAL C 1 121 ? -5.243 2.630 -10.817 1.00 40.03 121 VAL C N 1
ATOM 4953 C CA . VAL C 1 121 ? -6.127 3.793 -10.767 1.00 42.73 121 VAL C CA 1
ATOM 4954 C C . VAL C 1 121 ? -6.423 4.142 -9.311 1.00 47.01 121 VAL C C 1
ATOM 4955 O O . VAL C 1 121 ? -6.254 3.329 -8.398 1.00 42.81 121 VAL C O 1
ATOM 4959 N N . GLU C 1 122 ? -6.928 5.359 -9.111 1.00 44.27 122 GLU C N 1
ATOM 4960 C CA . GLU C 1 122 ? -7.172 5.872 -7.775 1.00 38.37 122 GLU C CA 1
ATOM 4961 C C . GLU C 1 122 ? -8.568 6.457 -7.662 1.00 47.04 122 GLU C C 1
ATOM 4962 O O . GLU C 1 122 ? -9.084 7.062 -8.611 1.00 39.67 122 GLU C O 1
ATOM 4968 N N . LEU C 1 123 ? -9.172 6.280 -6.487 1.00 42.73 123 LEU C N 1
ATOM 4969 C CA . LEU C 1 123 ? -10.527 6.778 -6.252 1.00 40.69 123 LEU C CA 1
ATOM 4970 C C . LEU C 1 123 ? -10.558 8.293 -6.391 1.00 44.21 123 LEU C C 1
ATOM 4971 O O . LEU C 1 123 ? -9.656 8.977 -5.922 1.00 39.60 123 LEU C O 1
ATOM 4976 N N . THR C 1 124 ? -11.646 8.822 -6.947 1.00 41.70 124 THR C N 1
ATOM 4977 C CA . THR C 1 124 ? -11.836 10.266 -7.046 1.00 42.17 124 THR C CA 1
ATOM 4978 C C . THR C 1 124 ? -13.338 10.510 -7.090 1.00 44.35 124 THR C C 1
ATOM 4979 O O . THR C 1 124 ? -14.111 9.611 -7.431 1.00 45.32 124 THR C O 1
ATOM 4983 N N . LEU C 1 125 ? -13.762 11.688 -6.672 1.00 44.85 125 LEU C N 1
ATOM 4984 C CA . LEU C 1 125 ? -15.172 12.044 -6.714 1.00 40.55 125 LEU C CA 1
ATOM 4985 C C . LEU C 1 125 ? -15.497 12.904 -7.933 1.00 43.39 125 LEU C C 1
ATOM 4986 O O . LEU C 1 125 ? -14.765 13.838 -8.269 1.00 43.87 125 LEU C O 1
ATOM 4991 N N . GLY C 1 126 ? -16.628 12.624 -8.571 1.00 42.34 126 GLY C N 1
ATOM 4992 C CA . GLY C 1 126 ? -17.073 13.466 -9.656 1.00 43.59 126 GLY C CA 1
ATOM 4993 C C . GLY C 1 126 ? -18.475 13.136 -10.124 1.00 43.08 126 GLY C C 1
ATOM 4994 O O . GLY C 1 126 ? -19.084 12.141 -9.693 1.00 40.52 126 GLY C O 1
ATOM 4995 N N . PRO C 1 127 ? -18.995 13.932 -11.048 1.00 40.76 127 PRO C N 1
ATOM 4996 C CA . PRO C 1 127 ? -20.393 13.755 -11.468 1.00 51.98 127 PRO C CA 1
ATOM 4997 C C . PRO C 1 127 ? -20.547 12.533 -12.354 1.00 49.72 127 PRO C C 1
ATOM 4998 O O . PRO C 1 127 ? -19.754 12.311 -13.267 1.00 45.31 127 PRO C O 1
ATOM 5002 N N . ILE C 1 128 ? -21.571 11.733 -12.076 1.00 39.26 128 ILE C N 1
ATOM 5003 C CA . ILE C 1 128 ? -21.852 10.563 -12.899 1.00 37.69 128 ILE C CA 1
ATOM 5004 C C . ILE C 1 128 ? -23.067 10.732 -13.801 1.00 40.27 128 ILE C C 1
ATOM 5005 O O . ILE C 1 128 ? -23.148 10.033 -14.820 1.00 41.05 128 ILE C O 1
ATOM 5010 N N . ARG C 1 129 ? -23.979 11.644 -13.488 1.00 40.24 129 ARG C N 1
ATOM 5011 C CA . ARG C 1 129 ? -25.192 11.861 -14.264 1.00 42.79 129 ARG C CA 1
ATOM 5012 C C . ARG C 1 129 ? -25.873 13.070 -13.653 1.00 42.61 129 ARG C C 1
ATOM 5013 O O . ARG C 1 129 ? -25.518 13.495 -12.551 1.00 47.20 129 ARG C O 1
ATOM 5021 N N . MET C 1 130 ? -26.878 13.582 -14.362 1.00 42.62 130 MET C N 1
ATOM 5022 C CA . MET C 1 130 ? -27.784 14.611 -13.868 1.00 46.72 130 MET C CA 1
ATOM 5023 C C . MET C 1 130 ? -28.951 13.959 -13.133 1.00 57.99 130 MET C C 1
ATOM 5024 O O . MET C 1 130 ? -29.424 12.893 -13.533 1.00 61.54 130 MET C O 1
ATOM 5029 N N . ASN C 1 131 ? -29.408 14.606 -12.058 1.00 48.31 131 ASN C N 1
ATOM 5030 C CA . ASN C 1 131 ? -30.562 14.141 -11.307 1.00 48.88 131 ASN C CA 1
ATOM 5031 C C . ASN C 1 131 ? -31.807 14.801 -11.883 1.00 56.76 131 ASN C C 1
ATOM 5032 O O . ASN C 1 131 ? -31.726 15.595 -12.819 1.00 59.10 131 ASN C O 1
ATOM 5037 N N . ASN C 1 132 ? -32.979 14.460 -11.330 1.00 60.91 132 ASN C N 1
ATOM 5038 C CA . ASN C 1 132 ? -34.244 14.911 -11.906 1.00 67.21 132 ASN C CA 1
ATOM 5039 C C . ASN C 1 132 ? -34.495 16.399 -11.715 1.00 65.12 132 ASN C C 1
ATOM 5040 O O . ASN C 1 132 ? -35.407 16.940 -12.348 1.00 62.86 132 ASN C O 1
ATOM 5045 N N . ASP C 1 133 ? -33.737 17.067 -10.852 1.00 64.24 133 ASP C N 1
ATOM 5046 C CA . ASP C 1 133 ? -33.739 18.526 -10.794 1.00 65.75 133 ASP C CA 1
ATOM 5047 C C . ASP C 1 133 ? -32.636 19.127 -11.662 1.00 59.61 133 ASP C C 1
ATOM 5048 O O . ASP C 1 133 ? -32.350 20.324 -11.553 1.00 63.70 133 ASP C O 1
ATOM 5053 N N . ASN C 1 134 ? -32.014 18.307 -12.511 1.00 59.34 134 ASN C N 1
ATOM 5054 C CA . ASN C 1 134 ? -30.864 18.692 -13.332 1.00 77.22 134 ASN C CA 1
ATOM 5055 C C . ASN C 1 134 ? -29.750 19.340 -12.503 1.00 65.52 134 ASN C C 1
ATOM 5056 O O . ASN C 1 134 ? -29.209 20.393 -12.848 1.00 59.77 134 ASN C O 1
ATOM 5061 N N . LEU C 1 135 ? -29.409 18.692 -11.390 1.00 58.43 135 LEU C N 1
ATOM 5062 C CA . LEU C 1 135 ? -28.167 18.936 -10.678 1.00 49.10 135 LEU C CA 1
ATOM 5063 C C . LEU C 1 135 ? -27.289 17.688 -10.733 1.00 48.41 135 LEU C C 1
ATOM 5064 O O . LEU C 1 135 ? -27.805 16.564 -10.790 1.00 45.52 135 LEU C O 1
ATOM 5069 N N . PRO C 1 136 ? -25.968 17.855 -10.733 1.00 44.31 136 PRO C N 1
ATOM 5070 C CA . PRO C 1 136 ? -25.092 16.681 -10.840 1.00 41.70 136 PRO C CA 1
ATOM 5071 C C . PRO C 1 136 ? -25.266 15.766 -9.643 1.00 45.52 136 PRO C C 1
ATOM 5072 O O . PRO C 1 136 ? -25.447 16.235 -8.518 1.00 47.01 136 PRO C O 1
ATOM 5076 N N . ILE C 1 137 ? -25.202 14.457 -9.900 1.00 37.72 137 ILE C N 1
ATOM 5077 C CA . ILE C 1 137 ? -25.044 13.461 -8.842 1.00 36.81 137 ILE C CA 1
ATOM 5078 C C . ILE C 1 137 ? -23.555 13.166 -8.711 1.00 35.27 137 ILE C C 1
ATOM 5079 O O . ILE C 1 137 ? -22.904 12.709 -9.664 1.00 41.48 137 ILE C O 1
ATOM 5084 N N . ILE C 1 138 ? -23.002 13.463 -7.570 1.00 36.78 138 ILE C N 1
ATOM 5085 C CA . ILE C 1 138 ? -21.588 13.227 -7.330 1.00 35.35 138 ILE C CA 1
ATOM 5086 C C . ILE C 1 138 ? -21.434 11.814 -6.789 1.00 34.28 138 ILE C C 1
ATOM 5087 O O . ILE C 1 138 ? -22.153 11.429 -5.856 1.00 38.90 138 ILE C O 1
ATOM 5092 N N . SER C 1 139 ? -20.497 11.052 -7.353 1.00 35.29 139 SER C N 1
ATOM 5093 C CA . SER C 1 139 ? -20.276 9.682 -6.897 1.00 31.86 139 SER C CA 1
ATOM 5094 C C . SER C 1 139 ? -18.796 9.315 -7.020 1.00 34.02 139 SER C C 1
ATOM 5095 O O . SER C 1 139 ? -17.923 10.175 -7.220 1.00 36.74 139 SER C O 1
ATOM 5098 N N . TYR C 1 140 ? -18.515 8.015 -6.858 1.00 35.74 140 TYR C N 1
ATOM 5099 C CA . TYR C 1 140 ? -17.160 7.497 -6.946 1.00 36.10 140 TYR C CA 1
ATOM 5100 C C . TYR C 1 140 ? -16.817 7.203 -8.403 1.00 34.46 140 TYR C C 1
ATOM 5101 O O . TYR C 1 140 ? -17.629 6.668 -9.163 1.00 36.15 140 TYR C O 1
ATOM 5110 N N . LYS C 1 141 ? -15.599 7.577 -8.783 1.00 37.10 141 LYS C N 1
ATOM 5111 C CA . LYS C 1 141 ? -15.025 7.258 -10.075 1.00 33.13 141 LYS C CA 1
ATOM 5112 C C . LYS C 1 141 ? -13.592 6.865 -9.796 1.00 34.99 141 LYS C C 1
ATOM 5113 O O . LYS C 1 141 ? -13.116 7.023 -8.673 1.00 37.39 141 LYS C O 1
ATOM 5119 N N . PHE C 1 142 ? -12.892 6.386 -10.817 1.00 39.64 142 PHE C N 1
ATOM 5120 C CA . PHE C 1 142 ? -11.467 6.142 -10.705 1.00 38.61 142 PHE C CA 1
ATOM 5121 C C . PHE C 1 142 ? -10.724 6.878 -11.810 1.00 42.52 142 PHE C C 1
ATOM 5122 O O . PHE C 1 142 ? -11.257 7.112 -12.901 1.00 39.28 142 PHE C O 1
ATOM 5130 N N . LYS C 1 143 ? -9.483 7.260 -11.501 1.00 40.68 143 LYS C N 1
ATOM 5131 C CA . LYS C 1 143 ? -8.669 8.030 -12.423 1.00 41.02 143 LYS C CA 1
ATOM 5132 C C . LYS C 1 143 ? -7.257 7.475 -12.504 1.00 45.85 143 LYS C C 1
ATOM 5133 O O . LYS C 1 143 ? -6.796 6.726 -11.632 1.00 42.77 143 LYS C O 1
ATOM 5139 N N . LYS C 1 144 ? -6.541 7.906 -13.541 1.00 44.81 144 LYS C N 1
ATOM 5140 C CA . LYS C 1 144 ? -5.154 7.492 -13.688 1.00 47.52 144 LYS C CA 1
ATOM 5141 C C . LYS C 1 144 ? -4.295 8.068 -12.560 1.00 52.74 144 LYS C C 1
ATOM 5142 O O . LYS C 1 144 ? -4.559 9.153 -12.033 1.00 50.91 144 LYS C O 1
ATOM 5148 N N . ILE C 1 145 ? -3.248 7.331 -12.197 1.00 51.95 145 ILE C N 1
ATOM 5149 C CA . ILE C 1 145 ? -2.294 7.821 -11.211 1.00 55.34 145 ILE C CA 1
ATOM 5150 C C . ILE C 1 145 ? -1.133 8.524 -11.913 1.00 62.11 145 ILE C C 1
ATOM 5151 O O . ILE C 1 145 ? -0.941 8.375 -13.125 1.00 69.27 145 ILE C O 1
ATOM 5156 N N . ALA C 1 146 ? -0.338 9.275 -11.160 1.00 69.97 146 ALA C N 1
ATOM 5157 C CA . ALA C 1 146 ? 0.882 9.866 -11.707 1.00 98.28 146 ALA C CA 1
ATOM 5158 C C . ALA C 1 146 ? 1.984 8.808 -11.854 1.00 111.71 146 ALA C C 1
ATOM 5159 O O . ALA C 1 146 ? 1.988 7.767 -11.189 1.00 100.72 146 ALA C O 1
ATOM 5162 N N . MET D 2 1 ? -33.824 -29.834 -16.360 1.00 32.75 1 MET D N 1
ATOM 5163 C CA . MET D 2 1 ? -34.988 -30.597 -15.770 1.00 33.40 1 MET D CA 1
ATOM 5164 C C . MET D 2 1 ? -35.153 -31.958 -16.474 1.00 33.15 1 MET D C 1
ATOM 5165 O O . MET D 2 1 ? -35.287 -31.967 -17.700 1.00 34.18 1 MET D O 1
ATOM 5170 N N . LYS D 2 2 ? -35.159 -33.050 -15.733 1.00 32.92 2 LYS D N 1
ATOM 5171 C CA . LYS D 2 2 ? -35.481 -34.364 -16.290 1.00 39.72 2 LYS D CA 1
ATOM 5172 C C . LYS D 2 2 ? -36.936 -34.420 -16.732 1.00 39.64 2 LYS D C 1
ATOM 5173 O O . LYS D 2 2 ? -37.833 -33.968 -16.013 1.00 36.31 2 LYS D O 1
ATOM 5179 N N . LEU D 2 3 ? -37.177 -34.942 -17.941 1.00 38.65 3 LEU D N 1
ATOM 5180 C CA . LEU D 2 3 ? -38.533 -35.048 -18.499 1.00 37.48 3 LEU D CA 1
ATOM 5181 C C . LEU D 2 3 ? -39.159 -36.367 -18.036 1.00 34.36 3 LEU D C 1
ATOM 5182 O O . LEU D 2 3 ? -38.573 -37.416 -18.245 1.00 36.41 3 LEU D O 1
ATOM 5187 N N . GLN D 2 4 ? -40.338 -36.319 -17.398 1.00 35.43 4 GLN D N 1
ATOM 5188 C CA . GLN D 2 4 ? -40.882 -37.556 -16.821 1.00 34.41 4 GLN D CA 1
ATOM 5189 C C . GLN D 2 4 ? -41.472 -38.466 -17.902 1.00 33.61 4 GLN D C 1
ATOM 5190 O O . GLN D 2 4 ? -41.582 -39.671 -17.697 1.00 39.26 4 GLN D O 1
ATOM 5196 N N . ARG D 2 5 ? -41.863 -37.886 -19.042 1.00 35.78 5 ARG D N 1
ATOM 5197 C CA . ARG D 2 5 ? -42.205 -38.636 -20.241 1.00 43.16 5 ARG D CA 1
ATOM 5198 C C . ARG D 2 5 ? -41.717 -37.867 -21.468 1.00 38.01 5 ARG D C 1
ATOM 5199 O O . ARG D 2 5 ? -41.324 -36.701 -21.379 1.00 36.57 5 ARG D O 1
ATOM 5207 N N . GLU D 2 6 ? -41.746 -38.523 -22.631 1.00 36.72 6 GLU D N 1
ATOM 5208 C CA . GLU D 2 6 ? -41.259 -37.858 -23.840 1.00 35.85 6 GLU D CA 1
ATOM 5209 C C . GLU D 2 6 ? -42.127 -36.658 -24.200 1.00 34.41 6 GLU D C 1
ATOM 5210 O O . GLU D 2 6 ? -43.346 -36.664 -24.013 1.00 37.07 6 GLU D O 1
ATOM 5216 N N . VAL D 2 7 ? -41.479 -35.628 -24.716 1.00 32.23 7 VAL D N 1
ATOM 5217 C CA . VAL D 2 7 ? -42.138 -34.416 -25.168 1.00 33.93 7 VAL D CA 1
ATOM 5218 C C . VAL D 2 7 ? -41.578 -34.078 -26.545 1.00 39.67 7 VAL D C 1
ATOM 5219 O O . VAL D 2 7 ? -40.354 -34.104 -26.742 1.00 34.97 7 VAL D O 1
ATOM 5223 N N . TYR D 2 8 ? -42.478 -33.728 -27.475 1.00 32.56 8 TYR D N 1
ATOM 5224 C CA . TYR D 2 8 ? -42.171 -33.499 -28.877 1.00 32.16 8 TYR D CA 1
ATOM 5225 C C . TYR D 2 8 ? -42.709 -32.141 -29.309 1.00 31.49 8 TYR D C 1
ATOM 5226 O O . TYR D 2 8 ? -43.740 -31.654 -28.801 1.00 34.10 8 TYR D O 1
ATOM 5235 N N . ILE D 2 9 ? -41.974 -31.519 -30.225 1.00 32.86 9 ILE D N 1
ATOM 5236 C CA . ILE D 2 9 ? -42.397 -30.292 -30.884 1.00 33.52 9 ILE D CA 1
ATOM 5237 C C . ILE D 2 9 ? -43.114 -30.651 -32.182 1.00 32.38 9 ILE D C 1
ATOM 5238 O O . ILE D 2 9 ? -42.622 -31.453 -32.994 1.00 31.08 9 ILE D O 1
ATOM 5243 N N . ALA D 2 10 ? -44.338 -30.130 -32.337 1.00 32.28 10 ALA D N 1
ATOM 5244 C CA . ALA D 2 10 ? -45.149 -30.327 -33.526 1.00 33.82 10 ALA D CA 1
ATOM 5245 C C . ALA D 2 10 ? -44.889 -29.051 -34.338 1.00 36.64 10 ALA D C 1
ATOM 5246 O O . ALA D 2 10 ? -43.770 -28.892 -34.783 1.00 34.87 10 ALA D O 1
ATOM 5248 N N . GLY D 2 11 ? -45.811 -28.094 -34.598 1.00 33.66 11 GLY D N 1
ATOM 5249 C CA . GLY D 2 11 ? -45.629 -26.924 -35.448 1.00 33.29 11 GLY D CA 1
ATOM 5250 C C . GLY D 2 11 ? -44.831 -25.823 -34.758 1.00 33.81 11 GLY D C 1
ATOM 5251 O O . GLY D 2 11 ? -44.839 -25.683 -33.525 1.00 30.50 11 GLY D O 1
ATOM 5252 N N . VAL D 2 12 ? -44.121 -25.034 -35.571 1.00 32.02 12 VAL D N 1
ATOM 5253 C CA . VAL D 2 12 ? -43.435 -23.845 -35.082 1.00 29.13 12 VAL D CA 1
ATOM 5254 C C . VAL D 2 12 ? -43.830 -22.644 -35.937 1.00 29.68 12 VAL D C 1
ATOM 5255 O O . VAL D 2 12 ? -44.294 -22.778 -37.076 1.00 33.24 12 VAL D O 1
ATOM 5259 N N . GLY D 2 13 ? -43.590 -21.457 -35.389 1.00 30.89 13 GLY D N 1
ATOM 5260 C CA . GLY D 2 13 ? -43.954 -20.224 -36.073 1.00 32.50 13 GLY D CA 1
ATOM 5261 C C . GLY D 2 13 ? -42.910 -19.150 -35.850 1.00 32.64 13 GLY D C 1
ATOM 5262 O O . GLY D 2 13 ? -42.231 -19.118 -34.832 1.00 30.72 13 GLY D O 1
ATOM 5263 N N . GLU D 2 14 ? -42.794 -18.260 -36.815 1.00 33.79 14 GLU D N 1
ATOM 5264 C CA . GLU D 2 14 ? -41.740 -17.258 -36.783 1.00 35.95 14 GLU D CA 1
ATOM 5265 C C . GLU D 2 14 ? -42.172 -16.094 -37.647 1.00 29.01 14 GLU D C 1
ATOM 5266 O O . GLU D 2 14 ? -42.570 -16.315 -38.789 1.00 31.15 14 GLU D O 1
ATOM 5272 N N . THR D 2 15 ? -42.059 -14.884 -37.139 1.00 30.49 15 THR D N 1
ATOM 5273 C CA . THR D 2 15 ? -42.224 -13.704 -37.983 1.00 31.84 15 THR D CA 1
ATOM 5274 C C . THR D 2 15 ? -40.864 -13.317 -38.550 1.00 35.07 15 THR D C 1
ATOM 5275 O O . THR D 2 15 ? -39.826 -1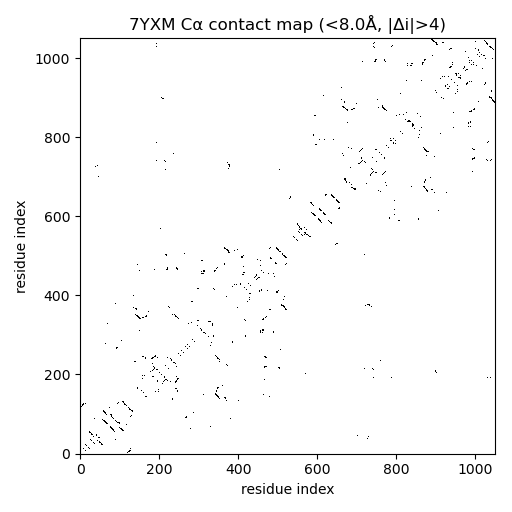3.689 -37.996 1.00 30.65 15 THR D O 1
ATOM 5279 N N . LYS D 2 16 ? -40.870 -12.507 -39.604 1.00 31.06 16 LYS D N 1
ATOM 5280 C CA . LYS D 2 16 ? -39.651 -11.805 -40.015 1.00 28.91 16 LYS D CA 1
ATOM 5281 C C . LYS D 2 16 ? -39.253 -10.883 -38.858 1.00 31.60 16 LYS D C 1
ATOM 5282 O O . LYS D 2 16 ? -40.114 -10.436 -38.096 1.00 31.78 16 LYS D O 1
ATOM 5288 N N . PHE D 2 17 ? -37.965 -10.650 -38.674 1.00 31.88 17 PHE D N 1
ATOM 5289 C CA . PHE D 2 17 ? -37.429 -9.813 -37.576 1.00 29.68 17 PHE D CA 1
ATOM 5290 C C . PHE D 2 17 ? -36.899 -8.502 -38.149 1.00 28.76 17 PHE D C 1
ATOM 5291 O O . PHE D 2 17 ? -36.353 -8.519 -39.222 1.00 31.61 17 PHE D O 1
ATOM 5299 N N . GLY D 2 18 ? -37.014 -7.403 -37.414 1.00 30.84 18 GLY D N 1
ATOM 5300 C CA . GLY D 2 18 ? -36.508 -6.123 -37.865 1.00 28.61 18 GLY D CA 1
ATOM 5301 C C . GLY D 2 18 ? -37.380 -5.038 -37.257 1.00 29.83 18 GLY D C 1
ATOM 5302 O O . GLY D 2 18 ? -37.904 -5.222 -36.164 1.00 29.75 18 GLY D O 1
ATOM 5303 N N . LYS D 2 19 ? -37.502 -3.896 -37.922 1.00 32.13 19 LYS D N 1
ATOM 5304 C CA . LYS D 2 19 ? -38.295 -2.758 -37.424 1.00 35.00 19 LYS D CA 1
ATOM 5305 C C . LYS D 2 19 ? -39.750 -2.968 -37.848 1.00 30.39 19 LYS D C 1
ATOM 5306 O O . LYS D 2 19 ? -40.009 -2.819 -39.019 1.00 33.09 19 LYS D O 1
ATOM 5312 N N . HIS D 2 20 ? -40.651 -3.331 -36.939 1.00 30.52 20 HIS D N 1
ATOM 5313 C CA . HIS D 2 20 ? -42.065 -3.526 -37.257 1.00 36.29 20 HIS D CA 1
ATOM 5314 C C . HIS D 2 20 ? -42.893 -2.336 -36.779 1.00 38.45 20 HIS D C 1
ATOM 5315 O O . HIS D 2 20 ? -42.684 -1.831 -35.667 1.00 32.52 20 HIS D O 1
ATOM 5322 N N . THR D 2 21 ? -43.922 -1.992 -37.547 1.00 33.62 21 THR D N 1
ATOM 5323 C CA . THR D 2 21 ? -44.902 -1.039 -37.064 1.00 37.38 21 THR D CA 1
ATOM 5324 C C . THR D 2 21 ? -46.070 -1.712 -36.346 1.00 39.33 21 THR D C 1
ATOM 5325 O O . THR D 2 21 ? -46.696 -1.064 -35.501 1.00 46.62 21 THR D O 1
ATOM 5329 N N . VAL D 2 22 ? -46.318 -3.011 -36.555 1.00 32.68 22 VAL D N 1
ATOM 5330 C CA . VAL D 2 22 ? -47.334 -3.676 -35.754 1.00 31.43 22 VAL D CA 1
ATOM 5331 C C . VAL D 2 22 ? -46.710 -4.067 -34.421 1.00 31.17 22 VAL D C 1
ATOM 5332 O O . VAL D 2 22 ? -45.507 -4.334 -34.322 1.00 30.13 22 VAL D O 1
ATOM 5336 N N . ASP D 2 23 ? -47.537 -4.088 -33.393 1.00 30.30 23 ASP D N 1
ATOM 5337 C CA . ASP D 2 23 ? -47.046 -4.267 -32.029 1.00 28.01 23 ASP D CA 1
ATOM 5338 C C . ASP D 2 23 ? -46.863 -5.740 -31.666 1.00 27.19 23 ASP D C 1
ATOM 5339 O O . ASP D 2 23 ? -47.148 -6.669 -32.431 1.00 29.94 23 ASP D O 1
ATOM 5344 N N . PHE D 2 24 ? -46.411 -5.951 -30.437 1.00 26.35 24 PHE D N 1
ATOM 5345 C CA . PHE D 2 24 ? -46.015 -7.277 -29.944 1.00 28.28 24 PHE D CA 1
ATOM 5346 C C . PHE D 2 24 ? -47.156 -8.274 -30.005 1.00 26.41 24 PHE D C 1
ATOM 5347 O O . PHE D 2 24 ? -46.919 -9.483 -30.144 1.00 27.68 24 PHE D O 1
ATOM 5355 N N . ASP D 2 25 ? -48.404 -7.810 -29.854 1.00 27.04 25 ASP D N 1
ATOM 5356 C CA . ASP D 2 25 ? -49.535 -8.741 -29.798 1.00 28.96 25 ASP D CA 1
ATOM 5357 C C . ASP D 2 25 ? -49.839 -9.303 -31.180 1.00 28.63 25 ASP D C 1
ATOM 5358 O O . ASP D 2 25 ? -50.142 -10.491 -31.333 1.00 30.22 25 ASP D O 1
ATOM 5363 N N . VAL D 2 26 ? -49.776 -8.442 -32.190 1.00 28.79 26 VAL D N 1
ATOM 5364 C CA . VAL D 2 26 ? -49.938 -8.877 -33.575 1.00 30.73 26 VAL D CA 1
ATOM 5365 C C . VAL D 2 26 ? -48.817 -9.820 -33.975 1.00 36.83 26 VAL D C 1
ATOM 5366 O O . VAL D 2 26 ? -49.069 -10.858 -34.594 1.00 32.03 26 VAL D O 1
ATOM 5370 N N . LEU D 2 27 ? -47.553 -9.461 -33.670 1.00 28.42 27 LEU D N 1
ATOM 5371 C CA . LEU D 2 27 ? -46.446 -10.358 -34.017 1.00 27.98 27 LEU D CA 1
ATOM 5372 C C . LEU D 2 27 ? -46.637 -11.709 -33.352 1.00 30.56 27 LEU D C 1
ATOM 5373 O O . LEU D 2 27 ? -46.491 -12.764 -33.985 1.00 27.51 27 LEU D O 1
ATOM 5378 N N . GLY D 2 28 ? -46.912 -11.693 -32.051 1.00 29.46 28 GLY D N 1
ATOM 5379 C CA . GLY D 2 28 ? -47.136 -12.944 -31.323 1.00 27.73 28 GLY D CA 1
ATOM 5380 C C . GLY D 2 28 ? -48.276 -13.765 -31.899 1.00 29.54 28 GLY D C 1
ATOM 5381 O O . GLY D 2 28 ? -48.192 -14.992 -31.977 1.00 30.30 28 GLY D O 1
ATOM 5382 N N . ARG D 2 29 ? -49.379 -13.116 -32.241 1.00 29.08 29 ARG D N 1
ATOM 5383 C CA . ARG D 2 29 ? -50.492 -13.854 -32.829 1.00 26.23 29 ARG D CA 1
ATOM 5384 C C . ARG D 2 29 ? -50.085 -14.507 -34.143 1.00 31.60 29 ARG D C 1
ATOM 5385 O O . ARG D 2 29 ? -50.508 -15.629 -34.447 1.00 31.04 29 ARG D O 1
ATOM 5393 N N . GLU D 2 30 ? -49.316 -13.797 -34.968 1.00 31.61 30 GLU D N 1
ATOM 5394 C CA . GLU D 2 30 ? -48.901 -14.363 -36.254 1.00 32.72 30 GLU D CA 1
ATOM 5395 C C . GLU D 2 30 ? -48.035 -15.603 -36.044 1.00 29.09 30 GLU D C 1
ATOM 5396 O O . GLU D 2 30 ? -48.227 -16.636 -36.711 1.00 31.79 30 GLU D O 1
ATOM 5402 N N . ALA D 2 31 ? -47.091 -15.534 -35.109 1.00 29.63 31 ALA D N 1
ATOM 5403 C CA . ALA D 2 31 ? -46.243 -16.706 -34.873 1.00 31.61 31 ALA D CA 1
ATOM 5404 C C . ALA D 2 31 ? -47.056 -17.832 -34.287 1.00 30.79 31 ALA D C 1
ATOM 5405 O O . ALA D 2 31 ? -46.860 -18.992 -34.645 1.00 30.27 31 ALA D O 1
ATOM 5407 N N . ALA D 2 32 ? -47.952 -17.523 -33.350 1.00 27.57 32 ALA D N 1
ATOM 5408 C CA . ALA D 2 32 ? -48.727 -18.585 -32.715 1.00 29.45 32 ALA D CA 1
ATOM 5409 C C . ALA D 2 32 ? -49.612 -19.298 -33.735 1.00 31.66 32 ALA D C 1
ATOM 5410 O O . ALA D 2 32 ? -49.687 -20.529 -33.750 1.00 32.16 32 ALA D O 1
ATOM 5412 N N . LEU D 2 33 ? -50.306 -18.536 -34.587 1.00 31.43 33 LEU D N 1
ATOM 5413 C CA . LEU D 2 33 ? -51.134 -19.142 -35.614 1.00 28.97 33 LEU D CA 1
ATOM 5414 C C . LEU D 2 33 ? -50.313 -20.003 -36.566 1.00 34.55 33 LEU D C 1
ATOM 5415 O O . LEU D 2 33 ? -50.774 -21.063 -36.998 1.00 35.55 33 LEU D O 1
ATOM 5420 N N . GLN D 2 34 ? -49.144 -19.545 -36.948 1.00 33.85 34 GLN D N 1
ATOM 5421 C CA . GLN D 2 34 ? -48.270 -20.323 -37.840 1.00 38.95 34 GLN D CA 1
ATOM 5422 C C . GLN D 2 34 ? -47.940 -21.650 -37.146 1.00 37.58 34 GLN D C 1
ATOM 5423 O O . GLN D 2 34 ? -48.068 -22.676 -37.777 1.00 34.90 34 GLN D O 1
ATOM 5429 N N . ALA D 2 35 ? -47.578 -21.618 -35.863 1.00 33.32 35 ALA D N 1
ATOM 5430 C CA . ALA D 2 35 ? -47.243 -22.833 -35.119 1.00 35.08 35 ALA D CA 1
ATOM 5431 C C . ALA D 2 35 ? -48.446 -23.762 -35.027 1.00 37.28 35 ALA D C 1
ATOM 5432 O O . ALA D 2 35 ? -48.302 -24.977 -35.180 1.00 34.58 35 ALA D O 1
ATOM 5434 N N . MET D 2 36 ? -49.645 -23.207 -34.787 1.00 33.07 36 MET D N 1
ATOM 5435 C CA . MET D 2 36 ? -50.853 -24.035 -34.734 1.00 32.16 36 MET D CA 1
ATOM 5436 C C . MET D 2 36 ? -51.148 -24.637 -36.100 1.00 35.68 36 MET D C 1
ATOM 5437 O O . MET D 2 36 ? -51.401 -25.837 -36.210 1.00 37.74 36 MET D O 1
ATOM 5442 N N . ASN D 2 37 ? -51.055 -23.844 -37.166 1.00 37.83 37 ASN D N 1
ATOM 5443 C CA A ASN D 2 37 ? -51.304 -24.398 -38.488 0.50 39.75 37 ASN D CA 1
ATOM 5444 C CA B ASN D 2 37 ? -51.276 -24.377 -38.511 0.50 39.85 37 ASN D CA 1
ATOM 5445 C C . ASN D 2 37 ? -50.332 -25.544 -38.781 1.00 38.62 37 ASN D C 1
ATOM 5446 O O . ASN D 2 37 ? -50.742 -26.599 -39.300 1.00 37.62 37 ASN D O 1
ATOM 5455 N N . GLY D 2 38 ? -49.065 -25.381 -38.404 1.00 37.85 38 GLY D N 1
ATOM 5456 C CA . GLY D 2 38 ? -48.034 -26.391 -38.550 1.00 39.95 38 GLY D CA 1
ATOM 5457 C C . GLY D 2 38 ? -48.235 -27.601 -37.679 1.00 41.91 38 GLY D C 1
ATOM 5458 O O . GLY D 2 38 ? -47.591 -28.627 -37.917 1.00 41.30 38 GLY D O 1
ATOM 5459 N N . SER D 2 39 ? -49.174 -27.532 -36.744 1.00 35.36 39 SER D N 1
ATOM 5460 C CA . SER D 2 39 ? -49.525 -28.650 -35.882 1.00 38.16 39 SER D CA 1
ATOM 5461 C C . SER D 2 39 ? -50.864 -29.272 -36.265 1.00 40.11 39 SER D C 1
ATOM 5462 O O . SER D 2 39 ? -51.358 -30.172 -35.563 1.00 38.85 39 SER D O 1
ATOM 5465 N N . ASN D 2 40 ? -51.459 -28.823 -37.371 1.00 36.28 40 ASN D N 1
ATOM 5466 C CA . ASN D 2 40 ? -52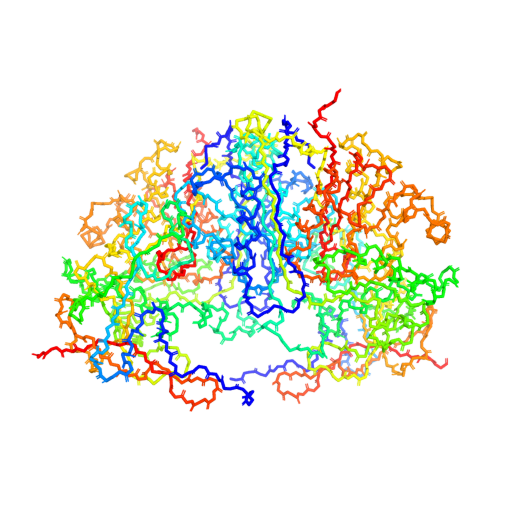.765 -29.307 -37.801 1.00 32.83 40 ASN D CA 1
ATOM 5467 C C . ASN D 2 40 ? -53.822 -28.991 -36.739 1.00 40.59 40 ASN D C 1
ATOM 5468 O O . ASN D 2 40 ? -54.814 -29.710 -36.602 1.00 40.41 40 ASN D O 1
ATOM 5473 N N . ILE D 2 41 ? -53.616 -27.890 -36.032 1.00 38.35 41 ILE D N 1
ATOM 5474 C CA . ILE D 2 41 ? -54.581 -27.339 -35.087 1.00 36.26 41 ILE D CA 1
ATOM 5475 C C . ILE D 2 41 ? -55.421 -26.321 -35.838 1.00 38.55 41 ILE D C 1
ATOM 5476 O O . ILE D 2 41 ? -54.911 -25.294 -36.278 1.00 40.39 41 ILE D O 1
ATOM 5481 N N . ASP D 2 42 ? -56.702 -26.606 -35.985 1.00 38.64 42 ASP D N 1
ATOM 5482 C CA . ASP D 2 42 ? -57.568 -25.758 -36.791 1.00 47.36 42 ASP D CA 1
ATOM 5483 C C . ASP D 2 42 ? -58.751 -25.218 -36.004 1.00 35.15 42 ASP D C 1
ATOM 5484 O O . ASP D 2 42 ? -59.700 -24.734 -36.607 1.00 38.78 42 ASP D O 1
ATOM 5489 N N . ARG D 2 43 ? -58.678 -25.239 -34.674 1.00 37.74 43 ARG D N 1
ATOM 5490 C CA . ARG D 2 43 ? -59.775 -24.800 -33.824 1.00 43.27 43 ARG D CA 1
ATOM 5491 C C . ARG D 2 43 ? -59.203 -24.145 -32.568 1.00 37.23 43 ARG D C 1
ATOM 5492 O O . ARG D 2 43 ? -58.174 -24.596 -32.047 1.00 34.67 43 ARG D O 1
ATOM 5500 N N . PRO D 2 44 ? -59.877 -23.130 -32.033 1.00 31.96 44 PRO D N 1
ATOM 5501 C CA . PRO D 2 44 ? -59.298 -22.450 -30.863 1.00 35.31 44 PRO D CA 1
ATOM 5502 C C . PRO D 2 44 ? -59.305 -23.281 -29.588 1.00 40.87 44 PRO D C 1
ATOM 5503 O O . PRO D 2 44 ? -58.709 -22.849 -28.603 1.00 53.05 44 PRO D O 1
ATOM 5507 N N . ASP D 2 45 ? -59.924 -24.456 -29.564 1.00 37.20 45 ASP D N 1
ATOM 5508 C CA . ASP D 2 45 ? -60.153 -25.119 -28.285 1.00 45.93 45 ASP D CA 1
ATOM 5509 C C . ASP D 2 45 ? -59.282 -26.348 -28.075 1.00 45.92 45 ASP D C 1
ATOM 5510 O O . ASP D 2 45 ? -59.651 -27.230 -27.301 1.00 60.03 45 ASP D O 1
ATOM 5515 N N . MET D 2 46 ? -58.139 -26.423 -28.746 1.00 35.45 46 MET D N 1
ATOM 5516 C CA . MET D 2 46 ? -57.296 -27.613 -28.710 1.00 34.50 46 MET D CA 1
ATOM 5517 C C . MET D 2 46 ? -56.102 -27.461 -27.783 1.00 36.42 46 MET D C 1
ATOM 5518 O O . MET D 2 46 ? -55.834 -28.341 -26.965 1.00 32.48 46 MET D O 1
ATOM 5523 N N . ILE D 2 47 ? -55.387 -26.356 -27.874 1.00 34.12 47 ILE D N 1
ATOM 5524 C CA . ILE D 2 47 ? -54.260 -26.167 -26.972 1.00 34.04 47 ILE D CA 1
ATOM 5525 C C . ILE D 2 47 ? -54.762 -26.042 -25.537 1.00 32.95 47 ILE D C 1
ATOM 5526 O O . ILE D 2 47 ? -55.761 -25.352 -25.264 1.00 32.13 47 ILE D O 1
ATOM 5531 N N . GLN D 2 48 ? -54.020 -26.638 -24.597 1.00 30.30 48 GLN D N 1
ATOM 5532 C CA . GLN D 2 48 ? -54.473 -26.777 -23.212 1.00 30.09 48 GLN D CA 1
ATOM 5533 C C . GLN D 2 48 ? -53.779 -25.867 -22.205 1.00 29.48 48 GLN D C 1
ATOM 5534 O O . GLN D 2 48 ? -54.309 -25.688 -21.108 1.00 33.36 48 GLN D O 1
ATOM 5540 N N . SER D 2 49 ? -52.610 -25.314 -22.533 1.00 28.03 49 SER D N 1
ATOM 5541 C CA . SER D 2 49 ? -51.978 -24.293 -21.702 1.00 27.03 49 SER D CA 1
ATOM 5542 C C . SER D 2 49 ? -51.066 -23.506 -22.621 1.00 28.37 49 SER D C 1
ATOM 5543 O O . SER D 2 49 ? -50.624 -24.020 -23.649 1.00 27.16 49 SER D O 1
ATOM 5546 N N . ALA D 2 50 ? -50.780 -22.275 -22.231 1.00 27.96 50 ALA D N 1
ATOM 5547 C CA . ALA D 2 50 ? -49.970 -21.349 -23.012 1.00 25.89 50 ALA D CA 1
ATOM 5548 C C . ALA D 2 50 ? -49.082 -20.549 -22.066 1.00 27.57 50 ALA D C 1
ATOM 5549 O O . ALA D 2 50 ? -49.544 -20.081 -21.029 1.00 26.09 50 ALA D O 1
ATOM 5551 N N . TYR D 2 51 ? -47.826 -20.346 -22.475 1.00 24.42 51 TYR D N 1
ATOM 5552 C CA . TYR D 2 51 ? -46.817 -19.540 -21.783 1.00 26.59 51 TYR D CA 1
ATOM 5553 C C . TYR D 2 51 ? -46.275 -18.559 -22.809 1.00 25.49 51 TYR D C 1
ATOM 5554 O O . TYR D 2 51 ? -45.973 -18.958 -23.933 1.00 25.25 51 TYR D O 1
ATOM 5563 N N . VAL D 2 52 ? -46.125 -17.293 -22.429 1.00 25.82 52 VAL D N 1
ATOM 5564 C CA . VAL D 2 52 ? -45.673 -16.259 -23.342 1.00 24.95 52 VAL D CA 1
ATOM 5565 C C . VAL D 2 52 ? -44.602 -15.417 -22.672 1.00 26.95 52 VAL D C 1
ATOM 5566 O O . VAL D 2 52 ? -44.799 -14.864 -21.571 1.00 24.69 52 VAL D O 1
ATOM 5570 N N . GLY D 2 53 ? -43.461 -15.349 -23.329 1.00 24.66 53 GLY D N 1
ATOM 5571 C CA . GLY D 2 53 ? -42.338 -14.556 -22.867 1.00 25.47 53 GLY D CA 1
ATOM 5572 C C . GLY D 2 53 ? -42.286 -13.162 -23.466 1.00 28.88 53 GLY D C 1
ATOM 5573 O O . GLY D 2 53 ? -42.615 -12.946 -24.631 1.00 26.72 53 GLY D O 1
ATOM 5574 N N . ASN D 2 54 ? -41.817 -12.228 -22.656 1.00 24.51 54 ASN D N 1
ATOM 5575 C CA . ASN D 2 54 ? -41.775 -10.826 -23.036 1.00 27.91 54 ASN D CA 1
ATOM 5576 C C . ASN D 2 54 ? -40.824 -10.121 -22.079 1.00 27.57 54 ASN D C 1
ATOM 5577 O O . ASN D 2 54 ? -40.593 -10.579 -20.956 1.00 27.47 54 ASN D O 1
ATOM 5582 N N . GLY D 2 55 ? -40.270 -8.996 -22.544 1.00 24.82 55 GLY D N 1
ATOM 5583 C CA . GLY D 2 55 ? -39.371 -8.215 -21.734 1.00 26.71 55 GLY D CA 1
ATOM 5584 C C . GLY D 2 55 ? -39.992 -6.966 -21.158 1.00 29.55 55 GLY D C 1
ATOM 5585 O O . GLY D 2 55 ? -39.942 -6.716 -19.941 1.00 29.77 55 GLY D O 1
ATOM 5586 N N . MET D 2 56 ? -40.451 -6.069 -22.010 1.00 26.33 56 MET D N 1
ATOM 5587 C CA . MET D 2 56 ? -40.865 -4.698 -21.626 1.00 26.52 56 MET D CA 1
ATOM 5588 C C . MET D 2 56 ? -42.182 -4.217 -22.244 1.00 27.62 56 MET D C 1
ATOM 5589 O O . MET D 2 56 ? -42.461 -3.067 -22.030 1.00 30.68 56 MET D O 1
ATOM 5594 N N . ASN D 2 57 ? -42.976 -5.014 -22.947 1.00 25.59 57 ASN D N 1
ATOM 5595 C CA . ASN D 2 57 ? -44.181 -4.484 -23.586 1.00 25.82 57 ASN D CA 1
ATOM 5596 C C . ASN D 2 57 ? -45.378 -4.355 -22.653 1.00 29.40 57 ASN D C 1
ATOM 5597 O O . ASN D 2 57 ? -46.171 -3.396 -22.773 1.00 28.51 57 ASN D O 1
ATOM 5602 N N . ASP D 2 58 ? -45.609 -5.346 -21.809 1.00 26.90 58 ASP D N 1
ATOM 5603 C CA . ASP D 2 58 ? -46.960 -5.523 -21.281 1.00 30.49 58 ASP D CA 1
ATOM 5604 C C . ASP D 2 58 ? -46.955 -6.504 -20.124 1.00 28.03 58 ASP D C 1
ATOM 5605 O O . ASP D 2 58 ? -46.190 -7.458 -20.122 1.00 27.05 58 ASP D O 1
ATOM 5610 N N . MET D 2 59 ? -47.923 -6.338 -19.217 1.00 25.45 59 MET D N 1
ATOM 5611 C CA . MET D 2 59 ? -47.973 -7.296 -18.100 1.00 26.89 59 MET D CA 1
ATOM 5612 C C . MET D 2 59 ? -48.883 -8.486 -18.386 1.00 30.29 59 MET D C 1
ATOM 5613 O O . MET D 2 59 ? -48.977 -9.406 -17.549 1.00 26.72 59 MET D O 1
ATOM 5618 N N . THR D 2 60 ? -49.593 -8.472 -19.520 1.00 27.10 60 THR D N 1
ATOM 5619 C CA . THR D 2 60 ? -50.540 -9.509 -19.921 1.00 27.84 60 THR D CA 1
ATOM 5620 C C . THR D 2 60 ? -50.316 -9.885 -21.386 1.00 24.85 60 THR D C 1
ATOM 5621 O O . THR D 2 60 ? -51.245 -9.890 -22.195 1.00 26.51 60 THR D O 1
ATOM 5625 N N . THR D 2 61 ? -49.056 -10.114 -21.764 1.00 26.81 61 THR D N 1
ATOM 5626 C CA . THR D 2 61 ? -48.694 -10.263 -23.180 1.00 25.75 61 THR D CA 1
ATOM 5627 C C . THR D 2 61 ? -49.441 -11.423 -23.827 1.00 25.37 61 THR D C 1
ATOM 5628 O O . THR D 2 61 ? -49.994 -11.291 -24.934 1.00 25.83 61 THR D O 1
ATOM 5632 N N . GLY D 2 62 ? -49.469 -12.571 -23.147 1.00 25.52 62 GLY D N 1
ATOM 5633 C CA . GLY D 2 62 ? -50.089 -13.744 -23.738 1.00 26.78 62 GLY D CA 1
ATOM 5634 C C . GLY D 2 62 ? -51.587 -13.612 -23.909 1.00 25.58 62 GLY D C 1
ATOM 5635 O O . GLY D 2 62 ? -52.144 -14.052 -24.920 1.00 28.47 62 GLY D O 1
ATOM 5636 N N . GLN D 2 63 ? -52.271 -12.996 -22.933 1.00 24.59 63 GLN D N 1
ATOM 5637 C CA . GLN D 2 63 ? -53.694 -12.738 -23.134 1.00 23.72 63 GLN D CA 1
ATOM 5638 C C . GLN D 2 63 ? -53.944 -11.774 -24.297 1.00 26.84 63 GLN D C 1
ATOM 5639 O O . GLN D 2 63 ? -54.965 -11.874 -24.983 1.00 28.71 63 GLN D O 1
ATOM 5645 N N . ALA D 2 64 ? -53.051 -10.819 -24.501 1.00 27.34 64 ALA D N 1
ATOM 5646 C CA . ALA D 2 64 ? -53.181 -9.936 -25.650 1.00 28.39 64 ALA D CA 1
ATOM 5647 C C . ALA D 2 64 ? -52.964 -10.709 -26.952 1.00 26.84 64 ALA D C 1
ATOM 5648 O O . ALA D 2 64 ? -53.635 -10.427 -27.952 1.00 28.82 64 ALA D O 1
ATOM 5650 N N . VAL D 2 65 ? -51.962 -11.604 -26.976 1.00 28.60 65 VAL D N 1
ATOM 5651 C CA . VAL D 2 65 ? -51.680 -12.426 -28.169 1.00 26.21 65 VAL D CA 1
ATOM 5652 C C . VAL D 2 65 ? -52.889 -13.276 -28.526 1.00 31.23 65 VAL D C 1
ATOM 5653 O O . VAL D 2 65 ? -53.313 -13.325 -29.684 1.00 29.86 65 VAL D O 1
ATOM 5657 N N . PHE D 2 66 ? -53.471 -13.951 -27.540 1.00 27.81 66 PHE D N 1
ATOM 5658 C CA . PHE D 2 66 ? -54.484 -14.955 -27.850 1.00 27.97 66 PHE D CA 1
ATOM 5659 C C . PHE D 2 66 ? -55.892 -14.400 -27.931 1.00 28.14 66 PHE D C 1
ATOM 5660 O O . PHE D 2 66 ? -56.767 -15.094 -28.456 1.00 31.75 66 PHE D O 1
ATOM 5668 N N . ARG D 2 67 ? -56.104 -13.141 -27.528 1.00 29.88 67 ARG D N 1
ATOM 5669 C CA . ARG D 2 67 ? -57.427 -12.539 -27.509 1.00 28.96 67 ARG D CA 1
ATOM 5670 C C . ARG D 2 67 ? -58.126 -12.665 -28.849 1.00 31.98 67 ARG D C 1
ATOM 5671 O O . ARG D 2 67 ? -59.282 -13.097 -28.931 1.00 30.82 67 ARG D O 1
ATOM 5679 N N . GLY D 2 68 ? -57.443 -12.250 -29.909 1.00 32.25 68 GLY D N 1
ATOM 5680 C CA . GLY D 2 68 ? -58.066 -12.223 -31.219 1.00 34.39 68 GLY D CA 1
ATOM 5681 C C . GLY D 2 68 ? -58.192 -13.578 -31.860 1.00 32.97 68 GLY D C 1
ATOM 5682 O O . GLY D 2 68 ? -58.835 -13.694 -32.906 1.00 36.80 68 GLY D O 1
ATOM 5683 N N . LEU D 2 69 ? -57.571 -14.578 -31.286 1.00 32.44 69 LEU D N 1
ATOM 5684 C CA . LEU D 2 69 ? -57.730 -15.930 -31.766 1.00 30.19 69 LEU D CA 1
ATOM 5685 C C . LEU D 2 69 ? -58.887 -16.643 -31.075 1.00 37.10 69 LEU D C 1
ATOM 5686 O O . LEU D 2 69 ? -59.203 -17.775 -31.448 1.00 35.77 69 LEU D O 1
ATOM 5691 N N . GLY D 2 70 ? -59.610 -15.974 -30.169 1.00 33.10 70 GLY D N 1
ATOM 5692 C CA . GLY D 2 70 ? -60.718 -16.641 -29.501 1.00 28.69 70 GLY D CA 1
ATOM 5693 C C . GLY D 2 70 ? -60.278 -17.772 -28.579 1.00 29.69 70 GLY D C 1
ATOM 5694 O O . GLY D 2 70 ? -61.068 -18.668 -28.304 1.00 33.47 70 GLY D O 1
ATOM 5695 N N . MET D 2 71 ? -59.027 -17.773 -28.144 1.00 28.20 71 MET D N 1
ATOM 5696 C CA . MET D 2 71 ? -58.520 -18.875 -27.345 1.00 29.82 71 MET D CA 1
ATOM 5697 C C . MET D 2 71 ? -58.503 -18.594 -25.851 1.00 34.46 71 MET D C 1
ATOM 5698 O O . MET D 2 71 ? -58.398 -19.541 -25.070 1.00 31.13 71 MET D O 1
ATOM 5703 N N . CYS D 2 72 ? -58.586 -17.340 -25.436 1.00 33.10 72 CYS D N 1
ATOM 5704 C CA . CYS D 2 72 ? -58.676 -17.082 -23.999 1.00 32.17 72 CYS D CA 1
ATOM 5705 C C . CYS D 2 72 ? -59.988 -17.631 -23.477 1.00 32.08 72 CYS D C 1
ATOM 5706 O O . CYS D 2 72 ? -61.051 -17.549 -24.121 1.00 29.34 72 CYS D O 1
ATOM 5709 N N . GLY D 2 73 ? -59.931 -18.219 -22.292 1.00 29.36 73 GLY D N 1
ATOM 5710 C CA . GLY D 2 73 ? -61.147 -18.654 -21.653 1.00 26.69 73 GLY D CA 1
ATOM 5711 C C . GLY D 2 73 ? -60.835 -19.689 -20.583 1.00 25.72 73 GLY D C 1
ATOM 5712 O O . GLY D 2 73 ? -59.686 -19.861 -20.197 1.00 29.08 73 GLY D O 1
ATOM 5713 N N . PRO D 2 74 ? -61.861 -20.383 -20.093 1.00 30.20 74 PRO D N 1
ATOM 5714 C CA . PRO D 2 74 ? -61.682 -21.245 -18.912 1.00 32.25 74 PRO D CA 1
ATOM 5715 C C . PRO D 2 74 ? -60.802 -22.449 -19.161 1.00 35.54 74 PRO D C 1
ATOM 5716 O O . PRO D 2 74 ? -60.258 -23.018 -18.207 1.00 35.60 74 PRO D O 1
ATOM 5720 N N . ASN D 2 75 ? -60.606 -22.849 -20.418 1.00 31.22 75 ASN D N 1
ATOM 5721 C CA . ASN D 2 75 ? -59.786 -24.011 -20.699 1.00 34.52 75 ASN D CA 1
ATOM 5722 C C . ASN D 2 75 ? -58.424 -23.645 -21.217 1.00 33.14 75 ASN D C 1
ATOM 5723 O O . ASN D 2 75 ? -57.659 -24.542 -21.617 1.00 32.19 75 ASN D O 1
ATOM 5728 N N . LEU D 2 76 ? -58.020 -22.374 -21.124 1.00 29.05 76 LEU D N 1
ATOM 5729 C CA . LEU D 2 76 ? -56.648 -22.003 -21.487 1.00 26.15 76 LEU D CA 1
ATOM 5730 C C . LEU D 2 76 ? -56.005 -21.141 -20.410 1.00 27.03 76 LEU D C 1
ATOM 5731 O O . LEU D 2 76 ? -56.050 -19.897 -20.478 1.00 27.24 76 LEU D O 1
ATOM 5736 N N . PRO D 2 77 ? -55.362 -21.763 -19.416 1.00 27.92 77 PRO D N 1
ATOM 5737 C CA . PRO D 2 77 ? -54.513 -20.987 -18.500 1.00 26.72 77 PRO D CA 1
ATOM 5738 C C . PRO D 2 77 ? -53.329 -20.431 -19.268 1.00 27.84 77 PRO D C 1
ATOM 5739 O O . PRO D 2 77 ? -52.585 -21.170 -19.924 1.00 29.13 77 PRO D O 1
ATOM 5743 N N . ILE D 2 78 ? -53.171 -19.115 -19.206 1.00 26.16 78 ILE D N 1
ATOM 5744 C CA . ILE D 2 78 ? -52.060 -18.410 -19.792 1.00 26.06 78 ILE D CA 1
ATOM 5745 C C . ILE D 2 78 ? -51.245 -17.806 -18.662 1.00 26.27 78 ILE D C 1
ATOM 5746 O O . ILE D 2 78 ? -51.781 -17.083 -17.798 1.00 23.96 78 ILE D O 1
ATOM 5751 N N . ILE D 2 79 ? -49.943 -18.054 -18.692 1.00 25.56 79 ILE D N 1
ATOM 5752 C CA . ILE D 2 79 ? -49.013 -17.403 -17.774 1.00 23.90 79 ILE D CA 1
ATOM 5753 C C . ILE D 2 79 ? -47.904 -16.777 -18.582 1.00 26.70 79 ILE D C 1
ATOM 5754 O O . ILE D 2 79 ? -47.386 -17.398 -19.509 1.00 26.93 79 ILE D O 1
ATOM 5759 N N . ASN D 2 80 ? -47.572 -15.536 -18.261 1.00 25.69 80 ASN D N 1
ATOM 5760 C CA . ASN D 2 80 ? -46.500 -14.828 -18.946 1.00 26.71 80 ASN D CA 1
ATOM 5761 C C . ASN D 2 80 ? -45.234 -14.923 -18.111 1.00 24.67 80 ASN D C 1
ATOM 5762 O O . ASN D 2 80 ? -45.295 -14.934 -16.872 1.00 23.87 80 ASN D O 1
ATOM 5767 N N . VAL D 2 81 ? -44.102 -15.023 -18.798 1.00 24.11 81 VAL D N 1
ATOM 5768 C CA . VAL D 2 81 ? -42.828 -15.200 -18.123 1.00 25.25 81 VAL D CA 1
ATOM 5769 C C . VAL D 2 81 ? -41.819 -14.146 -18.563 1.00 27.48 81 VAL D C 1
ATOM 5770 O O . VAL D 2 81 ? -41.879 -13.598 -19.671 1.00 25.52 81 VAL D O 1
ATOM 5774 N N . GLN D 2 82 ? -40.853 -13.880 -17.668 1.00 25.77 82 GLN D N 1
ATOM 5775 C CA . GLN D 2 82 ? -39.751 -12.909 -17.824 1.00 26.48 82 GLN D CA 1
ATOM 5776 C C . GLN D 2 82 ? -38.466 -13.448 -17.164 1.00 27.02 82 GLN D C 1
ATOM 5777 O O . GLN D 2 82 ? -38.598 -14.175 -16.235 1.00 28.55 82 GLN D O 1
ATOM 5783 N N . SER D 2 83 ? -37.319 -13.307 -17.806 1.00 26.75 83 SER D N 1
ATOM 5784 C CA . SER D 2 83 ? -35.941 -13.453 -17.267 1.00 28.51 83 SER D CA 1
ATOM 5785 C C . SER D 2 83 ? -35.048 -12.788 -18.310 1.00 29.85 83 SER D C 1
ATOM 5786 O O . SER D 2 83 ? -34.239 -13.416 -18.888 1.00 27.56 83 SER D O 1
ATOM 5789 N N . ALA D 2 84 ? -35.298 -11.516 -18.524 1.00 28.70 84 ALA D N 1
ATOM 5790 C CA . ALA D 2 84 ? -34.765 -10.667 -19.604 1.00 28.68 84 ALA D CA 1
ATOM 5791 C C . ALA D 2 84 ? -34.765 -11.495 -20.928 1.00 24.65 84 ALA D C 1
ATOM 5792 O O . ALA D 2 84 ? -35.816 -11.985 -21.280 1.00 24.51 84 ALA D O 1
ATOM 5794 N N . CYS D 2 85 ? -33.649 -11.780 -21.607 1.00 27.84 85 CYS D N 1
ATOM 5795 C CA . CYS D 2 85 ? -33.536 -12.506 -22.870 1.00 27.35 85 CYS D CA 1
ATOM 5796 C C . CYS D 2 85 ? -33.856 -13.989 -22.781 1.00 32.46 85 CYS D C 1
ATOM 5797 O O . CYS D 2 85 ? -34.032 -14.642 -23.816 1.00 30.55 85 CYS D O 1
ATOM 5800 N N . SER D 2 86 ? -33.963 -14.563 -21.593 1.00 28.51 86 SER D N 1
ATOM 5801 C CA . SER D 2 86 ? -34.338 -15.991 -21.472 1.00 27.49 86 SER D CA 1
ATOM 5802 C C . SER D 2 86 ? -35.820 -16.163 -21.702 1.00 26.63 86 SER D C 1
ATOM 5803 O O . SER D 2 86 ? -36.212 -17.294 -21.857 1.00 28.29 86 SER D O 1
ATOM 5806 N N . ALA D 2 87 ? -36.589 -15.080 -21.724 1.00 29.20 87 ALA D N 1
ATOM 5807 C CA . ALA D 2 87 ? -38.030 -15.274 -21.556 1.00 25.77 87 ALA D CA 1
ATOM 5808 C C . ALA D 2 87 ? -38.652 -16.137 -22.662 1.00 26.52 87 ALA D C 1
ATOM 5809 O O . ALA D 2 87 ? -39.560 -16.927 -22.382 1.00 24.92 87 ALA D O 1
ATOM 5811 N N . GLY D 2 88 ? -38.256 -15.964 -23.930 1.00 25.73 88 GLY D N 1
ATOM 5812 C CA . GLY D 2 88 ? -38.882 -16.763 -24.987 1.00 25.58 88 GLY D CA 1
ATOM 5813 C C . GLY D 2 88 ? -38.579 -18.241 -24.842 1.00 26.65 88 GLY D C 1
ATOM 5814 O O . GLY D 2 88 ? -39.425 -19.106 -25.132 1.00 28.40 88 GLY D O 1
ATOM 5815 N N . ALA D 2 89 ? -37.372 -18.558 -24.379 1.00 25.83 89 ALA D N 1
ATOM 5816 C CA . ALA D 2 89 ? -37.040 -19.960 -24.143 1.00 29.74 89 ALA D CA 1
ATOM 5817 C C . ALA D 2 89 ? -37.737 -20.481 -22.899 1.00 27.98 89 ALA D C 1
ATOM 5818 O O . ALA D 2 89 ? -38.106 -21.654 -22.835 1.00 26.40 89 ALA D O 1
ATOM 5820 N N . MET D 2 90 ? -37.848 -19.662 -21.868 1.00 25.39 90 MET D N 1
ATOM 5821 C CA . MET D 2 90 ? -38.586 -20.093 -20.676 1.00 28.65 90 MET D CA 1
ATOM 5822 C C . MET D 2 90 ? -40.046 -20.371 -20.995 1.00 25.11 90 MET D C 1
ATOM 5823 O O . MET D 2 90 ? -40.641 -21.254 -20.396 1.00 27.77 90 MET D O 1
ATOM 5828 N N . ALA D 2 91 ? -40.642 -19.652 -21.946 1.00 23.79 91 ALA D N 1
ATOM 5829 C CA . ALA D 2 91 ? -42.010 -19.941 -22.316 1.00 26.52 91 ALA D CA 1
ATOM 5830 C C . ALA D 2 91 ? -42.137 -21.334 -22.908 1.00 24.07 91 ALA D C 1
ATOM 5831 O O . ALA D 2 91 ? -43.048 -22.084 -22.546 1.00 26.20 91 ALA D O 1
ATOM 5833 N N . VAL D 2 92 ? -41.239 -21.699 -23.812 1.00 26.26 92 VAL D N 1
ATOM 5834 C CA . VAL D 2 92 ? -41.243 -23.055 -24.336 1.00 27.58 92 VAL D CA 1
ATOM 5835 C C . VAL D 2 92 ? -40.953 -24.085 -23.235 1.00 28.21 92 VAL D C 1
ATOM 5836 O O . VAL D 2 92 ? -41.602 -25.143 -23.166 1.00 25.37 92 VAL D O 1
ATOM 5840 N N . PHE D 2 93 ? -39.967 -23.814 -22.376 1.00 27.29 93 PHE D N 1
ATOM 5841 C CA . PHE D 2 93 ? -39.685 -24.692 -21.244 1.00 27.90 93 PHE D CA 1
ATOM 5842 C C . PHE D 2 93 ? -40.927 -24.942 -20.400 1.00 28.60 93 PHE D C 1
ATOM 5843 O O . PHE D 2 93 ? -41.191 -26.082 -20.020 1.00 27.18 93 PHE D O 1
ATOM 5851 N N . CYS D 2 94 ? -41.688 -23.897 -20.066 1.00 26.69 94 CYS D N 1
ATOM 5852 C CA . CYS D 2 94 ? -42.882 -24.086 -19.252 1.00 29.29 94 CYS D CA 1
ATOM 5853 C C . CYS D 2 94 ? -43.894 -24.964 -19.966 1.00 29.36 94 CYS D C 1
ATOM 5854 O O . CYS D 2 94 ? -44.580 -25.795 -19.348 1.00 24.22 94 CYS D O 1
ATOM 5857 N N . ALA D 2 95 ? -44.020 -24.779 -21.273 1.00 28.04 95 ALA D N 1
ATOM 5858 C CA . ALA D 2 95 ? -44.953 -25.610 -22.040 1.00 28.64 95 ALA D CA 1
ATOM 5859 C C . ALA D 2 95 ? -44.500 -27.070 -22.025 1.00 29.45 95 ALA D C 1
ATOM 5860 O O . ALA D 2 95 ? -45.300 -27.984 -21.799 1.00 28.22 95 ALA D O 1
ATOM 5862 N N . ILE D 2 96 ? -43.203 -27.296 -22.234 1.00 27.56 96 ILE D N 1
ATOM 5863 C CA . ILE D 2 96 ? -42.623 -28.642 -22.165 1.00 27.56 96 ILE D CA 1
ATOM 5864 C C . ILE D 2 96 ? -42.919 -29.285 -20.817 1.00 28.31 96 ILE D C 1
ATOM 5865 O O . ILE D 2 96 ? -43.312 -30.455 -20.732 1.00 29.84 96 ILE D O 1
ATOM 5870 N N . LYS D 2 97 ? -42.712 -28.529 -19.741 1.00 27.77 97 LYS D N 1
ATOM 5871 C CA . LYS D 2 97 ? -42.938 -29.074 -18.408 1.00 25.71 97 LYS D CA 1
ATOM 5872 C C . LYS D 2 97 ? -44.385 -29.501 -18.223 1.00 30.45 97 LYS D C 1
ATOM 5873 O O . LYS D 2 97 ? -44.651 -30.545 -17.628 1.00 28.63 97 LYS D O 1
ATOM 5879 N N . ASP D 2 98 ? -45.338 -28.699 -18.689 1.00 26.54 98 ASP D N 1
ATOM 5880 C CA . ASP D 2 98 ? -46.747 -29.094 -18.565 1.00 25.42 98 ASP D CA 1
ATOM 5881 C C . ASP D 2 98 ? -46.984 -30.457 -19.234 1.00 28.01 98 ASP D C 1
ATOM 5882 O O . ASP D 2 98 ? -47.646 -31.344 -18.672 1.00 28.98 98 ASP D O 1
ATOM 5887 N N . VAL D 2 99 ? -46.462 -30.630 -20.450 1.00 28.36 99 VAL D N 1
ATOM 5888 C CA . VAL D 2 99 ? -46.628 -31.892 -21.166 1.00 30.69 99 VAL D CA 1
ATOM 5889 C C . VAL D 2 99 ? -45.870 -33.011 -20.467 1.00 33.22 99 VAL D C 1
ATOM 5890 O O . VAL D 2 99 ? -46.401 -34.116 -20.252 1.00 30.94 99 VAL D O 1
ATOM 5894 N N . ALA D 2 100 ? -44.608 -32.756 -20.108 1.00 31.53 100 ALA D N 1
ATOM 5895 C CA . ALA D 2 100 ? -43.783 -33.850 -19.548 1.00 35.13 100 ALA D CA 1
ATOM 5896 C C . ALA D 2 100 ? -44.383 -34.417 -18.266 1.00 27.03 100 ALA D C 1
ATOM 5897 O O . ALA D 2 100 ? -44.254 -35.619 -17.984 1.00 29.37 100 ALA D O 1
ATOM 5899 N N . THR D 2 101 ? -45.013 -33.559 -17.468 1.00 30.60 101 THR D N 1
ATOM 5900 C CA . THR D 2 101 ? -45.619 -33.918 -16.195 1.00 33.82 101 THR D CA 1
ATOM 5901 C C . THR D 2 101 ? -47.029 -34.466 -16.368 1.00 34.83 101 THR D C 1
ATOM 5902 O O . THR D 2 101 ? -47.573 -35.002 -15.411 1.00 32.74 101 THR D O 1
ATOM 5906 N N . GLY D 2 102 ? -47.622 -34.344 -17.551 1.00 35.69 102 GLY D N 1
ATOM 5907 C CA . GLY D 2 102 ? -48.987 -34.816 -17.692 1.00 35.46 102 GLY D CA 1
ATOM 5908 C C . GLY D 2 102 ? -50.041 -33.822 -17.244 1.00 35.22 102 GLY D C 1
ATOM 5909 O O . GLY D 2 102 ? -51.226 -34.145 -17.272 1.00 36.90 102 GLY D O 1
ATOM 5910 N N . VAL D 2 103 ? -49.646 -32.607 -16.887 1.00 29.83 103 VAL D N 1
ATOM 5911 C CA . VAL D 2 103 ? -50.623 -31.550 -16.628 1.00 33.39 103 VAL D CA 1
ATOM 5912 C C . VAL D 2 103 ? -51.420 -31.262 -17.895 1.00 36.19 103 VAL D C 1
ATOM 5913 O O . VAL D 2 103 ? -52.607 -30.940 -17.840 1.00 33.71 103 VAL D O 1
ATOM 5917 N N . THR D 2 104 ? -50.768 -31.354 -19.047 1.00 30.48 104 THR D N 1
ATOM 5918 C CA . THR D 2 104 ? -51.406 -31.198 -20.344 1.00 34.49 104 THR D CA 1
ATOM 5919 C C . THR D 2 104 ? -50.861 -32.290 -21.259 1.00 38.49 104 THR D C 1
ATOM 5920 O O . THR D 2 104 ? -49.843 -32.913 -20.963 1.00 31.04 104 THR D O 1
ATOM 5924 N N . ASP D 2 105 ? -51.503 -32.470 -22.412 1.00 32.12 105 ASP D N 1
ATOM 5925 C CA . ASP D 2 105 ? -50.925 -33.242 -23.490 1.00 32.84 105 ASP D CA 1
ATOM 5926 C C . ASP D 2 105 ? -50.516 -32.393 -24.682 1.00 31.63 105 ASP D C 1
ATOM 5927 O O . ASP D 2 105 ? -49.813 -32.898 -25.562 1.00 33.51 105 ASP D O 1
ATOM 5932 N N . LEU D 2 106 ? -50.921 -31.127 -24.716 1.00 30.42 106 LEU D N 1
ATOM 5933 C CA . LEU D 2 106 ? -50.718 -30.216 -25.842 1.00 32.45 106 LEU D CA 1
ATOM 5934 C C . LEU D 2 106 ? -50.647 -28.779 -25.322 1.00 28.85 106 LEU D C 1
ATOM 5935 O O . LEU D 2 106 ? -51.594 -28.266 -24.717 1.00 29.89 106 LEU D O 1
ATOM 5940 N N . SER D 2 107 ? -49.508 -28.133 -25.500 1.00 28.29 107 SER D N 1
ATOM 5941 C CA . SER D 2 107 ? -49.323 -26.790 -25.007 1.00 29.04 107 SER D CA 1
ATOM 5942 C C . SER D 2 107 ? -48.562 -25.969 -26.030 1.00 29.06 107 SER D C 1
ATOM 5943 O O . SER D 2 107 ? -48.009 -26.498 -26.988 1.00 29.69 107 SER D O 1
ATOM 5946 N N . ILE D 2 108 ? -48.452 -24.659 -25.754 1.00 30.38 108 ILE D N 1
ATOM 5947 C CA . ILE D 2 108 ? -47.711 -23.775 -26.642 1.00 28.08 108 ILE D CA 1
ATOM 5948 C C . ILE D 2 108 ? -46.863 -22.792 -25.849 1.00 27.96 108 ILE D C 1
ATOM 5949 O O . ILE D 2 108 ? -47.258 -22.324 -24.778 1.00 27.07 108 ILE D O 1
ATOM 5954 N N . GLY D 2 109 ? -45.671 -22.516 -26.371 1.00 27.89 109 GLY D N 1
ATOM 5955 C CA . GLY D 2 109 ? -44.806 -21.452 -25.867 1.00 27.74 109 GLY D CA 1
ATOM 5956 C C . GLY D 2 109 ? -44.670 -20.370 -26.941 1.00 29.10 109 GLY D C 1
ATOM 5957 O O . GLY D 2 109 ? -44.452 -20.691 -28.108 1.00 27.92 109 GLY D O 1
ATOM 5958 N N . VAL D 2 110 ? -44.824 -19.096 -26.549 1.00 28.37 110 VAL D N 1
ATOM 5959 C CA . VAL D 2 110 ? -44.670 -17.978 -27.491 1.00 25.17 110 VAL D CA 1
ATOM 5960 C C . VAL D 2 110 ? -43.631 -17.015 -26.935 1.00 27.88 110 VAL D C 1
ATOM 5961 O O . VAL D 2 110 ? -43.609 -16.762 -25.734 1.00 27.14 110 VAL D O 1
ATOM 5965 N N . GLY D 2 111 ? -42.752 -16.494 -27.797 1.00 26.10 111 GLY D N 1
ATOM 5966 C CA . GLY D 2 111 ? -41.899 -15.383 -27.400 1.00 26.61 111 GLY D CA 1
ATOM 5967 C C . GLY D 2 111 ? -42.162 -14.196 -28.305 1.00 27.80 111 GLY D C 1
ATOM 5968 O O . GLY D 2 111 ? -42.134 -14.365 -29.517 1.00 25.77 111 GLY D O 1
ATOM 5969 N N . THR D 2 112 ? -42.381 -12.983 -27.765 1.00 25.12 112 THR D N 1
ATOM 5970 C CA . THR D 2 112 ? -42.678 -11.863 -28.651 1.00 25.63 112 THR D CA 1
ATOM 5971 C C . THR D 2 112 ? -42.141 -10.563 -28.065 1.00 28.00 112 THR D C 1
ATOM 5972 O O . THR D 2 112 ? -42.070 -10.393 -26.841 1.00 27.91 112 THR D O 1
ATOM 5976 N N . GLU D 2 113 ? -41.761 -9.629 -28.929 1.00 25.81 113 GLU D N 1
ATOM 5977 C CA . GLU D 2 113 ? -41.418 -8.292 -28.418 1.00 25.71 113 GLU D CA 1
ATOM 5978 C C . GLU D 2 113 ? -41.548 -7.288 -29.544 1.00 29.64 113 GLU D C 1
ATOM 5979 O O . GLU D 2 113 ? -41.174 -7.586 -30.695 1.00 27.02 113 GLU D O 1
ATOM 5985 N N . ASN D 2 114 ? -42.071 -6.109 -29.231 1.00 24.03 114 ASN D N 1
ATOM 5986 C CA . ASN D 2 114 ? -41.813 -4.973 -30.092 1.00 25.79 114 ASN D CA 1
ATOM 5987 C C . ASN D 2 114 ? -41.106 -3.906 -29.265 1.00 28.00 114 ASN D C 1
ATOM 5988 O O . ASN D 2 114 ? -41.668 -3.405 -28.279 1.00 29.25 114 ASN D O 1
ATOM 5993 N N . HIS D 2 115 ? -39.864 -3.616 -29.637 1.00 28.30 115 HIS D N 1
ATOM 5994 C CA . HIS D 2 115 ? -39.098 -2.538 -29.008 1.00 30.83 115 HIS D CA 1
ATOM 5995 C C . HIS D 2 115 ? -39.230 -1.210 -29.749 1.00 29.34 115 HIS D C 1
ATOM 5996 O O . HIS D 2 115 ? -39.284 -0.151 -29.107 1.00 28.48 115 HIS D O 1
ATOM 6003 N N . THR D 2 116 ? -39.170 -1.221 -31.096 1.00 29.69 116 THR D N 1
ATOM 6004 C CA . THR D 2 116 ? -38.914 0.015 -31.827 1.00 33.67 116 THR D CA 1
ATOM 6005 C C . THR D 2 116 ? -40.095 0.976 -31.805 1.00 32.78 116 THR D C 1
ATOM 6006 O O . THR D 2 116 ? -39.900 2.177 -32.009 1.00 32.14 116 THR D O 1
ATOM 6010 N N A MET D 2 117 ? -41.309 0.501 -31.582 0.50 28.53 117 MET D N 1
ATOM 6011 N N B MET D 2 117 ? -41.312 0.478 -31.577 0.50 28.58 117 MET D N 1
ATOM 6012 C CA A MET D 2 117 ? -42.429 1.427 -31.506 0.50 27.72 117 MET D CA 1
ATOM 6013 C CA B MET D 2 117 ? -42.459 1.371 -31.487 0.50 27.88 117 MET D CA 1
ATOM 6014 C C A MET D 2 117 ? -42.572 2.040 -30.130 0.50 35.78 117 MET D C 1
ATOM 6015 C C B MET D 2 117 ? -42.468 2.161 -30.192 0.50 35.59 117 MET D C 1
ATOM 6016 O O A MET D 2 117 ? -43.559 2.740 -29.891 0.50 35.53 117 MET D O 1
ATOM 6017 O O B MET D 2 117 ? -43.230 3.123 -30.089 0.50 32.71 117 MET D O 1
ATOM 6026 N N . HIS D 2 118 ? -41.629 1.792 -29.217 1.00 33.33 118 HIS D N 1
ATOM 6027 C CA . HIS D 2 118 ? -41.824 2.204 -27.828 1.00 32.27 118 HIS D CA 1
ATOM 6028 C C . HIS D 2 118 ? -40.598 2.840 -27.191 1.00 36.54 118 HIS D C 1
ATOM 6029 O O . HIS D 2 118 ? -40.549 2.989 -25.961 1.00 34.62 118 HIS D O 1
ATOM 6036 N N . ARG D 2 119 ? -39.630 3.240 -28.002 1.00 35.51 119 ARG D N 1
ATOM 6037 C CA . ARG D 2 119 ? -38.401 3.818 -27.501 1.00 37.51 119 ARG D CA 1
ATOM 6038 C C . ARG D 2 119 ? -37.826 4.681 -28.613 1.00 40.78 119 ARG D C 1
ATOM 6039 O O . ARG D 2 119 ? -38.243 4.587 -29.777 1.00 36.49 119 ARG D O 1
ATOM 6047 N N . GLN D 2 120 ? -36.909 5.557 -28.225 1.00 37.67 120 GLN D N 1
ATOM 6048 C CA . GLN D 2 120 ? -36.118 6.336 -29.167 1.00 39.71 120 GLN D CA 1
ATOM 6049 C C . GLN D 2 120 ? -34.790 5.617 -29.396 1.00 36.62 120 GLN D C 1
ATOM 6050 O O . GLN D 2 120 ? -34.220 5.063 -28.459 1.00 41.00 120 GLN D O 1
ATOM 6056 N N . SER D 2 121 ? -34.306 5.717 -30.616 1.00 36.46 121 SER D N 1
ATOM 6057 C CA . SER D 2 121 ? -32.975 5.173 -30.912 1.00 37.93 121 SER D CA 1
ATOM 6058 C C . SER D 2 121 ? -31.900 6.178 -30.478 1.00 45.47 121 SER D C 1
ATOM 6059 O O . SER D 2 121 ? -32.159 7.235 -29.938 1.00 37.63 121 SER D O 1
ATOM 6062 N N . GLY D 2 122 ? -30.681 5.824 -30.756 1.00 36.50 122 GLY D N 1
ATOM 6063 C CA . GLY D 2 122 ? -29.596 6.654 -30.304 1.00 37.26 122 GLY D CA 1
ATOM 6064 C C . GLY D 2 122 ? -29.124 6.384 -28.910 1.00 36.10 122 GLY D C 1
ATOM 6065 O O . GLY D 2 122 ? -28.272 7.126 -28.416 1.00 39.59 122 GLY D O 1
ATOM 6066 N N . ALA D 2 123 ? -29.614 5.332 -28.277 1.00 34.83 123 ALA D N 1
ATOM 6067 C CA . ALA D 2 123 ? -29.229 4.974 -26.917 1.00 37.55 123 ALA D CA 1
ATOM 6068 C C . ALA D 2 123 ? -29.196 3.461 -26.811 1.00 30.66 123 ALA D C 1
ATOM 6069 O O . ALA D 2 123 ? -29.919 2.764 -27.524 1.00 34.46 123 ALA D O 1
ATOM 6071 N N . ALA D 2 124 ? -28.341 2.959 -25.918 1.00 29.74 124 ALA D N 1
ATOM 6072 C CA . ALA D 2 124 ? -28.224 1.529 -25.717 1.00 32.05 124 ALA D CA 1
ATOM 6073 C C . ALA D 2 124 ? -29.110 1.142 -24.533 1.00 31.34 124 ALA D C 1
ATOM 6074 O O . ALA D 2 124 ? -29.523 1.988 -23.740 1.00 34.42 124 ALA D O 1
ATOM 6076 N N . PHE D 2 125 ? -29.390 -0.152 -24.411 1.00 31.10 125 PHE D N 1
ATOM 6077 C CA . PHE D 2 125 ? -30.097 -0.656 -23.243 1.00 29.85 125 PHE D CA 1
ATOM 6078 C C . PHE D 2 125 ? -29.256 -0.497 -21.985 1.00 29.81 125 PHE D C 1
ATOM 6079 O O . PHE D 2 125 ? -28.076 -0.866 -21.986 1.00 30.48 125 PHE D O 1
ATOM 6087 N N . SER D 2 126 ? -29.826 -0.064 -20.888 1.00 31.20 126 SER D N 1
ATOM 6088 C CA . SER D 2 126 ? -29.067 -0.014 -19.633 1.00 28.19 126 SER D CA 1
ATOM 6089 C C . SER D 2 126 ? -28.989 -1.437 -19.061 1.00 28.20 126 SER D C 1
ATOM 6090 O O . SER D 2 126 ? -29.622 -2.366 -19.530 1.00 30.85 126 SER D O 1
ATOM 6093 N N . ALA D 2 127 ? -28.498 -1.552 -17.838 1.00 28.82 127 ALA D N 1
ATOM 6094 C CA . ALA D 2 127 ? -28.638 -2.781 -17.033 1.00 27.57 127 ALA D CA 1
ATOM 6095 C C . ALA D 2 127 ? -30.048 -2.753 -16.386 1.00 26.15 127 ALA D C 1
ATOM 6096 O O . ALA D 2 127 ? -30.883 -1.921 -16.732 1.00 28.92 127 ALA D O 1
ATOM 6098 N N . ALA D 2 128 ? -30.368 -3.540 -15.363 1.00 27.04 128 ALA D N 1
ATOM 6099 C CA . ALA D 2 128 ? -31.705 -3.483 -14.744 1.00 28.44 128 ALA D CA 1
ATOM 6100 C C . ALA D 2 128 ? -32.014 -2.074 -14.193 1.00 28.00 128 ALA D C 1
ATOM 6101 O O . ALA D 2 128 ? -31.124 -1.393 -13.757 1.00 29.09 128 ALA D O 1
ATOM 6103 N N . ARG D 2 129 ? -33.270 -1.635 -14.270 1.00 29.30 129 ARG D N 1
ATOM 6104 C CA . ARG D 2 129 ? -33.728 -0.307 -13.802 1.00 30.71 129 ARG D CA 1
ATOM 6105 C C . ARG D 2 129 ? -33.311 -0.042 -12.362 1.00 37.97 129 ARG D C 1
ATOM 6106 O O . ARG D 2 129 ? -32.991 1.080 -12.061 1.00 32.33 129 ARG D O 1
ATOM 6114 N N . SER D 2 130 ? -33.360 -1.044 -11.500 1.00 30.33 130 SER D N 1
ATOM 6115 C CA . SER D 2 130 ? -33.004 -0.862 -10.092 1.00 30.22 130 SER D CA 1
ATOM 6116 C C . SER D 2 130 ? -31.532 -1.186 -9.785 1.00 32.64 130 SER D C 1
ATOM 6117 O O . SER D 2 130 ? -31.143 -1.238 -8.596 1.00 31.95 130 SER D O 1
ATOM 6120 N N . ASP D 2 131 ? -30.692 -1.406 -10.796 1.00 32.10 131 ASP D N 1
ATOM 6121 C CA . ASP D 2 131 ? -29.348 -1.922 -10.560 1.00 28.45 131 ASP D CA 1
ATOM 6122 C C . ASP D 2 131 ? -28.331 -0.832 -10.276 1.00 31.19 131 ASP D C 1
ATOM 6123 O O . ASP D 2 131 ? -28.370 0.255 -10.862 1.00 29.27 131 ASP D O 1
ATOM 6128 N N . ILE D 2 132 ? -27.364 -1.156 -9.410 1.00 30.91 132 ILE D N 1
ATOM 6129 C CA . ILE D 2 132 ? -26.361 -0.142 -9.085 1.00 30.18 132 ILE D CA 1
ATOM 6130 C C . ILE D 2 132 ? -25.540 0.224 -10.318 1.00 31.64 132 ILE D C 1
ATOM 6131 O O . ILE D 2 132 ? -25.185 1.386 -10.502 1.00 30.37 132 ILE D O 1
ATOM 6136 N N . GLU D 2 133 ? -25.252 -0.745 -11.207 1.00 29.44 133 GLU D N 1
ATOM 6137 C CA . GLU D 2 133 ? -24.432 -0.405 -12.373 1.00 28.74 133 GLU D CA 1
ATOM 6138 C C . GLU D 2 133 ? -25.171 0.568 -13.291 1.00 30.04 133 GLU D C 1
ATOM 6139 O O . GLU D 2 133 ? -24.538 1.462 -13.875 1.00 31.18 133 GLU D O 1
ATOM 6145 N N . THR D 2 134 ? -26.508 0.474 -13.344 1.00 29.08 134 THR D N 1
ATOM 6146 C CA . THR D 2 134 ? -27.314 1.410 -14.126 1.00 27.54 134 THR D CA 1
ATOM 6147 C C . THR D 2 134 ? -27.140 2.831 -13.631 1.00 33.47 134 THR D C 1
ATOM 6148 O O . THR D 2 134 ? -27.013 3.766 -14.439 1.00 32.43 134 THR D O 1
ATOM 6152 N N . MET D 2 135 ? -27.096 3.016 -12.309 1.00 29.92 135 MET D N 1
ATOM 6153 C CA . MET D 2 135 ? -26.822 4.348 -11.756 1.00 28.65 135 MET D CA 1
ATOM 6154 C C . MET D 2 135 ? -25.568 4.955 -12.378 1.00 28.85 135 MET D C 1
ATOM 6155 O O . MET D 2 135 ? -25.541 6.149 -12.666 1.00 32.69 135 MET D O 1
ATOM 6160 N N . HIS D 2 136 ? -24.507 4.155 -12.542 1.00 30.43 136 HIS D N 1
ATOM 6161 C CA . HIS D 2 136 ? -23.213 4.595 -13.049 1.00 30.34 136 HIS D CA 1
ATOM 6162 C C . HIS D 2 136 ? -23.121 4.596 -14.553 1.00 31.85 136 HIS D C 1
ATOM 6163 O O . HIS D 2 136 ? -22.046 4.898 -15.106 1.00 34.80 136 HIS D O 1
ATOM 6170 N N . GLY D 2 137 ? -24.226 4.377 -15.230 1.00 28.36 137 GLY D N 1
ATOM 6171 C CA . GLY D 2 137 ? -24.275 4.479 -16.674 1.00 34.67 137 GLY D CA 1
ATOM 6172 C C . GLY D 2 137 ? -24.115 3.170 -17.431 1.00 35.73 137 GLY D C 1
ATOM 6173 O O . GLY D 2 137 ? -23.899 3.213 -18.649 1.00 31.57 137 GLY D O 1
ATOM 6174 N N . ALA D 2 138 ? -24.228 2.024 -16.772 1.00 31.64 138 ALA D N 1
ATOM 6175 C CA . ALA D 2 138 ? -24.023 0.755 -17.454 1.00 31.09 138 ALA D CA 1
ATOM 6176 C C . ALA D 2 138 ? -24.961 0.642 -18.650 1.00 32.38 138 ALA D C 1
ATOM 6177 O O . ALA D 2 138 ? -26.130 1.023 -18.571 1.00 28.06 138 ALA D O 1
ATOM 6179 N N . VAL D 2 139 ? -24.420 0.161 -19.762 1.00 29.49 139 VAL D N 1
ATOM 6180 C CA . VAL D 2 139 ? -25.189 -0.251 -20.927 1.00 30.17 139 VAL D CA 1
ATOM 6181 C C . VAL D 2 139 ? -24.714 -1.640 -21.316 1.00 28.37 139 VAL D C 1
ATOM 6182 O O . VAL D 2 139 ? -23.549 -1.981 -21.107 1.00 30.76 139 VAL D O 1
ATOM 6186 N N . MET D 2 140 ? -25.605 -2.427 -21.930 1.00 29.62 140 MET D N 1
ATOM 6187 C CA . MET D 2 140 ? -25.287 -3.834 -22.184 1.00 27.78 140 MET D CA 1
ATOM 6188 C C . MET D 2 140 ? -24.172 -4.002 -23.232 1.00 28.12 140 MET D C 1
ATOM 6189 O O . MET D 2 140 ? -23.386 -4.970 -23.161 1.00 29.37 140 MET D O 1
ATOM 6194 N N . THR D 2 141 ? -24.105 -3.075 -24.193 1.00 31.91 141 THR D N 1
ATOM 6195 C CA . THR D 2 141 ? -23.010 -3.010 -25.174 1.00 30.04 141 THR D CA 1
ATOM 6196 C C . THR D 2 141 ? -21.656 -3.007 -24.473 1.00 33.58 141 THR D C 1
ATOM 6197 O O . THR D 2 141 ? -20.765 -3.796 -24.792 1.00 33.89 141 THR D O 1
ATOM 6201 N N . GLY D 2 142 ? -21.485 -2.076 -23.526 1.00 29.61 142 GLY D N 1
ATOM 6202 C CA . GLY D 2 142 ? -20.222 -1.965 -22.798 1.00 28.99 142 GLY D CA 1
ATOM 6203 C C . GLY D 2 142 ? -19.955 -3.123 -21.859 1.00 29.66 142 GLY D C 1
ATOM 6204 O O . GLY D 2 142 ? -18.786 -3.490 -21.631 1.00 31.76 142 GLY D O 1
ATOM 6205 N N . LYS D 2 143 ? -21.010 -3.676 -21.254 1.00 30.19 143 LYS D N 1
ATOM 6206 C CA . LYS D 2 143 ? -20.848 -4.849 -20.389 1.00 31.21 143 LYS D CA 1
ATOM 6207 C C . LYS D 2 143 ? -20.251 -6.025 -21.156 1.00 33.41 143 LYS D C 1
ATOM 6208 O O . LYS D 2 143 ? -19.350 -6.715 -20.651 1.00 34.28 143 LYS D O 1
ATOM 6214 N N . TYR D 2 144 ? -20.733 -6.276 -22.378 1.00 31.20 144 TYR D N 1
ATOM 6215 C CA . TYR D 2 144 ? -20.103 -7.310 -23.208 1.00 30.29 144 TYR D CA 1
ATOM 6216 C C . TYR D 2 144 ? -18.782 -6.823 -23.764 1.00 34.28 144 TYR D C 1
ATOM 6217 O O . TYR D 2 144 ? -17.829 -7.596 -23.879 1.00 33.24 144 TYR D O 1
ATOM 6226 N N . ALA D 2 145 ? -18.699 -5.536 -24.116 1.00 32.47 145 ALA D N 1
ATOM 6227 C CA . ALA D 2 145 ? -17.438 -5.034 -24.669 1.00 34.58 145 ALA D CA 1
ATOM 6228 C C . ALA D 2 145 ? -16.295 -5.264 -23.689 1.00 37.88 145 ALA D C 1
ATOM 6229 O O . ALA D 2 145 ? -15.172 -5.565 -24.092 1.00 32.99 145 ALA D O 1
ATOM 6231 N N . MET D 2 146 ? -16.553 -5.084 -22.410 1.00 34.90 146 MET D N 1
ATOM 6232 C CA . MET D 2 146 ? -15.506 -5.286 -21.392 1.00 33.81 146 MET D CA 1
ATOM 6233 C C . MET D 2 146 ? -14.994 -6.717 -21.516 1.00 29.84 146 MET D C 1
ATOM 6234 O O . MET D 2 146 ? -13.844 -6.917 -21.376 1.00 32.72 146 MET D O 1
ATOM 6239 N N . ARG D 2 147 ? -15.803 -7.684 -21.817 1.00 30.69 147 ARG D N 1
ATOM 6240 C CA . ARG D 2 147 ? -15.348 -9.072 -21.954 1.00 31.42 147 ARG D CA 1
ATOM 6241 C C . ARG D 2 147 ? -14.403 -9.206 -23.137 1.00 34.85 147 ARG D C 1
ATOM 6242 O O . ARG D 2 147 ? -13.398 -9.927 -23.068 1.00 33.23 147 ARG D O 1
ATOM 6250 N N . ALA D 2 148 ? -14.687 -8.467 -24.210 1.00 36.03 148 ALA D N 1
ATOM 6251 C CA . ALA D 2 148 ? -13.799 -8.455 -25.373 1.00 36.70 148 ALA D CA 1
ATOM 6252 C C . ALA D 2 148 ? -12.482 -7.761 -25.073 1.00 37.67 148 ALA D C 1
ATOM 6253 O O . ALA D 2 148 ? -11.411 -8.257 -25.437 1.00 35.65 148 ALA D O 1
ATOM 6255 N N . THR D 2 149 ? -12.531 -6.601 -24.422 1.00 37.56 149 THR D N 1
ATOM 6256 C CA . THR D 2 149 ? -11.283 -5.938 -24.041 1.00 33.78 149 THR D CA 1
ATOM 6257 C C . THR D 2 149 ? -10.389 -6.876 -23.233 1.00 36.47 149 THR D C 1
ATOM 6258 O O . THR D 2 149 ? -9.177 -6.972 -23.471 1.00 36.20 149 THR D O 1
ATOM 6262 N N . ARG D 2 150 ? -10.971 -7.584 -22.266 1.00 33.97 150 ARG D N 1
ATOM 6263 C CA . ARG D 2 150 ? -10.166 -8.466 -21.419 1.00 33.84 150 ARG D CA 1
ATOM 6264 C C . ARG D 2 150 ? -9.640 -9.660 -22.209 1.00 35.04 150 ARG D C 1
ATOM 6265 O O . ARG D 2 150 ? -8.476 -10.053 -22.059 1.00 41.32 150 ARG D O 1
ATOM 6273 N N . TYR D 2 151 ? -10.490 -10.237 -23.054 1.00 34.95 151 TYR D N 1
ATOM 6274 C CA . TYR D 2 151 ? -10.094 -11.354 -23.905 1.00 39.04 151 TYR D CA 1
ATOM 6275 C C . TYR D 2 151 ? -8.939 -10.961 -24.803 1.00 36.28 151 TYR D C 1
ATOM 6276 O O . TYR D 2 151 ? -7.960 -11.699 -24.927 1.00 37.17 151 TYR D O 1
ATOM 6285 N N . MET D 2 152 ? -9.039 -9.797 -25.452 1.00 34.60 152 MET D N 1
ATOM 6286 C CA . MET D 2 152 ? -7.935 -9.313 -26.296 1.00 34.59 152 MET D CA 1
ATOM 6287 C C . MET D 2 152 ? -6.655 -9.168 -25.486 1.00 44.73 152 MET D C 1
ATOM 6288 O O . MET D 2 152 ? -5.567 -9.531 -25.955 1.00 42.13 152 MET D O 1
ATOM 6293 N N . HIS D 2 153 ? -6.770 -8.592 -24.285 1.00 40.43 153 HIS D N 1
ATOM 6294 C CA . HIS D 2 153 ? -5.629 -8.393 -23.394 1.00 41.84 153 HIS D CA 1
ATOM 6295 C C . HIS D 2 153 ? -4.958 -9.712 -23.061 1.00 48.31 153 HIS D C 1
ATOM 6296 O O . HIS D 2 153 ? -3.720 -9.817 -23.091 1.00 48.04 153 HIS D O 1
ATOM 6303 N N . GLU D 2 154 ? -5.753 -10.742 -22.776 1.00 42.07 154 GLU D N 1
ATOM 6304 C CA . GLU D 2 154 ? -5.180 -11.993 -22.290 1.00 40.14 154 GLU D CA 1
ATOM 6305 C C . GLU D 2 154 ? -4.689 -12.895 -23.412 1.00 46.64 154 GLU D C 1
ATOM 6306 O O . GLU D 2 154 ? -3.790 -13.696 -23.177 1.00 43.05 154 GLU D O 1
ATOM 6312 N N . THR D 2 155 ? -5.244 -12.780 -24.626 1.00 40.01 155 THR D N 1
ATOM 6313 C CA . THR D 2 155 ? -4.912 -13.717 -25.690 1.00 44.22 155 THR D CA 1
ATOM 6314 C C . THR D 2 155 ? -4.170 -13.078 -26.861 1.00 51.75 155 THR D C 1
ATOM 6315 O O . THR D 2 155 ? -3.555 -13.805 -27.659 1.00 45.39 155 THR D O 1
ATOM 6319 N N . GLY D 2 156 ? -4.134 -11.752 -26.948 1.00 47.99 156 GLY D N 1
ATOM 6320 C CA . GLY D 2 156 ? -3.572 -11.101 -28.108 1.00 49.08 156 GLY D CA 1
ATOM 6321 C C . GLY D 2 156 ? -4.508 -11.006 -29.289 1.00 47.40 156 GLY D C 1
ATOM 6322 O O . GLY D 2 156 ? -4.137 -10.386 -30.295 1.00 52.00 156 GLY D O 1
ATOM 6323 N N . ALA D 2 157 ? -5.697 -11.597 -29.209 1.00 45.35 157 ALA D N 1
ATOM 6324 C CA . ALA D 2 157 ? -6.707 -11.462 -30.261 1.00 43.44 157 ALA D CA 1
ATOM 6325 C C . ALA D 2 157 ? -6.970 -9.997 -30.586 1.00 47.78 157 ALA D C 1
ATOM 6326 O O . ALA D 2 157 ? -6.905 -9.113 -29.719 1.00 47.51 157 ALA D O 1
ATOM 6328 N N . THR D 2 158 ? -7.262 -9.743 -31.853 1.00 44.05 158 THR D N 1
ATOM 6329 C CA . THR D 2 158 ? -7.491 -8.401 -32.354 1.00 42.49 158 THR D CA 1
ATOM 6330 C C . THR D 2 158 ? -8.971 -8.200 -32.659 1.00 45.07 158 THR D C 1
ATOM 6331 O O . THR D 2 158 ? -9.768 -9.148 -32.667 1.00 44.19 158 THR D O 1
ATOM 6335 N N . ILE D 2 159 ? -9.330 -6.930 -32.895 1.00 43.63 159 ILE D N 1
ATOM 6336 C CA . ILE D 2 159 ? -10.701 -6.592 -33.250 1.00 38.92 159 ILE D CA 1
ATOM 6337 C C . ILE D 2 159 ? -11.068 -7.269 -34.564 1.00 41.40 159 ILE D C 1
ATOM 6338 O O . ILE D 2 159 ? -12.240 -7.629 -34.785 1.00 43.49 159 ILE D O 1
ATOM 6343 N N . GLU D 2 160 ? -10.068 -7.519 -35.427 1.00 43.17 160 GLU D N 1
ATOM 6344 C CA . GLU D 2 160 ? -10.314 -8.187 -36.704 1.00 45.26 160 GLU D CA 1
ATOM 6345 C C . GLU D 2 160 ? -10.684 -9.649 -36.501 1.00 48.85 160 GLU D C 1
ATOM 6346 O O . GLU D 2 160 ? -11.521 -10.187 -37.233 1.00 46.77 160 GLU D O 1
ATOM 6352 N N . ASP D 2 161 ? -10.087 -10.305 -35.501 1.00 46.95 161 ASP D N 1
ATOM 6353 C CA . ASP D 2 161 ? -10.521 -11.650 -35.116 1.00 44.98 161 ASP D CA 1
ATOM 6354 C C . ASP D 2 161 ? -11.983 -11.681 -34.652 1.00 35.96 161 ASP D C 1
ATOM 6355 O O . ASP D 2 161 ? -12.754 -12.559 -35.047 1.00 48.82 161 ASP D O 1
ATOM 6360 N N . LEU D 2 162 ? -12.358 -10.799 -33.728 1.00 38.84 162 LEU D N 1
ATOM 6361 C CA . LEU D 2 162 ? -13.750 -10.765 -33.282 1.00 39.94 162 LEU D CA 1
ATOM 6362 C C . LEU D 2 162 ? -14.698 -10.494 -34.448 1.00 41.80 162 LEU D C 1
ATOM 6363 O O . LEU D 2 162 ? -15.823 -11.011 -34.483 1.00 37.42 162 LEU D O 1
ATOM 6368 N N . ALA D 2 163 ? -14.274 -9.680 -35.406 1.00 45.00 163 ALA D N 1
ATOM 6369 C CA . ALA D 2 163 ? -15.162 -9.320 -36.512 1.00 43.31 163 ALA D CA 1
ATOM 6370 C C . ALA D 2 163 ? -15.548 -10.532 -37.358 1.00 46.26 163 ALA D C 1
ATOM 6371 O O . ALA D 2 163 ? -16.599 -10.527 -38.028 1.00 40.40 163 ALA D O 1
ATOM 6373 N N . MET D 2 164 ? -14.724 -11.580 -37.345 1.00 40.04 164 MET D N 1
ATOM 6374 C CA . MET D 2 164 ? -15.034 -12.752 -38.153 1.00 43.51 164 MET D CA 1
ATOM 6375 C C . MET D 2 164 ? -16.356 -13.389 -37.742 1.00 42.17 164 MET D C 1
ATOM 6376 O O . MET D 2 164 ? -16.946 -14.128 -38.543 1.00 38.82 164 MET D O 1
ATOM 6381 N N . ILE D 2 165 ? -16.817 -13.132 -36.509 1.00 38.64 165 ILE D N 1
ATOM 6382 C CA . ILE D 2 165 ? -18.084 -13.692 -36.047 1.00 38.70 165 ILE D CA 1
ATOM 6383 C C . ILE D 2 165 ? -19.230 -13.085 -36.831 1.00 40.61 165 ILE D C 1
ATOM 6384 O O . ILE D 2 165 ? -20.150 -13.788 -37.267 1.00 37.79 165 ILE D O 1
ATOM 6389 N N . THR D 2 166 ? -19.207 -11.757 -36.997 1.00 35.17 166 THR D N 1
ATOM 6390 C CA . THR D 2 166 ? -20.248 -11.118 -37.796 1.00 40.88 166 THR D CA 1
ATOM 6391 C C . THR D 2 166 ? -20.213 -11.617 -39.232 1.00 39.14 166 THR D C 1
ATOM 6392 O O . THR D 2 166 ? -21.263 -11.952 -39.811 1.00 37.71 166 THR D O 1
ATOM 6396 N N . VAL D 2 167 ? -19.024 -11.685 -39.823 1.00 39.65 167 VAL D N 1
ATOM 6397 C CA . VAL D 2 167 ? -18.895 -12.137 -41.211 1.00 43.81 167 VAL D CA 1
ATOM 6398 C C . VAL D 2 167 ? -19.575 -13.494 -41.392 1.00 46.44 167 VAL D C 1
ATOM 6399 O O . VAL D 2 167 ? -20.400 -13.696 -42.302 1.00 40.11 167 VAL D O 1
ATOM 6403 N N . LYS D 2 168 ? -19.272 -14.432 -40.486 1.00 43.02 168 LYS D N 1
ATOM 6404 C CA . LYS D 2 168 ? -19.820 -15.778 -40.605 1.00 41.34 168 LYS D CA 1
ATOM 6405 C C . LYS D 2 168 ? -21.332 -15.783 -40.378 1.00 35.45 168 LYS D C 1
ATOM 6406 O O . LYS D 2 168 ? -22.069 -16.409 -41.141 1.00 39.25 168 LYS D O 1
ATOM 6412 N N . ASN D 2 169 ? -21.806 -15.138 -39.310 1.00 34.76 169 ASN D N 1
ATOM 6413 C CA . ASN D 2 169 ? -23.229 -15.177 -39.006 1.00 37.51 169 ASN D CA 1
ATOM 6414 C C . ASN D 2 169 ? -24.049 -14.529 -40.113 1.00 38.47 169 ASN D C 1
ATOM 6415 O O . ASN D 2 169 ? -25.106 -15.052 -40.490 1.00 36.01 169 ASN D O 1
ATOM 6420 N N . ARG D 2 170 ? -23.566 -13.417 -40.671 1.00 37.80 170 ARG D N 1
ATOM 6421 C CA . ARG D 2 170 ? -24.268 -12.765 -41.768 1.00 36.55 170 ARG D CA 1
ATOM 6422 C C . ARG D 2 170 ? -24.254 -13.640 -43.016 1.00 38.59 170 ARG D C 1
ATOM 6423 O O . ARG D 2 170 ? -25.242 -13.712 -43.764 1.00 39.61 170 ARG D O 1
ATOM 6431 N N . LYS D 2 171 ? -23.139 -14.322 -43.260 1.00 40.73 171 LYS D N 1
ATOM 6432 C CA . LYS D 2 171 ? -23.073 -15.275 -44.362 1.00 37.25 171 LYS D CA 1
ATOM 6433 C C . LYS D 2 171 ? -24.144 -16.347 -44.215 1.00 40.84 171 LYS D C 1
ATOM 6434 O O . LYS D 2 171 ? -24.820 -16.698 -45.191 1.00 38.78 171 LYS D O 1
ATOM 6440 N N . HIS D 2 172 ? -24.230 -16.952 -43.023 1.00 38.75 172 HIS D N 1
ATOM 6441 C CA . HIS D 2 172 ? -25.264 -17.950 -42.751 1.00 44.82 172 HIS D CA 1
ATOM 6442 C C . HIS D 2 172 ? -26.656 -17.424 -43.066 1.00 40.56 172 HIS D C 1
ATOM 6443 O O . HIS D 2 172 ? -27.499 -18.170 -43.575 1.00 39.82 172 HIS D O 1
ATOM 6450 N N . ALA D 2 173 ? -26.929 -16.157 -42.724 1.00 41.57 173 ALA D N 1
ATOM 6451 C CA . ALA D 2 173 ? -28.252 -15.579 -42.928 1.00 36.20 173 ALA D CA 1
ATOM 6452 C C . ALA D 2 173 ? -28.519 -15.149 -44.366 1.00 39.96 173 ALA D C 1
ATOM 6453 O O . ALA D 2 173 ? -29.651 -14.745 -44.640 1.00 37.97 173 ALA D O 1
ATOM 6455 N N . THR D 2 174 ? -27.538 -15.235 -45.272 1.00 40.46 174 THR D N 1
ATOM 6456 C CA . THR D 2 174 ? -27.679 -14.660 -46.611 1.00 44.19 174 THR D CA 1
ATOM 6457 C C . THR D 2 174 ? -29.035 -14.966 -47.240 1.00 45.39 174 THR D C 1
ATOM 6458 O O . THR D 2 174 ? -29.702 -14.072 -47.781 1.00 44.58 174 THR D O 1
ATOM 6462 N N . HIS D 2 175 ? -29.445 -16.229 -47.211 1.00 37.72 175 HIS D N 1
ATOM 6463 C CA . HIS D 2 175 ? -30.652 -16.664 -47.889 1.00 43.12 175 HIS D CA 1
ATOM 6464 C C . HIS D 2 175 ? -31.819 -16.863 -46.950 1.00 40.93 175 HIS D C 1
ATOM 6465 O O . HIS D 2 175 ? -32.802 -17.523 -47.312 1.00 40.65 175 HIS D O 1
ATOM 6472 N N . ASN D 2 176 ? -31.741 -16.283 -45.788 1.00 37.93 176 ASN D N 1
ATOM 6473 C CA . ASN D 2 176 ? -32.786 -16.442 -44.793 1.00 38.82 176 ASN D CA 1
ATOM 6474 C C . ASN D 2 176 ? -33.666 -15.203 -44.796 1.00 38.76 176 ASN D C 1
ATOM 6475 O O . ASN D 2 176 ? -33.229 -14.157 -44.310 1.00 38.76 176 ASN D O 1
ATOM 6480 N N . PRO D 2 177 ? -34.925 -15.280 -45.240 1.00 37.94 177 PRO D N 1
ATOM 6481 C CA . PRO D 2 177 ? -35.746 -14.060 -45.322 1.00 37.10 177 PRO D CA 1
ATOM 6482 C C . PRO D 2 177 ? -36.184 -13.518 -43.967 1.00 37.89 177 PRO D C 1
ATOM 6483 O O . PRO D 2 177 ? -36.604 -12.354 -43.886 1.00 37.93 177 PRO D O 1
ATOM 6487 N N . TYR D 2 178 ? -36.077 -14.302 -42.893 1.00 35.82 178 TYR D N 1
ATOM 6488 C CA . TYR D 2 178 ? -36.476 -13.815 -41.576 1.00 35.37 178 TYR D CA 1
ATOM 6489 C C . TYR D 2 178 ? -35.445 -12.868 -40.962 1.00 35.36 178 TYR D C 1
ATOM 6490 O O . TYR D 2 178 ? -35.805 -12.029 -40.147 1.00 34.10 178 TYR D O 1
ATOM 6499 N N . ALA D 2 179 ? -34.169 -12.987 -41.327 1.00 34.19 179 ALA D N 1
ATOM 6500 C CA . ALA D 2 179 ? -33.152 -12.153 -40.707 1.00 34.52 179 ALA D CA 1
ATOM 6501 C C . ALA D 2 179 ? -33.316 -10.698 -41.133 1.00 34.85 179 ALA D C 1
ATOM 6502 O O . ALA D 2 179 ? -33.873 -10.392 -42.196 1.00 34.95 179 ALA D O 1
ATOM 6504 N N . TRP D 2 180 ? -32.803 -9.805 -40.281 1.00 34.12 180 TRP D N 1
ATOM 6505 C CA . TRP D 2 180 ? -32.819 -8.358 -40.498 1.00 39.91 180 TRP D CA 1
ATOM 6506 C C . TRP D 2 180 ? -31.643 -7.931 -41.371 1.00 36.04 180 TRP D C 1
ATOM 6507 O O . TRP D 2 180 ? -31.809 -7.291 -42.407 1.00 35.06 180 TRP D O 1
ATOM 6518 N N . PHE D 2 181 ? -30.451 -8.299 -40.943 1.00 35.88 181 PHE D N 1
ATOM 6519 C CA . PHE D 2 181 ? -29.198 -8.056 -41.631 1.00 42.23 181 PHE D CA 1
ATOM 6520 C C . PHE D 2 181 ? -28.658 -9.382 -42.144 1.00 44.21 181 PHE D C 1
ATOM 6521 O O . PHE D 2 181 ? -28.782 -10.409 -41.476 1.00 39.84 181 PHE D O 1
ATOM 6529 N N . LYS D 2 182 ? -28.059 -9.368 -43.329 1.00 39.21 182 LYS D N 1
ATOM 6530 C CA . LYS D 2 182 ? -27.582 -10.617 -43.894 1.00 39.96 182 LYS D CA 1
ATOM 6531 C C . LYS D 2 182 ? -26.687 -10.339 -45.090 1.00 42.94 182 LYS D C 1
ATOM 6532 O O . LYS D 2 182 ? -26.712 -9.252 -45.662 1.00 42.95 182 LYS D O 1
ATOM 6538 N N . GLY D 2 183 ? -25.949 -11.366 -45.495 1.00 41.05 183 GLY D N 1
ATOM 6539 C CA . GLY D 2 183 ? -25.212 -11.347 -46.739 1.00 43.15 183 GLY D CA 1
ATOM 6540 C C . GLY D 2 183 ? -23.736 -11.145 -46.475 1.00 38.99 183 GLY D C 1
ATOM 6541 O O . GLY D 2 183 ? -23.247 -11.245 -45.353 1.00 44.82 183 GLY D O 1
ATOM 6542 N N . ALA D 2 184 ? -23.037 -10.793 -47.536 1.00 42.37 184 ALA D N 1
ATOM 6543 C CA . ALA D 2 184 ? -21.588 -10.685 -47.490 1.00 47.11 184 ALA D CA 1
ATOM 6544 C C . ALA D 2 184 ? -21.177 -9.357 -46.886 1.00 47.87 184 ALA D C 1
ATOM 6545 O O . ALA D 2 184 ? -21.568 -8.295 -47.377 1.00 66.29 184 ALA D O 1
ATOM 6547 N N . ILE D 2 185 ? -20.342 -9.420 -45.861 1.00 47.80 185 ILE D N 1
ATOM 6548 C CA . ILE D 2 185 ? -19.727 -8.238 -45.286 1.00 47.65 185 ILE D CA 1
ATOM 6549 C C . ILE D 2 185 ? -18.289 -8.599 -44.941 1.00 44.89 185 ILE D C 1
ATOM 6550 O O . ILE D 2 185 ? -18.016 -9.720 -44.501 1.00 47.53 185 ILE D O 1
ATOM 6555 N N . THR D 2 186 ? -17.366 -7.672 -45.171 1.00 47.27 186 THR D N 1
ATOM 6556 C CA . THR D 2 186 ? -15.963 -7.973 -44.908 1.00 47.40 186 THR D CA 1
ATOM 6557 C C . THR D 2 186 ? -15.573 -7.623 -43.472 1.00 52.56 186 THR D C 1
ATOM 6558 O O . THR D 2 186 ? -16.237 -6.837 -42.782 1.00 48.79 186 THR D O 1
ATOM 6562 N N . VAL D 2 187 ? -14.476 -8.229 -43.022 1.00 46.70 187 VAL D N 1
ATOM 6563 C CA . VAL D 2 187 ? -13.888 -7.842 -41.748 1.00 51.12 187 VAL D CA 1
ATOM 6564 C C . VAL D 2 187 ? -13.670 -6.331 -41.706 1.00 47.59 187 VAL D C 1
ATOM 6565 O O . VAL D 2 187 ? -13.930 -5.676 -40.683 1.00 45.48 187 VAL D O 1
ATOM 6569 N N . GLU D 2 188 ? -13.202 -5.751 -42.817 1.00 47.13 188 GLU D N 1
ATOM 6570 C CA . GLU D 2 188 ? -12.900 -4.324 -42.827 1.00 48.48 188 GLU D CA 1
ATOM 6571 C C . GLU D 2 188 ? -14.157 -3.490 -42.623 1.00 47.20 188 GLU D C 1
ATOM 6572 O O . GLU D 2 188 ? -14.142 -2.541 -41.838 1.00 49.09 188 GLU D O 1
ATOM 6578 N N . GLU D 2 189 ? -15.274 -3.867 -43.268 1.00 50.28 189 GLU D N 1
ATOM 6579 C CA . GLU D 2 189 ? -16.542 -3.160 -43.064 1.00 46.26 189 GLU D CA 1
ATOM 6580 C C . GLU D 2 189 ? -17.051 -3.314 -41.633 1.00 45.68 189 GLU D C 1
ATOM 6581 O O . GLU D 2 189 ? -17.624 -2.373 -41.070 1.00 54.09 189 GLU D O 1
ATOM 6587 N N . VAL D 2 190 ? -16.870 -4.495 -41.026 1.00 44.51 190 VAL D N 1
ATOM 6588 C CA . VAL D 2 190 ? -17.276 -4.670 -39.631 1.00 39.15 190 VAL D CA 1
ATOM 6589 C C . VAL D 2 190 ? -16.427 -3.787 -38.723 1.00 42.87 190 VAL D C 1
ATOM 6590 O O . VAL D 2 190 ? -16.957 -3.039 -37.893 1.00 47.37 190 VAL D O 1
ATOM 6594 N N . VAL D 2 191 ? -15.103 -3.827 -38.893 1.00 42.57 191 VAL D N 1
ATOM 6595 C CA . VAL D 2 191 ? -14.215 -3.118 -37.981 1.00 48.49 191 VAL D CA 1
ATOM 6596 C C . VAL D 2 191 ? -14.326 -1.609 -38.161 1.00 50.63 191 VAL D C 1
ATOM 6597 O O . VAL D 2 191 ? -14.192 -0.867 -37.184 1.00 49.34 191 VAL D O 1
ATOM 6601 N N . ASN D 2 192 ? -14.562 -1.121 -39.389 1.00 46.91 192 ASN D N 1
ATOM 6602 C CA . ASN D 2 192 ? -14.670 0.316 -39.626 1.00 40.67 192 ASN D CA 1
ATOM 6603 C C . ASN D 2 192 ? -16.077 0.891 -39.442 1.00 51.97 192 ASN D C 1
ATOM 6604 O O . ASN D 2 192 ? -16.243 2.116 -39.534 1.00 49.09 192 ASN D O 1
ATOM 6609 N N . SER D 2 193 ? -17.074 0.075 -39.113 1.00 44.27 193 SER D N 1
ATOM 6610 C CA . SER D 2 193 ? -18.347 0.653 -38.700 1.00 45.42 193 SER D CA 1
ATOM 6611 C C . SER D 2 193 ? -18.153 1.394 -37.366 1.00 48.73 193 SER D C 1
ATOM 6612 O O . SER D 2 193 ? -17.143 1.218 -36.680 1.00 40.92 193 SER D O 1
ATOM 6615 N N . ARG D 2 194 ? -19.095 2.290 -37.045 1.00 42.11 194 ARG D N 1
ATOM 6616 C CA . ARG D 2 194 ? -18.866 3.243 -35.960 1.00 49.57 194 ARG D CA 1
ATOM 6617 C C . ARG D 2 194 ? -18.731 2.531 -34.623 1.00 44.19 194 ARG D C 1
ATOM 6618 O O . ARG D 2 194 ? -19.431 1.550 -34.327 1.00 41.33 194 ARG D O 1
ATOM 6626 N N . MET D 2 195 ? -17.806 3.016 -33.816 1.00 38.85 195 MET D N 1
ATOM 6627 C CA . MET D 2 195 ? -17.630 2.457 -32.487 1.00 39.28 195 MET D CA 1
ATOM 6628 C C . MET D 2 195 ? -18.866 2.745 -31.634 1.00 34.40 195 MET D C 1
ATOM 6629 O O . MET D 2 195 ? -19.441 3.839 -31.682 1.00 38.52 195 MET D O 1
ATOM 6634 N N . VAL D 2 196 ? -19.280 1.734 -30.883 1.00 34.61 196 VAL D N 1
ATOM 6635 C CA . VAL D 2 196 ? -20.454 1.798 -30.013 1.00 33.94 196 VAL D CA 1
ATOM 6636 C C . VAL D 2 196 ? -20.043 1.693 -28.549 1.00 33.85 196 VAL D C 1
ATOM 6637 O O . VAL D 2 196 ? -20.403 2.545 -27.730 1.00 33.88 196 VAL D O 1
ATOM 6641 N N . ALA D 2 197 ? -19.330 0.624 -28.188 1.00 34.71 197 ALA D N 1
ATOM 6642 C CA . ALA D 2 197 ? -18.671 0.483 -26.892 1.00 36.45 197 ALA D CA 1
ATOM 6643 C C . ALA D 2 197 ? -17.382 -0.260 -27.173 1.00 31.89 197 ALA D C 1
ATOM 6644 O O . ALA D 2 197 ? -17.414 -1.460 -27.464 1.00 35.07 197 ALA D O 1
ATOM 6646 N N . TYR D 2 198 ? -16.261 0.454 -27.083 1.00 35.22 198 TYR D N 1
ATOM 6647 C CA . TYR D 2 198 ? -14.997 -0.115 -27.517 1.00 36.17 198 TYR D CA 1
ATOM 6648 C C . TYR D 2 198 ? -14.772 -1.456 -26.823 1.00 40.59 198 TYR D C 1
ATOM 6649 O O . TYR D 2 198 ? -14.855 -1.524 -25.583 1.00 38.18 198 TYR D O 1
ATOM 6658 N N . PRO D 2 199 ? -14.388 -2.519 -27.561 1.00 34.42 199 PRO D N 1
ATOM 6659 C CA . PRO D 2 199 ? -14.058 -2.549 -29.002 1.00 41.57 199 PRO D CA 1
ATOM 6660 C C . PRO D 2 199 ? -15.202 -3.062 -29.899 1.00 40.52 199 PRO D C 1
ATOM 6661 O O . PRO D 2 199 ? -14.945 -3.581 -31.016 1.00 40.17 199 PRO D O 1
ATOM 6665 N N . MET D 2 200 ? -16.416 -2.999 -29.394 1.00 34.31 200 MET D N 1
ATOM 6666 C CA . MET D 2 200 ? -17.597 -3.414 -30.159 1.00 37.54 200 MET D CA 1
ATOM 6667 C C . MET D 2 200 ? -18.033 -2.269 -31.089 1.00 35.83 200 MET D C 1
ATOM 6668 O O . MET D 2 200 ? -18.426 -1.249 -30.590 1.00 37.46 200 MET D O 1
ATOM 6673 N N . THR D 2 201 ? -17.866 -2.413 -32.395 1.00 34.81 201 THR D N 1
ATOM 6674 C CA . THR D 2 201 ? -18.422 -1.494 -33.376 1.00 36.47 201 THR D CA 1
ATOM 6675 C C . THR D 2 201 ? -19.873 -1.868 -33.695 1.00 32.56 201 THR D C 1
ATOM 6676 O O . THR D 2 201 ? -20.366 -2.933 -33.315 1.00 36.18 201 THR D O 1
ATOM 6680 N N . LEU D 2 202 ? -20.541 -1.015 -34.471 1.00 36.32 202 LEU D N 1
ATOM 6681 C CA . LEU D 2 202 ? -21.972 -1.226 -34.744 1.00 31.35 202 LEU D CA 1
ATOM 6682 C C . LEU D 2 202 ? -22.254 -2.634 -35.252 1.00 37.63 202 LEU D C 1
ATOM 6683 O O . LEU D 2 202 ? -23.207 -3.294 -34.805 1.00 32.69 202 LEU D O 1
ATOM 6688 N N . GLN D 2 203 ? -21.448 -3.109 -36.211 1.00 36.42 203 GLN D N 1
ATOM 6689 C CA . GLN D 2 203 ? -21.776 -4.367 -36.864 1.00 34.65 203 GLN D CA 1
ATOM 6690 C C . GLN D 2 203 ? -21.400 -5.574 -36.016 1.00 38.42 203 GLN D C 1
ATOM 6691 O O . GLN D 2 203 ? -21.649 -6.706 -36.430 1.00 38.50 203 GLN D O 1
ATOM 6697 N N . GLN D 2 204 ? -20.854 -5.353 -34.820 1.00 36.67 204 GLN D N 1
ATOM 6698 C CA . GLN D 2 204 ? -20.600 -6.434 -33.884 1.00 36.31 204 GLN D CA 1
ATOM 6699 C C . GLN D 2 204 ? -21.626 -6.505 -32.768 1.00 34.38 204 GLN D C 1
ATOM 6700 O O . GLN D 2 204 ? -21.458 -7.307 -31.828 1.00 31.66 204 GLN D O 1
ATOM 6706 N N . CYS D 2 205 ? -22.653 -5.660 -32.830 1.00 33.03 205 CYS D N 1
ATOM 6707 C CA . CYS D 2 205 ? -23.716 -5.546 -31.839 1.00 34.55 205 CYS D CA 1
ATOM 6708 C C . CYS D 2 205 ? -25.024 -6.057 -32.423 1.00 28.96 205 CYS D C 1
ATOM 6709 O O . CYS D 2 205 ? -25.399 -5.654 -33.523 1.00 30.41 205 CYS D O 1
ATOM 6712 N N . CYS D 2 206 ? -25.781 -6.829 -31.649 1.00 31.20 206 CYS D N 1
ATOM 6713 C CA . CYS D 2 206 ? -27.076 -7.252 -32.156 1.00 30.20 206 CYS D CA 1
ATOM 6714 C C . CYS D 2 206 ? -28.025 -6.073 -32.225 1.00 31.26 206 CYS D C 1
ATOM 6715 O O . CYS D 2 206 ? -27.959 -5.132 -31.422 1.00 31.51 206 CYS D O 1
ATOM 6718 N N . GLY D 2 207 ? -28.913 -6.121 -33.206 1.00 31.27 207 GLY D N 1
ATOM 6719 C CA . GLY D 2 207 ? -29.885 -5.077 -33.357 1.00 33.50 207 GLY D CA 1
ATOM 6720 C C . GLY D 2 207 ? -30.949 -5.114 -32.269 1.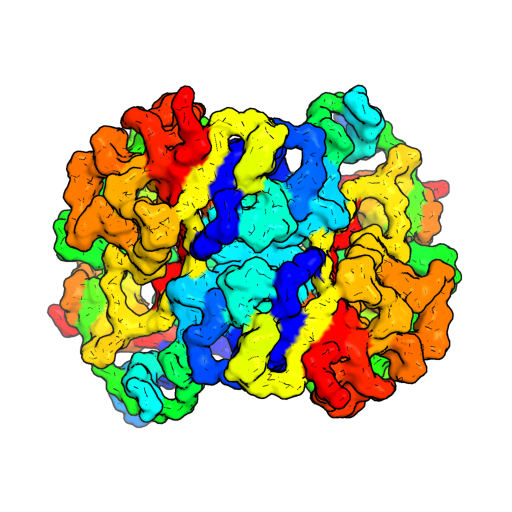00 31.83 207 GLY D C 1
ATOM 6721 O O . GLY D 2 207 ? -31.203 -6.126 -31.611 1.00 31.06 207 GLY D O 1
ATOM 6722 N N . ILE D 2 208 ? -31.584 -3.964 -32.072 1.00 28.73 208 ILE D N 1
ATOM 6723 C CA . ILE D 2 208 ? -32.748 -3.858 -31.196 1.00 27.53 208 ILE D CA 1
ATOM 6724 C C . ILE D 2 208 ? -33.947 -4.002 -32.127 1.00 27.62 208 ILE D C 1
ATOM 6725 O O . ILE D 2 208 ? -34.317 -3.079 -32.850 1.00 31.05 208 ILE D O 1
ATOM 6730 N N . A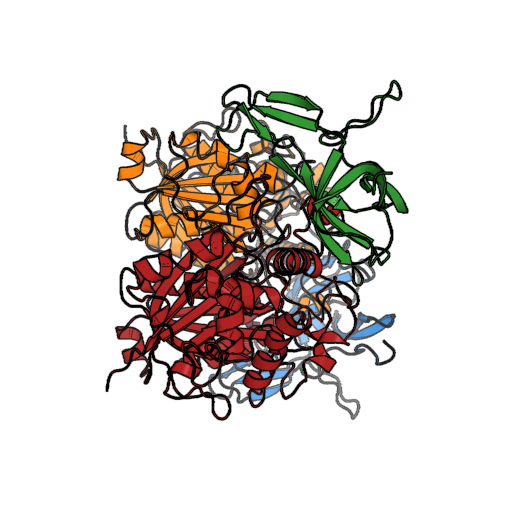LA D 2 209 ? -34.494 -5.203 -32.158 1.00 30.92 209 ALA D N 1
ATOM 6731 C CA . ALA D 2 209 ? -35.402 -5.671 -33.199 1.00 29.40 209 ALA D CA 1
ATOM 6732 C C . ALA D 2 209 ? -36.757 -5.998 -32.600 1.00 28.16 209 ALA D C 1
ATOM 6733 O O . ALA D 2 209 ? -36.900 -6.150 -31.389 1.00 26.30 209 ALA D O 1
ATOM 6735 N N . ASP D 2 210 ? -37.741 -6.130 -33.483 1.00 29.81 210 ASP D N 1
ATOM 6736 C CA . ASP D 2 210 ? -39.070 -6.640 -33.167 1.00 25.06 210 ASP D CA 1
ATOM 6737 C C . ASP D 2 210 ? -39.271 -7.985 -33.857 1.00 29.89 210 ASP D C 1
ATOM 6738 O O . ASP D 2 210 ? -38.803 -8.190 -34.984 1.00 28.86 210 ASP D O 1
ATOM 6743 N N . GLY D 2 211 ? -39.993 -8.903 -33.222 1.00 27.36 211 GLY D N 1
ATOM 6744 C CA . GLY D 2 211 ? -40.324 -10.151 -33.884 1.00 28.69 211 GLY D CA 1
ATOM 6745 C C . GLY D 2 211 ? -40.992 -11.061 -32.879 1.00 26.75 211 GLY D C 1
ATOM 6746 O O . GLY D 2 211 ? -41.108 -10.722 -31.698 1.00 26.68 211 GLY D O 1
ATOM 6747 N N . ALA D 2 212 ? -41.398 -12.240 -33.358 1.00 30.34 212 ALA D N 1
ATOM 6748 C CA . ALA D 2 212 ? -41.998 -13.238 -32.484 1.00 27.06 212 ALA D CA 1
ATOM 6749 C C . ALA D 2 212 ? -41.790 -14.630 -33.055 1.00 26.70 212 ALA D C 1
ATOM 6750 O O . ALA D 2 212 ? -41.510 -14.816 -34.245 1.00 26.61 212 ALA D O 1
ATOM 6752 N N . ALA D 2 213 ? -41.906 -15.615 -32.174 1.00 26.36 213 ALA D N 1
ATOM 6753 C CA . ALA D 2 213 ? -41.846 -17.016 -32.584 1.00 25.62 213 ALA D CA 1
ATOM 6754 C C . ALA D 2 213 ? -42.657 -17.846 -31.593 1.00 25.10 213 ALA D C 1
ATOM 6755 O O . ALA D 2 213 ? -42.947 -17.409 -30.484 1.00 26.53 213 ALA D O 1
ATOM 6757 N N . ALA D 2 214 ? -43.040 -19.048 -32.012 1.00 29.16 214 ALA D N 1
ATOM 6758 C CA . ALA D 2 214 ? -43.903 -19.896 -31.202 1.00 26.33 214 ALA D CA 1
ATOM 6759 C C . ALA D 2 214 ? -43.579 -21.351 -31.482 1.00 26.23 214 ALA D C 1
ATOM 6760 O O . ALA D 2 214 ? -43.159 -21.707 -32.577 1.00 26.67 214 ALA D O 1
ATOM 6762 N N . VAL D 2 215 ? -43.839 -22.190 -30.485 1.00 28.03 215 VAL D N 1
ATOM 6763 C CA . VAL D 2 215 ? -43.504 -23.609 -30.500 1.00 30.61 215 VAL D CA 1
ATOM 6764 C C . VAL D 2 215 ? -44.657 -24.360 -29.848 1.00 29.41 215 VAL D C 1
ATOM 6765 O O . VAL D 2 215 ? -44.948 -24.131 -28.673 1.00 28.55 215 VAL D O 1
A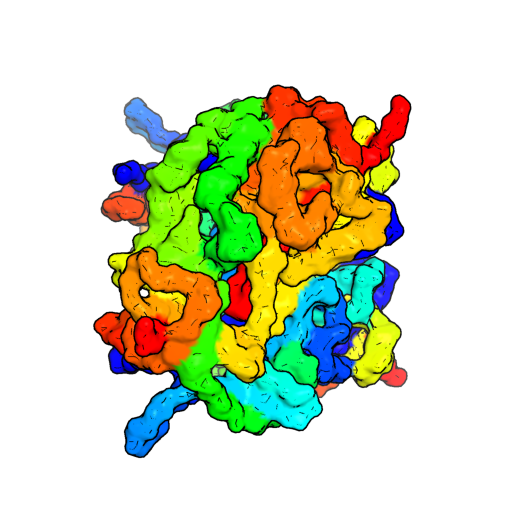TOM 6769 N N . VAL D 2 216 ? -45.293 -25.277 -30.587 1.00 28.69 216 VAL D N 1
ATOM 6770 C CA . VAL D 2 216 ? -46.299 -26.171 -30.014 1.00 28.22 216 VAL D CA 1
ATOM 6771 C C . VAL D 2 216 ? -45.614 -27.464 -29.581 1.00 28.70 216 VAL D C 1
ATOM 6772 O O . VAL D 2 216 ? -44.845 -28.041 -30.363 1.00 32.00 216 VAL D O 1
ATOM 6776 N N . VAL D 2 217 ? -45.900 -27.933 -28.358 1.00 27.58 217 VAL D N 1
ATOM 6777 C CA . VAL D 2 217 ? -45.340 -29.187 -27.855 1.00 27.67 217 VAL D CA 1
ATOM 6778 C C . VAL D 2 217 ? -46.465 -30.110 -27.415 1.00 28.27 217 VAL D C 1
ATOM 6779 O O . VAL D 2 217 ? -47.548 -29.656 -27.030 1.00 30.56 217 VAL D O 1
ATOM 6783 N N . GLY D 2 218 ? -46.210 -31.423 -27.475 1.00 30.17 218 GLY D N 1
ATOM 6784 C CA . GLY D 2 218 ? -47.211 -32.366 -27.023 1.00 31.33 218 GLY D CA 1
ATOM 6785 C C . GLY D 2 218 ? -46.595 -33.718 -26.763 1.00 32.22 218 GLY D C 1
ATOM 6786 O O . GLY D 2 218 ? -45.406 -33.938 -26.980 1.00 33.62 218 GLY D O 1
ATOM 6787 N N . SER D 2 219 ? -47.427 -34.616 -26.267 1.00 30.23 219 SER D N 1
ATOM 6788 C CA . SER D 2 219 ? -47.000 -35.957 -25.945 1.00 33.00 219 SER D CA 1
ATOM 6789 C C . SER D 2 219 ? -46.849 -36.758 -27.233 1.00 38.65 219 SER D C 1
ATOM 6790 O O . SER D 2 219 ? -47.289 -36.340 -28.302 1.00 36.10 219 SER D O 1
ATOM 6793 N N . LYS D 2 220 ? -46.287 -37.952 -27.129 1.00 36.76 220 LYS D N 1
ATOM 6794 C CA . LYS D 2 220 ? -46.083 -38.871 -28.265 1.00 34.55 220 LYS D CA 1
ATOM 6795 C C . LYS D 2 220 ? -47.462 -39.184 -28.832 1.00 39.30 220 LYS D C 1
ATOM 6796 O O . LYS D 2 220 ? -47.609 -39.088 -30.016 1.00 44.78 220 LYS D O 1
ATOM 6802 N N . GLU D 2 221 ? -48.444 -39.477 -27.989 1.00 42.06 221 GLU D N 1
ATOM 6803 C CA . GLU D 2 221 ? -49.776 -39.799 -28.487 1.00 45.07 221 GLU D CA 1
ATOM 6804 C C . GLU D 2 221 ? -50.391 -38.604 -29.219 1.00 39.37 221 GLU D C 1
ATOM 6805 O O . GLU D 2 221 ? -51.083 -38.778 -30.227 1.00 38.85 221 GLU D O 1
ATOM 6811 N N . MET D 2 222 ? -50.201 -37.396 -28.683 1.00 38.21 222 MET D N 1
ATOM 6812 C CA . MET D 2 222 ? -50.747 -36.183 -29.295 1.00 41.66 222 MET D CA 1
ATOM 6813 C C . MET D 2 222 ? -50.137 -35.919 -30.680 1.00 42.44 222 MET D C 1
ATOM 6814 O O . MET D 2 222 ? -50.858 -35.529 -31.602 1.00 38.84 222 MET D O 1
ATOM 6819 N N . MET D 2 223 ? -48.822 -36.132 -30.857 1.00 35.63 223 MET D N 1
ATOM 6820 C CA . MET D 2 223 ? -48.231 -36.052 -32.192 1.00 38.11 223 MET D CA 1
ATOM 6821 C C . MET D 2 223 ? -48.964 -36.977 -33.168 1.00 43.40 223 MET D C 1
ATOM 6822 O O . MET D 2 223 ? -49.289 -36.593 -34.295 1.00 40.89 223 MET D O 1
ATOM 6827 N N . LYS D 2 224 ? -49.197 -38.222 -32.762 1.00 43.69 224 LYS D N 1
ATOM 6828 C CA . LYS D 2 224 ? -49.891 -39.141 -33.654 1.00 48.69 224 LYS D CA 1
ATOM 6829 C C . LYS D 2 224 ? -51.312 -38.669 -33.913 1.00 47.91 224 LYS D C 1
ATOM 6830 O O . LYS D 2 224 ? -51.787 -38.708 -35.058 1.00 45.39 224 LYS D O 1
ATOM 6836 N N . LYS D 2 225 ? -51.994 -38.218 -32.877 1.00 41.78 225 LYS D N 1
ATOM 6837 C CA . LYS D 2 225 ? -53.389 -37.744 -32.969 1.00 46.06 225 LYS D CA 1
ATOM 6838 C C . LYS D 2 225 ? -53.458 -36.594 -33.973 1.00 46.87 225 LYS D C 1
ATOM 6839 O O . LYS D 2 225 ? -54.437 -36.497 -34.677 1.00 45.96 225 LYS D O 1
ATOM 6845 N N . LEU D 2 226 ? -52.422 -35.765 -34.038 1.00 39.80 226 LEU D N 1
ATOM 6846 C CA . LEU D 2 226 ? -52.399 -34.615 -34.909 1.00 42.79 226 LEU D CA 1
ATOM 6847 C C . LEU D 2 226 ? -51.774 -34.894 -36.261 1.00 39.27 226 LEU D C 1
ATOM 6848 O O . LEU D 2 226 ? -51.693 -33.976 -37.078 1.00 46.51 226 LEU D O 1
ATOM 6853 N N . GLY D 2 227 ? -51.270 -36.103 -36.486 1.00 38.47 227 GLY D N 1
ATOM 6854 C CA . GLY D 2 227 ? -50.651 -36.418 -37.767 1.00 43.80 227 GLY D CA 1
ATOM 6855 C C . GLY D 2 227 ? -49.355 -35.664 -38.015 1.00 47.46 227 GLY D C 1
ATOM 6856 O O . GLY D 2 227 ? -49.085 -35.279 -39.160 1.00 43.68 227 GLY D O 1
ATOM 6857 N N . ILE D 2 228 ? -48.539 -35.456 -36.978 1.00 39.08 228 ILE D N 1
ATOM 6858 C CA . ILE D 2 228 ? -47.287 -34.727 -37.153 1.00 38.07 228 ILE D CA 1
ATOM 6859 C C . ILE D 2 228 ? -46.254 -35.628 -37.829 1.00 42.12 228 ILE D C 1
ATOM 6860 O O . ILE D 2 228 ? -45.918 -36.700 -37.320 1.00 48.48 228 ILE D O 1
ATOM 6865 N N . ALA D 2 229 ? -45.726 -35.183 -38.970 1.00 41.43 229 ALA D N 1
ATOM 6866 C CA . ALA D 2 229 ? -44.855 -36.048 -39.743 1.00 52.05 229 ALA D CA 1
ATOM 6867 C C . ALA D 2 229 ? -43.423 -36.078 -39.222 1.00 44.25 229 ALA D C 1
ATOM 6868 O O . ALA D 2 229 ? -42.739 -37.098 -39.371 1.00 43.23 229 ALA D O 1
ATOM 6870 N N . LYS D 2 230 ? -42.932 -34.969 -38.687 1.00 41.71 230 LYS D N 1
ATOM 6871 C CA . LYS D 2 230 ? -41.534 -34.846 -38.257 1.00 43.89 230 LYS D CA 1
ATOM 6872 C C . LYS D 2 230 ? -41.457 -34.281 -36.843 1.00 35.83 230 LYS D C 1
ATOM 6873 O O . LYS D 2 230 ? -40.823 -33.242 -36.601 1.00 37.06 230 LYS D O 1
ATOM 6879 N N . PRO D 2 231 ? -42.058 -34.964 -35.875 1.00 37.64 231 PRO D N 1
ATOM 6880 C CA . PRO D 2 231 ? -41.947 -34.507 -34.486 1.00 37.17 231 PRO D CA 1
ATOM 6881 C C . PRO D 2 231 ? -40.506 -34.456 -34.011 1.00 41.22 231 PRO D C 1
ATOM 6882 O O . PRO D 2 231 ? -39.734 -35.409 -34.168 1.00 41.69 231 PRO D O 1
ATOM 6886 N N . VAL D 2 232 ? -40.177 -33.349 -33.361 1.00 35.73 232 VAL D N 1
ATOM 6887 C CA . VAL D 2 232 ? -38.840 -33.117 -32.848 1.00 34.69 232 VAL D CA 1
ATOM 6888 C C . VAL D 2 232 ? -38.866 -33.384 -31.354 1.00 37.98 232 VAL D C 1
ATOM 6889 O O . VAL D 2 232 ? -39.654 -32.772 -30.607 1.00 36.65 232 VAL D O 1
ATOM 6893 N N . LYS D 2 233 ? -37.979 -34.263 -30.922 1.00 35.38 233 LYS D N 1
ATOM 6894 C CA . LYS D 2 233 ? -37.984 -34.716 -29.543 1.00 35.83 233 LYS D CA 1
ATOM 6895 C C . LYS D 2 233 ? -37.181 -33.755 -28.698 1.00 34.52 233 LYS D C 1
ATOM 6896 O O . LYS D 2 233 ? -36.088 -33.343 -29.088 1.00 36.50 233 LYS D O 1
ATOM 6902 N N . VAL D 2 234 ? -37.727 -33.390 -27.545 1.00 32.98 234 VAL D N 1
ATOM 6903 C CA . VAL D 2 234 ? -36.965 -32.601 -26.586 1.00 30.22 234 VAL D CA 1
ATOM 6904 C C . VAL D 2 234 ? -36.074 -33.572 -25.831 1.00 31.38 234 VAL D C 1
ATOM 6905 O O . VAL D 2 234 ? -36.560 -34.396 -25.045 1.00 34.91 234 VAL D O 1
ATOM 6909 N N . ALA D 2 235 ? -34.762 -33.522 -26.109 1.00 34.55 235 ALA D N 1
ATOM 6910 C CA . ALA D 2 235 ? -33.844 -34.421 -25.429 1.00 35.21 235 ALA D CA 1
ATOM 6911 C C . ALA D 2 235 ? -33.431 -33.876 -24.065 1.00 31.90 235 ALA D C 1
ATOM 6912 O O . ALA D 2 235 ? -33.015 -34.656 -23.204 1.00 34.62 235 ALA D O 1
ATOM 6914 N N . GLY D 2 236 ? -33.495 -32.577 -23.890 1.00 33.41 236 GLY D N 1
ATOM 6915 C CA . GLY D 2 236 ? -33.238 -31.981 -22.588 1.00 30.15 236 GLY D CA 1
ATOM 6916 C C . GLY D 2 236 ? -33.498 -30.505 -22.616 1.00 28.39 236 GLY D C 1
ATOM 6917 O O . GLY D 2 236 ? -33.565 -29.873 -23.671 1.00 30.59 236 GLY D O 1
ATOM 6918 N N . VAL D 2 237 ? -33.664 -29.947 -21.434 1.00 27.14 237 VAL D N 1
ATOM 6919 C CA . VAL D 2 237 ? -33.859 -28.520 -21.313 1.00 26.66 237 VAL D CA 1
ATOM 6920 C C . VAL D 2 237 ? -33.511 -28.155 -19.896 1.00 28.12 237 VAL D C 1
ATOM 6921 O O . VAL D 2 237 ? -33.883 -28.862 -18.959 1.00 31.73 237 VAL D O 1
ATOM 6925 N N . VAL D 2 238 ? -32.808 -27.042 -19.737 1.00 30.14 238 VAL D N 1
ATOM 6926 C CA . VAL D 2 238 ? -32.245 -26.691 -18.435 1.00 29.65 238 VAL D CA 1
ATOM 6927 C C . VAL D 2 238 ? -32.394 -25.189 -18.249 1.00 27.66 238 VAL D C 1
ATOM 6928 O O . VAL D 2 238 ? -32.101 -24.409 -19.159 1.00 29.98 238 VAL D O 1
ATOM 6932 N N . VAL D 2 239 ? -32.806 -24.794 -17.049 1.00 25.58 239 VAL D N 1
ATOM 6933 C CA . VAL D 2 239 ? -32.894 -23.405 -16.622 1.00 25.34 239 VAL D CA 1
ATOM 6934 C C . VAL D 2 239 ? -32.006 -23.247 -15.391 1.00 25.86 239 VAL D C 1
ATOM 6935 O O . VAL D 2 239 ? -32.121 -24.044 -14.452 1.00 27.77 239 VAL D O 1
ATOM 6939 N N . GLU D 2 240 ? -31.176 -22.197 -15.353 1.00 27.80 240 GLU D N 1
ATOM 6940 C CA . GLU D 2 240 ? -30.394 -21.863 -14.162 1.00 26.78 240 GLU D CA 1
ATOM 6941 C C . GLU D 2 240 ? -30.514 -20.367 -13.895 1.00 26.08 240 GLU D C 1
ATOM 6942 O O . GLU D 2 240 ? -30.866 -19.587 -14.775 1.00 25.42 240 GLU D O 1
ATOM 6948 N N . SER D 2 241 ? -30.198 -19.972 -12.669 1.00 26.64 241 SER D N 1
ATOM 6949 C CA . SER D 2 241 ? -29.937 -18.595 -12.332 1.00 25.82 241 SER D CA 1
ATOM 6950 C C . SER D 2 241 ? -28.423 -18.404 -12.170 1.00 28.43 241 SER D C 1
ATOM 6951 O O . SER D 2 241 ? -27.701 -19.338 -11.843 1.00 26.24 241 SER D O 1
ATOM 6954 N N . GLY D 2 242 ? -27.947 -17.185 -12.386 1.00 27.99 242 GLY D N 1
ATOM 6955 C CA . GLY D 2 242 ? -26.519 -16.919 -12.350 1.00 27.20 242 GLY D CA 1
ATOM 6956 C C . GLY D 2 242 ? -25.980 -16.646 -10.962 1.00 24.54 242 GLY D C 1
ATOM 6957 O O . GLY D 2 242 ? -26.556 -15.869 -10.171 1.00 28.13 242 GLY D O 1
ATOM 6958 N N . PRO D 2 243 ? -24.843 -17.264 -10.655 1.00 26.88 243 PRO D N 1
ATOM 6959 C CA . PRO D 2 243 ? -24.154 -16.981 -9.401 1.00 25.97 243 PRO D CA 1
ATOM 6960 C C . PRO D 2 243 ? -23.913 -15.497 -9.244 1.00 27.83 243 PRO D C 1
ATOM 6961 O O . PRO D 2 243 ? -23.554 -14.797 -10.197 1.00 29.39 243 PRO D O 1
ATOM 6965 N N . TYR D 2 244 ? -24.068 -15.035 -8.011 1.00 26.52 244 TYR D N 1
ATOM 6966 C CA . TYR D 2 244 ? -23.915 -13.616 -7.665 1.00 28.14 244 TYR D CA 1
ATOM 6967 C C . TYR D 2 244 ? -22.768 -13.475 -6.657 1.00 35.81 244 TYR D C 1
ATOM 6968 O O . TYR D 2 244 ? -22.737 -14.181 -5.635 1.00 26.97 244 TYR D O 1
ATOM 6977 N N . HIS D 2 245 ? -21.839 -12.563 -6.922 1.00 26.83 245 HIS D N 1
ATOM 6978 C CA . HIS D 2 245 ? -20.824 -12.198 -5.941 1.00 27.95 245 HIS D CA 1
ATOM 6979 C C . HIS D 2 245 ? -20.090 -10.983 -6.483 1.00 28.57 245 HIS D C 1
ATOM 6980 O O . HIS D 2 245 ? -20.170 -10.667 -7.675 1.00 28.33 245 HIS D O 1
ATOM 6987 N N . ASN D 2 246 ? -19.295 -10.350 -5.625 1.00 28.64 246 ASN D N 1
ATOM 6988 C CA . ASN D 2 246 ? -18.548 -9.168 -6.038 1.00 28.98 246 ASN D CA 1
ATOM 6989 C C . ASN D 2 246 ? -17.056 -9.420 -6.073 1.00 32.11 246 ASN D C 1
ATOM 6990 O O . ASN D 2 246 ? -16.244 -8.525 -5.814 1.00 29.90 246 ASN D O 1
ATOM 6995 N N . ARG D 2 247 ? -16.674 -10.649 -6.356 1.00 28.18 247 ARG D N 1
ATOM 6996 C CA . ARG D 2 247 ? -15.291 -11.057 -6.427 1.00 28.11 247 ARG D CA 1
ATOM 6997 C C . ARG D 2 247 ? -14.771 -10.915 -7.852 1.00 26.23 247 ARG D C 1
ATOM 6998 O O . ARG D 2 247 ? -15.530 -10.734 -8.762 1.00 30.38 247 ARG D O 1
ATOM 7006 N N . PRO D 2 248 ? -13.482 -10.991 -8.062 1.00 29.48 248 PRO D N 1
ATOM 7007 C CA . PRO D 2 248 ? -12.968 -10.766 -9.441 1.00 30.70 248 PRO D CA 1
ATOM 7008 C C . PRO D 2 248 ? -13.088 -11.991 -10.351 1.00 27.32 248 PRO D C 1
ATOM 7009 O O . PRO D 2 248 ? -12.124 -12.732 -10.614 1.00 33.02 248 PRO D O 1
ATOM 7013 N N . ARG D 2 249 ? -14.282 -12.218 -10.863 1.00 32.97 249 ARG D N 1
ATOM 7014 C CA . ARG D 2 249 ? -14.477 -13.390 -11.727 1.00 41.01 249 ARG D CA 1
ATOM 7015 C C . ARG D 2 249 ? -13.792 -13.148 -13.072 1.00 36.71 249 ARG D C 1
ATOM 7016 O O . ARG D 2 249 ? -13.673 -12.024 -13.495 1.00 31.47 249 ARG D O 1
ATOM 7024 N N . ASP D 2 250 ? -13.387 -14.226 -13.709 1.00 33.26 250 ASP D N 1
ATOM 7025 C CA . ASP D 2 250 ? -12.838 -14.227 -15.065 1.00 29.84 250 ASP D CA 1
ATOM 7026 C C . ASP D 2 250 ? -13.989 -14.038 -16.023 1.00 30.00 250 ASP D C 1
ATOM 7027 O O . ASP D 2 250 ? -14.738 -14.985 -16.306 1.00 31.52 250 ASP D O 1
ATOM 7032 N N . ILE D 2 251 ? -14.125 -12.830 -16.567 1.00 33.04 251 ILE D N 1
ATOM 7033 C CA . ILE D 2 251 ? -15.256 -12.607 -17.468 1.00 29.16 251 ILE D CA 1
ATOM 7034 C C . ILE D 2 251 ? -15.008 -13.164 -18.862 1.00 30.53 251 ILE D C 1
ATOM 7035 O O . ILE D 2 251 ? -15.876 -13.008 -19.734 1.00 33.75 251 ILE D O 1
ATOM 7040 N N . THR D 2 252 ? -13.839 -13.751 -19.128 1.00 31.73 252 THR D N 1
ATOM 7041 C CA . THR D 2 252 ? -13.702 -14.485 -20.371 1.00 33.86 252 THR D CA 1
ATOM 7042 C C . THR D 2 252 ? -14.260 -15.900 -20.261 1.00 33.89 252 THR D C 1
ATOM 7043 O O . THR D 2 252 ? -14.392 -16.572 -21.286 1.00 34.65 252 THR D O 1
ATOM 7047 N N . GLY D 2 253 ? -14.523 -16.373 -19.040 1.00 32.28 253 GLY D N 1
ATOM 7048 C CA . GLY D 2 253 ? -15.378 -17.518 -18.810 1.00 37.84 253 GLY D CA 1
ATOM 7049 C C . GLY D 2 253 ? -16.818 -17.044 -18.617 1.00 33.42 253 GLY D C 1
ATOM 7050 O O . GLY D 2 253 ? -17.155 -15.892 -18.855 1.00 32.82 253 GLY D O 1
ATOM 7051 N N . ASP D 2 254 ? -17.686 -17.966 -18.194 1.00 30.57 254 ASP D N 1
ATOM 7052 C CA . ASP D 2 254 ? -19.117 -17.654 -18.105 1.00 28.02 254 ASP D CA 1
ATOM 7053 C C . ASP D 2 254 ? -19.714 -18.720 -17.183 1.00 36.67 254 ASP D C 1
ATOM 7054 O O . ASP D 2 254 ? -19.948 -19.853 -17.611 1.00 30.15 254 ASP D O 1
ATOM 7059 N N . ASP D 2 255 ? -19.817 -18.386 -15.886 1.00 33.68 255 ASP D N 1
ATOM 7060 C CA . ASP D 2 255 ? -20.110 -19.453 -14.920 1.00 32.06 255 ASP D CA 1
ATOM 7061 C C . ASP D 2 255 ? -21.395 -20.181 -15.303 1.00 29.94 255 ASP D C 1
ATOM 7062 O O . ASP D 2 255 ? -21.412 -21.406 -15.422 1.00 28.52 255 ASP D O 1
ATOM 7067 N N . ILE D 2 256 ? -22.467 -19.442 -15.565 1.00 28.44 256 ILE D N 1
ATOM 7068 C CA . ILE D 2 256 ? -23.739 -20.074 -15.782 1.00 30.85 256 ILE D CA 1
ATOM 7069 C C . ILE D 2 256 ? -23.812 -20.777 -17.142 1.00 29.94 256 ILE D C 1
ATOM 7070 O O . ILE D 2 256 ? -24.478 -21.804 -17.256 1.00 26.17 256 ILE D O 1
ATOM 7075 N N . THR D 2 257 ? -23.175 -20.268 -18.190 1.00 28.62 257 THR D N 1
ATOM 7076 C CA . THR D 2 257 ? -23.244 -21.000 -19.459 1.00 26.36 257 THR D CA 1
ATOM 7077 C C . THR D 2 257 ? -22.480 -22.315 -19.338 1.00 30.44 257 THR D C 1
ATOM 7078 O O . THR D 2 257 ? -22.906 -23.332 -19.874 1.00 31.45 257 THR D O 1
ATOM 7082 N N . GLU D 2 258 ? -21.369 -22.311 -18.610 1.00 30.35 258 GLU D N 1
ATOM 7083 C CA . GLU D 2 258 ? -20.612 -23.529 -18.401 1.00 32.23 258 GLU D CA 1
ATOM 7084 C C . GLU D 2 258 ? -21.449 -24.563 -17.655 1.00 35.14 258 GLU D C 1
ATOM 7085 O O . GLU D 2 258 ? -21.479 -25.746 -18.033 1.00 30.99 258 GLU D O 1
ATOM 7091 N N . THR D 2 259 ? -22.107 -24.149 -16.569 1.00 31.21 259 THR D N 1
ATOM 7092 C CA . THR D 2 259 ? -22.789 -25.146 -15.752 1.00 31.68 259 THR D CA 1
ATOM 7093 C C . THR D 2 259 ? -24.097 -25.578 -16.413 1.00 31.09 259 THR D C 1
ATOM 7094 O O . THR D 2 259 ? -24.459 -26.752 -16.346 1.00 32.12 259 THR D O 1
ATOM 7098 N N . THR D 2 260 ? -24.799 -24.644 -17.066 1.00 28.03 260 THR D N 1
ATOM 7099 C CA . THR D 2 260 ? -26.046 -24.995 -17.743 1.00 28.97 260 THR D CA 1
ATOM 7100 C C . THR D 2 260 ? -25.760 -25.961 -18.883 1.00 27.45 260 THR D C 1
ATOM 7101 O O . THR D 2 260 ? -26.467 -26.953 -19.050 1.00 29.28 260 THR D O 1
ATOM 7105 N N A SER D 2 261 ? -24.721 -25.703 -19.677 0.50 29.86 261 SER D N 1
ATOM 7106 N N B SER D 2 261 ? -24.734 -25.666 -19.687 0.50 29.68 261 SER D N 1
ATOM 7107 C CA A SER D 2 261 ? -24.479 -26.612 -20.801 0.50 32.22 261 SER D CA 1
ATOM 7108 C CA B SER D 2 261 ? -24.389 -26.565 -20.789 0.50 33.40 261 SER D CA 1
ATOM 7109 C C A SER D 2 261 ? -24.043 -27.985 -20.300 0.50 33.02 261 SER D C 1
ATOM 7110 C C B SER D 2 261 ? -24.084 -27.956 -20.262 0.50 32.67 261 SER D C 1
ATOM 7111 O O A SER D 2 261 ? -24.494 -29.017 -20.820 0.50 31.81 261 SER D O 1
ATOM 7112 O O B SER D 2 261 ? -24.640 -28.957 -20.737 0.50 31.44 261 SER D O 1
ATOM 7117 N N . GLU D 2 262 ? -23.206 -28.035 -19.261 1.00 31.14 262 GLU D N 1
ATOM 7118 C CA . GLU D 2 262 ? -22.835 -29.323 -18.692 1.00 35.20 262 GLU D CA 1
ATOM 7119 C C . GLU D 2 262 ? -24.065 -30.098 -18.192 1.00 34.85 262 GLU D C 1
ATOM 7120 O O . GLU D 2 262 ? -24.191 -31.306 -18.426 1.00 33.26 262 GLU D O 1
ATOM 7126 N N . LYS D 2 263 ? -24.970 -29.426 -17.480 1.00 32.85 263 LYS D N 1
ATOM 7127 C CA . LYS D 2 263 ? -26.167 -30.113 -16.987 1.00 32.91 263 LYS D CA 1
ATOM 7128 C C . LYS D 2 263 ? -27.016 -30.639 -18.142 1.00 30.02 263 LYS D C 1
ATOM 7129 O O . LYS D 2 263 ? -27.550 -31.748 -18.078 1.00 32.55 263 LYS D O 1
ATOM 7135 N N . LEU D 2 264 ? -27.151 -29.842 -19.201 1.00 33.96 264 LEU D N 1
ATOM 7136 C CA . LEU D 2 264 ? -27.886 -30.275 -20.381 1.00 33.44 264 LEU D CA 1
ATOM 7137 C C . LEU D 2 264 ? -27.241 -31.498 -21.000 1.00 31.89 264 LEU D C 1
ATOM 7138 O O . LEU D 2 264 ? -27.928 -32.478 -21.351 1.00 32.60 264 LEU D O 1
ATOM 7143 N N . TYR D 2 265 ? -25.904 -31.500 -21.092 1.00 30.53 265 TYR D N 1
ATOM 7144 C CA . TYR D 2 265 ? -25.250 -32.694 -21.632 1.00 31.45 265 TYR D CA 1
ATOM 7145 C C . TYR D 2 265 ? -25.537 -33.888 -20.742 1.00 40.67 265 TYR D C 1
ATOM 7146 O O . TYR D 2 265 ? -25.729 -35.009 -21.232 1.00 37.93 265 TYR D O 1
ATOM 7155 N N . GLU D 2 266 ? -25.521 -33.686 -19.422 1.00 34.37 266 GLU D N 1
ATOM 7156 C CA . GLU D 2 266 ? -25.658 -34.832 -18.524 1.00 34.86 266 GLU D CA 1
ATOM 7157 C C . GLU D 2 266 ? -27.071 -35.395 -18.582 1.00 36.19 266 GLU D C 1
ATOM 7158 O O . GLU D 2 266 ? -27.257 -36.608 -18.618 1.00 37.85 266 GLU D O 1
ATOM 7164 N N . GLU D 2 267 ? -28.081 -34.510 -18.560 1.00 37.36 267 GLU D N 1
ATOM 7165 C CA . GLU D 2 267 ? -29.480 -34.952 -18.534 1.00 40.73 267 GLU D CA 1
ATOM 7166 C C . GLU D 2 267 ? -29.905 -35.526 -19.875 1.00 35.46 267 GLU D C 1
ATOM 7167 O O . GLU D 2 267 ? -30.595 -36.543 -19.938 1.00 35.75 267 GLU D O 1
ATOM 7173 N N . SER D 2 268 ? -29.418 -34.961 -20.948 1.00 34.09 268 SER D N 1
ATOM 7174 C CA . SER D 2 268 ? -29.823 -35.452 -22.245 1.00 36.66 268 SER D CA 1
ATOM 7175 C C . SER D 2 268 ? -29.049 -36.675 -22.665 1.00 41.18 268 SER D C 1
ATOM 7176 O O . SER D 2 268 ? -29.548 -37.442 -23.498 1.00 39.19 268 SER D O 1
ATOM 7179 N N . GLY D 2 269 ? -27.858 -36.878 -22.107 1.00 40.20 269 GLY D N 1
ATOM 7180 C CA . GLY D 2 269 ? -27.012 -37.953 -22.559 1.00 37.48 269 GLY D CA 1
ATOM 7181 C C . GLY D 2 269 ? -26.323 -37.660 -23.872 1.00 36.49 269 GLY D C 1
ATOM 7182 O O . GLY D 2 269 ? -25.815 -38.575 -24.511 1.00 38.96 269 GLY D O 1
ATOM 7183 N N . ILE D 2 270 ? -26.280 -36.402 -24.267 1.00 37.77 270 ILE D N 1
ATOM 7184 C CA . ILE D 2 270 ? -25.673 -35.965 -25.513 1.00 44.29 270 ILE D CA 1
ATOM 7185 C C . ILE D 2 270 ? -24.571 -34.969 -25.186 1.00 36.81 270 ILE D C 1
ATOM 7186 O O . ILE D 2 270 ? -24.820 -33.950 -24.532 1.00 41.83 270 ILE D O 1
ATOM 7191 N N . GLY D 2 271 ? -23.366 -35.245 -25.679 1.00 43.12 271 GLY D N 1
ATOM 7192 C CA . GLY D 2 271 ? -22.218 -34.420 -25.394 1.00 41.34 271 GLY D CA 1
ATOM 7193 C C . GLY D 2 271 ? -22.078 -33.313 -26.415 1.00 37.11 271 GLY D C 1
ATOM 7194 O O . GLY D 2 271 ? -22.669 -33.361 -27.497 1.00 44.27 271 GLY D O 1
ATOM 7195 N N . PRO D 2 272 ? -21.257 -32.307 -26.094 1.00 43.35 272 PRO D N 1
ATOM 7196 C CA . PRO D 2 272 ? -21.091 -31.160 -27.007 1.00 35.59 272 PRO D CA 1
ATOM 7197 C C . PRO D 2 272 ? -20.575 -31.537 -28.395 1.00 42.83 272 PRO D C 1
ATOM 7198 O O . PRO D 2 272 ? -20.984 -30.905 -29.374 1.00 41.10 272 PRO D O 1
ATOM 7202 N N . LYS D 2 273 ? -19.680 -32.520 -28.507 1.00 42.11 273 LYS D N 1
ATOM 7203 C CA . LYS D 2 273 ? -19.143 -32.922 -29.815 1.00 43.67 273 LYS D CA 1
ATOM 7204 C C . LYS D 2 273 ? -20.180 -33.608 -30.700 1.00 43.29 273 LYS D C 1
ATOM 7205 O O . LYS D 2 273 ? -19.886 -33.883 -31.870 1.00 44.64 273 LYS D O 1
ATOM 7211 N N . GLU D 2 274 ? -21.351 -33.924 -30.160 1.00 40.64 274 GLU D N 1
ATOM 7212 C CA . GLU D 2 274 ? -22.440 -34.550 -30.902 1.00 42.42 274 GLU D CA 1
ATOM 7213 C C . GLU D 2 274 ? -23.452 -33.539 -31.406 1.00 39.19 274 GLU D C 1
ATOM 7214 O O . GLU D 2 274 ? -24.401 -33.932 -32.108 1.00 44.04 274 GLU D O 1
ATOM 7220 N N . VAL D 2 275 ? -23.307 -32.270 -31.031 1.00 38.36 275 VAL D N 1
ATOM 7221 C CA . VAL D 2 275 ? -24.237 -31.218 -31.448 1.00 37.40 275 VAL D CA 1
ATOM 7222 C C . VAL D 2 275 ? -23.872 -30.803 -32.863 1.00 44.97 275 VAL D C 1
ATOM 7223 O O . VAL D 2 275 ? -22.692 -30.518 -33.130 1.00 42.27 275 VAL D O 1
ATOM 7227 N N . ASN D 2 276 ? -24.867 -30.802 -33.772 1.00 42.46 276 ASN D N 1
ATOM 7228 C CA . ASN D 2 276 ? -24.667 -30.521 -35.194 1.00 44.41 276 ASN D CA 1
ATOM 7229 C C . ASN D 2 276 ? -24.886 -29.051 -35.532 1.00 44.09 276 ASN D C 1
ATOM 7230 O O . ASN D 2 276 ? -24.184 -28.509 -36.394 1.00 39.48 276 ASN D O 1
ATOM 7235 N N . ILE D 2 277 ? -25.847 -28.400 -34.872 1.00 38.34 277 ILE D N 1
ATOM 7236 C CA . ILE D 2 277 ? -26.105 -26.975 -35.029 1.00 34.81 277 ILE D CA 1
ATOM 7237 C C . ILE D 2 277 ? -26.387 -26.406 -33.649 1.00 33.87 277 ILE D C 1
ATOM 7238 O O . ILE D 2 277 ? -26.900 -27.106 -32.762 1.00 36.33 277 ILE D O 1
ATOM 7243 N N . LEU D 2 278 ? -26.088 -25.114 -33.503 1.00 31.25 278 LEU D N 1
ATOM 7244 C CA . LEU D 2 278 ? -26.195 -24.398 -32.234 1.00 28.26 278 LEU D CA 1
ATOM 7245 C C . LEU D 2 278 ? -26.619 -22.964 -32.502 1.00 30.13 278 LEU D C 1
ATOM 7246 O O . LEU D 2 278 ? -25.964 -22.258 -33.275 1.00 33.59 278 LEU D O 1
ATOM 7251 N N . GLU D 2 279 ? -27.718 -22.536 -31.865 1.00 30.06 279 GLU D N 1
ATOM 7252 C CA . GLU D 2 279 ? -28.117 -21.130 -31.827 1.00 28.43 279 GLU D CA 1
ATOM 7253 C C . GLU D 2 279 ? -27.801 -20.650 -30.423 1.00 27.85 279 GLU D C 1
ATOM 7254 O O . GLU D 2 279 ? -28.322 -21.212 -29.458 1.00 30.80 279 GLU D O 1
ATOM 7260 N N . LEU D 2 280 ? -26.949 -19.656 -30.292 1.00 29.61 280 LEU D N 1
ATOM 7261 C CA . LEU D 2 280 ? -26.574 -19.221 -28.941 1.00 29.64 280 LEU D CA 1
ATOM 7262 C C . LEU D 2 280 ? -26.797 -17.725 -28.801 1.00 29.41 280 LEU D C 1
ATOM 7263 O O . LEU D 2 280 ? -27.318 -17.057 -29.693 1.00 29.08 280 LEU D O 1
ATOM 7268 N N . HIS D 2 281 ? -26.453 -17.203 -27.642 1.00 31.89 281 HIS D N 1
ATOM 7269 C CA . HIS D 2 281 ? -26.739 -15.800 -27.349 1.00 30.12 281 HIS D CA 1
ATOM 7270 C C . HIS D 2 281 ? -25.608 -14.926 -27.896 1.00 26.52 281 HIS D C 1
ATOM 7271 O O . HIS D 2 281 ? -24.815 -14.351 -27.138 1.00 30.78 281 HIS D O 1
ATOM 7278 N N . ASP D 2 282 ? -25.517 -14.825 -29.232 1.00 28.57 282 ASP D N 1
ATOM 7279 C CA . ASP D 2 282 ? -24.495 -13.980 -29.898 1.00 29.38 282 ASP D CA 1
ATOM 7280 C C . ASP D 2 282 ? -24.930 -12.507 -29.915 1.00 30.00 282 ASP D C 1
ATOM 7281 O O . ASP D 2 282 ? -25.044 -11.864 -30.959 1.00 31.09 282 ASP D O 1
ATOM 7286 N N . ALA D 2 283 ? -25.131 -11.939 -28.710 1.00 30.79 283 ALA D N 1
ATOM 7287 C CA . ALA D 2 283 ? -25.573 -10.540 -28.628 1.00 30.98 283 ALA D CA 1
ATOM 7288 C C . ALA D 2 283 ? -24.497 -9.587 -29.119 1.00 31.71 283 ALA D C 1
ATOM 7289 O O . ALA D 2 283 ? -24.785 -8.472 -29.570 1.00 32.52 283 ALA D O 1
ATOM 7291 N N . PHE D 2 284 ? -23.251 -10.020 -29.008 1.00 31.48 284 PHE D N 1
ATOM 7292 C CA . PHE D 2 284 ? -22.050 -9.327 -29.458 1.00 30.45 284 PHE D CA 1
ATOM 7293 C C . PHE D 2 284 ? -21.153 -10.429 -29.991 1.00 34.88 284 PHE D C 1
ATOM 7294 O O . PHE D 2 284 ? -21.284 -11.599 -29.598 1.00 32.79 284 PHE D O 1
ATOM 7302 N N . THR D 2 285 ? -20.261 -10.047 -30.902 1.00 31.24 285 THR D N 1
ATOM 7303 C CA . THR D 2 285 ? -19.327 -11.012 -31.494 1.00 37.65 285 THR D CA 1
ATOM 7304 C C . THR D 2 285 ? -18.561 -11.777 -30.417 1.00 36.18 285 THR D C 1
ATOM 7305 O O . THR D 2 285 ? -18.431 -13.003 -30.482 1.00 32.85 285 THR D O 1
ATOM 7309 N N . ILE D 2 286 ? -18.023 -11.064 -29.424 1.00 33.98 286 ILE D N 1
ATOM 7310 C CA . ILE D 2 286 ? -17.245 -11.738 -28.386 1.00 33.46 286 ILE D CA 1
ATOM 7311 C C . ILE D 2 286 ? -18.020 -12.869 -27.705 1.00 35.35 286 ILE D C 1
ATOM 7312 O O . ILE D 2 286 ? -17.413 -13.867 -27.298 1.00 35.73 286 ILE D O 1
ATOM 7317 N N . ALA D 2 287 ? -19.343 -12.752 -27.554 1.00 33.85 287 ALA D N 1
ATOM 7318 C CA . ALA D 2 287 ? -20.075 -13.769 -26.813 1.00 30.89 287 ALA D CA 1
ATOM 7319 C C . ALA D 2 287 ? -19.976 -15.123 -27.507 1.00 34.74 287 ALA D C 1
ATOM 7320 O O . ALA D 2 287 ? -19.702 -16.146 -26.865 1.00 35.05 287 ALA D O 1
ATOM 7322 N N . GLU D 2 288 ? -20.154 -15.153 -28.820 1.00 33.53 288 GLU D N 1
ATOM 7323 C CA . GLU D 2 288 ? -20.110 -16.435 -29.508 1.00 33.42 288 GLU D CA 1
ATOM 7324 C C . GLU D 2 288 ? -18.736 -17.064 -29.339 1.00 33.32 288 GLU D C 1
ATOM 7325 O O . GLU D 2 288 ? -18.607 -18.261 -29.042 1.00 35.05 288 GLU D O 1
ATOM 7331 N N . LEU D 2 289 ? -17.687 -16.265 -29.521 1.00 35.27 289 LEU D N 1
ATOM 7332 C CA . LEU D 2 289 ? -16.346 -16.812 -29.471 1.00 36.96 289 LEU D CA 1
ATOM 7333 C C . LEU D 2 289 ? -16.043 -17.389 -28.105 1.00 37.63 289 LEU D C 1
ATOM 7334 O O . LEU D 2 289 ? -15.400 -18.446 -27.994 1.00 37.55 289 LEU D O 1
ATOM 7339 N N . LEU D 2 290 ? -16.430 -16.670 -27.049 1.00 35.36 290 LEU D N 1
ATOM 7340 C CA . LEU D 2 290 ? -16.206 -17.182 -25.703 1.00 36.94 290 LEU D CA 1
ATOM 7341 C C . LEU D 2 290 ? -16.989 -18.460 -25.468 1.00 35.48 290 LEU D C 1
ATOM 7342 O O . LEU D 2 290 ? -16.504 -19.365 -24.776 1.00 36.15 290 LEU D O 1
ATOM 7347 N N . TYR D 2 291 ? -18.217 -18.551 -26.008 1.00 30.99 291 TYR D N 1
ATOM 7348 C CA . TYR D 2 291 ? -19.049 -19.708 -25.696 1.00 35.93 291 TYR D CA 1
ATOM 7349 C C . TYR D 2 291 ? -18.580 -20.978 -26.393 1.00 36.56 291 TYR D C 1
ATOM 7350 O O . TYR D 2 291 ? -18.907 -22.065 -25.915 1.00 34.35 291 TYR D O 1
ATOM 7359 N N . TYR D 2 292 ? -17.766 -20.893 -27.453 1.00 34.44 292 TYR D N 1
ATOM 7360 C CA . TYR D 2 292 ? -17.172 -22.117 -27.985 1.00 35.10 292 TYR D CA 1
ATOM 7361 C C . TYR D 2 292 ? -16.451 -22.880 -26.882 1.00 40.88 292 TYR D C 1
ATOM 7362 O O . TYR D 2 292 ? -16.549 -24.106 -26.783 1.00 36.50 292 TYR D O 1
ATOM 7371 N N . GLU D 2 293 ? -15.650 -22.166 -26.079 1.00 37.19 293 GLU D N 1
ATOM 7372 C CA . GLU D 2 293 ? -14.964 -22.831 -24.988 1.00 36.69 293 GLU D CA 1
ATOM 7373 C C . GLU D 2 293 ? -15.890 -23.097 -23.797 1.00 33.42 293 GLU D C 1
ATOM 7374 O O . GLU D 2 293 ? -15.822 -24.175 -23.209 1.00 36.16 293 GLU D O 1
ATOM 7380 N N . CYS D 2 294 ? -16.727 -22.135 -23.411 1.00 35.43 294 CYS D N 1
ATOM 7381 C CA . CYS D 2 294 ? -17.588 -22.335 -22.244 1.00 38.12 294 CYS D CA 1
ATOM 7382 C C . CYS D 2 294 ? -18.494 -23.553 -22.419 1.00 40.10 294 CYS D C 1
ATOM 7383 O O . CYS D 2 294 ? -18.785 -24.264 -21.452 1.00 35.68 294 CYS D O 1
ATOM 7386 N N . MET D 2 295 ? -18.966 -23.795 -23.633 1.00 34.45 295 MET D N 1
ATOM 7387 C CA . MET D 2 295 ? -19.879 -24.894 -23.881 1.00 34.32 295 MET D CA 1
ATOM 7388 C C . MET D 2 295 ? -19.171 -26.184 -24.239 1.00 37.03 295 MET D C 1
ATOM 7389 O O . MET D 2 295 ? -19.828 -27.215 -24.429 1.00 37.19 295 MET D O 1
ATOM 7394 N N . GLY D 2 296 ? -17.842 -26.172 -24.289 1.00 35.17 296 GLY D N 1
ATOM 7395 C CA . GLY D 2 296 ? -17.085 -27.379 -24.478 1.00 41.11 296 GLY D CA 1
ATOM 7396 C C . GLY D 2 296 ? -17.047 -27.869 -25.908 1.00 41.36 296 GLY D C 1
ATOM 7397 O O . GLY D 2 296 ? -16.653 -29.014 -26.140 1.00 38.44 296 GLY D O 1
ATOM 7398 N N . LEU D 2 297 ? -17.383 -27.019 -26.872 1.00 38.20 297 LEU D N 1
ATOM 7399 C CA . LEU D 2 297 ? -17.215 -27.379 -28.278 1.00 40.09 297 LEU D CA 1
ATOM 7400 C C . LEU D 2 297 ? -15.751 -27.635 -28.627 1.00 47.59 297 LEU D C 1
ATOM 7401 O O . LEU D 2 297 ? -15.461 -28.419 -29.528 1.00 46.09 297 LEU D O 1
ATOM 7406 N N . CYS D 2 298 ? -14.831 -26.943 -27.966 1.00 39.94 298 CYS D N 1
ATOM 7407 C CA . CYS D 2 298 ? -13.397 -27.130 -28.161 1.00 48.77 298 CYS D CA 1
ATOM 7408 C C . CYS D 2 298 ? -12.750 -27.014 -26.797 1.00 46.59 298 CYS D C 1
ATOM 7409 O O . CYS D 2 298 ? -13.396 -26.609 -25.823 1.00 49.37 298 CYS D O 1
ATOM 7412 N N . LYS D 2 299 ? -11.456 -27.320 -26.747 1.00 65.53 299 LYS D N 1
ATOM 7413 C CA . LYS D 2 299 ? -10.666 -27.298 -25.528 1.00 67.89 299 LYS D CA 1
ATOM 7414 C C . LYS D 2 299 ? -10.352 -25.865 -25.121 1.00 59.66 299 LYS D C 1
ATOM 7415 O O . LYS D 2 299 ? -10.440 -24.938 -25.920 1.00 55.56 299 LYS D O 1
ATOM 7421 N N . LYS D 2 300 ? -9.976 -25.694 -23.860 1.00 59.28 300 LYS D N 1
ATOM 7422 C CA . LYS D 2 300 ? -9.513 -24.396 -23.378 1.00 69.97 300 LYS D CA 1
ATOM 7423 C C . LYS D 2 300 ? -8.421 -23.851 -24.295 1.00 62.42 300 LYS D C 1
ATOM 7424 O O . LYS D 2 300 ? -7.513 -24.580 -24.697 1.00 65.05 300 LYS D O 1
ATOM 7430 N N . GLY D 2 301 ? -8.536 -22.566 -24.645 1.00 58.13 301 GLY D N 1
ATOM 7431 C CA . GLY D 2 301 ? -7.566 -21.891 -25.481 1.00 56.83 301 GLY D CA 1
ATOM 7432 C C . GLY D 2 301 ? -7.772 -22.021 -26.980 1.00 56.57 301 GLY D C 1
ATOM 7433 O O . GLY D 2 301 ? -7.111 -21.305 -27.743 1.00 57.55 301 GLY D O 1
ATOM 7434 N N . ASP D 2 302 ? -8.664 -22.895 -27.431 1.00 45.04 302 ASP D N 1
ATOM 7435 C CA . ASP D 2 302 ? -8.827 -23.164 -28.850 1.00 46.42 302 ASP D CA 1
ATOM 7436 C C . ASP D 2 302 ? -10.011 -22.449 -29.497 1.00 50.91 302 ASP D C 1
ATOM 7437 O O . ASP D 2 302 ? -10.293 -22.714 -30.665 1.00 51.87 302 ASP D O 1
ATOM 7442 N N . GLY D 2 303 ? -10.704 -21.549 -28.788 1.00 47.76 303 GLY D N 1
ATOM 7443 C CA . GLY D 2 303 ? -11.879 -20.902 -29.375 1.00 45.17 303 GLY D CA 1
ATOM 7444 C C . GLY D 2 303 ? -11.597 -20.215 -30.704 1.00 52.13 303 GLY D C 1
ATOM 7445 O O . GLY D 2 303 ? -12.339 -20.378 -31.676 1.00 44.07 303 GLY D O 1
ATOM 7446 N N . LEU D 2 304 ? -10.531 -19.419 -30.762 1.00 44.60 304 LEU D N 1
ATOM 7447 C CA . LEU D 2 304 ? -10.232 -18.703 -31.996 1.00 49.58 304 LEU D CA 1
ATOM 7448 C C . LEU D 2 304 ? -9.732 -19.649 -33.090 1.00 47.87 304 LEU D C 1
ATOM 7449 O O . LEU D 2 304 ? -10.035 -19.442 -34.268 1.00 49.90 304 LEU D O 1
ATOM 7454 N N . LYS D 2 305 ? -8.928 -20.664 -32.738 1.00 50.99 305 LYS D N 1
ATOM 7455 C CA . LYS D 2 305 ? -8.571 -21.710 -33.698 1.00 47.07 305 LYS D CA 1
ATOM 7456 C C . LYS D 2 305 ? -9.818 -22.409 -34.259 1.00 50.65 305 LYS D C 1
ATOM 7457 O O . LYS D 2 305 ? -9.930 -22.659 -35.472 1.00 47.98 305 LYS D O 1
ATOM 7463 N N . PHE D 2 306 ? -10.737 -22.779 -33.375 1.00 46.14 306 PHE D N 1
ATOM 7464 C CA . PHE D 2 306 ? -12.035 -23.337 -33.766 1.00 47.89 306 PHE D CA 1
ATOM 7465 C C . PHE D 2 306 ? -12.714 -22.462 -34.823 1.00 52.42 306 PHE D C 1
ATOM 7466 O O . PHE D 2 306 ? -13.205 -22.960 -35.842 1.00 56.62 306 PHE D O 1
ATOM 7474 N N . LEU D 2 307 ? -12.724 -21.150 -34.613 1.00 45.48 307 LEU D N 1
ATOM 7475 C CA . LEU D 2 307 ? -13.352 -20.246 -35.575 1.00 45.62 307 LEU D CA 1
ATOM 7476 C C . LEU D 2 307 ? -12.563 -20.202 -36.859 1.00 45.90 307 LEU D C 1
ATOM 7477 O O . LEU D 2 307 ? -13.101 -20.412 -37.959 1.00 50.12 307 LEU D O 1
ATOM 7482 N N . ARG D 2 308 ? -11.266 -19.937 -36.734 1.00 44.73 308 ARG D N 1
ATOM 7483 C CA . ARG D 2 308 ? -10.435 -19.777 -37.908 1.00 47.18 308 ARG D CA 1
ATOM 7484 C C . ARG D 2 308 ? -10.395 -21.048 -38.746 1.00 50.12 308 ARG D C 1
ATOM 7485 O O . ARG D 2 308 ? -10.205 -20.974 -39.958 1.00 58.28 308 ARG D O 1
ATOM 7493 N N . ASP D 2 309 ? -10.563 -22.219 -38.132 1.00 59.23 309 ASP D N 1
ATOM 7494 C CA . ASP D 2 309 ? -10.456 -23.475 -38.869 1.00 52.51 309 ASP D CA 1
ATOM 7495 C C . ASP D 2 309 ? -11.767 -23.850 -39.552 1.00 51.37 309 ASP D C 1
ATOM 7496 O O . ASP D 2 309 ? -11.837 -24.890 -40.215 1.00 54.02 309 ASP D O 1
ATOM 7501 N N . GLY D 2 310 ? -12.804 -23.050 -39.379 1.00 49.90 310 GLY D N 1
ATOM 7502 C CA . GLY D 2 310 ? -14.082 -23.337 -39.991 1.00 45.74 310 GLY D CA 1
ATOM 7503 C C . GLY D 2 310 ? -14.957 -24.282 -39.220 1.00 41.23 310 GLY D C 1
ATOM 7504 O O . GLY D 2 310 ? -15.957 -24.746 -39.774 1.00 46.57 310 GLY D O 1
ATOM 7505 N N . GLN D 2 311 ? -14.623 -24.584 -37.966 1.00 44.57 311 GLN D N 1
ATOM 7506 C CA . GLN D 2 311 ? -15.342 -25.620 -37.237 1.00 48.22 311 GLN D CA 1
ATOM 7507 C C . GLN D 2 311 ? -16.723 -25.178 -36.797 1.00 44.71 311 GLN D C 1
ATOM 7508 O O . GLN D 2 311 ? -17.513 -26.031 -36.380 1.00 47.34 311 GLN D O 1
ATOM 7514 N N . SER D 2 312 ? -17.032 -23.882 -36.869 1.00 40.97 312 SER D N 1
ATOM 7515 C CA . SER D 2 312 ? -18.334 -23.373 -36.469 1.00 40.15 312 SER D CA 1
ATOM 7516 C C . SER D 2 312 ? -19.167 -22.930 -37.668 1.00 43.34 312 SER D C 1
ATOM 7517 O O . SER D 2 312 ? -20.215 -22.298 -37.485 1.00 42.03 312 SER D O 1
ATOM 7520 N N . THR D 2 313 ? -18.743 -23.272 -38.887 1.00 42.65 313 THR D N 1
ATOM 7521 C CA . THR D 2 313 ? -19.515 -22.941 -40.073 1.00 42.81 313 THR D CA 1
ATOM 7522 C C . THR D 2 313 ? -19.762 -24.223 -40.861 1.00 44.53 313 THR D C 1
ATOM 7523 O O . THR D 2 313 ? -19.428 -25.316 -40.388 1.00 45.62 313 THR D O 1
ATOM 7527 N N . TYR D 2 314 ? -20.365 -24.097 -42.044 1.00 46.41 314 TYR D N 1
ATOM 7528 C CA . TYR D 2 314 ? -20.706 -25.241 -42.868 1.00 49.68 314 TYR D CA 1
ATOM 7529 C C . TYR D 2 314 ? -19.518 -26.169 -43.032 1.00 51.49 314 TYR D C 1
ATOM 7530 O O . TYR D 2 314 ? -18.428 -25.727 -43.389 1.00 50.32 314 TYR D O 1
ATOM 7539 N N . GLY D 2 315 ? -19.750 -27.474 -42.863 1.00 47.51 315 GLY D N 1
ATOM 7540 C CA . GLY D 2 315 ? -18.695 -28.443 -43.032 1.00 53.41 315 GLY D CA 1
ATOM 7541 C C . GLY D 2 315 ? -17.872 -28.693 -41.787 1.00 47.32 315 GLY D C 1
ATOM 7542 O O . GLY D 2 315 ? -17.055 -29.614 -41.790 1.00 50.70 315 GLY D O 1
ATOM 7543 N N . GLY D 2 316 ? -18.061 -27.910 -40.730 1.00 54.63 316 GLY D N 1
ATOM 7544 C CA . GLY D 2 316 ? -17.293 -28.068 -39.514 1.00 51.79 316 GLY D CA 1
ATOM 7545 C C . GLY D 2 316 ? -17.990 -28.934 -38.479 1.00 48.73 316 GLY D C 1
ATOM 7546 O O . GLY D 2 316 ? -19.026 -29.549 -38.728 1.00 53.48 316 GLY D O 1
ATOM 7547 N N . GLN D 2 317 ? -17.405 -28.958 -37.279 1.00 49.20 317 GLN D N 1
ATOM 7548 C CA . GLN D 2 317 ? -17.946 -29.790 -36.210 1.00 44.20 317 GLN D CA 1
ATOM 7549 C C . GLN D 2 317 ? -19.371 -29.406 -35.862 1.00 38.96 317 GLN D C 1
ATOM 7550 O O . GLN D 2 317 ? -20.208 -30.273 -35.590 1.00 47.80 317 GLN D O 1
ATOM 7556 N N . CYS D 2 318 ? -19.659 -28.116 -35.824 1.00 40.19 318 CYS D N 1
ATOM 7557 C CA . CYS D 2 318 ? -20.965 -27.649 -35.370 1.00 42.66 318 CYS D CA 1
ATOM 7558 C C . CYS D 2 318 ? -21.247 -26.347 -36.092 1.00 45.58 318 CYS D C 1
ATOM 7559 O O . CYS D 2 318 ? -20.470 -25.404 -35.949 1.00 41.02 318 CYS D O 1
ATOM 7562 N N . VAL D 2 319 ? -22.303 -26.282 -36.899 1.00 41.49 319 VAL D N 1
ATOM 7563 C CA . VAL D 2 319 ? -22.645 -25.001 -37.514 1.00 34.75 319 VAL D CA 1
ATOM 7564 C C . VAL D 2 319 ? -23.282 -24.147 -36.424 1.00 37.81 319 VAL D C 1
ATOM 7565 O O . VAL D 2 319 ? -24.389 -24.446 -35.946 1.00 36.37 319 VAL D O 1
ATOM 7569 N N . VAL D 2 320 ? -22.581 -23.093 -36.012 1.00 36.99 320 VAL D N 1
ATOM 7570 C CA . VAL D 2 320 ? -23.081 -22.171 -34.993 1.00 36.74 320 VAL D CA 1
ATOM 7571 C C . VAL D 2 320 ? -23.751 -20.968 -35.670 1.00 32.32 320 VAL D C 1
ATOM 7572 O O . VAL D 2 320 ? -23.229 -20.411 -36.659 1.00 34.52 320 VAL D O 1
ATOM 7576 N N . SER D 2 321 ? -24.933 -20.612 -35.182 1.00 33.15 321 SER D N 1
ATOM 7577 C CA . SER D 2 321 ? -25.721 -19.498 -35.716 1.00 34.92 321 SER D CA 1
ATOM 7578 C C . SER D 2 321 ? -26.114 -19.773 -37.180 1.00 36.59 321 SER D C 1
ATOM 7579 O O . SER D 2 321 ? -26.055 -18.868 -38.018 1.00 35.09 321 SER D O 1
ATOM 7582 N N . PRO D 2 322 ? -26.593 -20.976 -37.519 1.00 36.32 322 PRO D N 1
ATOM 7583 C CA . PRO D 2 322 ? -26.985 -21.198 -38.925 1.00 40.32 322 PRO D CA 1
ATOM 7584 C C . PRO D 2 322 ? -28.130 -20.299 -39.386 1.00 36.37 322 PRO D C 1
ATOM 7585 O O . PRO D 2 322 ? -28.219 -20.030 -40.590 1.00 34.82 322 PRO D O 1
ATOM 7589 N N . ARG D 2 323 ? -29.043 -19.887 -38.505 1.00 35.90 323 ARG D N 1
ATOM 7590 C CA . ARG D 2 323 ? -30.063 -18.938 -38.953 1.00 36.33 323 ARG D CA 1
ATOM 7591 C C . ARG D 2 323 ? -29.482 -17.546 -39.153 1.00 30.30 323 ARG D C 1
ATOM 7592 O O . ARG D 2 323 ? -30.095 -16.740 -39.852 1.00 34.12 323 ARG D O 1
ATOM 7600 N N . GLY D 2 324 ? -28.282 -17.275 -38.636 1.00 34.90 324 GLY D N 1
ATOM 7601 C CA . GLY D 2 324 ? -27.672 -15.957 -38.661 1.00 32.44 324 GLY D CA 1
ATOM 7602 C C . GLY D 2 324 ? -27.446 -15.375 -37.268 1.00 30.31 324 GLY D C 1
ATOM 7603 O O . GLY D 2 324 ? -26.712 -14.385 -37.138 1.00 32.48 324 GLY D O 1
ATOM 7604 N N . GLY D 2 325 ? -28.052 -15.982 -36.254 1.00 32.57 325 GLY D N 1
ATOM 7605 C CA . GLY D 2 325 ? -27.866 -15.608 -34.853 1.00 31.95 325 GLY D CA 1
ATOM 7606 C C . GLY D 2 325 ? -28.526 -14.266 -34.566 1.00 31.59 325 GLY D C 1
ATOM 7607 O O . GLY D 2 325 ? -29.149 -13.639 -35.437 1.00 31.16 325 GLY D O 1
ATOM 7608 N N . LEU D 2 326 ? -28.297 -13.784 -33.337 1.00 31.53 326 LEU D N 1
ATOM 7609 C CA . LEU D 2 326 ? -28.735 -12.445 -32.962 1.00 29.87 326 LEU D CA 1
ATOM 7610 C C . LEU D 2 326 ? -28.050 -11.357 -33.791 1.00 36.92 326 LEU D C 1
ATOM 7611 O O . LEU D 2 326 ? -28.627 -10.281 -34.011 1.00 31.52 326 LEU D O 1
ATOM 7616 N N . LEU D 2 327 ? -26.819 -11.608 -34.261 1.00 30.74 327 LEU D N 1
ATOM 7617 C CA . LEU D 2 327 ? -26.110 -10.637 -35.093 1.00 31.23 327 LEU D CA 1
ATOM 7618 C C . LEU D 2 327 ? -26.729 -10.450 -36.473 1.00 29.34 327 LEU D C 1
ATOM 7619 O O . LEU D 2 327 ? -26.362 -9.500 -37.173 1.00 34.69 327 LEU D O 1
ATOM 7624 N N . SER D 2 328 ? -27.649 -11.324 -36.896 1.00 33.93 328 SER D N 1
ATOM 7625 C CA . SER D 2 328 ? -28.397 -11.123 -38.138 1.00 33.90 328 SER D CA 1
ATOM 7626 C C . SER D 2 328 ? -29.885 -10.838 -37.906 1.00 32.02 328 SER D C 1
ATOM 7627 O O . SER D 2 328 ? -30.470 -10.028 -38.631 1.00 35.43 328 SER D O 1
ATOM 7630 N N . TYR D 2 329 ? -30.531 -11.495 -36.951 1.00 30.54 329 TYR D N 1
ATOM 7631 C CA . TYR D 2 329 ? -31.940 -11.246 -36.693 1.00 34.89 329 TYR D CA 1
ATOM 7632 C C . TYR D 2 329 ? -32.164 -9.953 -35.939 1.00 31.12 329 TYR D C 1
ATOM 7633 O O . TYR D 2 329 ? -33.259 -9.375 -36.008 1.00 32.16 329 TYR D O 1
ATOM 7642 N N . GLY D 2 330 ? -31.146 -9.495 -35.233 1.00 29.66 330 GLY D N 1
ATOM 7643 C CA . GLY D 2 330 ? -31.355 -8.601 -34.110 1.00 29.07 330 GLY D CA 1
ATOM 7644 C C . GLY D 2 330 ? -32.012 -9.384 -32.991 1.00 30.43 330 GLY D C 1
ATOM 7645 O O . GLY D 2 330 ? -32.209 -10.601 -33.078 1.00 30.86 330 GLY D O 1
ATOM 7646 N N . HIS D 2 331 ? -32.331 -8.691 -31.900 1.00 28.43 331 HIS D N 1
ATOM 7647 C CA . HIS D 2 331 ? -32.702 -9.386 -30.669 1.00 28.10 331 HIS D CA 1
ATOM 7648 C C . HIS D 2 331 ? -33.871 -8.682 -29.991 1.00 30.58 331 HIS D C 1
ATOM 7649 O O . HIS D 2 331 ? -33.686 -7.777 -29.157 1.00 30.16 331 HIS D O 1
ATOM 7656 N N . PRO D 2 332 ? -35.110 -9.088 -30.319 1.00 27.78 332 PRO D N 1
ATOM 7657 C CA . PRO D 2 332 ? -36.283 -8.700 -29.498 1.00 28.54 332 PRO D CA 1
ATOM 7658 C C . PRO D 2 332 ? -36.265 -9.532 -28.226 1.00 27.58 332 PRO D C 1
ATOM 7659 O O . PRO D 2 332 ? -36.413 -10.756 -28.282 1.00 27.55 332 PRO D O 1
ATOM 7663 N N . ILE D 2 333 ? -36.127 -8.878 -27.072 1.00 26.10 333 ILE D N 1
ATOM 7664 C CA . ILE D 2 333 ? -35.767 -9.584 -25.843 1.00 27.96 333 ILE D CA 1
ATOM 7665 C C . ILE D 2 333 ? -36.648 -10.817 -25.609 1.00 24.27 333 ILE D C 1
ATOM 7666 O O . ILE D 2 333 ? -36.142 -11.917 -25.350 1.00 31.17 333 ILE D O 1
ATOM 7671 N N . GLY D 2 334 ? -37.971 -10.655 -25.690 1.00 25.89 334 GLY D N 1
ATOM 7672 C CA . GLY D 2 334 ? -38.873 -11.748 -25.379 1.00 28.60 334 GLY D CA 1
ATOM 7673 C C . GLY D 2 334 ? -38.953 -12.818 -26.453 1.00 30.12 334 GLY D C 1
ATOM 7674 O O . GLY D 2 334 ? -39.402 -13.922 -26.170 1.00 26.24 334 GLY D O 1
ATOM 7675 N N . ALA D 2 335 ? -38.526 -12.521 -27.678 1.00 30.23 335 ALA D N 1
ATOM 7676 C CA . ALA D 2 335 ? -38.690 -13.443 -28.806 1.00 30.36 335 ALA D CA 1
ATOM 7677 C C . ALA D 2 335 ? -37.517 -14.393 -29.054 1.00 26.11 335 ALA D C 1
ATOM 7678 O O . ALA D 2 335 ? -37.759 -15.549 -29.477 1.00 28.87 335 ALA D O 1
ATOM 7680 N N . SER D 2 336 ? -36.273 -13.982 -28.834 1.00 28.45 336 SER D N 1
ATOM 7681 C CA . SER D 2 336 ? -35.131 -14.725 -29.372 1.00 29.11 336 SER D CA 1
ATOM 7682 C C . SER D 2 336 ? -35.093 -16.170 -28.866 1.00 30.17 336 SER D C 1
ATOM 7683 O O . SER D 2 336 ? -34.811 -17.095 -29.642 1.00 29.07 336 SER D O 1
ATOM 7686 N N . GLY D 2 337 ? -35.363 -16.394 -27.580 1.00 28.12 337 GLY D N 1
ATOM 7687 C CA . GLY D 2 337 ? -35.297 -17.741 -27.039 1.00 26.32 337 GLY D CA 1
ATOM 7688 C C . GLY D 2 337 ? -36.257 -18.699 -27.719 1.00 26.95 337 GLY D C 1
ATOM 7689 O O . GLY D 2 337 ? -35.945 -19.879 -27.872 1.00 30.91 337 GLY D O 1
ATOM 7690 N N . ALA D 2 338 ? -37.418 -18.219 -28.148 1.00 25.13 338 ALA D N 1
ATOM 7691 C CA . ALA D 2 338 ? -38.336 -19.094 -28.881 1.00 24.67 338 ALA D CA 1
ATOM 7692 C C . ALA D 2 338 ? -37.952 -19.210 -30.353 1.00 27.32 338 ALA D C 1
ATOM 7693 O O . ALA D 2 338 ? -38.163 -20.255 -30.972 1.00 28.39 338 ALA D O 1
ATOM 7695 N N . ALA D 2 339 ? -37.452 -18.120 -30.945 1.00 28.67 339 ALA D N 1
ATOM 7696 C CA . ALA D 2 339 ? -37.086 -18.090 -32.357 1.00 27.40 339 ALA D CA 1
ATOM 7697 C C . ALA D 2 339 ? -35.933 -19.052 -32.672 1.00 29.67 339 ALA D C 1
ATOM 7698 O O . ALA D 2 339 ? -35.892 -19.633 -33.766 1.00 30.50 339 ALA D O 1
ATOM 7700 N N . GLN D 2 340 ? -34.945 -19.151 -31.765 1.00 31.17 340 GLN D N 1
ATOM 7701 C CA . GLN D 2 340 ? -33.863 -20.118 -31.929 1.00 33.06 340 GLN D CA 1
ATOM 7702 C C . GLN D 2 340 ? -34.417 -21.516 -32.093 1.00 28.97 340 GLN D C 1
ATOM 7703 O O . GLN D 2 340 ? -33.962 -22.300 -32.939 1.00 31.81 340 GLN D O 1
ATOM 7709 N N . ILE D 2 341 ? -35.405 -21.848 -31.274 1.00 29.31 341 ILE D N 1
ATOM 7710 C CA . ILE D 2 341 ? -35.979 -23.180 -31.293 1.00 28.69 341 ILE D CA 1
ATOM 7711 C C . ILE D 2 341 ? -36.757 -23.404 -32.579 1.00 29.21 341 ILE D C 1
ATOM 7712 O O . ILE D 2 341 ? -36.658 -24.479 -33.193 1.00 29.58 341 ILE D O 1
ATOM 7717 N N . ALA D 2 342 ? -37.557 -22.419 -33.008 1.00 28.71 342 ALA D N 1
ATOM 7718 C CA . ALA D 2 342 ? -38.310 -22.584 -34.255 1.00 29.93 342 ALA D CA 1
ATOM 7719 C C . ALA D 2 342 ? -37.389 -22.858 -35.442 1.00 31.30 342 ALA D C 1
ATOM 7720 O O . ALA D 2 342 ? -37.682 -23.727 -36.274 1.00 31.97 342 ALA D O 1
ATOM 7722 N N . GLN D 2 343 ? -36.273 -22.118 -35.545 1.00 32.75 343 GLN D N 1
ATOM 7723 C CA . GLN D 2 343 ? -35.330 -22.332 -36.643 1.00 32.92 343 GLN D CA 1
ATOM 7724 C C . GLN D 2 343 ? -34.547 -23.634 -36.477 1.00 34.06 343 GLN D C 1
ATOM 7725 O O . GLN D 2 343 ? -34.254 -24.312 -37.464 1.00 34.12 343 GLN D O 1
ATOM 7731 N N . ASN D 2 344 ? -34.202 -24.020 -35.246 1.00 32.22 344 ASN D N 1
ATOM 7732 C CA . ASN D 2 344 ? -33.540 -25.311 -35.070 1.00 33.54 344 ASN D CA 1
ATOM 7733 C C . ASN D 2 344 ? -34.443 -26.442 -35.536 1.00 32.90 344 ASN D C 1
ATOM 7734 O O . ASN D 2 344 ? -33.994 -27.393 -36.199 1.00 31.43 344 ASN D O 1
ATOM 7739 N N . VAL D 2 345 ? -35.734 -26.340 -35.226 1.00 31.24 345 VAL D N 1
ATOM 7740 C CA . VAL D 2 345 ? -36.687 -27.351 -35.660 1.00 30.08 345 VAL D CA 1
ATOM 7741 C C . VAL D 2 345 ? -36.709 -27.440 -37.186 1.00 37.96 345 VAL D C 1
ATOM 7742 O O . VAL D 2 345 ? -36.691 -28.538 -37.769 1.00 35.38 345 VAL D O 1
ATOM 7746 N N . LYS D 2 346 ? -36.784 -26.281 -37.851 1.00 34.55 346 LYS D N 1
ATOM 7747 C CA . LYS D 2 346 ? -36.856 -26.268 -39.301 1.00 34.58 346 LYS D CA 1
ATOM 7748 C C . LYS D 2 346 ? -35.599 -26.875 -39.897 1.00 37.10 346 LYS D C 1
ATOM 7749 O O . LYS D 2 346 ? -35.665 -27.577 -40.901 1.00 36.38 346 LYS D O 1
ATOM 7755 N N . GLN D 2 347 ? -34.453 -26.665 -39.254 1.00 38.06 347 GLN D N 1
ATOM 7756 C CA . GLN D 2 347 ? -33.211 -27.222 -39.784 1.00 40.19 347 GLN D CA 1
ATOM 7757 C C . GLN D 2 347 ? -33.209 -28.735 -39.650 1.00 41.17 347 GLN D C 1
ATOM 7758 O O . GLN D 2 347 ? -32.786 -29.447 -40.562 1.00 39.78 347 GLN D O 1
ATOM 7764 N N . LEU D 2 348 ? -33.651 -29.231 -38.489 1.00 36.32 348 LEU D N 1
ATOM 7765 C CA . LEU D 2 348 ? -33.796 -30.659 -38.287 1.00 34.70 348 LEU D CA 1
ATOM 7766 C C . LEU D 2 348 ? -34.729 -31.260 -39.319 1.00 41.00 348 LEU D C 1
ATOM 7767 O O . LEU D 2 348 ? -34.560 -32.406 -39.740 1.00 40.56 348 LEU D O 1
ATOM 7772 N N . ARG D 2 349 ? -35.721 -30.504 -39.739 1.00 38.44 349 ARG D N 1
ATOM 7773 C CA . ARG D 2 349 ? -36.691 -31.025 -40.678 1.00 39.92 349 ARG D CA 1
ATOM 7774 C C . ARG D 2 349 ? -36.285 -30.849 -42.125 1.00 43.23 349 ARG D C 1
ATOM 7775 O O . ARG D 2 349 ? -37.016 -31.309 -43.011 1.00 42.16 349 ARG D O 1
ATOM 7783 N N . GLY D 2 350 ? -35.137 -30.235 -42.389 1.00 39.15 350 GLY D N 1
ATOM 7784 C CA . GLY D 2 350 ? -34.714 -30.000 -43.758 1.00 41.40 350 GLY D CA 1
ATOM 7785 C C . GLY D 2 350 ? -35.474 -28.907 -44.472 1.00 43.07 350 GLY D C 1
ATOM 7786 O O . GLY D 2 350 ? -35.559 -28.922 -45.708 1.00 47.65 350 GLY D O 1
ATOM 7787 N N . GLU D 2 351 ? -36.027 -27.947 -43.736 1.00 42.14 351 GLU D N 1
ATOM 7788 C CA . GLU D 2 351 ? -36.982 -27.009 -44.314 1.00 47.96 351 GLU D CA 1
ATOM 7789 C C . GLU D 2 351 ? -36.394 -25.620 -44.538 1.00 46.05 351 GLU D C 1
ATOM 7790 O O . GLU D 2 351 ? -37.144 -24.695 -44.842 1.00 48.48 351 GLU D O 1
ATOM 7796 N N . CYS D 2 352 ? -35.073 -25.451 -44.475 1.00 42.39 352 CYS D N 1
ATOM 7797 C CA . CYS D 2 352 ? -34.504 -24.104 -44.517 1.00 42.24 352 CYS D CA 1
ATOM 7798 C C . CYS D 2 352 ? -33.929 -23.724 -45.870 1.00 41.93 352 CYS D C 1
ATOM 7799 O O . CYS D 2 352 ? -33.147 -22.770 -45.950 1.00 43.79 352 CYS D O 1
ATOM 7802 N N . GLY D 2 353 ? -34.271 -24.461 -46.908 1.00 44.99 353 GLY D N 1
ATOM 7803 C CA . GLY D 2 353 ? -33.987 -24.020 -48.254 1.00 51.02 353 GLY D CA 1
ATOM 7804 C C . GLY D 2 353 ? -32.542 -23.631 -48.458 1.00 46.96 353 GLY D C 1
ATOM 7805 O O . GLY D 2 353 ? -31.637 -24.441 -48.242 1.00 48.75 353 GLY D O 1
ATOM 7806 N N . GLY D 2 354 ? -32.323 -22.398 -48.909 1.00 49.32 354 GLY D N 1
ATOM 7807 C CA . GLY D 2 354 ? -30.991 -21.945 -49.268 1.00 51.44 354 GLY D CA 1
ATOM 7808 C C . GLY D 2 354 ? -30.042 -21.784 -48.098 1.00 50.35 354 GLY D C 1
ATOM 7809 O O . GLY D 2 354 ? -28.838 -21.637 -48.334 1.00 46.13 354 GLY D O 1
ATOM 7810 N N . TYR D 2 355 ? -30.532 -21.817 -46.855 1.00 43.38 355 TYR D N 1
ATOM 7811 C CA . TYR D 2 355 ? -29.650 -21.765 -45.686 1.00 41.86 355 TYR D CA 1
ATOM 7812 C C . TYR D 2 355 ? -29.722 -23.066 -44.872 1.00 44.00 355 TYR D C 1
ATOM 7813 O O . TYR D 2 355 ? -29.306 -23.121 -43.710 1.00 41.54 355 TYR D O 1
ATOM 7822 N N . GLN D 2 356 ? -30.186 -24.136 -45.507 1.00 44.04 356 GLN D N 1
ATOM 7823 C CA . GLN D 2 356 ? -30.237 -25.447 -44.892 1.00 45.96 356 GLN D CA 1
ATOM 7824 C C . GLN D 2 356 ? -28.848 -26.045 -44.697 1.00 46.70 356 GLN D C 1
ATOM 7825 O O . GLN D 2 356 ? -28.055 -26.163 -45.640 1.00 43.72 356 GLN D O 1
ATOM 7831 N N . VAL D 2 357 ? -28.600 -26.505 -43.480 1.00 47.02 357 VAL D N 1
ATOM 7832 C CA . VAL D 2 357 ? -27.354 -27.171 -43.148 1.00 45.82 357 VAL D CA 1
ATOM 7833 C C . VAL D 2 357 ? -27.344 -28.562 -43.763 1.00 44.26 357 VAL D C 1
ATOM 7834 O O . VAL D 2 357 ? -28.331 -29.302 -43.676 1.00 47.89 357 VAL D O 1
ATOM 7838 N N . GLY D 2 358 ? -26.231 -28.917 -44.413 1.00 44.77 358 GLY D N 1
ATOM 7839 C CA . GLY D 2 358 ? -26.004 -30.261 -44.858 1.00 47.57 358 GLY D CA 1
ATOM 7840 C C . GLY D 2 358 ? -24.739 -30.850 -44.266 1.00 52.29 358 GLY D C 1
ATOM 7841 O O . GLY D 2 358 ? -23.760 -30.135 -44.014 1.00 53.41 358 GLY D O 1
ATOM 7842 N N . PRO D 2 359 ? -24.755 -32.160 -43.958 1.00 46.64 359 PRO D N 1
ATOM 7843 C CA . PRO D 2 359 ? -25.898 -33.091 -43.980 1.00 52.17 359 PRO D CA 1
ATOM 7844 C C . PRO D 2 359 ? -26.993 -32.603 -43.004 1.00 39.69 359 PRO D C 1
ATOM 7845 O O . PRO D 2 359 ? -26.691 -31.779 -42.142 1.00 41.99 359 PRO D O 1
ATOM 7849 N N . THR D 2 360 ? -28.225 -33.049 -43.173 1.00 49.23 360 THR D N 1
ATOM 7850 C CA . THR D 2 360 ? -29.293 -32.587 -42.291 1.00 47.90 360 THR D CA 1
ATOM 7851 C C . THR D 2 360 ? -28.881 -32.796 -40.837 1.00 41.88 360 THR D C 1
ATOM 7852 O O . THR D 2 360 ? -28.401 -33.883 -40.486 1.00 43.19 360 THR D O 1
ATOM 7856 N N . PRO D 2 361 ? -29.006 -31.791 -39.985 1.00 38.93 361 PRO D N 1
ATOM 7857 C CA . PRO D 2 361 ? -28.611 -31.978 -38.585 1.00 42.75 361 PRO D CA 1
ATOM 7858 C C . PRO D 2 361 ? -29.577 -32.924 -37.896 1.00 42.99 361 PRO D C 1
ATOM 7859 O O . PRO D 2 361 ? -30.762 -32.974 -38.230 1.00 44.17 361 PRO D O 1
ATOM 7863 N N . LYS D 2 362 ? -29.034 -33.740 -36.978 1.00 42.66 362 LYS D N 1
ATOM 7864 C CA . LYS D 2 362 ? -29.846 -34.603 -36.116 1.00 42.88 362 LYS D CA 1
ATOM 7865 C C . LYS D 2 362 ? -29.955 -34.111 -34.673 1.00 37.50 362 LYS D C 1
ATOM 7866 O O . LYS D 2 362 ? -30.903 -34.504 -33.973 1.00 40.28 362 LYS D O 1
ATOM 7872 N N . VAL D 2 363 ? -29.033 -33.245 -34.223 1.00 40.88 363 VAL D N 1
ATOM 7873 C CA . VAL D 2 363 ? -28.954 -32.741 -32.853 1.00 36.08 363 VAL D CA 1
ATOM 7874 C C . VAL D 2 363 ? -28.752 -31.230 -32.937 1.00 38.04 363 VAL D C 1
ATOM 7875 O O . VAL D 2 363 ? -27.811 -30.752 -33.587 1.00 37.84 363 VAL D O 1
ATOM 7879 N N . ALA D 2 364 ? -29.654 -30.483 -32.308 1.00 36.38 364 ALA D N 1
ATOM 7880 C CA . ALA D 2 364 ? -29.655 -29.031 -32.339 1.00 31.36 364 ALA D CA 1
ATOM 7881 C C . ALA D 2 364 ? -29.791 -28.513 -30.917 1.00 32.92 364 ALA D C 1
ATOM 7882 O O . ALA D 2 364 ? -30.694 -28.944 -30.195 1.00 33.92 364 ALA D O 1
ATOM 7884 N N . MET D 2 365 ? -28.895 -27.606 -30.530 1.00 32.33 365 MET D N 1
ATOM 7885 C CA . MET D 2 365 ? -28.840 -27.004 -29.191 1.00 32.95 365 MET D CA 1
ATOM 7886 C C . MET D 2 365 ? -29.162 -25.512 -29.308 1.00 30.11 365 MET D C 1
ATOM 7887 O O . MET D 2 365 ? -28.919 -24.905 -30.346 1.00 32.95 365 MET D O 1
ATOM 7892 N N . SER D 2 366 ? -29.761 -24.923 -28.277 1.00 28.31 366 SER D N 1
ATOM 7893 C CA . SER D 2 366 ? -29.969 -23.484 -28.247 1.00 31.09 366 SER D CA 1
ATOM 7894 C C . SER D 2 366 ? -29.708 -22.958 -26.841 1.00 30.12 366 SER D C 1
ATOM 7895 O O . SER D 2 366 ? -29.776 -23.710 -25.867 1.00 28.42 366 SER D O 1
ATOM 7898 N N . HIS D 2 367 ? -29.485 -21.637 -26.766 1.00 30.55 367 HIS D N 1
ATOM 7899 C CA . HIS D 2 367 ? -28.931 -20.956 -25.586 1.00 26.89 367 HIS D CA 1
ATOM 7900 C C . HIS D 2 367 ? -29.298 -19.491 -25.627 1.00 27.09 367 HIS D C 1
ATOM 7901 O O . HIS D 2 367 ? -29.000 -18.808 -26.603 1.00 27.52 367 HIS D O 1
ATOM 7908 N N . VAL D 2 368 ? -29.933 -19.029 -24.567 1.00 28.70 368 VAL D N 1
ATOM 7909 C CA . VAL D 2 368 ? -30.143 -17.618 -24.309 1.00 27.93 368 VAL D CA 1
ATOM 7910 C C . VAL D 2 368 ? -29.865 -17.373 -22.834 1.00 28.80 368 VAL D C 1
ATOM 7911 O O . VAL D 2 368 ? -30.060 -18.258 -21.992 1.00 26.02 368 VAL D O 1
ATOM 7915 N N . THR D 2 369 ? -29.439 -16.157 -22.520 1.00 28.94 369 THR D N 1
ATOM 7916 C CA . THR D 2 369 ? -29.138 -15.818 -21.132 1.00 29.30 369 THR D CA 1
ATOM 7917 C C . THR D 2 369 ? -30.173 -14.819 -20.562 1.00 32.33 369 THR D C 1
ATOM 7918 O O . THR D 2 369 ? -31.322 -15.185 -20.300 1.00 61.80 369 THR D O 1
ATOM 7922 N N . GLY D 2 370 ? -29.767 -13.597 -20.337 1.00 35.99 370 GLY D N 1
ATOM 7923 C CA . GLY D 2 370 ? -30.651 -12.608 -19.732 1.00 30.43 370 GLY D CA 1
ATOM 7924 C C . GLY D 2 370 ? -29.869 -11.952 -18.640 1.00 28.87 370 GLY D C 1
ATOM 7925 O O . GLY D 2 370 ? -29.402 -12.630 -17.711 1.00 30.19 370 GLY D O 1
ATOM 7926 N N . GLY D 2 371 ? -29.690 -10.654 -18.740 1.00 29.38 371 GLY D N 1
ATOM 7927 C CA . GLY D 2 371 ? -28.800 -10.029 -17.767 1.00 35.23 371 GLY D CA 1
ATOM 7928 C C . GLY D 2 371 ? -29.217 -8.689 -17.212 1.00 30.48 371 GLY D C 1
ATOM 7929 O O . GLY D 2 371 ? -30.401 -8.391 -17.097 1.00 31.40 371 GLY D O 1
ATOM 7930 N N . GLY D 2 372 ? -28.218 -7.888 -16.876 1.00 30.09 372 GLY D N 1
ATOM 7931 C CA . GLY D 2 372 ? -28.387 -6.566 -16.283 1.00 27.02 372 GLY D CA 1
ATOM 7932 C C . GLY D 2 372 ? -28.354 -6.542 -14.784 1.00 26.12 372 GLY D C 1
ATOM 7933 O O . GLY D 2 372 ? -28.650 -5.514 -14.187 1.00 28.79 372 GLY D O 1
ATOM 7934 N N . LEU D 2 373 ? -27.990 -7.638 -14.159 1.00 25.33 373 LEU D N 1
ATOM 7935 C CA . LEU D 2 373 ? -28.002 -7.736 -12.711 1.00 28.11 373 LEU D CA 1
ATOM 7936 C C . LEU D 2 373 ? -26.571 -7.700 -12.242 1.00 30.87 373 LEU D C 1
ATOM 7937 O O . LEU D 2 373 ? -25.798 -8.613 -12.552 1.00 27.65 373 LEU D O 1
ATOM 7942 N N . SER D 2 374 ? -26.226 -6.705 -11.454 1.00 25.96 374 SER D N 1
ATOM 7943 C CA . SER D 2 374 ? -24.820 -6.588 -11.025 1.00 27.03 374 SER D CA 1
ATOM 7944 C C . SER D 2 374 ? -24.365 -7.817 -10.217 1.00 30.51 374 SER D C 1
ATOM 7945 O O . SER D 2 374 ? -25.145 -8.445 -9.491 1.00 29.27 374 SER D O 1
ATOM 7948 N N . GLY D 2 375 ? -23.072 -8.145 -10.329 1.00 29.47 375 GLY D N 1
ATOM 7949 C CA . GLY D 2 375 ? -22.500 -9.307 -9.640 1.00 27.59 375 GLY D CA 1
ATOM 7950 C C . GLY D 2 375 ? -22.798 -10.656 -10.274 1.00 28.48 375 GLY D C 1
ATOM 7951 O O . GLY D 2 375 ? -22.313 -11.671 -9.770 1.00 29.14 375 GLY D O 1
ATOM 7952 N N . THR D 2 376 ? -23.539 -10.691 -11.359 1.00 26.96 376 THR D N 1
ATOM 7953 C CA . THR D 2 376 ? -23.816 -11.885 -12.144 1.00 28.16 376 THR D CA 1
ATOM 7954 C C . THR D 2 376 ? -23.304 -11.631 -13.550 1.00 32.24 376 THR D C 1
ATOM 7955 O O . THR D 2 376 ? -23.309 -10.489 -14.028 1.00 29.32 376 THR D O 1
ATOM 7959 N N . GLU D 2 377 ? -22.790 -12.668 -14.198 1.00 30.07 377 GLU D N 1
ATOM 7960 C CA . GLU D 2 377 ? -22.483 -12.475 -15.619 1.00 30.67 377 GLU D CA 1
ATOM 7961 C C . GLU D 2 377 ? -23.779 -12.421 -16.405 1.00 33.27 377 GLU D C 1
ATOM 7962 O O . GLU D 2 377 ? -23.919 -11.660 -17.375 1.00 29.87 377 GLU D O 1
ATOM 7968 N N . HIS D 2 378 ? -24.738 -13.276 -15.994 1.00 26.68 378 HIS D N 1
ATOM 7969 C CA . HIS D 2 378 ? -26.116 -13.333 -16.489 1.00 24.27 378 HIS D CA 1
ATOM 7970 C C . HIS D 2 378 ? -27.001 -13.686 -15.308 1.00 26.49 378 HIS D C 1
ATOM 7971 O O . HIS D 2 378 ? -26.645 -14.510 -14.461 1.00 28.53 378 HIS D O 1
ATOM 7978 N N . ALA D 2 379 ? -28.178 -13.079 -15.270 1.00 26.59 379 ALA D N 1
ATOM 7979 C CA . ALA D 2 379 ? -29.176 -13.444 -14.265 1.00 26.34 379 ALA D CA 1
ATOM 7980 C C . ALA D 2 379 ? -29.736 -14.842 -14.495 1.00 26.11 379 ALA D C 1
ATOM 7981 O O . ALA D 2 379 ? -30.089 -15.540 -13.545 1.00 24.75 379 ALA D O 1
ATOM 7983 N N . ALA D 2 380 ? -29.881 -15.235 -15.759 1.00 25.47 380 ALA D N 1
ATOM 7984 C CA . ALA D 2 380 ? -30.534 -16.482 -16.109 1.00 24.27 380 ALA D CA 1
ATOM 7985 C C . ALA D 2 380 ? -29.908 -17.089 -17.352 1.00 24.70 380 ALA D C 1
ATOM 7986 O O . ALA D 2 380 ? -29.316 -16.387 -18.182 1.00 26.32 380 ALA D O 1
ATOM 7988 N N . CYS D 2 381 ? -30.152 -18.388 -17.529 1.00 26.74 381 CYS D N 1
ATOM 7989 C CA . CYS D 2 381 ? -29.733 -19.106 -18.729 1.00 26.01 381 CYS D CA 1
ATOM 7990 C C . CYS D 2 381 ? -30.727 -20.220 -18.977 1.00 29.98 381 CYS D C 1
ATOM 7991 O O . CYS D 2 381 ? -31.106 -20.938 -18.049 1.00 27.67 381 CYS D O 1
ATOM 7994 N N . THR D 2 382 ? -31.163 -20.366 -20.224 1.00 25.99 382 THR D N 1
ATOM 7995 C CA . THR D 2 382 ? -32.017 -21.474 -20.608 1.00 23.81 382 THR D CA 1
ATOM 7996 C C . THR D 2 382 ? -31.433 -22.124 -21.854 1.00 24.03 382 THR D C 1
ATOM 7997 O O . THR D 2 382 ? -31.174 -21.427 -22.831 1.00 27.07 382 THR D O 1
ATOM 8001 N N . MET D 2 383 ? -31.239 -23.456 -21.836 1.00 25.74 383 MET D N 1
ATOM 8002 C CA . MET D 2 383 ? -30.726 -24.177 -23.000 1.00 26.92 383 MET D CA 1
ATOM 8003 C C . MET D 2 383 ? -31.612 -25.377 -23.325 1.00 27.51 383 MET D C 1
ATOM 8004 O O . MET D 2 383 ? -32.098 -26.068 -22.424 1.00 32.36 383 MET D O 1
ATOM 8009 N N . HIS D 2 384 ? -31.871 -25.601 -24.633 1.00 24.96 384 HIS D N 1
ATOM 8010 C CA . HIS D 2 384 ? -32.657 -26.746 -25.074 1.00 26.53 384 HIS D CA 1
ATOM 8011 C C . HIS D 2 384 ? -31.780 -27.645 -25.942 1.00 27.91 384 HIS D C 1
ATOM 8012 O O . HIS D 2 384 ? -31.002 -27.148 -26.764 1.00 30.23 384 HIS D O 1
ATOM 8019 N N . MET D 2 385 ? -31.962 -28.954 -25.805 1.00 32.46 385 MET D N 1
ATOM 8020 C CA . MET D 2 385 ? -31.310 -29.941 -26.678 1.00 34.19 385 MET D CA 1
ATOM 8021 C C . MET D 2 385 ? -32.428 -30.650 -27.417 1.00 32.23 385 MET D C 1
ATOM 8022 O O . MET D 2 385 ? -33.293 -31.282 -26.787 1.00 31.63 385 MET D O 1
ATOM 8027 N N . LEU D 2 386 ? -32.404 -30.578 -28.738 1.00 31.83 386 LEU D N 1
ATOM 8028 C CA . LEU D 2 386 ? -33.461 -31.153 -29.563 1.00 31.27 386 LEU D CA 1
ATOM 8029 C C . LEU D 2 386 ? -32.884 -32.155 -30.542 1.00 37.82 386 LEU D C 1
ATOM 8030 O O . LEU D 2 386 ? -31.779 -31.976 -31.046 1.00 36.23 386 LEU D O 1
ATOM 8035 N N . VAL D 2 387 ? -33.643 -33.203 -30.835 1.00 32.02 387 VAL D N 1
ATOM 8036 C CA . VAL D 2 387 ? -33.168 -34.232 -31.735 1.00 33.37 387 VAL D CA 1
ATOM 8037 C C . VAL D 2 387 ? -34.287 -34.694 -32.649 1.00 39.26 387 VAL D C 1
ATOM 8038 O O . VAL D 2 387 ? -35.475 -34.600 -32.338 1.00 37.60 387 VAL D O 1
ATOM 8042 N N . LYS D 2 388 ? -33.874 -35.241 -33.783 1.00 37.38 388 LYS D N 1
ATOM 8043 C CA . LYS D 2 388 ? -34.806 -35.905 -34.668 1.00 34.23 388 LYS D CA 1
ATOM 8044 C C . LYS D 2 388 ? -35.653 -36.913 -33.917 1.00 43.87 388 LYS D C 1
ATOM 8045 O O . LYS D 2 388 ? -35.131 -37.766 -33.184 1.00 40.23 388 LYS D O 1
ATOM 8051 N N . GLY D 2 389 ? -36.964 -36.863 -34.160 1.00 39.05 389 GLY D N 1
ATOM 8052 C CA . GLY D 2 389 ? -37.887 -37.769 -33.496 1.00 40.76 389 GLY D CA 1
ATOM 8053 C C . GLY D 2 389 ? -38.771 -38.602 -34.374 1.00 46.09 389 GLY D C 1
ATOM 8054 O O . GLY D 2 389 ? -39.750 -39.202 -33.907 1.00 49.85 389 GLY D O 1
ATOM 8055 N N . TRP D 2 390 ? -38.431 -38.681 -35.660 1.00 47.94 390 TRP D N 1
ATOM 8056 C CA . TRP D 2 390 ? -39.158 -39.497 -36.613 1.00 46.89 390 TRP D CA 1
ATOM 8057 C C . TRP D 2 390 ? -38.158 -40.503 -37.163 1.00 64.26 390 TRP D C 1
ATOM 8058 O O . TRP D 2 390 ? -36.996 -40.162 -37.427 1.00 53.26 390 TRP D O 1
ATOM 8069 N N . GLY D 2 391 ? -38.591 -41.743 -37.229 1.00 124.60 391 GLY D N 1
ATOM 8070 C CA . GLY D 2 391 ? -37.719 -42.800 -37.655 1.00 115.12 391 GLY D CA 1
ATOM 8071 C C . GLY D 2 391 ? -37.598 -42.842 -39.147 1.00 100.10 391 GLY D C 1
ATOM 8072 O O . GLY D 2 391 ? -38.283 -42.137 -39.884 1.00 98.07 391 GLY D O 1
ATOM 8073 N N . SER D 2 392 ? -36.687 -43.689 -39.593 1.00 104.40 392 SER D N 1
ATOM 8074 C CA . SER D 2 392 ? -36.609 -44.046 -40.995 1.00 109.50 392 SER D CA 1
ATOM 8075 C C . SER D 2 392 ? -36.442 -45.545 -41.086 1.00 96.31 392 SER D C 1
ATOM 8076 O O . SER D 2 392 ? -35.709 -46.158 -40.315 1.00 97.73 392 SER D O 1
#

Foldseek 3Di:
DVPDDAQEPDCQAWPQDPVRDDIFGKWKAAPPPGDIDGDDCADPVPRHRDIDIGTFDQKWWFQDKDFQADDDPQDDPGWMWTFTATPVGDTDIATEDDDPPPDDHGAMWGKDKDFPGATPVRHGRIYIHIYHPD/DFQQAWKWWFFKFKAFKFADPDFFLVQQLRGVVRRCVSLLDPDVLLAQEFEEEAQPDDQCNVCSNCVVVVHDDPRYHYDYDDQFQCRQQVRVVVQSNCASVVVHFKHKGKFWGHDPNDCDPQCSQDDDCVFPVVVVPDDPVQVVLVLVVVLCVVQVDDLLLLLVLLQQLQDLQAPPRRWARHDGDDSCNLQVADPDHPPFHPLQAFAAMGIMMMIMMGHPVSSVVSVRAWIKIFLDKFKDFWDFDDDDDNSLEAVVLLVRLVVRCVSSVNALLQAAEEAEASRGSSVVLSSCCSNPVDHPSCSSVCSVVCQCPAPHSYPYNSNSYSSTSPDRSRHPSNVLVNVLSCLQVQNRPPSRHPPRRFKYKYKDFHDAGPRTSGGMMMMTIIGTDHDD/DDDDAQEPDVQFWDQDPVRPDIFGKWKADPPPGDIGGDDCADPVPRHRDIDIDTFAQKWFFQDKDFQADDPPQDDDTWMWGFTAGPSRDTDIATEDDDPPPDDGRAMWGKDWDFDHATPVRHGRIYIYIYHDD/DFQQAWKWWFFKFKAFKFADPDFFLVQQLRQVVRRCVSLLNDALAPAQEFEEEAEPDDQPNVCSNCVVVPNDDDRYHYYYDDQFQCRQQVRVVVQSNCASVVVDFKHKGKFWGHDPNPDDPPDAAAFDPPAPVVVVPHGVQQLVQVLVVVVCVVQVDDLLLLLLLLQQLQDLQAPPRRWDHHDGDHSVRLQPADCDHPPFHPLQAFAQMGHMMMIMMGHPVSSVVSVRQWIKIFLFKFKDFFDFDDDDDNSLEAVVLLVRLVVRCVSSVHALLQAAEEAEQSRGSSVVLSSCDSNPVDDPPCSSVCSVVQQCPAPHSYPYNSNSHSSTSGGRSRHRSRVLVNVLSCLLVQNRPPSRHPPRRFKYKYKDFHGSHPRGSGRMMMMTIIGTDHDD